Protein AF-0000000072275022 (afdb_homodimer)

Foldseek 3Di:
DAQEEEEEAEQCDPVNPPSCQDQVNVLVVVVCQVRQHEYEHAPPAEDQAKDQEFDWDDDHSYIYTHIHHYPLLCCLQPVNCPVQACQCLLLVNRVRHDDDPSSVVSLLVVLLSSLVRCLVVDDLRHEYEYEALSNLQNLVNNVVVPHQHAYEYEHQWAADALVSLVVHPCSVSSLVSNLSHQEYEFLDPVRLVSNVCCQVPVQVWDADPQQWIDGPRGIHGYDYQNAFGAALPLQVLQVVLCPPPLLVVVVVLLVQAAEEEEEDAQDQQQLLLLLLLLLLVLCVVPVVNQSRYAYEYEYAYDSCVHVVSVVSVVSNVVSLVVSQVVRNDPSDGRYHYHHDDDRSSSVLNVLQRHQEYEGAGQATTHDHPQLSSLSSYDLQAGHAYEYECRYSCCVLLVLGNYANSVDSPRSSVSVVCRVPPDRVSRNVSSVSSNVSSNVSYSVVSVVVRVVCSVVGDRPD/DAQEEEEEAEQCDPVNPPSCQDQVNVLVVVVCQVRQHEYEHAPPAEDQAKDQEFDWDDDHSYIYTHIHHYPLLCCLQPVNCPVQACVCLLLVNRVRHDDDPSSVVSLLVVLLSSLVRCLVVDDLRHEYEYEALSNLQNLVNNVVVPHQHAYEYEHQWAADALVSLVVHPCSVSSLVSNLSHQEYEFLAPVRLVSNVCCQVPVQVWDADPQQWIDGPRGIHGYDYQNAFGAALPLQVLQVVLCPPPLLVVVVVLLVQAAEEEEEEAQDQQQLLLLLLLLLLVLCVVPVVNQSRYAYEYEYAYDSCVHVVSVVSVVSNVVSLVVSQVVRNDPSDGRYHYHHDDDRSSSVLNVLQRHQEYEGAGQATTHDHPQLSSLSSYDLQAGHAYEYECRYSCCVLLVLGNYANSVDSPRSSVSVVCRVPPDRVSRNVSSVSSNVSSNVSYSVVSVVVRVVCSVVGDRPD

Structure (mmCIF, N/CA/C/O backbone):
data_AF-0000000072275022-model_v1
#
loop_
_entity.id
_entity.type
_entity.pdbx_description
1 polymer 'Trehalose-6-phosphate synthase'
#
loop_
_atom_site.group_PDB
_atom_site.id
_atom_site.type_symbol
_atom_site.label_atom_id
_atom_site.label_alt_id
_atom_site.label_comp_id
_atom_site.label_asym_id
_atom_site.label_entity_id
_atom_site.label_seq_id
_atom_site.pdbx_PDB_ins_code
_atom_site.Cartn_x
_atom_site.Cartn_y
_atom_site.Cartn_z
_atom_site.occupancy
_atom_site.B_iso_or_equiv
_atom_site.auth_seq_id
_atom_site.auth_comp_id
_atom_site.auth_asym_id
_atom_site.auth_atom_id
_atom_site.pdbx_PDB_model_num
ATOM 1 N N . MET A 1 1 ? -23.453 38.344 -1.989 1 62.69 1 MET A N 1
ATOM 2 C CA . MET A 1 1 ? -22.406 37.344 -2.137 1 62.69 1 MET A CA 1
ATOM 3 C C . MET A 1 1 ? -22.875 35.969 -1.64 1 62.69 1 MET A C 1
ATOM 5 O O . MET A 1 1 ? -23.688 35.906 -0.71 1 62.69 1 MET A O 1
ATOM 9 N N . ALA A 1 2 ? -22.625 34.969 -2.375 1 84.5 2 ALA A N 1
ATOM 10 C CA . ALA A 1 2 ? -23.062 33.625 -2.006 1 84.5 2 ALA A CA 1
ATOM 11 C C . ALA A 1 2 ? -22.516 33.219 -0.645 1 84.5 2 ALA A C 1
ATOM 13 O O . ALA A 1 2 ? -21.375 33.531 -0.315 1 84.5 2 ALA A O 1
ATOM 14 N N . ARG A 1 3 ? -23.422 32.781 0.246 1 92.38 3 ARG A N 1
ATOM 15 C CA . ARG A 1 3 ? -22.984 32.25 1.534 1 92.38 3 ARG A CA 1
ATOM 16 C C . ARG A 1 3 ? -22.094 31.016 1.352 1 92.38 3 ARG A C 1
ATOM 18 O O . ARG A 1 3 ? -22.25 30.266 0.38 1 92.38 3 ARG A O 1
ATOM 25 N N . LEU A 1 4 ? -21.125 30.922 2.287 1 95.81 4 LEU A N 1
ATOM 26 C CA . LEU A 1 4 ? -20.266 29.734 2.318 1 95.81 4 LEU A CA 1
ATOM 27 C C . LEU A 1 4 ? -20.75 28.75 3.381 1 95.81 4 LEU A C 1
ATOM 29 O O . LEU A 1 4 ? -20.953 29.125 4.535 1 95.81 4 LEU A O 1
ATOM 33 N N . ILE A 1 5 ? -21.031 27.578 2.93 1 97.69 5 ILE A N 1
ATOM 34 C CA . ILE A 1 5 ? -21.375 26.484 3.834 1 97.69 5 ILE A CA 1
ATOM 35 C C . ILE A 1 5 ? -20.172 25.547 3.996 1 97.69 5 ILE A C 1
ATOM 37 O O . ILE A 1 5 ? -19.812 24.828 3.066 1 97.69 5 ILE A O 1
ATOM 41 N N . VAL A 1 6 ? -19.578 25.562 5.168 1 97.31 6 VAL A N 1
ATOM 42 C CA . VAL A 1 6 ? -18.453 24.672 5.469 1 97.31 6 VAL A CA 1
ATOM 43 C C . VAL A 1 6 ? -18.953 23.469 6.246 1 97.31 6 VAL A C 1
ATOM 45 O O . VAL A 1 6 ? -19.703 23.609 7.211 1 97.31 6 VAL A O 1
ATOM 48 N N . VAL A 1 7 ? -18.609 22.281 5.785 1 98.12 7 VAL A N 1
ATOM 49 C CA . VAL A 1 7 ? -18.969 21.062 6.5 1 98.12 7 VAL A CA 1
ATOM 50 C C . VAL A 1 7 ? -17.719 20.297 6.902 1 98.12 7 VAL A C 1
ATOM 52 O O . VAL A 1 7 ? -16.844 20.031 6.07 1 98.12 7 VAL A O 1
ATOM 55 N N . SER A 1 8 ? -17.562 20.016 8.109 1 96.62 8 SER A N 1
ATOM 56 C CA . SER A 1 8 ? -16.469 19.172 8.617 1 96.62 8 SER A CA 1
ATOM 57 C C . SER A 1 8 ? -16.984 18.141 9.609 1 96.62 8 SER A C 1
ATOM 59 O O . SER A 1 8 ? -18.125 18.234 10.078 1 96.62 8 SER A O 1
ATOM 61 N N . ASN A 1 9 ? -16.203 17.094 9.828 1 95.25 9 ASN A N 1
ATOM 62 C CA . ASN A 1 9 ? -16.625 16.094 10.812 1 95.25 9 ASN A CA 1
ATOM 63 C C . ASN A 1 9 ? -16.875 16.734 12.172 1 95.25 9 ASN A C 1
ATOM 65 O O . ASN A 1 9 ? -18 16.703 12.672 1 95.25 9 ASN A O 1
ATOM 69 N N . ARG A 1 10 ? -15.875 17.328 12.695 1 92.62 10 ARG A N 1
ATOM 70 C CA . ARG A 1 10 ? -16.016 18.047 13.953 1 92.62 10 ARG A CA 1
ATOM 71 C C . ARG A 1 10 ? -15.938 19.562 13.734 1 92.62 10 ARG A C 1
ATOM 73 O O . ARG A 1 10 ? -15.062 20.031 13.008 1 92.62 10 ARG A O 1
ATOM 80 N N . VAL A 1 11 ? -16.875 20.234 14.328 1 93.44 11 VAL A N 1
ATOM 81 C CA . VAL A 1 11 ? -16.906 21.688 14.219 1 93.44 11 VAL A CA 1
ATOM 82 C C . VAL A 1 11 ? -16.172 22.312 15.398 1 93.44 11 VAL A C 1
ATOM 84 O O . VAL A 1 11 ? -16.344 21.891 16.547 1 93.44 11 VAL A O 1
ATOM 87 N N . ALA A 1 12 ? -15.234 23.203 15.094 1 89.56 12 ALA A N 1
ATOM 88 C CA . ALA A 1 12 ? -14.57 23.969 16.156 1 89.56 12 ALA A CA 1
ATOM 89 C C . ALA A 1 12 ? -15.492 25.047 16.703 1 89.56 12 ALA A C 1
ATOM 91 O O . ALA A 1 12 ? -15.477 26.188 16.234 1 89.56 12 ALA A O 1
ATOM 92 N N . LEU A 1 13 ? -16.188 24.766 17.75 1 90.25 13 LEU A N 1
ATOM 93 C CA . LEU A 1 13 ? -17.172 25.672 18.328 1 90.25 13 LEU A CA 1
ATOM 94 C C . LEU A 1 13 ? -16.484 26.812 19.047 1 90.25 13 LEU A C 1
ATOM 96 O O . LEU A 1 13 ? -15.344 26.688 19.5 1 90.25 13 LEU A O 1
ATOM 100 N N . PRO A 1 14 ? -17.172 27.891 19.172 1 85 14 PRO A N 1
ATOM 101 C CA . PRO A 1 14 ? -16.578 29.062 19.828 1 85 14 PRO A CA 1
ATOM 102 C C . PRO A 1 14 ? -16.172 28.781 21.266 1 85 14 PRO A C 1
ATOM 104 O O . PRO A 1 14 ? -15.203 29.359 21.766 1 85 14 PRO A O 1
ATOM 107 N N . GLU A 1 15 ? -16.875 27.906 21.875 1 80.94 15 GLU A N 1
ATOM 108 C CA . GLU A 1 15 ? -16.609 27.609 23.281 1 80.94 15 GLU A CA 1
ATOM 109 C C . GLU A 1 15 ? -15.422 26.656 23.438 1 80.94 15 GLU A C 1
ATOM 111 O O . GLU A 1 15 ? -14.883 26.5 24.531 1 80.94 15 GLU A O 1
ATOM 116 N N . ASP A 1 16 ? -15.117 26.078 22.328 1 77.44 16 ASP A N 1
ATOM 117 C CA . ASP A 1 16 ? -14.031 25.109 22.344 1 77.44 16 ASP A CA 1
ATOM 118 C C . ASP A 1 16 ? -12.695 25.781 22.016 1 77.44 16 ASP A C 1
ATOM 120 O O . ASP A 1 16 ? -12.258 25.781 20.859 1 77.44 16 ASP A O 1
ATOM 124 N N . GLN A 1 17 ? -11.945 26.172 23 1 65.12 17 GLN A N 1
ATOM 125 C CA . GLN A 1 17 ? -10.688 26.875 22.781 1 65.12 17 GLN A CA 1
ATOM 126 C C . GLN A 1 17 ? -9.656 25.984 22.125 1 65.12 17 GLN A C 1
ATOM 128 O O . GLN A 1 17 ? -8.891 26.422 21.266 1 65.12 17 GLN A O 1
ATOM 133 N N . ALA A 1 18 ? -9.633 24.828 22.562 1 63 18 ALA A N 1
ATOM 134 C CA . ALA A 1 18 ? -8.641 23.891 22.062 1 63 18 ALA A CA 1
ATOM 135 C C . ALA A 1 18 ? -8.898 23.562 20.594 1 63 18 ALA A C 1
ATOM 137 O O . ALA A 1 18 ? -7.957 23.5 19.781 1 63 18 ALA A O 1
ATOM 138 N N . GLY A 1 19 ? -10.07 23.453 20.25 1 61.28 19 GLY A N 1
ATOM 139 C CA . GLY A 1 19 ? -10.492 23.094 18.906 1 61.28 19 GLY A CA 1
ATOM 140 C C . GLY A 1 19 ? -10.312 24.219 17.906 1 61.28 19 GLY A C 1
ATOM 141 O O . GLY A 1 19 ? -10.086 23.969 16.719 1 61.28 19 GLY A O 1
ATOM 142 N N . ARG A 1 20 ? -10.281 25.359 18.344 1 61.03 20 ARG A N 1
ATOM 143 C CA . ARG A 1 20 ? -10.195 26.547 17.484 1 61.03 20 ARG A CA 1
ATOM 144 C C . ARG A 1 20 ? -8.75 26.859 17.141 1 61.03 20 ARG A C 1
ATOM 146 O O . ARG A 1 20 ? -8.484 27.641 16.219 1 61.03 20 ARG A O 1
ATOM 153 N N . ALA A 1 21 ? -7.961 26.141 17.734 1 57.25 21 ALA A N 1
ATOM 154 C CA . ALA A 1 21 ? -6.551 26.5 17.594 1 57.25 21 ALA A CA 1
ATOM 155 C C . ALA A 1 21 ? -5.914 25.75 16.422 1 57.25 21 ALA A C 1
ATOM 157 O O . ALA A 1 21 ? -4.844 26.125 15.945 1 57.25 21 ALA A O 1
ATOM 158 N N . GLY A 1 22 ? -6.582 24.734 15.906 1 66.56 22 GLY A N 1
ATOM 159 C CA . GLY A 1 22 ? -6 24 14.789 1 66.56 22 GLY A CA 1
ATOM 160 C C . GLY A 1 22 ? -5.973 24.797 13.5 1 66.56 22 GLY A C 1
ATOM 161 O O . GLY A 1 22 ? -6.883 25.578 13.234 1 66.56 22 GLY A O 1
ATOM 162 N N . GLY A 1 23 ? -4.863 24.656 12.805 1 64.5 23 GLY A N 1
ATOM 163 C CA . GLY A 1 23 ? -4.652 25.406 11.586 1 64.5 23 GLY A CA 1
ATOM 164 C C . GLY A 1 23 ? -5.832 25.359 10.633 1 64.5 23 GLY A C 1
ATOM 165 O O . GLY A 1 23 ? -6.238 26.375 10.078 1 64.5 23 GLY A O 1
ATOM 166 N N . LEU A 1 24 ? -6.473 24.203 10.547 1 73.12 24 LEU A N 1
ATOM 167 C CA . LEU A 1 24 ? -7.605 24.078 9.633 1 73.12 24 LEU A CA 1
ATOM 168 C C . LEU A 1 24 ? -8.812 24.844 10.156 1 73.12 24 LEU A C 1
ATOM 170 O O . LEU A 1 24 ? -9.5 25.516 9.383 1 73.12 24 LEU A O 1
ATOM 174 N N . ALA A 1 25 ? -9.008 24.703 11.414 1 78.5 25 ALA A N 1
ATOM 175 C CA . ALA A 1 25 ? -10.141 25.406 12.016 1 78.5 25 ALA A CA 1
ATOM 176 C C . ALA A 1 25 ? -10.016 26.922 11.82 1 78.5 25 ALA A C 1
ATOM 178 O O . ALA A 1 25 ? -10.992 27.594 11.516 1 78.5 25 ALA A O 1
ATOM 179 N N . VAL A 1 26 ? -8.82 27.391 11.93 1 71.94 26 VAL A N 1
ATOM 180 C CA . VAL A 1 26 ? -8.562 28.812 11.758 1 71.94 26 VAL A CA 1
ATOM 181 C C . VAL A 1 26 ? -8.852 29.203 10.305 1 71.94 26 VAL A C 1
ATOM 183 O O . VAL A 1 26 ? -9.523 30.219 10.055 1 71.94 26 VAL A O 1
ATOM 186 N N . ALA A 1 27 ? -8.383 28.391 9.461 1 74.56 27 ALA A N 1
ATOM 187 C CA . ALA A 1 27 ? -8.555 28.656 8.039 1 74.56 27 ALA A CA 1
ATOM 188 C C . ALA A 1 27 ? -10.031 28.688 7.656 1 74.56 27 ALA A C 1
ATOM 190 O O . ALA A 1 27 ? -10.484 29.578 6.926 1 74.56 27 ALA A O 1
ATOM 191 N N . LEU A 1 28 ? -10.727 27.797 8.117 1 84.56 28 LEU A N 1
ATOM 192 C CA . LEU A 1 28 ? -12.133 27.656 7.762 1 84.56 28 LEU A CA 1
ATOM 193 C C . LEU A 1 28 ? -12.969 28.766 8.414 1 84.56 28 LEU A C 1
ATOM 195 O O . LEU A 1 28 ? -13.875 29.312 7.785 1 84.56 28 LEU A O 1
ATOM 199 N N . ARG A 1 29 ? -12.578 29.125 9.594 1 83.38 29 ARG A N 1
ATOM 200 C CA . ARG A 1 29 ? -13.289 30.203 10.281 1 83.38 29 ARG A CA 1
ATOM 201 C C . ARG A 1 29 ? -13.086 31.531 9.562 1 83.38 29 ARG A C 1
ATOM 203 O O . ARG A 1 29 ? -14.039 32.312 9.398 1 83.38 29 ARG A O 1
ATOM 210 N N . GLU A 1 30 ? -11.938 31.734 9.164 1 79.75 30 GLU A N 1
ATOM 211 C CA . GLU A 1 30 ? -11.648 32.969 8.453 1 79.75 30 GLU A CA 1
ATOM 212 C C . GLU A 1 30 ? -12.438 33.062 7.152 1 79.75 30 GLU A C 1
ATOM 214 O O . GLU A 1 30 ? -12.914 34.156 6.781 1 79.75 30 GLU A O 1
ATOM 219 N N . ALA A 1 31 ? -12.469 32 6.504 1 83.25 31 ALA A N 1
ATOM 220 C CA . ALA A 1 31 ? -13.258 31.984 5.277 1 83.25 31 ALA A CA 1
ATOM 221 C C . ALA A 1 31 ? -14.727 32.25 5.559 1 83.25 31 ALA A C 1
ATOM 223 O O . ALA A 1 31 ? -15.359 33.031 4.848 1 83.25 31 ALA A O 1
ATOM 224 N N . LEU A 1 32 ? -15.195 31.703 6.586 1 87.25 32 LEU A N 1
ATOM 225 C CA . LEU A 1 32 ? -16.594 31.859 6.945 1 87.25 32 LEU A CA 1
ATOM 226 C C . LEU A 1 32 ? -16.891 33.281 7.379 1 87.25 32 LEU A C 1
ATOM 228 O O . LEU A 1 32 ? -17.969 33.844 7.074 1 87.25 32 LEU A O 1
ATOM 232 N N . VAL A 1 33 ? -15.992 33.875 8.023 1 84.88 33 VAL A N 1
ATOM 233 C CA . VAL A 1 33 ? -16.172 35.25 8.469 1 84.88 33 VAL A CA 1
ATOM 234 C C . VAL A 1 33 ? -16.219 36.188 7.254 1 84.88 33 VAL A C 1
ATOM 236 O O . VAL A 1 33 ? -17 37.125 7.223 1 84.88 33 VAL A O 1
ATOM 239 N N . SER A 1 34 ? -15.438 35.906 6.293 1 83 34 SER A N 1
ATOM 240 C CA . SER A 1 34 ? -15.359 36.719 5.094 1 83 34 SER A CA 1
ATOM 241 C C . SER A 1 34 ? -16.609 36.594 4.238 1 83 34 SER A C 1
ATOM 243 O O . SER A 1 34 ? -17.094 37.562 3.668 1 83 34 SER A O 1
ATOM 245 N N . PHE A 1 35 ? -17.172 35.438 4.141 1 85.69 35 PHE A N 1
ATOM 246 C CA . PHE A 1 35 ? -18.266 35.125 3.232 1 85.69 35 PHE A CA 1
ATOM 247 C C . PHE A 1 35 ? -19.594 35.125 3.977 1 85.69 35 PHE A C 1
ATOM 249 O O . PHE A 1 35 ? -20.656 35.281 3.363 1 85.69 35 PHE A O 1
ATOM 256 N N . GLY A 1 36 ? -19.453 35.062 5.266 1 88.44 36 GLY A N 1
ATOM 257 C CA . GLY A 1 36 ? -20.656 34.719 5.992 1 88.44 36 GLY A CA 1
ATOM 258 C C . GLY A 1 36 ? -21.141 33.312 5.676 1 88.44 36 GLY A C 1
ATOM 259 O O . GLY A 1 36 ? -20.891 32.781 4.586 1 88.44 36 GLY A O 1
ATOM 260 N N . GLY A 1 37 ? -21.703 32.719 6.637 1 94 37 GLY A N 1
ATOM 261 C CA . GLY A 1 37 ? -22.219 31.406 6.289 1 94 37 GLY A CA 1
ATOM 262 C C . GLY A 1 37 ? -22.359 30.484 7.484 1 94 37 GLY A C 1
ATOM 263 O O . GLY A 1 37 ? -22.688 30.922 8.586 1 94 37 GLY A O 1
ATOM 264 N N . ILE A 1 38 ? -22.375 29.172 7.164 1 96.75 38 ILE A N 1
ATOM 265 C CA . ILE A 1 38 ? -22.672 28.141 8.164 1 96.75 38 ILE A CA 1
ATOM 266 C C . ILE A 1 38 ? -21.5 27.188 8.266 1 96.75 38 ILE A C 1
ATOM 268 O O . ILE A 1 38 ? -20.922 26.781 7.254 1 96.75 38 ILE A O 1
ATOM 272 N N . TRP A 1 39 ? -21.109 26.922 9.469 1 97 39 TRP A N 1
ATOM 273 C CA . TRP A 1 39 ? -20.234 25.781 9.758 1 97 39 TRP A CA 1
ATOM 274 C C . TRP A 1 39 ? -21.031 24.625 10.344 1 97 39 TRP A C 1
ATOM 276 O O . TRP A 1 39 ? -21.516 24.703 11.469 1 97 39 TRP A O 1
ATOM 286 N N . PHE A 1 40 ? -21.156 23.562 9.555 1 97.88 40 PHE A N 1
ATOM 287 C CA . PHE A 1 40 ? -22.016 22.438 9.875 1 97.88 40 PHE A CA 1
ATOM 288 C C . PHE A 1 40 ? -21.203 21.203 10.188 1 97.88 40 PHE A C 1
ATOM 290 O O . PHE A 1 40 ? -20.203 20.922 9.516 1 97.88 40 PHE A O 1
ATOM 297 N N . GLY A 1 41 ? -21.609 20.438 11.203 1 97.56 41 GLY A N 1
ATOM 298 C CA . GLY A 1 41 ? -20.953 19.156 11.469 1 97.56 41 GLY A CA 1
ATOM 299 C C . GLY A 1 41 ? -21.234 18.625 12.859 1 97.56 41 GLY A C 1
ATOM 300 O O . GLY A 1 41 ? -22.266 18.938 13.453 1 97.56 41 GLY A O 1
ATOM 301 N N . TRP A 1 42 ? -20.422 17.719 13.312 1 97.5 42 TRP A N 1
ATOM 302 C CA . TRP A 1 42 ? -20.5 17.078 14.617 1 97.5 42 TRP A CA 1
ATOM 303 C C . TRP A 1 42 ? -20.047 18.031 15.719 1 97.5 42 TRP A C 1
ATOM 305 O O . TRP A 1 42 ? -19.016 18.688 15.586 1 97.5 42 TRP A O 1
ATOM 315 N N . SER A 1 43 ? -20.688 18.094 16.781 1 95.75 43 SER A N 1
ATOM 316 C CA . SER A 1 43 ? -20.406 19.016 17.891 1 95.75 43 SER A CA 1
ATOM 317 C C . SER A 1 43 ? -19.188 18.547 18.688 1 95.75 43 SER A C 1
ATOM 319 O O . SER A 1 43 ? -18.625 19.328 19.453 1 95.75 43 SER A O 1
ATOM 321 N N . GLY A 1 44 ? -18.828 17.266 18.5 1 93.19 44 GLY A N 1
ATOM 322 C CA . GLY A 1 44 ? -17.828 16.656 19.359 1 93.19 44 GLY A CA 1
ATOM 323 C C . GLY A 1 44 ? -18.406 15.883 20.516 1 93.19 44 GLY A C 1
ATOM 324 O O . GLY A 1 44 ? -17.703 15.109 21.172 1 93.19 44 GLY A O 1
ATOM 325 N N . LYS A 1 45 ? -19.719 16.016 20.719 1 95.5 45 LYS A N 1
ATOM 326 C CA . LYS A 1 45 ? -20.391 15.344 21.828 1 95.5 45 LYS A CA 1
ATOM 327 C C . LYS A 1 45 ? -21.047 14.055 21.375 1 95.5 45 LYS A C 1
ATOM 329 O O . LYS A 1 45 ? -21.641 14 20.281 1 95.5 45 LYS A O 1
ATOM 334 N N . VAL A 1 46 ? -20.891 13.062 22.172 1 96.75 46 VAL A N 1
ATOM 335 C CA . VAL A 1 46 ? -21.531 11.781 21.922 1 96.75 46 VAL A CA 1
ATOM 336 C C . VAL A 1 46 ? -22.719 11.609 22.859 1 96.75 46 VAL A C 1
ATOM 338 O O . VAL A 1 46 ? -22.578 11.688 24.078 1 96.75 46 VAL A O 1
ATOM 341 N N . ALA A 1 47 ? -23.844 11.453 22.328 1 97.5 47 ALA A N 1
ATOM 342 C CA . ALA A 1 47 ? -25.094 11.273 23.078 1 97.5 47 ALA A CA 1
ATOM 343 C C . ALA A 1 47 ? -25.641 9.859 22.906 1 97.5 47 ALA A C 1
ATOM 345 O O . ALA A 1 47 ? -24.984 9 22.312 1 97.5 47 ALA A O 1
ATOM 346 N N . ALA A 1 48 ? -26.766 9.57 23.547 1 96.62 48 ALA A N 1
ATOM 347 C CA . ALA A 1 48 ? -27.406 8.258 23.422 1 96.62 48 ALA A CA 1
ATOM 348 C C . ALA A 1 48 ? -27.891 8.031 21.984 1 96.62 48 ALA A C 1
ATOM 350 O O . ALA A 1 48 ? -27.766 6.926 21.453 1 96.62 48 ALA A O 1
ATOM 351 N N . GLN A 1 49 ? -28.406 9.086 21.438 1 96.75 49 GLN A N 1
ATOM 352 C CA . GLN A 1 49 ? -28.875 9.047 20.062 1 96.75 49 GLN A CA 1
ATOM 353 C C . GLN A 1 49 ? -28.391 10.258 19.266 1 96.75 49 GLN A C 1
ATOM 355 O O . GLN A 1 49 ? -28.172 11.328 19.844 1 96.75 49 GLN A O 1
ATOM 360 N N . THR A 1 50 ? -28.234 10.016 18 1 97.38 50 THR A N 1
ATOM 361 C CA . THR A 1 50 ? -27.875 11.117 17.125 1 97.38 50 THR A CA 1
ATOM 362 C C . THR A 1 50 ? -28.984 12.164 17.094 1 97.38 50 THR A C 1
ATOM 364 O O . THR A 1 50 ? -30.172 11.812 17.031 1 97.38 50 THR A O 1
ATOM 367 N N . SER A 1 51 ? -28.562 13.398 17.094 1 96 51 SER A N 1
ATOM 368 C CA . SER A 1 51 ? -29.516 14.5 17.094 1 96 51 SER A CA 1
ATOM 369 C C . SER A 1 51 ? -30.438 14.438 15.875 1 96 51 SER A C 1
ATOM 371 O O . SER A 1 51 ? -29.984 14.094 14.781 1 96 51 SER A O 1
ATOM 373 N N . ASP A 1 52 ? -31.688 14.781 16.062 1 92.88 52 ASP A N 1
ATOM 374 C CA . ASP A 1 52 ? -32.625 14.828 14.945 1 92.88 52 ASP A CA 1
ATOM 375 C C . ASP A 1 52 ? -32.688 16.219 14.32 1 92.88 52 ASP A C 1
ATOM 377 O O . ASP A 1 52 ? -33.219 16.406 13.234 1 92.88 52 ASP A O 1
ATOM 381 N N . ARG A 1 53 ? -32.125 17.188 15.039 1 96 53 ARG A N 1
ATOM 382 C CA . ARG A 1 53 ? -32 18.547 14.516 1 96 53 ARG A CA 1
ATOM 383 C C . ARG A 1 53 ? -30.703 19.188 14.984 1 96 53 ARG A C 1
ATOM 385 O O . ARG A 1 53 ? -30.203 18.875 16.062 1 96 53 ARG A O 1
ATOM 392 N N . PRO A 1 54 ? -30.203 20.125 14.242 1 98 54 PRO A N 1
ATOM 393 C CA . PRO A 1 54 ? -28.969 20.781 14.656 1 98 54 PRO A CA 1
ATOM 394 C C . PRO A 1 54 ? -29.188 21.828 15.758 1 98 54 PRO A C 1
ATOM 396 O O . PRO A 1 54 ? -30.266 22.438 15.828 1 98 54 PRO A O 1
ATOM 399 N N . ARG A 1 55 ? -28.25 21.953 16.609 1 97.38 55 ARG A N 1
ATOM 400 C CA . ARG A 1 55 ? -28.141 23.094 17.5 1 97.38 55 ARG A CA 1
ATOM 401 C C . ARG A 1 55 ? -27.438 24.266 16.812 1 97.38 55 ARG A C 1
ATOM 403 O O . ARG A 1 55 ? -26.438 24.062 16.109 1 97.38 55 ARG A O 1
ATOM 410 N N . PHE A 1 56 ? -28 25.438 17.031 1 97.31 56 PHE A N 1
ATOM 411 C CA . PHE A 1 56 ? -27.453 26.594 16.359 1 97.31 56 PHE A CA 1
ATOM 412 C C . PHE A 1 56 ? -26.75 27.516 17.344 1 97.31 56 PHE A C 1
ATOM 414 O O . PHE A 1 56 ? -27.25 27.766 18.438 1 97.31 56 PHE A O 1
ATOM 421 N N . ILE A 1 57 ? -25.562 27.938 17 1 95.75 57 ILE A N 1
ATOM 422 C CA . ILE A 1 57 ? -24.812 28.969 17.719 1 95.75 57 ILE A CA 1
ATOM 423 C C . ILE A 1 57 ? -24.391 30.078 16.75 1 95.75 57 ILE A C 1
ATOM 425 O O . ILE A 1 57 ? -23.797 29.797 15.711 1 95.75 57 ILE A O 1
ATOM 429 N N . GLU A 1 58 ? -24.734 31.25 17.094 1 94.69 58 GLU A N 1
ATOM 430 C CA . GLU A 1 58 ? -24.391 32.375 16.234 1 94.69 58 GLU A CA 1
ATOM 431 C C . GLU A 1 58 ? -23.234 33.188 16.797 1 94.69 58 GLU A C 1
ATOM 433 O O . GLU A 1 58 ? -23.203 33.469 18 1 94.69 58 GLU A O 1
ATOM 438 N N . GLU A 1 59 ? -22.312 33.406 16.031 1 92.38 59 GLU A N 1
ATOM 439 C CA . GLU A 1 59 ? -21.188 34.25 16.344 1 92.38 59 GLU A CA 1
ATOM 440 C C . GLU A 1 59 ? -20.828 35.156 15.156 1 92.38 59 GLU A C 1
ATOM 442 O O . GLU A 1 59 ? -20.094 34.75 14.258 1 92.38 59 GLU A O 1
ATOM 447 N N . GLY A 1 60 ? -21.281 36.406 15.203 1 91.12 60 GLY A N 1
ATOM 448 C CA . GLY A 1 60 ? -21.078 37.281 14.07 1 91.12 60 GLY A CA 1
ATOM 449 C C . GLY A 1 60 ? -21.766 36.812 12.805 1 91.12 60 GLY A C 1
ATOM 450 O O . GLY A 1 60 ? -22.953 36.469 12.82 1 91.12 60 GLY A O 1
ATOM 451 N N . PRO A 1 61 ? -21 36.812 11.719 1 92.12 61 PRO A N 1
ATOM 452 C CA . PRO A 1 61 ? -21.578 36.375 10.445 1 92.12 61 PRO A CA 1
ATOM 453 C C . PRO A 1 61 ? -21.609 34.875 10.281 1 92.12 61 PRO A C 1
ATOM 455 O O . PRO A 1 61 ? -22.047 34.375 9.242 1 92.12 61 PRO A O 1
ATOM 458 N N . VAL A 1 62 ? -21.156 34.156 11.312 1 94.06 62 VAL A N 1
ATOM 459 C CA . VAL A 1 62 ? -21.031 32.719 11.195 1 94.06 62 VAL A CA 1
ATOM 460 C C . VAL A 1 62 ? -22.078 32.031 12.07 1 94.06 62 VAL A C 1
ATOM 462 O O . VAL A 1 62 ? -22.203 32.344 13.25 1 94.06 62 VAL A O 1
ATOM 465 N N . THR A 1 63 ? -22.828 31.203 11.508 1 96.19 63 THR A N 1
ATOM 466 C CA . THR A 1 63 ? -23.734 30.328 12.234 1 96.19 63 THR A CA 1
ATOM 467 C C . THR A 1 63 ? -23.156 28.922 12.336 1 96.19 63 THR A C 1
ATOM 469 O O . THR A 1 63 ? -22.828 28.297 11.32 1 96.19 63 THR A O 1
ATOM 472 N N . TYR A 1 64 ? -23 28.469 13.531 1 96.5 64 TYR A N 1
ATOM 473 C CA . TYR A 1 64 ? -22.609 27.078 13.758 1 96.5 64 TYR A CA 1
ATOM 474 C C . TYR A 1 64 ? -23.844 26.188 13.891 1 96.5 64 TYR A C 1
ATOM 476 O O . TYR A 1 64 ? -24.719 26.453 14.703 1 96.5 64 TYR A O 1
ATOM 484 N N . ALA A 1 65 ? -23.969 25.234 13.07 1 98.12 65 ALA A N 1
ATOM 485 C CA . ALA A 1 65 ? -25.031 24.234 13.117 1 98.12 65 ALA A CA 1
ATOM 486 C C . ALA A 1 65 ? -24.469 22.859 13.414 1 98.12 65 ALA A C 1
ATOM 488 O O . ALA A 1 65 ? -23.875 22.219 12.531 1 98.12 65 ALA A O 1
ATOM 489 N N . VAL A 1 66 ? -24.703 22.344 14.641 1 97.94 66 VAL A N 1
ATOM 490 C CA . VAL A 1 66 ? -23.984 21.141 15.047 1 97.94 66 VAL A CA 1
ATOM 491 C C . VAL A 1 66 ? -24.953 20.078 15.516 1 97.94 66 VAL A C 1
ATOM 493 O O . VAL A 1 66 ? -26.047 20.391 16 1 97.94 66 VAL A O 1
ATOM 496 N N . LEU A 1 67 ? -24.578 18.875 15.25 1 98.25 67 LEU A N 1
ATOM 497 C CA . LEU A 1 67 ? -25.312 17.703 15.711 1 98.25 67 LEU A CA 1
ATOM 498 C C . LEU A 1 67 ? -24.484 16.891 16.703 1 98.25 67 LEU A C 1
ATOM 500 O O . LEU A 1 67 ? -23.266 16.766 16.531 1 98.25 67 LEU A O 1
ATOM 504 N N . ASP A 1 68 ? -25.141 16.359 17.688 1 98.12 68 ASP A N 1
ATOM 505 C CA . ASP A 1 68 ? -24.516 15.312 18.484 1 98.12 68 ASP A CA 1
ATOM 506 C C . ASP A 1 68 ? -24.625 13.953 17.797 1 98.12 68 ASP A C 1
ATOM 508 O O . ASP A 1 68 ? -25.625 13.672 17.125 1 98.12 68 ASP A O 1
ATOM 512 N N . LEU A 1 69 ? -23.641 13.148 17.906 1 98.19 69 LEU A N 1
ATOM 513 C CA . LEU A 1 69 ? -23.703 11.789 17.375 1 98.19 69 LEU A CA 1
ATOM 514 C C . LEU A 1 69 ? -24.078 10.797 18.484 1 98.19 69 LEU A C 1
ATOM 516 O O . LEU A 1 69 ? -23.609 10.906 19.609 1 98.19 69 LEU A O 1
ATOM 520 N N . GLY A 1 70 ? -24.969 9.922 18.141 1 98.25 70 GLY A N 1
ATOM 521 C CA . GLY A 1 70 ? -25.234 8.82 19.047 1 98.25 70 GLY A CA 1
ATOM 522 C C . GLY A 1 70 ? -24.062 7.883 19.203 1 98.25 70 GLY A C 1
ATOM 523 O O . GLY A 1 70 ? -23.172 7.824 18.344 1 98.25 70 GLY A O 1
ATOM 524 N N . ARG A 1 71 ? -24.078 7.125 20.297 1 97.44 71 ARG A N 1
ATOM 525 C CA . ARG A 1 71 ? -22.984 6.207 20.609 1 97.44 71 ARG A CA 1
ATOM 526 C C . ARG A 1 71 ? -22.75 5.227 19.469 1 97.44 71 ARG A C 1
ATOM 528 O O . ARG A 1 71 ? -21.594 4.992 19.062 1 97.44 71 ARG A O 1
ATOM 535 N N . LYS A 1 72 ? -23.75 4.691 18.969 1 97.81 72 LYS A N 1
ATOM 536 C CA . LYS A 1 72 ? -23.641 3.727 17.875 1 97.81 72 LYS A CA 1
ATOM 537 C C . LYS A 1 72 ? -23.062 4.375 16.625 1 97.81 72 LYS A C 1
ATOM 539 O O . LYS A 1 72 ? -22.172 3.809 15.977 1 97.81 72 LYS A O 1
ATOM 544 N N . ASP A 1 73 ? -23.531 5.52 16.297 1 98.12 73 ASP A N 1
ATOM 545 C CA . ASP A 1 73 ? -23.078 6.23 15.102 1 98.12 73 ASP A CA 1
ATOM 546 C C . ASP A 1 73 ? -21.625 6.672 15.25 1 98.12 73 ASP A C 1
ATOM 548 O O . ASP A 1 73 ? -20.844 6.57 14.312 1 98.12 73 ASP A O 1
ATOM 552 N N . HIS A 1 74 ? -21.359 7.164 16.438 1 97.81 74 HIS A N 1
ATOM 553 C CA . HIS A 1 74 ? -19.969 7.539 16.703 1 97.81 74 HIS A CA 1
ATOM 554 C C . HIS A 1 74 ? -19.031 6.34 16.562 1 97.81 74 HIS A C 1
ATOM 556 O O . HIS A 1 74 ? -17.969 6.449 15.961 1 97.81 74 HIS A O 1
ATOM 562 N N . ALA A 1 75 ? -19.422 5.246 17.062 1 96.94 75 ALA A N 1
ATOM 563 C CA . ALA A 1 75 ? -18.609 4.031 17.031 1 96.94 75 ALA A CA 1
ATOM 564 C C . ALA A 1 75 ? -18.438 3.512 15.617 1 96.94 75 ALA A C 1
ATOM 566 O O . ALA A 1 75 ? -17.328 3.197 15.195 1 96.94 75 ALA A O 1
ATOM 567 N N . GLN A 1 76 ? -19.469 3.438 14.859 1 97.88 76 GLN A N 1
ATOM 568 C CA . GLN A 1 76 ? -19.438 2.836 13.523 1 97.88 76 GLN A CA 1
ATOM 569 C C . GLN A 1 76 ? -18.891 3.812 12.492 1 97.88 76 GLN A C 1
ATOM 571 O O . GLN A 1 76 ? -18.047 3.443 11.672 1 97.88 76 GLN A O 1
ATOM 576 N N . TYR A 1 77 ? -19.344 5.027 12.578 1 97.81 77 TYR A N 1
ATOM 577 C CA . TYR A 1 77 ? -18.953 6.066 11.633 1 97.81 77 TYR A CA 1
ATOM 578 C C . TYR A 1 77 ? -17.531 6.539 11.891 1 97.81 77 TYR A C 1
ATOM 580 O O . TYR A 1 77 ? -16.656 6.414 11.023 1 97.81 77 TYR A O 1
ATOM 588 N N . TYR A 1 78 ? -17.266 7.004 13.008 1 97 78 TYR A N 1
ATOM 589 C CA . TYR A 1 78 ? -16.016 7.707 13.297 1 97 78 TYR A CA 1
ATOM 590 C C . TYR A 1 78 ? -14.93 6.727 13.719 1 97 78 TYR A C 1
ATOM 592 O O . TYR A 1 78 ? -13.875 6.645 13.078 1 97 78 TYR A O 1
ATOM 600 N N . ASN A 1 79 ? -15.148 5.977 14.836 1 95.69 79 ASN A N 1
ATOM 601 C CA . ASN A 1 79 ? -14.133 5.039 15.312 1 95.69 79 ASN A CA 1
ATOM 602 C C . ASN A 1 79 ? -13.945 3.879 14.336 1 95.69 79 ASN A C 1
ATOM 604 O O . ASN A 1 79 ? -12.836 3.367 14.18 1 95.69 79 ASN A O 1
ATOM 608 N N . GLY A 1 80 ? -15.039 3.479 13.727 1 96.12 80 GLY A N 1
ATOM 609 C CA . GLY A 1 80 ? -15.039 2.332 12.828 1 96.12 80 GLY A CA 1
ATOM 610 C C . GLY A 1 80 ? -14.562 2.666 11.43 1 96.12 80 GLY A C 1
ATOM 611 O O . GLY A 1 80 ? -13.352 2.715 11.18 1 96.12 80 GLY A O 1
ATOM 612 N N . PHE A 1 81 ? -15.492 3 10.547 1 97.31 81 PHE A N 1
ATOM 613 C CA . PHE A 1 81 ? -15.172 3.064 9.125 1 97.31 81 PHE A CA 1
ATOM 614 C C . PHE A 1 81 ? -14.18 4.188 8.844 1 97.31 81 PHE A C 1
ATOM 616 O O . PHE A 1 81 ? -13.25 4.02 8.047 1 97.31 81 PHE A O 1
ATOM 623 N N . ALA A 1 82 ? -14.336 5.309 9.422 1 97.31 82 ALA A N 1
ATOM 624 C CA . ALA A 1 82 ? -13.445 6.434 9.156 1 97.31 82 ALA A CA 1
ATOM 625 C C . ALA A 1 82 ? -12.031 6.141 9.648 1 97.31 82 ALA A C 1
ATOM 627 O O . ALA A 1 82 ? -11.07 6.227 8.875 1 97.31 82 ALA A O 1
ATOM 628 N N . ASN A 1 83 ? -11.922 5.684 10.914 1 95.56 83 ASN A N 1
ATOM 629 C CA . ASN A 1 83 ? -10.594 5.656 11.516 1 95.56 83 ASN A CA 1
ATOM 630 C C . ASN A 1 83 ? -9.992 4.254 11.477 1 95.56 83 ASN A C 1
ATOM 632 O O . ASN A 1 83 ? -8.773 4.094 11.562 1 95.56 83 ASN A O 1
ATOM 636 N N . ARG A 1 84 ? -10.805 3.211 11.273 1 95.38 84 ARG A N 1
ATOM 637 C CA . ARG A 1 84 ? -10.258 1.858 11.258 1 95.38 84 ARG A CA 1
ATOM 638 C C . ARG A 1 84 ? -10.25 1.281 9.852 1 95.38 84 ARG A C 1
ATOM 640 O O . ARG A 1 84 ? -9.648 0.236 9.602 1 95.38 84 ARG A O 1
ATOM 647 N N . THR A 1 85 ? -10.875 1.955 8.914 1 96.44 85 THR A N 1
ATOM 648 C CA . THR A 1 85 ? -10.898 1.463 7.543 1 96.44 85 THR A CA 1
ATOM 649 C C . THR A 1 85 ? -10.227 2.461 6.602 1 96.44 85 THR A C 1
ATOM 651 O O . THR A 1 85 ? -9.148 2.195 6.066 1 96.44 85 THR A O 1
ATOM 654 N N . LEU A 1 86 ? -10.773 3.666 6.547 1 97.56 86 LEU A N 1
ATOM 655 C CA . LEU A 1 86 ? -10.32 4.617 5.539 1 97.56 86 LEU A CA 1
ATOM 656 C C . LEU A 1 86 ? -8.961 5.199 5.922 1 97.56 86 LEU A C 1
ATOM 658 O O . LEU A 1 86 ? -8.078 5.34 5.07 1 97.56 86 LEU A O 1
ATOM 662 N N . TRP A 1 87 ? -8.797 5.543 7.227 1 96.31 87 TRP A N 1
ATOM 663 C CA . TRP A 1 87 ? -7.551 6.176 7.648 1 96.31 87 TRP A CA 1
ATOM 664 C C . TRP A 1 87 ? -6.355 5.273 7.355 1 96.31 87 TRP A C 1
ATOM 666 O O . TRP A 1 87 ? -5.418 5.68 6.664 1 96.31 87 TRP A O 1
ATOM 676 N N . PRO A 1 88 ? -6.375 4.012 7.844 1 95.56 88 PRO A N 1
ATOM 677 C CA . PRO A 1 88 ? -5.227 3.16 7.527 1 95.56 88 PRO A CA 1
ATOM 678 C C . PRO A 1 88 ? -5.074 2.91 6.027 1 95.56 88 PRO A C 1
ATOM 680 O O . PRO A 1 88 ? -3.951 2.879 5.516 1 95.56 88 PRO A O 1
ATOM 683 N N . LEU A 1 89 ? -6.148 2.77 5.297 1 96 89 LEU A N 1
ATOM 684 C CA . LEU A 1 89 ? -6.078 2.531 3.861 1 96 89 LEU A CA 1
ATOM 685 C C . LEU A 1 89 ? -5.461 3.727 3.141 1 96 89 LEU A C 1
ATOM 687 O O . LEU A 1 89 ? -4.57 3.559 2.307 1 96 89 LEU A O 1
ATOM 691 N N . PHE A 1 90 ? -5.926 4.934 3.492 1 97.12 90 PHE A N 1
ATOM 692 C CA . PHE A 1 90 ? -5.457 6.152 2.84 1 97.12 90 PHE A CA 1
ATOM 693 C C . PHE A 1 90 ? -3.998 6.422 3.178 1 97.12 90 PHE A C 1
ATOM 695 O O . PHE A 1 90 ? -3.293 7.094 2.422 1 97.12 90 PHE A O 1
ATOM 702 N N . HIS A 1 91 ? -3.535 5.875 4.27 1 96 91 HIS A N 1
ATOM 703 C CA . HIS A 1 91 ? -2.156 6.105 4.688 1 96 91 HIS A CA 1
ATOM 704 C C . HIS A 1 91 ? -1.289 4.875 4.438 1 96 91 HIS A C 1
ATOM 706 O O . HIS A 1 91 ? -0.241 4.711 5.062 1 96 91 HIS A O 1
ATOM 712 N N . TYR A 1 92 ? -1.781 3.955 3.611 1 93.81 92 TYR A N 1
ATOM 713 C CA . TYR A 1 92 ? -1.031 2.816 3.094 1 93.81 92 TYR A CA 1
ATOM 714 C C . TYR A 1 92 ? -0.654 1.856 4.215 1 93.81 92 TYR A C 1
ATOM 716 O O . TYR A 1 92 ? 0.451 1.31 4.227 1 93.81 92 TYR A O 1
ATOM 724 N N . ARG A 1 93 ? -1.54 1.809 5.211 1 92.19 93 ARG A N 1
ATOM 725 C CA . ARG A 1 93 ? -1.396 0.841 6.293 1 92.19 93 ARG A CA 1
ATOM 726 C C . ARG A 1 93 ? -2.475 -0.234 6.215 1 92.19 93 ARG A C 1
ATOM 728 O O . ARG A 1 93 ? -3.25 -0.414 7.156 1 92.19 93 ARG A O 1
ATOM 735 N N . MET A 1 94 ? -2.434 -0.967 5.145 1 89.31 94 MET A N 1
ATOM 736 C CA . MET A 1 94 ? -3.482 -1.935 4.832 1 89.31 94 MET A CA 1
ATOM 737 C C . MET A 1 94 ? -3.566 -3.012 5.91 1 89.31 94 MET A C 1
ATOM 739 O O . MET A 1 94 ? -4.652 -3.516 6.203 1 89.31 94 MET A O 1
ATOM 743 N N . GLY A 1 95 ? -2.441 -3.334 6.48 1 85.69 95 GLY A N 1
ATOM 744 C CA . GLY A 1 95 ? -2.426 -4.359 7.512 1 85.69 95 GLY A CA 1
ATOM 745 C C . GLY A 1 95 ? -3.219 -3.977 8.75 1 85.69 95 GLY A C 1
ATOM 746 O O . GLY A 1 95 ? -3.588 -4.84 9.547 1 85.69 95 GLY A O 1
ATOM 747 N N . LEU A 1 96 ? -3.594 -2.697 8.867 1 89.38 96 LEU A N 1
ATOM 748 C CA . LEU A 1 96 ? -4.32 -2.203 10.031 1 89.38 96 LEU A CA 1
ATOM 749 C C . LEU A 1 96 ? -5.789 -1.975 9.703 1 89.38 96 LEU A C 1
ATOM 751 O O . LEU A 1 96 ? -6.598 -1.717 10.602 1 89.38 96 LEU A O 1
ATOM 755 N N . ALA A 1 97 ? -6.125 -2.086 8.414 1 90.62 97 ALA A N 1
ATOM 756 C CA . ALA A 1 97 ? -7.484 -1.762 7.992 1 90.62 97 ALA A CA 1
ATOM 757 C C . ALA A 1 97 ? -8.453 -2.898 8.32 1 90.62 97 ALA A C 1
ATOM 759 O O . ALA A 1 97 ? -8.125 -4.07 8.133 1 90.62 97 ALA A O 1
ATOM 760 N N . GLU A 1 98 ? -9.523 -2.545 8.859 1 87.88 98 GLU A N 1
ATOM 761 C CA . GLU A 1 98 ? -10.617 -3.475 9.125 1 87.88 98 GLU A CA 1
ATOM 762 C C . GLU A 1 98 ? -11.852 -3.123 8.297 1 87.88 98 GLU A C 1
ATOM 764 O O . GLU A 1 98 ? -12.25 -1.958 8.227 1 87.88 98 GLU A O 1
ATOM 769 N N . PHE A 1 99 ? -12.352 -4.145 7.719 1 86.31 99 PHE A N 1
ATOM 770 C CA . PHE A 1 99 ? -13.508 -3.932 6.859 1 86.31 99 PHE A CA 1
ATOM 771 C C . PHE A 1 99 ? -14.727 -4.664 7.406 1 86.31 99 PHE A C 1
ATOM 773 O O . PHE A 1 99 ? -14.805 -5.891 7.344 1 86.31 99 PHE A O 1
ATOM 780 N N . THR A 1 100 ? -15.656 -3.918 7.965 1 89.38 100 THR A N 1
ATOM 781 C CA . THR A 1 100 ? -16.891 -4.543 8.422 1 89.38 100 THR A CA 1
ATOM 782 C C . THR A 1 100 ? -18.109 -3.873 7.785 1 89.38 100 THR A C 1
ATOM 784 O O . THR A 1 100 ? -18.109 -2.658 7.57 1 89.38 100 THR A O 1
ATOM 787 N N . ARG A 1 101 ? -19.047 -4.641 7.527 1 90.69 101 ARG A N 1
ATOM 788 C CA . ARG A 1 101 ? -20.281 -4.141 6.934 1 90.69 101 ARG A CA 1
ATOM 789 C C . ARG A 1 101 ? -20.984 -3.172 7.879 1 90.69 101 ARG A C 1
ATOM 791 O O . ARG A 1 101 ? -21.562 -2.18 7.434 1 90.69 101 ARG A O 1
ATOM 798 N N . GLN A 1 102 ? -20.922 -3.455 9.125 1 93.69 102 GLN A N 1
ATOM 799 C CA . GLN A 1 102 ? -21.578 -2.623 10.125 1 93.69 102 GLN A CA 1
ATOM 800 C C . GLN A 1 102 ? -20.984 -1.218 10.156 1 93.69 102 GLN A C 1
ATOM 802 O O . GLN A 1 102 ? -21.719 -0.228 10.203 1 93.69 102 GLN A O 1
ATOM 807 N N . ASP A 1 103 ? -19.688 -1.146 10.141 1 95.69 103 ASP A N 1
ATOM 808 C CA . ASP A 1 103 ? -19.031 0.157 10.156 1 95.69 103 ASP A CA 1
AT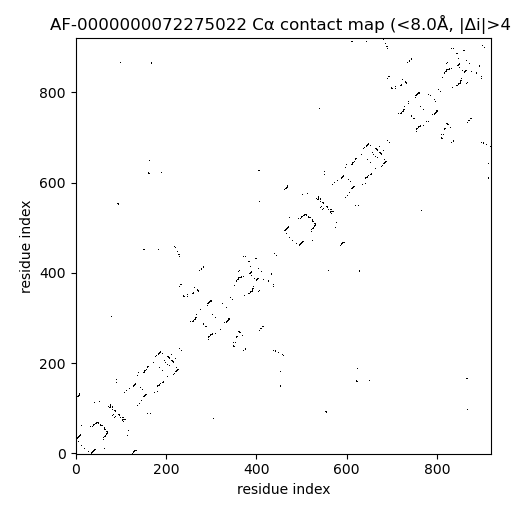OM 809 C C . ASP A 1 103 ? -19.328 0.934 8.875 1 95.69 103 ASP A C 1
ATOM 811 O O . ASP A 1 103 ? -19.516 2.15 8.914 1 95.69 103 ASP A O 1
ATOM 815 N N . TYR A 1 104 ? -19.422 0.223 7.789 1 96.81 104 TYR A N 1
ATOM 816 C CA . TYR A 1 104 ? -19.75 0.878 6.531 1 96.81 104 TYR A CA 1
ATOM 817 C C . TYR A 1 104 ? -21.156 1.448 6.57 1 96.81 104 TYR A C 1
ATOM 819 O O . TYR A 1 104 ? -21.391 2.584 6.145 1 96.81 104 TYR A O 1
ATOM 827 N N . GLU A 1 105 ? -22.047 0.681 7.07 1 97.12 105 GLU A N 1
ATOM 828 C CA . GLU A 1 105 ? -23.422 1.135 7.188 1 97.12 105 GLU A CA 1
ATOM 829 C C . GLU A 1 105 ? -23.531 2.361 8.086 1 97.12 105 GLU A C 1
ATOM 831 O O . GLU A 1 105 ? -24.297 3.281 7.805 1 97.12 105 GLU A O 1
ATOM 836 N N . GLY A 1 106 ? -22.797 2.344 9.203 1 98.19 106 GLY A N 1
ATOM 837 C CA . GLY A 1 106 ? -22.766 3.512 10.062 1 98.19 106 GLY A CA 1
ATOM 838 C C . GLY A 1 106 ? -22.203 4.746 9.375 1 98.19 106 GLY A C 1
ATOM 839 O O . GLY A 1 106 ? -22.719 5.848 9.555 1 98.19 106 GLY A O 1
ATOM 840 N N . TYR A 1 107 ? -21.188 4.562 8.586 1 98.5 107 TYR A N 1
ATOM 841 C CA . TYR A 1 107 ? -20.562 5.633 7.816 1 98.5 107 TYR A CA 1
ATOM 842 C C . TYR A 1 107 ? -21.562 6.273 6.867 1 98.5 107 TYR A C 1
ATOM 844 O O . TYR A 1 107 ? -21.688 7.5 6.816 1 98.5 107 TYR A O 1
ATOM 852 N N . MET A 1 108 ? -22.312 5.449 6.207 1 98.38 108 MET A N 1
ATOM 853 C CA . MET A 1 108 ? -23.312 5.93 5.262 1 98.38 108 MET A CA 1
ATOM 854 C C . MET A 1 108 ? -24.484 6.59 5.996 1 98.38 108 MET A C 1
ATOM 856 O O . MET A 1 108 ? -24.984 7.625 5.562 1 98.38 108 MET A O 1
ATOM 860 N N . ARG A 1 109 ? -24.859 5.996 7.07 1 98.31 109 ARG A N 1
ATOM 861 C CA . ARG A 1 109 ? -26 6.504 7.828 1 98.31 109 ARG A CA 1
ATOM 862 C C . ARG A 1 109 ? -25.734 7.918 8.336 1 98.31 109 ARG A C 1
ATOM 864 O O . ARG A 1 109 ? -26.578 8.805 8.195 1 98.31 109 ARG A O 1
ATOM 871 N N . VAL A 1 110 ? -24.594 8.148 8.906 1 98.62 110 VAL A N 1
ATOM 872 C CA . VAL A 1 110 ? -24.266 9.469 9.445 1 98.62 110 VAL A CA 1
ATOM 873 C C . VAL A 1 110 ? -24.203 10.492 8.312 1 98.62 110 VAL A C 1
ATOM 875 O O . VAL A 1 110 ? -24.688 11.617 8.461 1 98.62 110 VAL A O 1
ATOM 878 N N . ASN A 1 111 ? -23.625 10.156 7.16 1 98.75 111 ASN A N 1
ATOM 879 C CA . ASN A 1 111 ? -23.594 11.07 6.02 1 98.75 111 ASN A CA 1
ATOM 880 C C . ASN A 1 111 ? -25 11.383 5.516 1 98.75 111 ASN A C 1
ATOM 882 O O . ASN A 1 111 ? -25.281 12.516 5.105 1 98.75 111 ASN A O 1
ATOM 886 N N . THR A 1 112 ? -25.891 10.383 5.555 1 98.44 112 THR A N 1
ATOM 887 C CA . THR A 1 112 ? -27.281 10.609 5.191 1 98.44 112 THR A CA 1
ATOM 888 C C . THR A 1 112 ? -27.938 11.586 6.16 1 98.44 112 THR A C 1
ATOM 890 O O . THR A 1 112 ? -28.625 12.523 5.738 1 98.44 112 THR A O 1
ATOM 893 N N . VAL A 1 113 ? -27.703 11.352 7.438 1 98.38 113 VAL A N 1
ATOM 894 C CA . VAL A 1 113 ? -28.281 12.227 8.461 1 98.38 113 VAL A CA 1
ATOM 895 C C . VAL A 1 113 ? -27.75 13.648 8.281 1 98.38 113 VAL A C 1
ATOM 897 O O . VAL A 1 113 ? -28.5 14.617 8.359 1 98.38 113 VAL A O 1
ATOM 900 N N . PHE A 1 114 ? -26.438 13.781 8.102 1 98.69 114 PHE A N 1
ATOM 901 C CA . PHE A 1 114 ? -25.844 15.094 7.875 1 98.69 114 PHE A CA 1
ATOM 902 C C . PHE A 1 114 ? -26.5 15.789 6.688 1 98.69 114 PHE A C 1
ATOM 904 O O . PHE A 1 114 ? -26.844 16.969 6.762 1 98.69 114 PHE A O 1
ATOM 911 N N . ALA A 1 115 ? -26.672 15.055 5.613 1 98.62 115 ALA A N 1
ATOM 912 C CA . ALA A 1 115 ? -27.297 15.625 4.418 1 98.62 115 ALA A CA 1
ATOM 913 C C . ALA A 1 115 ? -28.719 16.078 4.707 1 98.62 115 ALA A C 1
ATOM 915 O O . ALA A 1 115 ? -29.125 17.172 4.316 1 98.62 115 ALA A O 1
ATOM 916 N N . GLU A 1 116 ? -29.469 15.227 5.367 1 98.44 116 GLU A N 1
ATOM 917 C CA . GLU A 1 116 ? -30.875 15.5 5.672 1 98.44 116 GLU A CA 1
ATOM 918 C C . GLU A 1 116 ? -31.016 16.734 6.555 1 98.44 116 GLU A C 1
ATOM 920 O O . GLU A 1 116 ? -31.984 17.5 6.43 1 98.44 116 GLU A O 1
ATOM 925 N N . GLN A 1 117 ? -30.062 16.891 7.434 1 98.25 117 GLN A N 1
ATOM 926 C CA . GLN A 1 117 ? -30.141 18.016 8.367 1 98.25 117 GLN A CA 1
ATOM 927 C C . GLN A 1 117 ? -29.547 19.281 7.758 1 98.25 117 GLN A C 1
ATOM 929 O O . GLN A 1 117 ? -29.922 20.391 8.148 1 98.25 117 GLN A O 1
ATOM 934 N N . LEU A 1 118 ? -28.672 19.172 6.832 1 98.31 118 LEU A N 1
ATOM 935 C CA . LEU A 1 118 ? -28.047 20.328 6.191 1 98.31 118 LEU A CA 1
ATOM 936 C C . LEU A 1 118 ? -28.953 20.875 5.09 1 98.31 118 LEU A C 1
ATOM 938 O O . LEU A 1 118 ? -29.031 22.094 4.906 1 98.31 118 LEU A O 1
ATOM 942 N N . GLN A 1 119 ? -29.641 20.031 4.359 1 97.69 119 GLN A N 1
ATOM 943 C CA . GLN A 1 119 ? -30.391 20.375 3.152 1 97.69 119 GLN A CA 1
ATOM 944 C C . GLN A 1 119 ? -31.375 21.516 3.424 1 97.69 119 GLN A C 1
ATOM 946 O O . GLN A 1 119 ? -31.453 22.469 2.658 1 97.69 119 GLN A O 1
ATOM 951 N N . PRO A 1 120 ? -32.125 21.453 4.543 1 97 120 PRO A N 1
ATOM 952 C CA . PRO A 1 120 ? -33.094 22.5 4.785 1 97 120 PRO A CA 1
ATOM 953 C C . PRO A 1 120 ? -32.469 23.859 5.074 1 97 120 PRO A C 1
ATOM 955 O O . PRO A 1 120 ? -33.125 24.891 5.047 1 97 120 PRO A O 1
ATOM 958 N N . LEU A 1 121 ? -31.172 23.875 5.375 1 97.19 121 LEU A N 1
ATOM 959 C CA . LEU A 1 121 ? -30.484 25.109 5.738 1 97.19 121 LEU A CA 1
ATOM 960 C C . LEU A 1 121 ? -29.922 25.797 4.504 1 97.19 121 LEU A C 1
ATOM 962 O O . LEU A 1 121 ? -29.5 26.953 4.57 1 97.19 121 LEU A O 1
ATOM 966 N N . LEU A 1 122 ? -29.938 25.109 3.365 1 96.81 122 LEU A N 1
ATOM 967 C CA . LEU A 1 122 ? -29.266 25.609 2.162 1 96.81 122 LEU A CA 1
ATOM 968 C C . LEU A 1 122 ? -30.172 26.562 1.394 1 96.81 122 LEU A C 1
ATOM 970 O O . LEU A 1 122 ? -31.406 26.406 1.398 1 96.81 122 LEU A O 1
ATOM 974 N N . THR A 1 123 ? -29.578 27.484 0.791 1 94.75 123 THR A N 1
ATOM 975 C CA . THR A 1 123 ? -30.203 28.375 -0.189 1 94.75 123 THR A CA 1
ATOM 976 C C . THR A 1 123 ? -29.562 28.188 -1.563 1 94.75 123 THR A C 1
ATOM 978 O O . THR A 1 123 ? -28.469 27.656 -1.678 1 94.75 123 THR A O 1
ATOM 981 N N . ASP A 1 124 ? -30.203 28.641 -2.631 1 90.69 124 ASP A N 1
ATOM 982 C CA . ASP A 1 124 ? -29.828 28.328 -4.012 1 90.69 124 ASP A CA 1
ATOM 983 C C . ASP A 1 124 ? -28.453 28.875 -4.348 1 90.69 124 ASP A C 1
ATOM 985 O O . ASP A 1 124 ? -27.719 28.266 -5.137 1 90.69 124 ASP A O 1
ATOM 989 N N . ASP A 1 125 ? -28.047 29.875 -3.711 1 90.44 125 ASP A N 1
ATOM 990 C CA . ASP A 1 125 ? -26.812 30.531 -4.117 1 90.44 125 ASP A CA 1
ATOM 991 C C . ASP A 1 125 ? -25.641 30.109 -3.219 1 90.44 125 ASP A C 1
ATOM 993 O O . ASP A 1 125 ? -24.516 30.594 -3.379 1 90.44 125 ASP A O 1
ATOM 997 N N . ASP A 1 126 ? -25.844 29.188 -2.301 1 95.19 126 ASP A N 1
ATOM 998 C CA . ASP A 1 126 ? -24.812 28.766 -1.357 1 95.19 126 ASP A CA 1
ATOM 999 C C . ASP A 1 126 ? -23.672 28.031 -2.076 1 95.19 126 ASP A C 1
ATOM 1001 O O . ASP A 1 126 ? -23.906 27.344 -3.068 1 95.19 126 ASP A O 1
ATOM 1005 N N . LEU A 1 127 ? -22.453 28.234 -1.611 1 95.38 127 LEU A N 1
ATOM 1006 C CA . LEU A 1 127 ? -21.312 27.375 -1.949 1 95.38 127 LEU A CA 1
ATOM 1007 C C . LEU A 1 127 ? -21 26.406 -0.816 1 95.38 127 LEU A C 1
ATOM 1009 O O . LEU A 1 127 ? -20.828 26.828 0.333 1 95.38 127 LEU A O 1
ATOM 1013 N N . ILE A 1 128 ? -20.969 25.188 -1.133 1 97.44 128 ILE A N 1
ATOM 1014 C CA . ILE A 1 128 ? -20.734 24.172 -0.097 1 97.44 128 ILE A CA 1
ATOM 1015 C C . ILE A 1 128 ? -19.297 23.656 -0.187 1 97.44 128 ILE A C 1
ATOM 1017 O O . ILE A 1 128 ? -18.875 23.172 -1.236 1 97.44 128 ILE A O 1
ATOM 1021 N N . TRP A 1 129 ? -18.547 23.797 0.837 1 97.81 129 TRP A N 1
ATOM 1022 C CA . TRP A 1 129 ? -17.156 23.344 0.926 1 97.81 129 TRP A CA 1
ATOM 1023 C C . TRP A 1 129 ? -17 22.297 2.018 1 97.81 129 TRP A C 1
ATOM 1025 O O . TRP A 1 129 ? -16.906 22.641 3.201 1 97.81 129 TRP A O 1
ATOM 1035 N N . VAL A 1 130 ? -16.906 21.016 1.58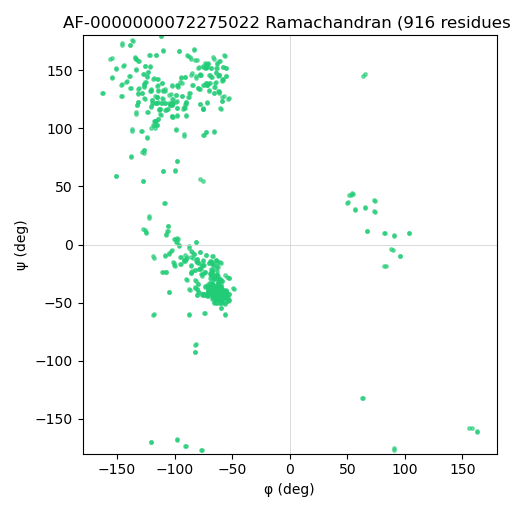6 1 98.38 130 VAL A N 1
ATOM 1036 C CA . VAL A 1 130 ? -16.859 19.859 2.492 1 98.38 130 VAL A CA 1
ATOM 1037 C C . VAL A 1 130 ? -15.398 19.484 2.762 1 98.38 130 VAL A C 1
ATOM 1039 O O . VAL A 1 130 ? -14.562 19.516 1.855 1 98.38 130 VAL A O 1
ATOM 1042 N N . HIS A 1 131 ? -15.164 19.078 4.004 1 96.81 131 HIS A N 1
ATOM 1043 C CA . HIS A 1 131 ? -13.773 18.828 4.371 1 96.81 131 HIS A CA 1
ATOM 1044 C C . HIS A 1 131 ? -13.57 17.406 4.879 1 96.81 131 HIS A C 1
ATOM 1046 O O . HIS A 1 131 ? -14.109 17.047 5.93 1 96.81 131 HIS A O 1
ATOM 1052 N N . ASP A 1 132 ? -12.789 16.672 4.07 1 96.12 132 ASP A N 1
ATOM 1053 C CA . ASP A 1 132 ? -11.992 15.492 4.406 1 96.12 132 ASP A CA 1
ATOM 1054 C C . ASP A 1 132 ? -12.781 14.211 4.207 1 96.12 132 ASP A C 1
ATOM 1056 O O . ASP A 1 132 ? -13.914 14.242 3.723 1 96.12 132 ASP A O 1
ATOM 1060 N N . TYR A 1 133 ? -12.242 13.086 4.551 1 97.81 133 TYR A N 1
ATOM 1061 C CA . TYR A 1 133 ? -12.641 11.758 4.102 1 97.81 133 TYR A CA 1
ATOM 1062 C C . TYR A 1 133 ? -13.836 11.25 4.902 1 97.81 133 TYR A C 1
ATOM 1064 O O . TYR A 1 133 ? -14.508 10.297 4.496 1 97.81 133 TYR A O 1
ATOM 1072 N N . HIS A 1 134 ? -14.141 11.906 6.031 1 98.25 134 HIS A N 1
ATOM 1073 C CA . HIS A 1 134 ? -15.305 11.531 6.828 1 98.25 134 HIS A CA 1
ATOM 1074 C C . HIS A 1 134 ? -16.594 11.734 6.043 1 98.25 134 HIS A C 1
ATOM 1076 O O . HIS A 1 134 ? -17.594 11.055 6.293 1 98.25 134 HIS A O 1
ATOM 1082 N N . LEU A 1 135 ? -16.547 12.648 5.102 1 98.69 135 LEU A N 1
ATOM 1083 C CA . LEU A 1 135 ? -17.797 13.156 4.535 1 98.69 135 LEU A CA 1
ATOM 1084 C C . LEU A 1 135 ? -17.828 12.938 3.025 1 98.69 135 LEU A C 1
ATOM 1086 O O . LEU A 1 135 ? -18.547 13.648 2.309 1 98.69 135 LEU A O 1
ATOM 1090 N N . ILE A 1 136 ? -17.109 12 2.543 1 98.69 136 ILE A N 1
ATOM 1091 C CA . ILE A 1 136 ? -17.047 11.727 1.111 1 98.69 136 ILE A CA 1
ATOM 1092 C C . ILE A 1 136 ? -18.453 11.406 0.59 1 98.69 136 ILE A C 1
ATOM 1094 O O . ILE A 1 136 ? -18.875 11.961 -0.428 1 98.69 136 ILE A O 1
ATOM 1098 N N . PRO A 1 137 ? -19.281 10.672 1.287 1 98.69 137 PRO A N 1
ATOM 1099 C CA . PRO A 1 137 ? -20.594 10.336 0.739 1 98.69 137 PRO A CA 1
ATOM 1100 C C . PRO A 1 137 ? -21.578 11.516 0.782 1 98.69 137 PRO A C 1
ATOM 1102 O O . PRO A 1 137 ? -22.641 11.469 0.157 1 98.69 137 PRO A O 1
ATOM 1105 N N . LEU A 1 138 ? -21.266 12.555 1.515 1 98.75 138 LEU A N 1
ATOM 1106 C CA . LEU A 1 138 ? -22.203 13.648 1.773 1 98.75 138 LEU A CA 1
ATOM 1107 C C . LEU A 1 138 ? -22.656 14.289 0.469 1 98.75 138 LEU A C 1
ATOM 1109 O O . LEU A 1 138 ? -23.844 14.609 0.315 1 98.75 138 LEU A O 1
ATOM 1113 N N . GLY A 1 139 ? -21.719 14.547 -0.439 1 97.44 139 GLY A N 1
ATOM 1114 C CA . GLY A 1 139 ? -22.078 15.148 -1.713 1 97.44 139 GLY A CA 1
ATOM 1115 C C . GLY A 1 139 ? -23.156 14.375 -2.451 1 97.44 139 GLY A C 1
ATOM 1116 O O . GLY A 1 139 ? -24.141 14.961 -2.926 1 97.44 139 GLY A O 1
ATOM 1117 N N . GLY A 1 140 ? -22.953 13.047 -2.547 1 97.25 140 GLY A N 1
ATOM 1118 C CA . GLY A 1 140 ? -23.953 12.203 -3.176 1 97.25 140 GLY A CA 1
ATOM 1119 C C . GLY A 1 140 ? -25.297 12.25 -2.467 1 97.25 140 GLY A C 1
ATOM 1120 O O . GLY A 1 140 ? -26.344 12.281 -3.115 1 97.25 140 GLY A O 1
ATOM 1121 N N . GLU A 1 141 ? -25.266 12.234 -1.171 1 98.31 141 GLU A N 1
ATOM 1122 C CA . GLU A 1 141 ? -26.5 12.273 -0.382 1 98.31 141 GLU A CA 1
ATOM 1123 C C . GLU A 1 141 ? -27.234 13.594 -0.577 1 98.31 141 GLU A C 1
ATOM 1125 O O . GLU A 1 141 ? -28.469 13.617 -0.666 1 98.31 141 GLU A O 1
ATOM 1130 N N . LEU A 1 142 ? -26.5 14.688 -0.623 1 98 142 LEU A N 1
ATOM 1131 C CA . LEU A 1 142 ? -27.109 15.992 -0.841 1 98 142 LEU A CA 1
ATOM 1132 C C . LEU A 1 142 ? -27.75 16.062 -2.227 1 98 142 LEU A C 1
ATOM 1134 O O . LEU A 1 142 ? -28.844 16.609 -2.381 1 98 142 LEU A O 1
ATOM 1138 N N . ARG A 1 143 ? -27.062 15.539 -3.25 1 96.31 143 ARG A N 1
ATOM 1139 C CA . ARG A 1 143 ? -27.625 15.5 -4.598 1 96.31 143 ARG A CA 1
ATOM 1140 C C . ARG A 1 143 ? -28.906 14.68 -4.633 1 96.31 143 ARG A C 1
ATOM 1142 O O . ARG A 1 143 ? -29.875 15.062 -5.297 1 96.31 143 ARG A O 1
ATOM 1149 N N . ARG A 1 144 ? -28.875 13.586 -3.967 1 96.44 144 ARG A N 1
ATOM 1150 C CA . ARG A 1 144 ? -30.062 12.719 -3.891 1 96.44 144 ARG A CA 1
ATOM 1151 C C . ARG A 1 144 ? -31.25 13.469 -3.299 1 96.44 144 ARG A C 1
ATOM 1153 O O . ARG A 1 144 ? -32.375 13.242 -3.697 1 96.44 144 ARG A O 1
ATOM 1160 N N . LEU A 1 145 ? -30.969 14.391 -2.422 1 97.25 145 LEU A N 1
ATOM 1161 C CA . LEU A 1 145 ? -32.031 15.156 -1.755 1 97.25 145 LEU A CA 1
ATOM 1162 C C . LEU A 1 145 ? -32.406 16.375 -2.586 1 97.25 145 LEU A C 1
ATOM 1164 O O . LEU A 1 145 ? -33.25 17.172 -2.164 1 97.25 145 LEU A O 1
ATOM 1168 N N . GLY A 1 146 ? -31.734 16.578 -3.709 1 94.38 146 GLY A N 1
ATOM 1169 C CA . GLY A 1 146 ? -32.156 17.625 -4.637 1 94.38 146 GLY A CA 1
ATOM 1170 C C . GLY A 1 146 ? -31.281 18.859 -4.566 1 94.38 146 GLY A C 1
ATOM 1171 O O . GLY A 1 146 ? -31.594 19.891 -5.176 1 94.38 146 GLY A O 1
ATOM 1172 N N . ALA A 1 147 ? -30.141 18.797 -3.852 1 95.12 147 ALA A N 1
ATOM 1173 C CA . ALA A 1 147 ? -29.25 19.953 -3.771 1 95.12 147 ALA A CA 1
ATOM 1174 C C . ALA A 1 147 ? -28.656 20.281 -5.137 1 95.12 147 ALA A C 1
ATOM 1176 O O . ALA A 1 147 ? -28.219 19.391 -5.863 1 95.12 147 ALA A O 1
ATOM 1177 N N . ARG A 1 148 ? -28.656 21.562 -5.449 1 93.12 148 ARG A N 1
ATOM 1178 C CA . ARG A 1 148 ? -28.156 21.984 -6.75 1 93.12 148 ARG A CA 1
ATOM 1179 C C . ARG A 1 148 ? -27.062 23.031 -6.598 1 93.12 148 ARG A C 1
ATOM 1181 O O . ARG A 1 148 ? -26.688 23.688 -7.566 1 93.12 148 ARG A O 1
ATOM 1188 N N . GLN A 1 149 ? -26.641 23.172 -5.387 1 94.5 149 GLN A N 1
ATOM 1189 C CA . GLN A 1 149 ? -25.562 24.125 -5.113 1 94.5 149 GLN A CA 1
ATOM 1190 C C . GLN A 1 149 ? -24.219 23.594 -5.629 1 94.5 149 GLN A C 1
ATOM 1192 O O . GLN A 1 149 ? -24.031 22.391 -5.762 1 94.5 149 GLN A O 1
ATOM 1197 N N . ARG A 1 150 ? -23.312 24.5 -5.953 1 95.5 150 ARG A N 1
ATOM 1198 C CA . ARG A 1 150 ? -21.938 24.078 -6.199 1 95.5 150 ARG A CA 1
ATOM 1199 C C . ARG A 1 150 ? -21.297 23.547 -4.922 1 95.5 150 ARG A C 1
ATOM 1201 O O . ARG A 1 150 ? -21.375 24.188 -3.869 1 95.5 150 ARG A O 1
ATOM 1208 N N . MET A 1 151 ? -20.719 22.406 -5.027 1 96.81 151 MET A N 1
ATOM 1209 C CA . MET A 1 151 ? -20.109 21.734 -3.877 1 96.81 151 MET A CA 1
ATOM 1210 C C . MET A 1 151 ? -18.703 21.266 -4.191 1 96.81 151 MET A C 1
ATOM 1212 O O . MET A 1 151 ? -18.438 20.75 -5.277 1 96.81 151 MET A O 1
ATOM 1216 N N . GLY A 1 152 ? -17.828 21.531 -3.275 1 97.88 152 GLY A N 1
ATOM 1217 C CA . GLY A 1 152 ? -16.469 21.016 -3.354 1 97.88 152 GLY A CA 1
ATOM 1218 C C . GLY A 1 152 ? -16.047 20.25 -2.111 1 97.88 152 GLY A C 1
ATOM 1219 O O . GLY A 1 152 ? -16.594 20.469 -1.028 1 97.88 152 GLY A O 1
ATOM 1220 N N . ILE A 1 153 ? -15.148 19.359 -2.271 1 98.5 153 ILE A N 1
ATOM 1221 C CA . ILE A 1 153 ? -14.555 18.656 -1.141 1 98.5 153 ILE A CA 1
ATOM 1222 C C . ILE A 1 153 ? -13.039 18.797 -1.184 1 98.5 153 ILE A C 1
ATOM 1224 O O . ILE A 1 153 ? -12.438 18.781 -2.26 1 98.5 153 ILE A O 1
ATOM 1228 N N . PHE A 1 154 ? -12.461 18.984 -0.089 1 97.56 154 PHE A N 1
ATOM 1229 C CA . PHE A 1 154 ? -11.008 19.016 0.055 1 97.56 154 PHE A CA 1
ATOM 1230 C C . PHE A 1 154 ? -10.531 17.906 0.997 1 97.56 154 PHE A C 1
ATOM 1232 O O . PHE A 1 154 ? -10.977 17.828 2.145 1 97.56 154 PHE A O 1
ATOM 1239 N N . LEU A 1 155 ? -9.664 17.031 0.505 1 97.44 155 LEU A N 1
ATOM 1240 C CA . LEU A 1 155 ? -9.117 15.945 1.318 1 97.44 155 LEU A CA 1
ATOM 1241 C C . LEU A 1 155 ? -7.836 16.391 2.02 1 97.44 155 LEU A C 1
ATOM 1243 O O . LEU A 1 155 ? -6.875 16.797 1.363 1 97.44 155 LEU A O 1
ATOM 1247 N N . HIS A 1 156 ? -7.879 16.281 3.344 1 94.38 156 HIS A N 1
ATOM 1248 C CA . HIS A 1 156 ? -6.699 16.609 4.141 1 94.38 156 HIS A CA 1
ATOM 1249 C C . HIS A 1 156 ? -5.723 15.438 4.18 1 94.38 156 HIS A C 1
ATOM 1251 O O . HIS A 1 156 ? -4.539 15.625 4.477 1 94.38 156 HIS A O 1
ATOM 1257 N N . THR A 1 157 ? -6.199 14.258 3.936 1 95.62 157 THR A N 1
ATOM 1258 C CA . THR A 1 157 ? -5.438 13.008 3.947 1 95.62 157 THR A CA 1
ATOM 1259 C C . THR A 1 157 ? -4.836 12.727 2.572 1 95.62 157 THR A C 1
ATOM 1261 O O . THR A 1 157 ? -5.23 13.344 1.58 1 95.62 157 THR A O 1
ATOM 1264 N N . PRO A 1 158 ? -3.854 11.852 2.562 1 96.44 158 PRO A N 1
ATOM 1265 C CA . PRO A 1 158 ? -3.512 11.305 1.249 1 96.44 158 PRO A CA 1
ATOM 1266 C C . PRO A 1 158 ? -4.676 10.555 0.601 1 96.44 158 PRO A C 1
ATOM 1268 O O . PRO A 1 158 ? -5.664 10.242 1.271 1 96.44 158 PRO A O 1
ATOM 1271 N N . PHE A 1 159 ? -4.621 10.445 -0.646 1 97.69 159 PHE A N 1
ATOM 1272 C CA . PHE A 1 159 ? -5.5 9.555 -1.393 1 97.69 159 PHE A CA 1
ATOM 1273 C C . PHE A 1 159 ? -4.715 8.391 -1.984 1 97.69 159 PHE A C 1
ATOM 1275 O O . PHE A 1 159 ? -3.746 8.602 -2.721 1 97.69 159 PHE A O 1
ATOM 1282 N N . PRO A 1 160 ? -5.059 7.219 -1.654 1 96.44 160 PRO A N 1
ATOM 1283 C CA . PRO A 1 160 ? -4.207 6.066 -1.961 1 96.44 160 PRO A CA 1
ATOM 1284 C C . PRO A 1 160 ? -4.176 5.734 -3.451 1 96.44 160 PRO A C 1
ATOM 1286 O O . PRO A 1 160 ? -5.117 6.059 -4.18 1 96.44 160 PRO A O 1
ATOM 1289 N N . ALA A 1 161 ? -3.113 5.094 -3.863 1 96.62 161 ALA A N 1
ATOM 1290 C CA . ALA A 1 161 ? -3.037 4.543 -5.215 1 96.62 161 ALA A CA 1
ATOM 1291 C C . ALA A 1 161 ? -4.215 3.615 -5.496 1 96.62 161 ALA A C 1
ATOM 1293 O O . ALA A 1 161 ? -4.754 2.99 -4.578 1 96.62 161 ALA A O 1
ATOM 1294 N N . MET A 1 162 ? -4.547 3.561 -6.754 1 96.06 162 MET A N 1
ATOM 1295 C CA . MET A 1 162 ? -5.707 2.783 -7.184 1 96.06 162 MET A CA 1
ATOM 1296 C C . MET A 1 162 ? -5.625 1.353 -6.664 1 96.06 162 MET A C 1
ATOM 1298 O O . MET A 1 162 ? -6.598 0.83 -6.117 1 96.06 162 MET A O 1
ATOM 1302 N N . GLU A 1 163 ? -4.395 0.726 -6.734 1 93.88 163 GLU A N 1
ATOM 1303 C CA . GLU A 1 163 ? -4.215 -0.671 -6.352 1 93.88 163 GLU A CA 1
ATOM 1304 C C . GLU A 1 163 ? -4.465 -0.868 -4.859 1 93.88 163 GLU A C 1
ATOM 1306 O O . GLU A 1 163 ? -4.914 -1.934 -4.434 1 93.88 163 GLU A O 1
ATOM 1311 N N . VAL A 1 164 ? -4.215 0.145 -4.086 1 95.5 164 VAL A N 1
ATOM 1312 C CA . VAL A 1 164 ? -4.465 0.108 -2.648 1 95.5 164 VAL A CA 1
ATOM 1313 C C . VAL A 1 164 ? -5.953 0.327 -2.377 1 95.5 164 VAL A C 1
ATOM 1315 O O . VAL A 1 164 ? -6.559 -0.396 -1.582 1 95.5 164 VAL A O 1
ATOM 1318 N N . LEU A 1 165 ? -6.547 1.254 -3.111 1 96.88 165 LEU A N 1
ATOM 1319 C CA . LEU A 1 165 ? -7.945 1.62 -2.91 1 96.88 165 LEU A CA 1
ATOM 1320 C C . LEU A 1 165 ? -8.867 0.457 -3.258 1 96.88 165 LEU A C 1
ATOM 1322 O O . LEU A 1 165 ? -9.914 0.284 -2.637 1 96.88 165 LEU A O 1
ATOM 1326 N N . LEU A 1 166 ? -8.453 -0.356 -4.156 1 95.06 166 LEU A N 1
ATOM 1327 C CA . LEU A 1 166 ? -9.281 -1.451 -4.637 1 95.06 166 LEU A CA 1
ATOM 1328 C C . LEU A 1 166 ? -9.477 -2.506 -3.555 1 95.06 166 LEU A C 1
ATOM 1330 O O . LEU A 1 166 ? -10.352 -3.369 -3.672 1 95.06 166 LEU A O 1
ATOM 1334 N N . ALA A 1 167 ? -8.695 -2.463 -2.523 1 93.62 167 ALA A N 1
ATOM 1335 C CA . ALA A 1 167 ? -8.891 -3.365 -1.391 1 93.62 167 ALA A CA 1
ATOM 1336 C C . ALA A 1 167 ? -10.188 -3.051 -0.656 1 93.62 167 ALA A C 1
ATOM 1338 O O . ALA A 1 167 ? -10.719 -3.893 0.072 1 93.62 167 ALA A O 1
ATOM 1339 N N . LEU A 1 168 ? -10.617 -1.812 -0.806 1 94.88 168 LEU A N 1
ATOM 1340 C CA . LEU A 1 168 ? -11.867 -1.396 -0.178 1 94.88 168 LEU A CA 1
ATOM 1341 C C . LEU A 1 168 ? -13.062 -2.021 -0.886 1 94.88 168 LEU A C 1
ATOM 1343 O O . LEU A 1 168 ? -13.242 -1.842 -2.094 1 94.88 168 LEU A O 1
ATOM 1347 N N . THR A 1 169 ? -13.922 -2.777 -0.205 1 90.06 169 THR A N 1
ATOM 1348 C CA . THR A 1 169 ? -15.086 -3.459 -0.77 1 90.06 169 THR A CA 1
ATOM 1349 C C . THR A 1 169 ? -16 -2.469 -1.486 1 90.06 169 THR A C 1
ATOM 1351 O O . THR A 1 169 ? -16.469 -2.736 -2.596 1 90.06 169 THR A O 1
ATOM 1354 N N . HIS A 1 170 ? -16.219 -1.295 -0.982 1 93.25 170 HIS A N 1
ATOM 1355 C CA . HIS A 1 170 ? -17.156 -0.32 -1.528 1 93.25 170 HIS A CA 1
ATOM 1356 C C . HIS A 1 170 ? -16.422 0.845 -2.182 1 93.25 170 HIS A C 1
ATOM 1358 O O . HIS A 1 170 ? -16.875 1.987 -2.125 1 93.25 170 HIS A O 1
ATOM 1364 N N . HIS A 1 171 ? -15.273 0.515 -2.814 1 95.94 171 HIS A N 1
ATOM 1365 C CA . HIS A 1 171 ? -14.469 1.571 -3.424 1 95.94 171 HIS A CA 1
ATOM 1366 C C . HIS A 1 171 ? -15.25 2.285 -4.523 1 95.94 171 HIS A C 1
ATOM 1368 O O . HIS A 1 171 ? -15.117 3.498 -4.699 1 95.94 171 HIS A O 1
ATOM 1374 N N . ARG A 1 172 ? -16.109 1.594 -5.301 1 96.19 172 ARG A N 1
ATOM 1375 C CA . ARG A 1 172 ? -16.859 2.205 -6.391 1 96.19 172 ARG A CA 1
ATOM 1376 C C . ARG A 1 172 ? -17.844 3.24 -5.863 1 96.19 172 ARG A C 1
ATOM 1378 O O . ARG A 1 172 ? -17.953 4.344 -6.406 1 96.19 172 ARG A O 1
ATOM 1385 N N . ARG A 1 173 ? -18.547 2.811 -4.836 1 95.94 173 ARG A N 1
ATOM 1386 C CA . ARG A 1 173 ? -19.5 3.74 -4.238 1 95.94 173 ARG A CA 1
ATOM 1387 C C . ARG A 1 173 ? -18.781 4.941 -3.629 1 95.94 173 ARG A C 1
ATOM 1389 O O . ARG A 1 173 ? -19.25 6.074 -3.729 1 95.94 173 ARG A O 1
ATOM 1396 N N . LEU A 1 174 ? -17.703 4.691 -2.975 1 97.19 174 LEU A N 1
ATOM 1397 C CA . LEU A 1 174 ? -16.938 5.77 -2.357 1 97.19 174 LEU A CA 1
ATOM 1398 C C . LEU A 1 174 ? -16.453 6.766 -3.408 1 97.19 174 LEU A C 1
ATOM 1400 O O . LEU A 1 174 ? -16.672 7.973 -3.271 1 97.19 174 LEU A O 1
ATOM 1404 N N . VAL A 1 175 ? -15.82 6.273 -4.496 1 97.88 175 VAL A N 1
ATOM 1405 C CA . VAL A 1 175 ? -15.297 7.152 -5.535 1 97.88 175 VAL A CA 1
ATOM 1406 C C . VAL A 1 175 ? -16.453 7.809 -6.289 1 97.88 175 VAL A C 1
ATOM 1408 O O . VAL A 1 175 ? -16.359 8.977 -6.68 1 97.88 175 VAL A O 1
ATOM 1411 N N . GLY A 1 176 ? -17.484 7.027 -6.484 1 97.12 176 GLY A N 1
ATOM 1412 C CA . GLY A 1 176 ? -18.672 7.621 -7.062 1 97.12 176 GLY A CA 1
ATOM 1413 C C . GLY A 1 176 ? -19.188 8.82 -6.285 1 97.12 176 GLY A C 1
ATOM 1414 O O . GLY A 1 176 ? -19.609 9.812 -6.875 1 97.12 176 GLY A O 1
ATOM 1415 N N . SER A 1 177 ? -19.141 8.711 -4.969 1 96.81 177 SER A N 1
ATOM 1416 C CA . SER A 1 177 ? -19.547 9.812 -4.109 1 96.81 177 SER A CA 1
ATOM 1417 C C . SER A 1 177 ? -18.609 11.008 -4.262 1 96.81 177 SER A C 1
ATOM 1419 O O . SER A 1 177 ? -19.062 12.156 -4.203 1 96.81 177 SER A O 1
ATOM 1421 N N . LEU A 1 178 ? -17.344 10.758 -4.422 1 97.38 178 LEU A N 1
ATOM 1422 C CA . LEU A 1 178 ? -16.422 11.844 -4.695 1 97.38 178 LEU A CA 1
ATOM 1423 C C . LEU A 1 178 ? -16.797 12.578 -5.973 1 97.38 178 LEU A C 1
ATOM 1425 O O . LEU A 1 178 ? -16.672 13.805 -6.051 1 97.38 178 LEU A O 1
ATOM 1429 N N . CYS A 1 179 ? -17.297 11.828 -6.926 1 96.44 179 CYS A N 1
ATOM 1430 C CA . CYS A 1 179 ? -17.609 12.391 -8.234 1 96.44 179 CYS A CA 1
ATOM 1431 C C . CYS A 1 179 ? -18.922 13.172 -8.188 1 96.44 179 CYS A C 1
ATOM 1433 O O . CYS A 1 179 ? -19.281 13.828 -9.164 1 96.44 179 CYS A O 1
ATOM 1435 N N . ALA A 1 180 ? -19.609 13.102 -7.043 1 95.88 180 ALA A N 1
ATOM 1436 C CA . ALA A 1 180 ? -20.812 13.898 -6.875 1 95.88 180 ALA A CA 1
ATOM 1437 C C . ALA A 1 180 ? -20.469 15.359 -6.598 1 95.88 180 ALA A C 1
ATOM 1439 O O . ALA A 1 180 ? -21.328 16.234 -6.711 1 95.88 180 ALA A O 1
ATOM 1440 N N . TYR A 1 181 ? -19.25 15.609 -6.191 1 97.44 181 TYR A N 1
ATOM 1441 C CA . TYR A 1 181 ? -18.781 16.969 -5.977 1 97.44 181 TYR A CA 1
ATOM 1442 C C . TYR A 1 181 ? -18.375 17.625 -7.293 1 97.44 181 TYR A C 1
ATOM 1444 O O . TYR A 1 181 ? -18.109 16.938 -8.281 1 97.44 181 TYR A O 1
ATOM 1452 N N . ASP A 1 182 ? -18.359 18.953 -7.301 1 97.19 182 ASP A N 1
ATOM 1453 C CA . ASP A 1 182 ? -17.984 19.703 -8.492 1 97.19 182 ASP A CA 1
ATOM 1454 C C . ASP A 1 182 ? -16.469 19.969 -8.516 1 97.19 182 ASP A C 1
ATOM 1456 O O . ASP A 1 182 ? -15.891 20.156 -9.578 1 97.19 182 ASP A O 1
ATOM 1460 N N . VAL A 1 183 ? -15.898 20.078 -7.355 1 98.06 183 VAL A N 1
ATOM 1461 C CA . VAL A 1 183 ? -14.461 20.234 -7.211 1 98.06 183 VAL A CA 1
ATOM 1462 C C . VAL A 1 183 ? -13.938 19.25 -6.16 1 98.06 183 VAL A C 1
ATOM 1464 O O . VAL A 1 183 ? -14.445 19.203 -5.039 1 98.06 183 VAL A O 1
ATOM 1467 N N . VAL A 1 184 ? -13.008 18.422 -6.551 1 98.5 184 VAL A N 1
ATOM 1468 C CA . VAL A 1 184 ? -12.297 17.562 -5.617 1 98.5 184 VAL A CA 1
ATOM 1469 C C . VAL A 1 184 ? -10.867 18.062 -5.445 1 98.5 184 VAL A C 1
ATOM 1471 O O . VAL A 1 184 ? -10.094 18.109 -6.406 1 98.5 184 VAL A O 1
ATOM 1474 N N . GLY A 1 185 ? -10.562 18.484 -4.266 1 98.19 185 GLY A N 1
ATOM 1475 C CA . GLY A 1 185 ? -9.242 19.031 -3.977 1 98.19 185 GLY A CA 1
ATOM 1476 C C . GLY A 1 185 ? -8.344 18.047 -3.244 1 98.19 185 GLY A C 1
ATOM 1477 O O . GLY A 1 185 ? -8.781 17.375 -2.312 1 98.19 185 GLY A O 1
ATOM 1478 N N . PHE A 1 186 ? -7.109 18 -3.666 1 97.69 186 PHE A N 1
ATOM 1479 C CA . PHE A 1 186 ? -6.086 17.141 -3.068 1 97.69 186 PHE A CA 1
ATOM 1480 C C . PHE A 1 186 ? -4.906 17.984 -2.582 1 97.69 186 PHE A C 1
ATOM 1482 O O . PHE A 1 186 ? -4.734 19.125 -3.002 1 97.69 186 PHE A O 1
ATOM 1489 N N . GLN A 1 187 ? -4.082 17.359 -1.718 1 95.25 187 GLN A N 1
ATOM 1490 C CA . GLN A 1 187 ? -2.902 18.031 -1.192 1 95.25 187 GLN A CA 1
ATOM 1491 C C . GLN A 1 187 ? -1.748 17.984 -2.188 1 95.25 187 GLN A C 1
ATOM 1493 O O . GLN A 1 187 ? -0.974 18.938 -2.303 1 95.25 187 GLN A O 1
ATOM 1498 N N . THR A 1 188 ? -1.622 16.859 -2.869 1 95.44 188 THR A N 1
ATOM 1499 C CA . THR A 1 188 ? -0.428 16.656 -3.686 1 95.44 188 THR A CA 1
ATOM 1500 C C . THR A 1 188 ? -0.798 16.141 -5.074 1 95.44 188 THR A C 1
ATOM 1502 O O . THR A 1 188 ? -1.888 15.602 -5.27 1 95.44 188 THR A O 1
ATOM 1505 N N . GLU A 1 189 ? 0.134 16.328 -5.98 1 95.06 189 GLU A N 1
ATOM 1506 C CA . GLU A 1 189 ? -0.026 15.812 -7.332 1 95.06 189 GLU A CA 1
ATOM 1507 C C . GLU A 1 189 ? -0.159 14.289 -7.324 1 95.06 189 GLU A C 1
ATOM 1509 O O . GLU A 1 189 ? -0.915 13.727 -8.117 1 95.06 189 GLU A O 1
ATOM 1514 N N . ASN A 1 190 ? 0.55 13.641 -6.453 1 93.69 190 ASN A N 1
ATOM 1515 C CA . ASN A 1 190 ? 0.457 12.188 -6.332 1 93.69 190 ASN A CA 1
ATOM 1516 C C . ASN A 1 190 ? -0.958 11.75 -5.977 1 93.69 190 ASN A C 1
ATOM 1518 O O . ASN A 1 190 ? -1.457 10.758 -6.508 1 93.69 190 ASN A O 1
ATOM 1522 N N . ASP A 1 191 ? -1.582 12.453 -5.078 1 96.62 191 ASP A N 1
ATOM 1523 C CA . ASP A 1 191 ? -2.947 12.133 -4.672 1 96.62 191 ASP A CA 1
ATOM 1524 C C . ASP A 1 191 ? -3.92 12.297 -5.836 1 96.62 191 ASP A C 1
ATOM 1526 O O . ASP A 1 191 ? -4.773 11.438 -6.07 1 96.62 191 ASP A O 1
ATOM 1530 N N . ARG A 1 192 ? -3.77 13.406 -6.52 1 97.31 192 ARG A N 1
ATOM 1531 C CA . ARG A 1 192 ? -4.629 13.656 -7.672 1 97.31 192 ARG A CA 1
ATOM 1532 C C . ARG A 1 192 ? -4.441 12.586 -8.742 1 97.31 192 ARG A C 1
ATOM 1534 O O . ARG A 1 192 ? -5.414 12.109 -9.32 1 97.31 192 ARG A O 1
ATOM 1541 N N . ARG A 1 193 ? -3.191 12.211 -9 1 96.06 193 ARG A N 1
ATOM 1542 C CA . ARG A 1 193 ? -2.889 11.195 -10 1 96.06 193 ARG A CA 1
ATOM 1543 C C . ARG A 1 193 ? -3.518 9.859 -9.625 1 96.06 193 ARG A C 1
ATOM 1545 O O . ARG A 1 193 ? -3.99 9.125 -10.492 1 96.06 193 ARG A O 1
ATOM 1552 N N . SER A 1 194 ? -3.432 9.531 -8.367 1 97.12 194 SER A N 1
ATOM 1553 C CA . SER A 1 194 ? -4.07 8.305 -7.902 1 97.12 194 SER A CA 1
ATOM 1554 C C . SER A 1 194 ? -5.562 8.297 -8.227 1 97.12 194 SER A C 1
ATOM 1556 O O . SER A 1 194 ? -6.105 7.281 -8.656 1 97.12 194 SER A O 1
ATOM 1558 N N . PHE A 1 195 ? -6.219 9.438 -7.992 1 98.38 195 PHE A N 1
ATOM 1559 C CA . PHE A 1 195 ? -7.629 9.57 -8.328 1 98.38 195 PHE A CA 1
ATOM 1560 C C . PHE A 1 195 ? -7.852 9.414 -9.828 1 98.38 195 PHE A C 1
ATOM 1562 O O . PHE A 1 195 ? -8.766 8.711 -10.25 1 98.38 195 PHE A O 1
ATOM 1569 N N . PHE A 1 196 ? -7.012 10.07 -10.648 1 98.06 196 PHE A N 1
ATOM 1570 C CA . PHE A 1 196 ? -7.109 9.969 -12.094 1 98.06 196 PHE A CA 1
ATOM 1571 C C . PHE A 1 196 ? -6.957 8.523 -12.555 1 98.06 196 PHE A C 1
ATOM 1573 O O . PHE A 1 196 ? -7.691 8.062 -13.43 1 98.06 196 PHE A O 1
ATOM 1580 N N . ASP A 1 197 ? -6.031 7.805 -11.977 1 96.81 197 ASP A N 1
ATOM 1581 C CA . ASP A 1 197 ? -5.816 6.41 -12.336 1 96.81 197 ASP A CA 1
ATOM 1582 C C . ASP A 1 197 ? -7.078 5.582 -12.109 1 96.81 197 ASP A C 1
ATOM 1584 O O . ASP A 1 197 ? -7.43 4.738 -12.938 1 96.81 197 ASP A O 1
ATOM 1588 N N . TYR A 1 198 ? -7.695 5.785 -10.969 1 97.81 198 TYR A N 1
ATOM 1589 C CA . TYR A 1 198 ? -8.945 5.078 -10.703 1 97.81 198 TYR A CA 1
ATOM 1590 C C . TYR A 1 198 ? -9.992 5.41 -11.758 1 97.81 198 TYR A C 1
ATOM 1592 O O . TYR A 1 198 ? -10.664 4.516 -12.281 1 97.81 198 TYR A O 1
ATOM 1600 N N . VAL A 1 199 ? -10.164 6.719 -12.062 1 98.06 199 VAL A N 1
ATOM 1601 C CA . VAL A 1 199 ? -11.156 7.188 -13.023 1 98.06 199 VAL A CA 1
ATOM 1602 C C . VAL A 1 199 ? -10.898 6.559 -14.383 1 98.06 199 VAL A C 1
ATOM 1604 O O . VAL A 1 199 ? -11.82 6.055 -15.031 1 98.06 199 VAL A O 1
ATOM 1607 N N . LEU A 1 200 ? -9.648 6.531 -14.766 1 96.94 200 LEU A N 1
ATOM 1608 C CA . LEU A 1 200 ? -9.273 6.07 -16.094 1 96.94 200 LEU A CA 1
ATOM 1609 C C . LEU A 1 200 ? -9.375 4.551 -16.203 1 96.94 200 LEU A C 1
ATOM 1611 O O . LEU A 1 200 ? -9.945 4.027 -17.156 1 96.94 200 LEU A O 1
ATOM 1615 N N . HIS A 1 201 ? -8.914 3.854 -15.211 1 95 201 HIS A N 1
ATOM 1616 C CA . HIS A 1 201 ? -8.633 2.436 -15.406 1 95 201 HIS A CA 1
ATOM 1617 C C . HIS A 1 201 ? -9.664 1.566 -14.695 1 95 201 HIS A C 1
ATOM 1619 O O . HIS A 1 201 ? -9.797 0.379 -15 1 95 201 HIS A O 1
ATOM 1625 N N . GLU A 1 202 ? -10.312 2.066 -13.695 1 94.94 202 GLU A N 1
ATOM 1626 C CA . GLU A 1 202 ? -11.312 1.29 -12.977 1 94.94 202 GLU A CA 1
ATOM 1627 C C . GLU A 1 202 ? -12.727 1.746 -13.336 1 94.94 202 GLU A C 1
ATOM 1629 O O . GLU A 1 202 ? -13.609 0.92 -13.57 1 94.94 202 GLU A O 1
ATOM 1634 N N . ALA A 1 203 ? -12.891 3.098 -13.453 1 96.62 203 ALA A N 1
ATOM 1635 C CA . ALA A 1 203 ? -14.234 3.639 -13.641 1 96.62 203 ALA A CA 1
ATOM 1636 C C . ALA A 1 203 ? -14.539 3.848 -15.117 1 96.62 203 ALA A C 1
ATOM 1638 O O . ALA A 1 203 ? -15.703 4.035 -15.5 1 96.62 203 ALA A O 1
ATOM 1639 N N . GLY A 1 204 ? -13.531 3.871 -15.992 1 96.19 204 GLY A N 1
ATOM 1640 C CA . GLY A 1 204 ? -13.727 4.055 -17.422 1 96.19 204 GLY A CA 1
ATOM 1641 C C . GLY A 1 204 ? -14.078 5.48 -17.797 1 96.19 204 GLY A C 1
ATOM 1642 O O . GLY A 1 204 ? -14.859 5.707 -18.719 1 96.19 204 GLY A O 1
ATOM 1643 N N . GLY A 1 205 ? -13.578 6.41 -16.938 1 97.56 205 GLY A N 1
ATOM 1644 C CA . GLY A 1 205 ? -13.836 7.816 -17.219 1 97.56 205 GLY A CA 1
ATOM 1645 C C . GLY A 1 205 ? -12.773 8.461 -18.078 1 97.56 205 GLY A C 1
ATOM 1646 O O . GLY A 1 205 ? -11.945 7.77 -18.672 1 97.56 205 GLY A O 1
ATOM 1647 N N . TRP A 1 206 ? -12.93 9.734 -18.203 1 97.31 206 TRP A N 1
ATOM 1648 C CA . TRP A 1 206 ? -12.031 10.516 -19.031 1 97.31 206 TRP A CA 1
ATOM 1649 C C . TRP A 1 206 ? -11.445 11.688 -18.25 1 97.31 206 TRP A C 1
ATOM 1651 O O . TRP A 1 206 ? -12.148 12.352 -17.484 1 97.31 206 TRP A O 1
ATOM 1661 N N . ILE A 1 207 ? -10.164 11.883 -18.484 1 97.69 207 ILE A N 1
ATOM 1662 C CA . ILE A 1 207 ? -9.484 13.023 -17.875 1 97.69 207 ILE A CA 1
ATOM 1663 C C . ILE A 1 207 ? -9.172 14.062 -18.953 1 97.69 207 ILE A C 1
ATOM 1665 O O . ILE A 1 207 ? -8.484 13.773 -19.922 1 97.69 207 ILE A O 1
ATOM 1669 N N . GLY A 1 208 ? -9.648 15.227 -18.781 1 95.81 208 GLY A N 1
ATOM 1670 C CA . GLY A 1 208 ? -9.375 16.344 -19.688 1 95.81 208 GLY A CA 1
ATOM 1671 C C . GLY A 1 208 ? -8.266 17.25 -19.188 1 95.81 208 GLY A C 1
ATOM 1672 O O . GLY A 1 208 ? -7.504 16.875 -18.281 1 95.81 208 GLY A O 1
ATOM 1673 N N . GLU A 1 209 ? -8.156 18.359 -19.812 1 93.81 209 GLU A N 1
ATOM 1674 C CA . GLU A 1 209 ? -7.137 19.344 -19.438 1 93.81 209 GLU A CA 1
ATOM 1675 C C . GLU A 1 209 ? -7.477 20.016 -18.109 1 93.81 209 GLU A C 1
ATOM 1677 O O . GLU A 1 209 ? -8.648 20.078 -17.719 1 93.81 209 GLU A O 1
ATOM 1682 N N . ASN A 1 210 ? -6.5 20.438 -17.469 1 92.38 210 ASN A N 1
ATOM 1683 C CA . ASN A 1 210 ? -6.594 21.281 -16.281 1 92.38 210 ASN A CA 1
ATOM 1684 C C . ASN A 1 210 ? -7.434 20.625 -15.195 1 92.38 210 ASN A C 1
ATOM 1686 O O . ASN A 1 210 ? -8.227 21.281 -14.523 1 92.38 210 ASN A O 1
ATOM 1690 N N . GLY A 1 211 ? -7.426 19.297 -15.148 1 95.94 211 GLY A N 1
ATOM 1691 C CA . GLY A 1 211 ? -8.031 18.578 -14.039 1 95.94 211 GLY A CA 1
ATOM 1692 C C . GLY A 1 211 ? -9.492 18.234 -14.281 1 95.94 211 GLY A C 1
ATOM 1693 O O . GLY A 1 211 ? -10.18 17.766 -13.375 1 95.94 211 GLY A O 1
ATOM 1694 N N . HIS A 1 212 ? -10.008 18.469 -15.492 1 96.62 212 HIS A N 1
ATOM 1695 C CA . HIS A 1 212 ? -11.383 18.109 -15.812 1 96.62 212 HIS A CA 1
ATOM 1696 C C . HIS A 1 212 ? -11.555 16.594 -15.891 1 96.62 212 HIS A C 1
ATOM 1698 O O . HIS A 1 212 ? -10.695 15.898 -16.422 1 96.62 212 HIS A O 1
ATOM 1704 N N . VAL A 1 213 ? -12.555 16.109 -15.258 1 97.12 213 VAL A N 1
ATOM 1705 C CA . VAL A 1 213 ? -12.844 14.688 -15.195 1 97.12 213 VAL A CA 1
ATOM 1706 C C . VAL A 1 213 ? -14.297 14.438 -15.609 1 97.12 213 VAL A C 1
ATOM 1708 O O . VAL A 1 213 ? -15.203 15.164 -15.203 1 97.12 213 VAL A O 1
ATOM 1711 N N . THR A 1 214 ? -14.531 13.531 -16.484 1 96.56 214 THR A N 1
ATOM 1712 C CA . THR A 1 214 ? -15.875 13.055 -16.812 1 96.56 214 THR A CA 1
ATOM 1713 C C . THR A 1 214 ? -16 11.555 -16.547 1 96.56 214 THR A C 1
ATOM 1715 O O . THR A 1 214 ? -15.219 10.758 -17.078 1 96.56 214 THR A O 1
ATOM 1718 N N . VAL A 1 215 ? -16.859 11.25 -15.695 1 96.12 215 VAL A N 1
ATOM 1719 C CA . VAL A 1 215 ? -17.047 9.852 -15.344 1 96.12 215 VAL A CA 1
ATOM 1720 C C . VAL A 1 215 ? -18.469 9.633 -14.836 1 96.12 215 VAL A C 1
ATOM 1722 O O . VAL A 1 215 ? -19.047 10.516 -14.195 1 96.12 215 VAL A O 1
ATOM 1725 N N . TRP A 1 216 ? -19.062 8.453 -15.172 1 93.94 216 TRP A N 1
ATOM 1726 C CA . TRP A 1 216 ? -20.391 8.047 -14.75 1 93.94 216 TRP A CA 1
ATOM 1727 C C . TRP A 1 216 ? -21.406 9.148 -15.039 1 93.94 216 TRP A C 1
ATOM 1729 O O . TRP A 1 216 ? -22.25 9.453 -14.195 1 93.94 216 TRP A O 1
ATOM 1739 N N . GLY A 1 217 ? -21.266 9.852 -16.109 1 90.56 217 GLY A N 1
ATOM 1740 C CA . GLY A 1 217 ? -22.219 10.844 -16.578 1 90.56 217 GLY A CA 1
ATOM 1741 C C . GLY A 1 217 ? -22.078 12.188 -15.891 1 90.56 217 GLY A C 1
ATOM 1742 O O . GLY A 1 217 ? -22.922 13.062 -16.047 1 90.56 217 GLY A O 1
ATOM 1743 N N . ARG A 1 218 ? -21.047 12.406 -15.117 1 92.44 218 ARG A N 1
ATOM 1744 C CA . ARG A 1 218 ? -20.828 13.664 -14.414 1 92.44 218 ARG A CA 1
ATOM 1745 C C . ARG A 1 218 ? -19.484 14.281 -14.812 1 92.44 218 ARG A C 1
ATOM 1747 O O . ARG A 1 218 ? -18.578 13.57 -15.227 1 92.44 218 ARG A O 1
ATOM 1754 N N . SER A 1 219 ? -19.469 15.555 -14.688 1 94.75 219 SER A N 1
ATOM 1755 C CA . SER A 1 219 ? -18.234 16.297 -14.922 1 94.75 219 SER A CA 1
ATOM 1756 C C . SER A 1 219 ? -17.812 17.078 -13.68 1 94.75 219 SER A C 1
ATOM 1758 O O . SER A 1 219 ? -18.656 17.688 -13 1 94.75 219 SER A O 1
ATOM 1760 N N . LEU A 1 220 ? -16.594 16.984 -13.344 1 96.69 220 LEU A N 1
ATOM 1761 C CA . LEU A 1 220 ? -16.031 17.688 -12.195 1 96.69 220 LEU A CA 1
ATOM 1762 C C . LEU A 1 220 ? -14.586 18.109 -12.469 1 96.69 220 LEU A C 1
ATOM 1764 O O . LEU A 1 220 ? -14.031 17.797 -13.523 1 96.69 220 LEU A O 1
ATOM 1768 N N . VAL A 1 221 ? -14.031 18.922 -11.539 1 97.5 221 VAL A N 1
ATOM 1769 C CA . VAL A 1 221 ? -12.625 19.281 -11.602 1 97.5 221 VAL A CA 1
ATOM 1770 C C . VAL A 1 221 ? -11.891 18.719 -10.383 1 97.5 221 VAL A C 1
ATOM 1772 O O . VAL A 1 221 ? -12.383 18.812 -9.258 1 97.5 221 VAL A O 1
ATOM 1775 N N . ALA A 1 222 ? -10.805 17.984 -10.602 1 98.12 222 ALA A N 1
ATOM 1776 C CA . ALA A 1 222 ? -9.914 17.5 -9.555 1 98.12 222 ALA A CA 1
ATOM 1777 C C . ALA A 1 222 ? -8.547 18.156 -9.633 1 98.12 222 ALA A C 1
ATOM 1779 O O . ALA A 1 222 ? -7.84 18.031 -10.633 1 98.12 222 ALA A O 1
ATOM 1780 N N . ARG A 1 223 ? -8.18 18.906 -8.609 1 98.12 223 ARG A N 1
ATOM 1781 C CA . ARG A 1 223 ? -6.941 19.688 -8.672 1 98.12 223 ARG A CA 1
ATOM 1782 C C . ARG A 1 223 ? -6.191 19.609 -7.344 1 98.12 223 ARG A C 1
ATOM 1784 O O . ARG A 1 223 ? -6.656 18.984 -6.395 1 98.12 223 ARG A O 1
ATOM 1791 N N . VAL A 1 224 ? -4.984 20.141 -7.359 1 97 224 VAL A N 1
ATOM 1792 C CA . VAL A 1 224 ? -4.078 20.125 -6.215 1 97 224 VAL A CA 1
ATOM 1793 C C . VAL A 1 224 ? -4.07 21.5 -5.543 1 97 224 VAL A C 1
ATOM 1795 O O . VAL A 1 224 ? -3.834 22.516 -6.199 1 97 224 VAL A O 1
ATOM 1798 N N . TYR A 1 225 ? -4.43 21.5 -4.258 1 95.88 225 TYR A N 1
ATOM 1799 C CA . TYR A 1 225 ? -4.426 22.719 -3.447 1 95.88 225 TYR A CA 1
ATOM 1800 C C . TYR A 1 225 ? -3.611 22.516 -2.172 1 95.88 225 TYR A C 1
ATOM 1802 O O . TYR A 1 225 ? -4.172 22.25 -1.107 1 95.88 225 TYR A O 1
ATOM 1810 N N . PRO A 1 226 ? -2.281 22.625 -2.25 1 93.25 226 PRO A N 1
ATOM 1811 C CA . PRO A 1 226 ? -1.537 22.516 -0.995 1 93.25 226 PRO A CA 1
ATOM 1812 C C . PRO A 1 226 ? -1.948 23.562 0.037 1 93.25 226 PRO A C 1
ATOM 1814 O O . PRO A 1 226 ? -1.897 24.766 -0.243 1 93.25 226 PRO A O 1
ATOM 1817 N N . ILE A 1 227 ? -2.338 23.078 1.166 1 91.44 227 ILE A N 1
ATOM 1818 C CA . ILE A 1 227 ? -2.783 24 2.201 1 91.44 227 ILE A CA 1
ATOM 1819 C C . ILE A 1 227 ? -1.571 24.656 2.873 1 91.44 227 ILE A C 1
ATOM 1821 O O . ILE A 1 227 ? -0.504 24.031 2.961 1 91.44 227 ILE A O 1
ATOM 1825 N N . GLY A 1 228 ? -1.727 25.922 3.279 1 91.44 228 GLY A N 1
ATOM 1826 C CA . GLY A 1 228 ? -0.661 26.656 3.949 1 91.44 228 GLY A CA 1
ATOM 1827 C C . GLY A 1 228 ? -1.045 27.141 5.336 1 91.44 228 GLY A C 1
ATOM 1828 O O . GLY A 1 228 ? -1.977 26.609 5.945 1 91.44 228 GLY A O 1
ATOM 1829 N N . ILE A 1 229 ? -0.206 27.969 5.898 1 91.06 229 ILE A N 1
ATOM 1830 C CA . ILE A 1 229 ? -0.472 28.625 7.176 1 91.06 229 ILE A CA 1
ATOM 1831 C C . ILE A 1 229 ? -0.708 30.125 6.953 1 91.06 229 ILE A C 1
ATOM 1833 O O . ILE A 1 229 ? -0.492 30.625 5.855 1 91.06 229 ILE A O 1
ATOM 1837 N N . GLU A 1 230 ? -1.219 30.75 8.039 1 88.25 230 GLU A N 1
ATOM 1838 C CA . GLU A 1 230 ? -1.479 32.188 7.945 1 88.25 230 GLU A CA 1
ATOM 1839 C C . GLU A 1 230 ? -0.191 32.969 7.691 1 88.25 230 GLU A C 1
ATOM 1841 O O . GLU A 1 230 ? 0.806 32.781 8.391 1 88.25 230 GLU A O 1
ATOM 1846 N N . LYS A 1 231 ? -0.311 33.812 6.742 1 87.94 231 LYS A N 1
ATOM 1847 C CA . LYS A 1 231 ? 0.861 34.594 6.371 1 87.94 231 LYS A CA 1
ATOM 1848 C C . LYS A 1 231 ? 1.345 35.438 7.535 1 87.94 231 LYS A C 1
ATOM 1850 O O . LYS A 1 231 ? 0.595 36.281 8.055 1 87.94 231 LYS A O 1
ATOM 1855 N N . GLY A 1 232 ? 2.484 35.188 7.953 1 90.62 232 GLY A N 1
ATOM 1856 C CA . GLY A 1 232 ? 3.182 36.031 8.906 1 90.62 232 GLY A CA 1
ATOM 1857 C C . GLY A 1 232 ? 2.77 35.781 10.344 1 90.62 232 GLY A C 1
ATOM 1858 O O . GLY A 1 232 ? 3.506 36.125 11.273 1 90.62 232 GLY A O 1
ATOM 1859 N N . ALA A 1 233 ? 1.675 35.188 10.562 1 87.69 233 ALA A N 1
ATOM 1860 C CA . ALA A 1 233 ? 1.117 35.062 11.906 1 87.69 233 ALA A CA 1
ATOM 1861 C C . ALA A 1 233 ? 2.01 34.188 12.789 1 87.69 233 ALA A C 1
ATOM 1863 O O . ALA A 1 233 ? 2.252 34.5 13.953 1 87.69 233 ALA A O 1
ATOM 1864 N N . PHE A 1 234 ? 2.467 33.156 12.219 1 90.25 234 PHE A N 1
ATOM 1865 C CA . PHE A 1 234 ? 3.26 32.25 13.023 1 90.25 234 PHE A CA 1
ATOM 1866 C C . PHE A 1 234 ? 4.637 32.812 13.32 1 90.25 234 PHE A C 1
ATOM 1868 O O . PHE A 1 234 ? 5.184 32.594 14.406 1 90.25 234 PHE A O 1
ATOM 1875 N N . ALA A 1 235 ? 5.191 33.5 12.391 1 94.44 235 ALA A N 1
ATOM 1876 C CA . ALA A 1 235 ? 6.461 34.188 12.602 1 94.44 235 ALA A CA 1
ATOM 1877 C C . ALA A 1 235 ? 6.348 35.219 13.727 1 94.44 235 ALA A C 1
ATOM 1879 O O . ALA A 1 235 ? 7.23 35.312 14.578 1 94.44 235 ALA A O 1
ATOM 1880 N N . GLU A 1 236 ? 5.277 35.906 13.688 1 95.75 236 GLU A N 1
ATOM 1881 C CA . GLU A 1 236 ? 5.039 36.906 14.719 1 95.75 236 GLU A CA 1
ATOM 1882 C C . GLU A 1 236 ? 4.844 36.25 16.094 1 95.75 236 GLU A C 1
ATOM 1884 O O . GLU A 1 236 ? 5.367 36.75 17.094 1 95.75 236 GLU A O 1
ATOM 1889 N N . ALA A 1 237 ? 4.102 35.219 16.047 1 94.62 237 ALA A N 1
ATOM 1890 C CA . ALA A 1 237 ? 3.879 34.469 17.297 1 94.62 237 ALA A CA 1
ATOM 1891 C C . ALA A 1 237 ? 5.195 33.969 17.875 1 94.62 237 ALA A C 1
ATOM 1893 O O . ALA A 1 237 ? 5.391 34 19.094 1 94.62 237 ALA A O 1
ATOM 1894 N N . ALA A 1 238 ? 6.062 33.531 17.047 1 96.69 238 ALA A N 1
ATOM 1895 C CA . ALA A 1 238 ? 7.355 33 17.484 1 96.69 238 ALA A CA 1
ATOM 1896 C C . ALA A 1 238 ? 8.219 34.125 18.078 1 96.69 238 ALA A C 1
ATOM 1898 O O . ALA A 1 238 ? 8.914 33.906 19.078 1 96.69 238 ALA A O 1
ATOM 1899 N N . GLN A 1 239 ? 8.18 35.25 17.453 1 96.31 239 GLN A N 1
ATOM 1900 C CA . GLN A 1 239 ? 8.93 36.406 17.984 1 96.31 239 GLN A CA 1
ATOM 1901 C C . GLN A 1 239 ? 8.406 36.812 19.359 1 96.31 239 GLN A C 1
ATOM 1903 O O . GLN A 1 239 ? 9.195 37.062 20.266 1 96.31 239 GLN A O 1
ATOM 1908 N N . ARG A 1 240 ? 7.133 36.812 19.5 1 96.31 240 ARG A N 1
ATOM 1909 C CA . ARG A 1 240 ? 6.508 37.219 20.766 1 96.31 240 ARG A CA 1
ATOM 1910 C C . ARG A 1 240 ? 6.777 36.156 21.844 1 96.31 240 ARG A C 1
ATOM 1912 O O . ARG A 1 240 ? 6.918 36.5 23.016 1 96.31 240 ARG A O 1
ATOM 1919 N N . ALA A 1 241 ? 6.844 34.969 21.422 1 96.19 241 ALA A N 1
ATOM 1920 C CA . ALA A 1 241 ? 7.008 33.844 22.344 1 96.19 241 ALA A CA 1
ATOM 1921 C C . ALA A 1 241 ? 8.336 33.938 23.094 1 96.19 241 ALA A C 1
ATOM 1923 O O . ALA A 1 241 ? 8.477 33.406 24.203 1 96.19 241 ALA A O 1
ATOM 1924 N N . GLN A 1 242 ? 9.273 34.625 22.562 1 94.88 242 GLN A N 1
ATOM 1925 C CA . GLN A 1 242 ? 10.602 34.719 23.156 1 94.88 242 GLN A CA 1
ATOM 1926 C C . GLN A 1 242 ? 10.547 35.469 24.5 1 94.88 242 GLN A C 1
ATOM 1928 O O . GLN A 1 242 ? 11.469 35.375 25.297 1 94.88 242 GLN A O 1
ATOM 1933 N N . ARG A 1 243 ? 9.477 36.156 24.672 1 94.94 243 ARG A N 1
ATOM 1934 C CA . ARG A 1 243 ? 9.344 36.969 25.891 1 94.94 243 ARG A CA 1
ATOM 1935 C C . ARG A 1 243 ? 8.555 36.219 26.953 1 94.94 243 ARG A C 1
ATOM 1937 O O . ARG A 1 243 ? 8.383 36.719 28.062 1 94.94 243 ARG A O 1
ATOM 1944 N N . THR A 1 244 ? 8.148 35.062 26.594 1 95 244 THR A N 1
ATOM 1945 C CA . THR A 1 244 ? 7.293 34.312 27.5 1 95 244 THR A CA 1
ATOM 1946 C C . THR A 1 244 ? 8.125 33.5 28.5 1 95 244 THR A C 1
ATOM 1948 O O . THR A 1 244 ? 9.297 33.219 28.234 1 95 244 THR A O 1
ATOM 1951 N N . VAL A 1 245 ? 7.508 33.094 29.578 1 95.81 245 VAL A N 1
ATOM 1952 C CA . VAL A 1 245 ? 8.141 32.281 30.625 1 95.81 245 VAL A CA 1
ATOM 1953 C C . VAL A 1 245 ? 8.438 30.891 30.062 1 95.81 245 VAL A C 1
ATOM 1955 O O . VAL A 1 245 ? 9.492 30.312 30.359 1 95.81 245 VAL A O 1
ATOM 1958 N N . ALA A 1 246 ? 7.52 30.391 29.281 1 95.06 246 ALA A N 1
ATOM 1959 C CA . ALA A 1 246 ? 7.684 29.062 28.719 1 95.06 246 ALA A CA 1
ATOM 1960 C C . ALA A 1 246 ? 8.938 28.984 27.844 1 95.06 246 ALA A C 1
ATOM 1962 O O . ALA A 1 246 ? 9.688 28 27.922 1 95.06 246 ALA A O 1
ATOM 1963 N N . TYR A 1 247 ? 9.148 29.922 27.062 1 96.06 247 TYR A N 1
ATOM 1964 C CA . TYR A 1 247 ? 10.32 29.984 26.203 1 96.06 247 TYR A CA 1
ATOM 1965 C C . TYR A 1 247 ? 11.602 30.047 27.016 1 96.06 247 TYR A C 1
ATOM 1967 O O . TYR A 1 247 ? 12.555 29.312 26.734 1 96.06 247 TYR A O 1
ATOM 1975 N N . ARG A 1 248 ? 11.641 30.875 27.984 1 96.12 248 ARG A N 1
ATOM 1976 C CA . ARG A 1 248 ? 12.82 31.062 28.828 1 96.12 248 ARG A CA 1
ATOM 1977 C C . ARG A 1 248 ? 13.141 29.781 29.609 1 96.12 248 ARG A C 1
ATOM 1979 O O . ARG A 1 248 ? 14.312 29.422 29.75 1 96.12 248 ARG A O 1
ATOM 1986 N N . ARG A 1 249 ? 12.109 29.203 30.062 1 96.81 249 ARG A N 1
ATOM 1987 C CA . ARG A 1 249 ? 12.305 27.984 30.828 1 96.81 249 ARG A CA 1
ATOM 1988 C C . ARG A 1 249 ? 12.875 26.859 29.953 1 96.81 249 ARG A C 1
ATOM 1990 O O . ARG A 1 249 ? 13.75 26.109 30.391 1 96.81 249 ARG A O 1
ATOM 1997 N N . LEU A 1 250 ? 12.328 26.75 28.781 1 96.81 250 LEU A N 1
ATOM 1998 C CA . LEU A 1 250 ? 12.867 25.75 27.875 1 96.81 250 LEU A CA 1
ATOM 1999 C C . LEU A 1 250 ? 14.328 26.031 27.562 1 96.81 250 LEU A C 1
ATOM 2001 O O . LEU A 1 250 ? 15.172 25.125 27.609 1 96.81 250 LEU A O 1
ATOM 2005 N N . ARG A 1 251 ? 14.656 27.234 27.25 1 96.5 251 ARG A N 1
ATOM 2006 C CA . ARG A 1 251 ? 16.031 27.609 26.922 1 96.5 251 ARG A CA 1
ATOM 2007 C C . ARG A 1 251 ? 16.969 27.297 28.062 1 96.5 251 ARG A C 1
ATOM 2009 O O . ARG A 1 251 ? 18.047 26.734 27.859 1 96.5 251 ARG A O 1
ATOM 2016 N N . ALA A 1 252 ? 16.531 27.656 29.234 1 96.75 252 ALA A N 1
ATOM 2017 C CA . ALA A 1 252 ? 17.359 27.391 30.422 1 96.75 252 ALA A CA 1
ATOM 2018 C C . ALA A 1 252 ? 17.578 25.906 30.641 1 96.75 252 ALA A C 1
ATOM 2020 O O . ALA A 1 252 ? 18.656 25.469 31 1 96.75 252 ALA A O 1
ATOM 2021 N N . SER A 1 253 ? 16.516 25.188 30.391 1 96.19 253 SER A N 1
ATOM 2022 C CA . SER A 1 253 ? 16.578 23.75 30.641 1 96.19 253 SER A CA 1
ATOM 2023 C C . SER A 1 253 ? 17.516 23.062 29.672 1 96.19 253 SER A C 1
ATOM 2025 O O . SER A 1 253 ? 18.031 21.969 29.953 1 96.19 253 SER A O 1
ATOM 2027 N N . LEU A 1 254 ? 17.766 23.625 28.531 1 96.38 254 LEU A N 1
ATOM 2028 C CA . LEU A 1 254 ? 18.641 23.031 27.516 1 96.38 254 LEU A CA 1
ATOM 2029 C C . LEU A 1 254 ? 20.094 23.188 27.906 1 96.38 254 LEU A C 1
ATOM 2031 O O . LEU A 1 254 ? 20.953 22.453 27.438 1 96.38 254 LEU A O 1
ATOM 2035 N N . ASN A 1 255 ? 20.391 24.219 28.719 1 95.75 255 ASN A N 1
ATOM 2036 C CA . ASN A 1 255 ? 21.734 24.438 29.219 1 95.75 255 ASN A CA 1
ATOM 2037 C C . ASN A 1 255 ? 22.766 24.484 28.094 1 95.75 255 ASN A C 1
ATOM 2039 O O . ASN A 1 255 ? 23.766 23.766 28.125 1 95.75 255 ASN A O 1
ATOM 2043 N N . GLY A 1 256 ? 22.422 25.172 27.016 1 95.56 256 GLY A N 1
ATOM 2044 C CA . GLY A 1 256 ? 23.344 25.391 25.906 1 95.56 256 GLY A CA 1
ATOM 2045 C C . GLY A 1 256 ? 23.312 24.281 24.875 1 95.56 256 GLY A C 1
ATOM 2046 O O . GLY A 1 256 ? 23.953 24.375 23.828 1 95.56 256 GLY A O 1
ATOM 2047 N N . ARG A 1 257 ? 22.547 23.25 25.125 1 97.44 257 ARG A N 1
ATOM 2048 C CA . ARG A 1 257 ? 22.438 22.141 24.188 1 97.44 257 ARG A CA 1
ATOM 2049 C C . ARG A 1 257 ? 21.484 22.469 23.047 1 97.44 257 ARG A C 1
ATOM 2051 O O . ARG A 1 257 ? 20.562 23.266 23.219 1 97.44 257 ARG A O 1
ATOM 2058 N N . LYS A 1 258 ? 21.719 21.859 21.922 1 98.31 258 LYS A N 1
ATOM 2059 C CA . LYS A 1 258 ? 20.797 22.016 20.797 1 98.31 258 LYS A CA 1
ATOM 2060 C C . LYS A 1 258 ? 19.5 21.25 21.031 1 98.31 258 LYS A C 1
ATOM 2062 O O . LYS A 1 258 ? 19.5 20.219 21.703 1 98.31 258 LYS A O 1
ATOM 2067 N N . LEU A 1 259 ? 18.484 21.766 20.422 1 98.69 259 LEU A N 1
ATOM 2068 C CA . LEU A 1 259 ? 17.172 21.125 20.531 1 98.69 259 LEU A CA 1
ATOM 2069 C C . LEU A 1 259 ? 16.703 20.609 19.172 1 98.69 259 LEU A C 1
ATOM 2071 O O . LEU A 1 259 ? 16.703 21.359 18.188 1 98.69 259 LEU A O 1
ATOM 2075 N N . MET A 1 260 ? 16.453 19.344 19.109 1 98.81 260 MET A N 1
ATOM 2076 C CA . MET A 1 260 ? 15.617 18.781 18.047 1 98.81 260 MET A CA 1
ATOM 2077 C C . MET A 1 260 ? 14.164 18.672 18.484 1 98.81 260 MET A C 1
ATOM 2079 O O . MET A 1 260 ? 13.883 18.297 19.625 1 98.81 260 MET A O 1
ATOM 2083 N N . ILE A 1 261 ? 13.242 19 17.578 1 98.75 261 ILE A N 1
ATOM 2084 C CA . ILE A 1 261 ? 11.859 19.062 18.031 1 98.75 261 ILE A CA 1
ATOM 2085 C C . ILE A 1 261 ? 10.938 18.438 17 1 98.75 261 ILE A C 1
ATOM 2087 O O . ILE A 1 261 ? 11.133 18.625 15.797 1 98.75 261 ILE A O 1
ATOM 2091 N N . GLY A 1 262 ? 10.047 17.641 17.375 1 98.06 262 GLY A N 1
ATOM 2092 C CA . GLY A 1 262 ? 8.914 17.109 16.625 1 98.06 262 GLY A CA 1
ATOM 2093 C C . GLY A 1 262 ? 7.582 17.328 17.328 1 98.06 262 GLY A C 1
ATOM 2094 O O . GLY A 1 262 ? 7.484 17.203 18.547 1 98.06 262 GLY A O 1
ATOM 2095 N N . VAL A 1 263 ? 6.578 17.75 16.578 1 96.5 263 VAL A N 1
ATOM 2096 C CA . VAL A 1 263 ? 5.242 17.969 17.125 1 96.5 263 VAL A CA 1
ATOM 2097 C C . VAL A 1 263 ? 4.203 17.328 16.203 1 96.5 263 VAL A C 1
ATOM 2099 O O . VAL A 1 263 ? 4.031 17.75 15.062 1 96.5 263 VAL A O 1
ATOM 2102 N N . GLU A 1 264 ? 3.564 16.344 16.688 1 93.31 264 GLU A N 1
ATOM 2103 C CA . GLU A 1 264 ? 2.467 15.695 15.961 1 93.31 264 GLU A CA 1
ATOM 2104 C C . GLU A 1 264 ? 1.519 14.984 16.922 1 93.31 264 GLU A C 1
ATOM 2106 O O . GLU A 1 264 ? 1.903 14.641 18.047 1 93.31 264 GLU A O 1
ATOM 2111 N N . ARG A 1 265 ? 0.294 14.719 16.469 1 91.38 265 ARG A N 1
ATOM 2112 C CA . ARG A 1 265 ? -0.598 13.859 17.234 1 91.38 265 ARG A CA 1
ATOM 2113 C C . ARG A 1 265 ? -0.046 12.438 17.328 1 91.38 265 ARG A C 1
ATOM 2115 O O . ARG A 1 265 ? 0.698 12 16.438 1 91.38 265 ARG A O 1
ATOM 2122 N N . LEU A 1 266 ? -0.382 11.852 18.453 1 94.62 266 LEU A N 1
ATOM 2123 C CA . LEU A 1 266 ? -0.025 10.438 18.562 1 94.62 266 LEU A CA 1
ATOM 2124 C C . LEU A 1 266 ? -0.8 9.594 17.562 1 94.62 266 LEU A C 1
ATOM 2126 O O . LEU A 1 266 ? -1.944 9.211 17.812 1 94.62 266 LEU A O 1
ATOM 2130 N N . ASP A 1 267 ? -0.166 9.328 16.469 1 94.75 267 ASP A N 1
ATOM 2131 C CA . ASP A 1 267 ? -0.744 8.609 15.328 1 94.75 267 ASP A CA 1
ATOM 2132 C C . ASP A 1 267 ? 0.306 7.75 14.625 1 94.75 267 ASP A C 1
ATOM 2134 O O . ASP A 1 267 ? 1.449 8.18 14.453 1 94.75 267 ASP A O 1
ATOM 2138 N N . TYR A 1 268 ? -0.096 6.547 14.266 1 93.69 268 TYR A N 1
ATOM 2139 C CA . TYR A 1 268 ? 0.866 5.609 13.703 1 93.69 268 TYR A CA 1
ATOM 2140 C C . TYR A 1 268 ? 1.337 6.074 12.328 1 93.69 268 TYR A C 1
ATOM 2142 O O . TYR A 1 268 ? 2.375 5.629 11.836 1 93.69 268 TYR A O 1
ATOM 2150 N N . SER A 1 269 ? 0.588 6.918 11.664 1 94.75 269 SER A N 1
ATOM 2151 C CA . SER A 1 269 ? 0.992 7.426 10.359 1 94.75 269 SER A CA 1
ATOM 2152 C C . SER A 1 269 ? 2.131 8.43 10.484 1 94.75 269 SER A C 1
ATOM 2154 O O . SER A 1 269 ? 2.771 8.773 9.484 1 94.75 269 SER A O 1
ATOM 2156 N N . LYS A 1 270 ? 2.48 8.852 11.641 1 96.56 270 LYS A N 1
ATOM 2157 C CA . LYS A 1 270 ? 3.414 9.961 11.82 1 96.56 270 LYS A CA 1
ATOM 2158 C C . LYS A 1 270 ? 4.84 9.461 12.008 1 96.56 270 LYS A C 1
ATOM 2160 O O . LYS A 1 270 ? 5.789 10.25 12.016 1 96.56 270 LYS A O 1
ATOM 2165 N N . GLY A 1 271 ? 5.082 8.18 12.203 1 95.88 271 GLY A N 1
ATOM 2166 C CA . GLY A 1 271 ? 6.41 7.582 12.203 1 95.88 271 GLY A CA 1
ATOM 2167 C C . GLY A 1 271 ? 7.215 7.914 13.438 1 95.88 271 GLY A C 1
ATOM 2168 O O . GLY A 1 271 ? 8.422 8.141 13.359 1 95.88 271 GLY A O 1
ATOM 2169 N N . LEU A 1 272 ? 6.523 7.957 14.609 1 97.62 272 LEU A N 1
ATOM 2170 C CA . LEU A 1 272 ? 7.191 8.367 15.836 1 97.62 272 LEU A CA 1
ATOM 2171 C C . LEU A 1 272 ? 8.18 7.305 16.312 1 97.62 272 LEU A C 1
ATOM 2173 O O . LEU A 1 272 ? 9.297 7.625 16.719 1 97.62 272 LEU A O 1
ATOM 2177 N N . PRO A 1 273 ? 7.809 5.957 16.297 1 97.06 273 PRO A N 1
ATOM 2178 C CA . PRO A 1 273 ? 8.812 4.957 16.672 1 97.06 273 PRO A CA 1
ATOM 2179 C C . PRO A 1 273 ? 10.062 5.016 15.797 1 97.06 273 PRO A C 1
ATOM 2181 O O . PRO A 1 273 ? 11.18 4.953 16.312 1 97.06 273 PRO A O 1
ATOM 2184 N N . GLU A 1 274 ? 9.828 5.176 14.531 1 96.12 274 GLU A N 1
ATOM 2185 C CA . GLU A 1 274 ? 10.945 5.262 13.594 1 96.12 274 GLU A CA 1
ATOM 2186 C C . GLU A 1 274 ? 11.828 6.465 13.898 1 96.12 274 GLU A C 1
ATOM 2188 O O . GLU A 1 274 ? 13.055 6.379 13.812 1 96.12 274 GLU A O 1
ATOM 2193 N N . ARG A 1 275 ? 11.219 7.523 14.281 1 97.5 275 ARG A N 1
ATOM 2194 C CA . ARG A 1 275 ? 11.938 8.75 14.617 1 97.5 275 ARG A CA 1
ATOM 2195 C C . ARG A 1 275 ? 12.805 8.555 15.852 1 97.5 275 ARG A C 1
ATOM 2197 O O . ARG A 1 275 ? 13.961 8.984 15.875 1 97.5 275 ARG A O 1
ATOM 2204 N N . PHE A 1 276 ? 12.234 7.934 16.891 1 98.38 276 PHE A N 1
ATOM 2205 C CA . PHE A 1 276 ? 12.984 7.652 18.109 1 98.38 276 PHE A CA 1
ATOM 2206 C C . PHE A 1 276 ? 14.172 6.742 17.812 1 98.38 276 PHE A C 1
ATOM 2208 O O . PHE A 1 276 ? 15.273 6.988 18.297 1 98.38 276 PHE A O 1
ATOM 2215 N N . GLU A 1 277 ? 13.93 5.773 17 1 97.5 277 GLU A N 1
ATOM 2216 C CA . GLU A 1 277 ? 14.992 4.84 16.641 1 97.5 277 GLU A CA 1
ATOM 2217 C C . GLU A 1 277 ? 16.094 5.535 15.852 1 97.5 277 GLU A C 1
ATOM 2219 O O . GLU A 1 277 ? 17.281 5.23 16.016 1 97.5 277 GLU A O 1
ATOM 2224 N N . ALA A 1 278 ? 15.688 6.371 14.977 1 97.81 278 ALA A N 1
ATOM 2225 C CA . ALA A 1 278 ? 16.656 7.125 14.195 1 97.81 278 ALA A CA 1
ATOM 2226 C C . ALA A 1 278 ? 17.531 7.996 15.094 1 97.81 278 ALA A C 1
ATOM 2228 O O . ALA A 1 278 ? 18.734 8.109 14.875 1 97.81 278 ALA A O 1
ATOM 2229 N N . PHE A 1 279 ? 16.938 8.648 16.094 1 98.69 279 PHE A N 1
ATOM 2230 C CA . PHE A 1 279 ? 17.703 9.461 17.031 1 98.69 279 PHE A CA 1
ATOM 2231 C C . PHE A 1 279 ? 18.672 8.602 17.828 1 98.69 279 PHE A C 1
ATOM 2233 O O . PHE A 1 279 ? 19.828 8.992 18.047 1 98.69 279 PHE A O 1
ATOM 2240 N N . SER A 1 280 ? 18.141 7.449 18.25 1 98.56 280 SER A N 1
ATOM 2241 C CA . SER A 1 280 ? 19.031 6.492 18.922 1 98.56 280 SER A CA 1
ATOM 2242 C C . SER A 1 280 ? 20.219 6.141 18.047 1 98.56 280 SER A C 1
ATOM 2244 O O . SER A 1 280 ? 21.359 6.117 18.516 1 98.56 280 SER A O 1
ATOM 2246 N N . ARG A 1 281 ? 19.938 5.91 16.812 1 97.5 281 ARG A N 1
ATOM 2247 C CA . ARG A 1 281 ? 21 5.566 15.852 1 97.5 281 ARG A CA 1
ATOM 2248 C C . ARG A 1 281 ? 21.984 6.715 15.688 1 97.5 281 ARG A C 1
ATOM 2250 O O . ARG A 1 281 ? 23.188 6.492 15.547 1 97.5 281 ARG A O 1
ATOM 2257 N N . LEU A 1 282 ? 21.484 7.891 15.617 1 98.56 282 LEU A N 1
ATOM 2258 C CA . LEU A 1 282 ? 22.344 9.062 15.57 1 98.56 282 LEU A CA 1
ATOM 2259 C C . LEU A 1 282 ? 23.344 9.055 16.719 1 98.56 282 LEU A C 1
ATOM 2261 O O . LEU A 1 282 ? 24.547 9.258 16.516 1 98.56 282 LEU A O 1
ATOM 2265 N N . LEU A 1 283 ? 22.844 8.789 17.953 1 98.44 283 LEU A N 1
ATOM 2266 C CA . LEU A 1 283 ? 23.688 8.844 19.156 1 98.44 283 LEU A CA 1
ATOM 2267 C C . LEU A 1 283 ? 24.703 7.707 19.156 1 98.44 283 LEU A C 1
ATOM 2269 O O . LEU A 1 283 ? 25.797 7.848 19.703 1 98.44 283 LEU A O 1
ATOM 2273 N N . GLU A 1 284 ? 24.328 6.629 18.531 1 98 284 GLU A N 1
ATOM 2274 C CA . GLU A 1 284 ? 25.25 5.496 18.406 1 98 284 GLU A CA 1
ATOM 2275 C C . GLU A 1 284 ? 26.375 5.797 17.422 1 98 284 GLU A C 1
ATOM 2277 O O . GLU A 1 284 ? 27.547 5.543 17.703 1 98 284 GLU A O 1
ATOM 2282 N N . LYS A 1 285 ? 26.047 6.352 16.344 1 96.88 285 LYS A N 1
ATOM 2283 C CA . LYS A 1 285 ? 26.969 6.551 15.242 1 96.88 285 LYS A CA 1
ATOM 2284 C C . LYS A 1 285 ? 27.844 7.789 15.461 1 96.88 285 LYS A C 1
ATOM 2286 O O . LYS A 1 285 ? 28.984 7.852 15 1 96.88 285 LYS A O 1
ATOM 2291 N N . HIS A 1 286 ? 27.25 8.711 16.125 1 97.88 286 HIS A N 1
ATOM 2292 C CA . HIS A 1 286 ? 27.906 9.992 16.328 1 97.88 286 HIS A CA 1
ATOM 2293 C C . HIS A 1 286 ? 27.953 10.383 17.797 1 97.88 286 HIS A C 1
ATOM 2295 O O . HIS A 1 286 ? 27.281 11.336 18.203 1 97.88 286 HIS A O 1
ATOM 2301 N N . PRO A 1 287 ? 28.859 9.82 18.5 1 97.5 287 PRO A N 1
ATOM 2302 C CA . PRO A 1 287 ? 28.922 10.07 19.953 1 97.5 287 PRO A CA 1
ATOM 2303 C C . PRO A 1 287 ? 29.219 11.539 20.281 1 97.5 287 PRO A C 1
ATOM 2305 O O . PRO A 1 287 ? 28.969 11.977 21.406 1 97.5 287 PRO A O 1
ATOM 2308 N N . GLU A 1 288 ? 29.641 12.273 19.328 1 97.5 288 GLU A N 1
ATOM 2309 C CA . GLU A 1 288 ? 29.938 13.68 19.547 1 97.5 288 GLU A CA 1
ATOM 2310 C C . GLU A 1 288 ? 28.672 14.477 19.844 1 97.5 288 GLU A C 1
ATOM 2312 O O . GLU A 1 288 ? 28.734 15.586 20.359 1 97.5 288 GLU A O 1
ATOM 2317 N N . HIS A 1 289 ? 27.516 13.922 19.547 1 97.88 289 HIS A N 1
ATOM 2318 C CA . HIS A 1 289 ? 26.25 14.617 19.781 1 97.88 289 HIS A CA 1
ATOM 2319 C C . HIS A 1 289 ? 25.719 14.305 21.172 1 97.88 289 HIS A C 1
ATOM 2321 O O . HIS A 1 289 ? 24.797 14.984 21.656 1 97.88 289 HIS A O 1
ATOM 2327 N N . ARG A 1 290 ? 26.281 13.312 21.828 1 97.62 290 ARG A N 1
ATOM 2328 C CA . ARG A 1 290 ? 25.812 12.961 23.156 1 97.62 290 ARG A CA 1
ATOM 2329 C C . ARG A 1 290 ? 26 14.117 24.125 1 97.62 290 ARG A C 1
ATOM 2331 O O . ARG A 1 290 ? 27.031 14.797 24.109 1 97.62 290 ARG A O 1
ATOM 2338 N N . ALA A 1 291 ? 24.969 14.383 24.828 1 97.06 291 ALA A N 1
ATOM 2339 C CA . ALA A 1 291 ? 24.922 15.445 25.844 1 97.06 291 ALA A CA 1
ATOM 2340 C C . ALA A 1 291 ? 25.031 16.812 25.188 1 97.06 291 ALA A C 1
ATOM 2342 O O . ALA A 1 291 ? 25.266 17.812 25.875 1 97.06 291 ALA A O 1
ATOM 2343 N N . LYS A 1 292 ? 24.906 16.844 23.906 1 97.94 292 LYS A N 1
ATOM 2344 C CA . LYS A 1 292 ? 24.984 18.125 23.203 1 97.94 292 LYS A CA 1
ATOM 2345 C C . LYS A 1 292 ? 23.672 18.438 22.484 1 97.94 292 LYS A C 1
ATOM 2347 O O . LYS A 1 292 ? 23.453 19.562 22.031 1 97.94 292 LYS A O 1
ATOM 2352 N N . VAL A 1 293 ? 22.844 17.438 22.422 1 98.31 293 VAL A N 1
ATOM 2353 C CA . VAL A 1 293 ? 21.547 17.641 21.781 1 98.31 293 VAL A CA 1
ATOM 2354 C C . VAL A 1 293 ? 20.453 16.891 22.547 1 98.31 293 VAL A C 1
ATOM 2356 O O . VAL A 1 293 ? 20.703 15.797 23.062 1 98.31 293 VAL A O 1
ATOM 2359 N N . SER A 1 294 ? 19.328 17.438 22.688 1 98.12 294 SER A N 1
ATOM 2360 C CA . SER A 1 294 ? 18.125 16.797 23.203 1 98.12 294 SER A CA 1
ATOM 2361 C C . SER A 1 294 ? 17 16.781 22.172 1 98.12 294 SER A C 1
ATOM 2363 O O . SER A 1 294 ? 16.859 17.734 21.406 1 98.12 294 SER A O 1
ATOM 2365 N N . PHE A 1 295 ? 16.25 15.719 22.141 1 98.75 295 PHE A N 1
ATOM 2366 C CA . PHE A 1 295 ? 15.102 15.609 21.25 1 98.75 295 PHE A CA 1
ATOM 2367 C C . PHE A 1 295 ? 13.797 15.75 22.031 1 98.75 295 PHE A C 1
ATOM 2369 O O . PHE A 1 295 ? 13.508 14.938 22.922 1 98.75 295 PHE A O 1
ATOM 2376 N N . MET A 1 296 ? 13.086 16.75 21.719 1 98.56 296 MET A N 1
ATOM 2377 C CA . MET A 1 296 ? 11.766 16.938 22.328 1 98.56 296 MET A CA 1
ATOM 2378 C C . MET A 1 296 ? 10.664 16.516 21.359 1 98.56 296 MET A C 1
ATOM 2380 O O . MET A 1 296 ? 10.555 17.078 20.266 1 98.56 296 MET A O 1
ATOM 2384 N N . GLN A 1 297 ? 9.883 15.555 21.75 1 98.56 297 GLN A N 1
ATOM 2385 C CA . GLN A 1 297 ? 8.727 15.109 20.984 1 98.56 297 GLN A CA 1
ATOM 2386 C C . GLN A 1 297 ? 7.426 15.453 21.703 1 98.56 297 GLN A C 1
ATOM 2388 O O . GLN A 1 297 ? 7.148 14.914 22.781 1 98.56 297 GLN A O 1
ATOM 2393 N N . VAL A 1 298 ? 6.691 16.375 21.125 1 97.44 298 VAL A N 1
ATOM 2394 C CA . VAL A 1 298 ? 5.34 16.656 21.594 1 97.44 298 VAL A CA 1
ATOM 2395 C C . VAL A 1 298 ? 4.336 15.805 20.812 1 97.44 298 VAL A C 1
ATOM 2397 O O . VAL A 1 298 ? 4.207 15.93 19.594 1 97.44 298 VAL A O 1
ATOM 2400 N N . ALA A 1 299 ? 3.615 14.922 21.469 1 96 299 ALA A N 1
ATOM 2401 C CA . ALA A 1 299 ? 2.686 13.992 20.828 1 96 299 ALA A CA 1
ATOM 2402 C C . ALA A 1 299 ? 1.391 13.875 21.625 1 96 299 ALA A C 1
ATOM 2404 O O . ALA A 1 299 ? 1.146 12.859 22.266 1 96 299 ALA A O 1
ATOM 2405 N N . PRO A 1 300 ? 0.573 14.898 21.516 1 93.06 300 PRO A N 1
ATOM 2406 C CA . PRO A 1 300 ? -0.699 14.789 22.234 1 93.06 300 PRO A CA 1
ATOM 2407 C C . PRO A 1 300 ? -1.481 13.531 21.859 1 93.06 300 PRO A C 1
ATOM 2409 O O . PRO A 1 300 ? -1.49 13.125 20.703 1 93.06 300 PRO A O 1
ATOM 2412 N N . ILE A 1 301 ? -2.168 12.992 22.844 1 89.19 301 ILE A N 1
ATOM 2413 C CA . ILE A 1 301 ? -2.912 11.75 22.672 1 89.19 301 ILE A CA 1
ATOM 2414 C C . ILE A 1 301 ? -4.148 12.008 21.812 1 89.19 301 ILE A C 1
ATOM 2416 O O . ILE A 1 301 ? -4.824 13.023 21.969 1 89.19 301 ILE A O 1
ATOM 2420 N N . SER A 1 302 ? -4.441 11.141 20.906 1 82.25 302 SER A N 1
ATOM 2421 C CA . SER A 1 302 ? -5.598 11.211 20.016 1 82.25 302 SER A CA 1
ATOM 2422 C C . SER A 1 302 ? -6.238 9.836 19.828 1 82.25 302 SER A C 1
ATOM 2424 O O . SER A 1 302 ? -5.562 8.812 19.938 1 82.25 302 SER A O 1
ATOM 2426 N N . ARG A 1 303 ? -7.539 9.688 19.688 1 85.44 303 ARG A N 1
ATOM 2427 C CA . ARG A 1 303 ? -8.289 8.492 19.328 1 85.44 303 ARG A CA 1
ATOM 2428 C C . ARG A 1 303 ? -7.953 7.328 20.25 1 85.44 303 ARG A C 1
ATOM 2430 O O . ARG A 1 303 ? -7.688 6.215 19.797 1 85.44 303 ARG A O 1
ATOM 2437 N N . SER A 1 304 ? -7.891 7.578 21.453 1 82.38 304 SER A N 1
ATOM 2438 C CA . SER A 1 304 ? -7.434 6.625 22.453 1 82.38 304 SER A CA 1
ATOM 2439 C C . SER A 1 304 ? -8.312 5.379 22.469 1 82.38 304 SER A C 1
ATOM 2441 O O . SER A 1 304 ? -7.906 4.336 22.984 1 82.38 304 SER A O 1
ATOM 2443 N N . GLU A 1 305 ? -9.422 5.465 21.875 1 82.12 305 GLU A N 1
ATOM 2444 C CA . GLU A 1 305 ? -10.344 4.332 21.875 1 82.12 305 GLU A CA 1
ATOM 2445 C C . GLU A 1 305 ? -9.938 3.289 20.828 1 82.12 305 GLU A C 1
ATOM 2447 O O . GLU A 1 305 ? -10.391 2.143 20.891 1 82.12 305 GLU A O 1
ATOM 2452 N N . VAL A 1 306 ? -9.156 3.627 19.969 1 85.19 306 VAL A N 1
ATOM 2453 C CA . VAL A 1 306 ? -8.711 2.729 18.906 1 85.19 306 VAL A CA 1
ATOM 2454 C C . VAL A 1 306 ? -7.5 1.926 19.375 1 85.19 306 VAL A C 1
ATOM 2456 O O . VAL A 1 306 ? -6.492 2.5 19.797 1 85.19 306 VAL A O 1
ATOM 2459 N N . PRO A 1 307 ? -7.473 0.664 19.312 1 86.94 307 PRO A N 1
ATOM 2460 C CA . PRO A 1 307 ? -6.434 -0.201 19.891 1 86.94 307 PRO A CA 1
ATOM 2461 C C . PRO A 1 307 ? -5.047 0.102 19.328 1 86.94 307 PRO A C 1
ATOM 2463 O O . PRO A 1 307 ? -4.059 0.068 20.062 1 86.94 307 PRO A O 1
ATOM 2466 N N . GLU A 1 308 ? -4.949 0.389 18.094 1 88.5 308 GLU A N 1
ATOM 2467 C CA . GLU A 1 308 ? -3.666 0.655 17.453 1 88.5 308 GLU A CA 1
ATOM 2468 C C . GLU A 1 308 ? -2.969 1.854 18.078 1 88.5 308 GLU A C 1
ATOM 2470 O O . GLU A 1 308 ? -1.74 1.885 18.188 1 88.5 308 GLU A O 1
ATOM 2475 N N . TYR A 1 309 ? -3.691 2.777 18.578 1 89.94 309 TYR A N 1
ATOM 2476 C CA . TYR A 1 309 ? -3.129 3.986 19.172 1 89.94 309 TYR A CA 1
ATOM 2477 C C . TYR A 1 309 ? -2.641 3.723 20.594 1 89.94 309 TYR A C 1
ATOM 2479 O O . TYR A 1 309 ? -1.628 4.281 21.016 1 89.94 309 TYR A O 1
ATOM 2487 N N . ARG A 1 310 ? -3.324 2.883 21.25 1 90.56 310 ARG A N 1
ATOM 2488 C CA . ARG A 1 310 ? -2.881 2.48 22.578 1 90.56 310 ARG A CA 1
ATOM 2489 C C . ARG A 1 310 ? -1.554 1.73 22.5 1 90.56 310 ARG A C 1
ATOM 2491 O O . ARG A 1 310 ? -0.646 1.993 23.297 1 90.56 310 ARG A O 1
ATOM 2498 N N . ARG A 1 311 ? -1.482 0.845 21.594 1 92.31 311 ARG A N 1
ATOM 2499 C CA . ARG A 1 311 ? -0.248 0.09 21.406 1 92.31 311 ARG A CA 1
ATOM 2500 C C . ARG A 1 311 ? 0.908 1.014 21.031 1 92.31 311 ARG A C 1
ATOM 2502 O O . ARG A 1 311 ? 2.035 0.82 21.5 1 92.31 311 ARG A O 1
ATOM 2509 N N . LEU A 1 312 ? 0.593 1.957 20.266 1 94.38 312 LEU A N 1
ATOM 2510 C CA . LEU A 1 312 ? 1.611 2.92 19.859 1 94.38 312 LEU A CA 1
ATOM 2511 C C . LEU A 1 312 ? 2.125 3.707 21.062 1 94.38 312 LEU A C 1
ATOM 2513 O O . LEU A 1 312 ? 3.33 3.938 21.188 1 94.38 312 LEU A O 1
ATOM 2517 N N . A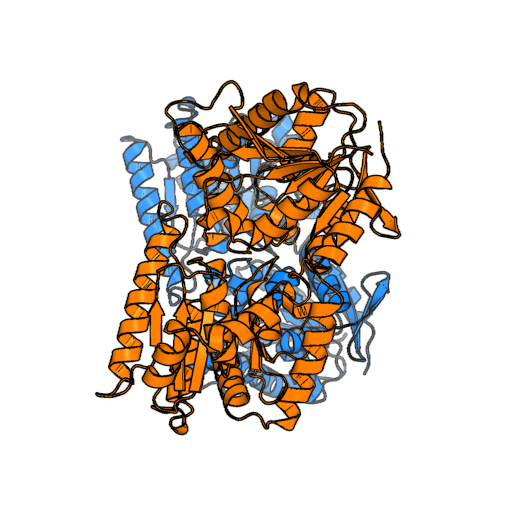RG A 1 313 ? 1.219 4.137 21.875 1 94.81 313 ARG A N 1
ATOM 2518 C CA . ARG A 1 313 ? 1.601 4.879 23.078 1 94.81 313 ARG A CA 1
ATOM 2519 C C . ARG A 1 313 ? 2.553 4.066 23.953 1 94.81 313 ARG A C 1
ATOM 2521 O O . ARG A 1 313 ? 3.592 4.57 24.375 1 94.81 313 ARG A O 1
ATOM 2528 N N . GLU A 1 314 ? 2.223 2.799 24.141 1 95.88 314 GLU A N 1
ATOM 2529 C CA . GLU A 1 314 ? 3.055 1.904 24.938 1 95.88 314 GLU A CA 1
ATOM 2530 C C . GLU A 1 314 ? 4.43 1.713 24.297 1 95.88 314 GLU A C 1
ATOM 2532 O O . GLU A 1 314 ? 5.445 1.72 25 1 95.88 314 GLU A O 1
ATOM 2537 N N . GLU A 1 315 ? 4.391 1.579 23.047 1 96.69 315 GLU A N 1
ATOM 2538 C CA . GLU A 1 315 ? 5.641 1.4 22.312 1 96.69 315 GLU A CA 1
ATOM 2539 C C . GLU A 1 315 ? 6.547 2.619 22.469 1 96.69 315 GLU A C 1
ATOM 2541 O O . GLU A 1 315 ? 7.75 2.479 22.703 1 96.69 315 GLU A O 1
ATOM 2546 N N . LEU A 1 316 ? 6.027 3.77 22.391 1 97.25 316 LEU A N 1
ATOM 2547 C CA . LEU A 1 316 ? 6.809 5 22.453 1 97.25 316 LEU A CA 1
ATOM 2548 C C . LEU A 1 316 ? 7.332 5.238 23.859 1 97.25 316 LEU A C 1
ATOM 2550 O O . LEU A 1 316 ? 8.453 5.711 24.047 1 97.25 316 LEU A O 1
ATOM 2554 N N . GLU A 1 317 ? 6.484 4.926 24.828 1 97 317 GLU A N 1
ATOM 2555 C CA . GLU A 1 317 ? 6.922 5.035 26.203 1 97 317 GLU A CA 1
ATOM 2556 C C . GLU A 1 317 ? 8.094 4.098 26.5 1 97 317 GLU A C 1
ATOM 2558 O O . GLU A 1 317 ? 9.07 4.492 27.125 1 97 317 GLU A O 1
ATOM 2563 N N . SER A 1 318 ? 7.965 2.922 25.984 1 97.88 318 SER A N 1
ATOM 2564 C CA . SER A 1 318 ? 9.031 1.942 26.156 1 97.88 318 SER A CA 1
ATOM 2565 C C . SER A 1 318 ? 10.305 2.385 25.438 1 97.88 318 SER A C 1
ATOM 2567 O O . SER A 1 318 ? 11.398 2.328 26.016 1 97.88 318 SER A O 1
ATOM 2569 N N . LEU A 1 319 ? 10.188 2.842 24.234 1 97.75 319 LEU A N 1
ATOM 2570 C CA . LEU A 1 319 ? 11.328 3.26 23.422 1 97.75 319 LEU A CA 1
ATOM 2571 C C . LEU A 1 319 ? 12.031 4.461 24.047 1 97.75 319 LEU A C 1
ATOM 2573 O O . LEU A 1 319 ? 13.258 4.516 24.094 1 97.75 319 LEU A O 1
ATOM 2577 N N . SER A 1 320 ? 11.234 5.422 24.438 1 98 320 SER A N 1
ATOM 2578 C CA . SER A 1 320 ? 11.797 6.594 25.094 1 98 320 SER A CA 1
ATOM 2579 C C . SER A 1 320 ? 12.57 6.207 26.359 1 98 320 SER A C 1
ATOM 2581 O O . SER A 1 320 ? 13.656 6.73 26.609 1 98 320 SER A O 1
ATOM 2583 N N . GLY A 1 321 ? 11.969 5.34 27.141 1 97.56 321 GLY A N 1
ATOM 2584 C CA . GLY A 1 321 ? 12.633 4.859 28.344 1 97.56 321 GLY A CA 1
ATOM 2585 C C . GLY A 1 321 ? 13.945 4.145 28.047 1 97.56 321 GLY A C 1
ATOM 2586 O O . GLY A 1 321 ? 14.945 4.371 28.734 1 97.56 321 GLY A O 1
ATOM 2587 N N . GLN A 1 322 ? 13.906 3.312 27.094 1 98.06 322 GLN A N 1
ATOM 2588 C CA . GLN A 1 322 ? 15.094 2.547 26.719 1 98.06 322 GLN A CA 1
ATOM 2589 C C . GLN A 1 322 ? 16.219 3.465 26.25 1 98.06 322 GLN A C 1
ATOM 2591 O O . GLN A 1 322 ? 17.359 3.312 26.672 1 98.06 322 GLN A O 1
ATOM 2596 N N . ILE A 1 323 ? 15.898 4.371 25.406 1 98.44 323 ILE A N 1
ATOM 2597 C CA . ILE A 1 323 ? 16.906 5.266 24.844 1 98.44 323 ILE A CA 1
ATOM 2598 C C . ILE A 1 323 ? 17.453 6.176 25.938 1 98.44 323 ILE A C 1
ATOM 2600 O O . ILE A 1 323 ? 18.672 6.383 26.016 1 98.44 323 ILE A O 1
ATOM 2604 N N . ASN A 1 324 ? 16.578 6.727 26.75 1 98.38 324 ASN A N 1
ATOM 2605 C CA . ASN A 1 324 ? 17.016 7.566 27.859 1 98.38 324 ASN A CA 1
ATOM 2606 C C . ASN A 1 324 ? 17.891 6.793 28.844 1 98.38 324 ASN A C 1
ATOM 2608 O O . ASN A 1 324 ? 18.844 7.336 29.391 1 98.38 324 ASN A O 1
ATOM 2612 N N . GLY A 1 325 ? 17.5 5.535 29.078 1 97.56 325 GLY A N 1
ATOM 2613 C CA . GLY A 1 325 ? 18.312 4.695 29.953 1 97.56 325 GLY A CA 1
ATOM 2614 C C . GLY A 1 325 ? 19.672 4.395 29.375 1 97.56 325 GLY A C 1
ATOM 2615 O O . GLY A 1 325 ? 20.672 4.348 30.109 1 97.56 325 GLY A O 1
ATOM 2616 N N . GLN A 1 326 ? 19.734 4.227 28.156 1 98 326 GLN A N 1
ATOM 2617 C CA . GLN A 1 326 ? 20.969 3.818 27.484 1 98 326 GLN A CA 1
ATOM 2618 C C . GLN A 1 326 ? 21.938 4.988 27.359 1 98 326 GLN A C 1
ATOM 2620 O O . GLN A 1 326 ? 23.156 4.82 27.547 1 98 326 GLN A O 1
ATOM 2625 N N . PHE A 1 327 ? 21.422 6.141 27 1 98.25 327 PHE A N 1
ATOM 2626 C CA . PHE A 1 327 ? 22.328 7.211 26.609 1 98.25 327 PHE A CA 1
ATOM 2627 C C . PHE A 1 327 ? 22.328 8.328 27.641 1 98.25 327 PHE A C 1
ATOM 2629 O O . PHE A 1 327 ? 23.25 9.148 27.672 1 98.25 327 PHE A O 1
ATOM 2636 N N . GLY A 1 328 ? 21.25 8.438 28.406 1 97.19 328 GLY A N 1
ATOM 2637 C CA . GLY A 1 328 ? 21.141 9.539 29.359 1 97.19 328 GLY A CA 1
ATOM 2638 C C . GLY A 1 328 ? 22.281 9.609 30.344 1 97.19 328 GLY A C 1
ATOM 2639 O O . GLY A 1 328 ? 23.078 8.664 30.453 1 97.19 328 GLY A O 1
ATOM 2640 N N . ASP A 1 329 ? 22.359 10.766 30.922 1 95.81 329 ASP A N 1
ATOM 2641 C CA . ASP A 1 329 ? 23.297 11.016 32 1 95.81 329 ASP A CA 1
ATOM 2642 C C . ASP A 1 329 ? 22.641 11.789 33.125 1 95.81 329 ASP A C 1
ATOM 2644 O O . ASP A 1 329 ? 21.469 12.172 33.031 1 95.81 329 ASP A O 1
ATOM 2648 N N . TYR A 1 330 ? 23.328 12 34.188 1 94.12 330 TYR A N 1
ATOM 2649 C CA . TYR A 1 330 ? 22.766 12.633 35.375 1 94.12 330 TYR A CA 1
ATOM 2650 C C . TYR A 1 330 ? 22.312 14.055 35.062 1 94.12 330 TYR A C 1
ATOM 2652 O O . TYR A 1 330 ? 21.5 14.617 35.812 1 94.12 330 TYR A O 1
ATOM 2660 N N . ASP A 1 331 ? 22.797 14.648 34 1 94.62 331 ASP A N 1
ATOM 2661 C CA . ASP A 1 331 ? 22.453 16.031 33.688 1 94.62 331 ASP A CA 1
ATOM 2662 C C . ASP A 1 331 ? 21.906 16.156 32.281 1 94.62 331 ASP A C 1
ATOM 2664 O O . ASP A 1 331 ? 21.891 17.25 31.703 1 94.62 331 ASP A O 1
ATOM 2668 N N . TRP A 1 332 ? 21.594 15.016 31.703 1 96.56 332 TRP A N 1
ATOM 2669 C CA . TRP A 1 332 ? 21.141 15.055 30.312 1 96.56 332 TRP A CA 1
ATOM 2670 C C . TRP A 1 332 ? 20.109 13.969 30.031 1 96.56 332 TRP A C 1
ATOM 2672 O O . TRP A 1 332 ? 20.328 12.805 30.375 1 96.56 332 TRP A O 1
ATOM 2682 N N . VAL A 1 333 ? 19.016 14.414 29.484 1 96.69 333 VAL A N 1
ATOM 2683 C CA . VAL A 1 333 ? 17.969 13.5 29.016 1 96.69 333 VAL A CA 1
ATOM 2684 C C . VAL A 1 333 ? 17.875 13.555 27.5 1 96.69 333 VAL A C 1
ATOM 2686 O O . VAL A 1 333 ? 17.453 14.57 26.938 1 96.69 333 VAL A O 1
ATOM 2689 N N . PRO A 1 334 ? 18.141 12.492 26.812 1 98 334 PRO A N 1
ATOM 2690 C CA . PRO A 1 334 ? 18.172 12.484 25.344 1 98 334 PRO A CA 1
ATOM 2691 C C . PRO A 1 334 ? 16.812 12.789 24.719 1 98 334 PRO A C 1
ATOM 2693 O O . PRO A 1 334 ? 16.703 13.664 23.859 1 98 334 PRO A O 1
ATOM 2696 N N . ILE A 1 335 ? 15.789 12.094 25.172 1 98.44 335 ILE A N 1
ATOM 2697 C CA . ILE A 1 335 ? 14.461 12.281 24.594 1 98.44 335 ILE A CA 1
ATOM 2698 C C . ILE A 1 335 ? 13.516 12.828 25.641 1 98.44 335 ILE A C 1
ATOM 2700 O O . ILE A 1 335 ? 13.336 12.227 26.703 1 98.44 335 ILE A O 1
ATOM 2704 N N . ARG A 1 336 ? 12.945 13.969 25.359 1 97.94 336 ARG A N 1
ATOM 2705 C CA . ARG A 1 336 ? 11.836 14.539 26.125 1 97.94 336 ARG A CA 1
ATOM 2706 C C . ARG A 1 336 ? 10.508 14.258 25.438 1 97.94 336 ARG A C 1
ATOM 2708 O O . ARG A 1 336 ? 10.125 14.977 24.516 1 97.94 336 ARG A O 1
ATOM 2715 N N . TYR A 1 337 ? 9.852 13.258 25.922 1 97.56 337 TYR A N 1
ATOM 2716 C CA . TYR A 1 337 ? 8.602 12.805 25.328 1 97.56 337 TYR A CA 1
ATOM 2717 C C . TYR A 1 337 ? 7.398 13.367 26.078 1 97.56 337 TYR A C 1
ATOM 2719 O O . TYR A 1 337 ? 7.16 13.008 27.234 1 97.56 337 TYR A O 1
ATOM 2727 N N . LEU A 1 338 ? 6.637 14.312 25.422 1 96.44 338 LEU A N 1
ATOM 2728 C CA . LEU A 1 338 ? 5.512 15 26.047 1 96.44 338 LEU A CA 1
ATOM 2729 C C . LEU A 1 338 ? 4.199 14.633 25.359 1 96.44 338 LEU A C 1
ATOM 2731 O O . LEU A 1 338 ? 4.059 14.812 24.141 1 96.44 338 LEU A O 1
ATOM 2735 N N . THR A 1 339 ? 3.17 14.172 26.062 1 94.56 339 THR A N 1
ATOM 2736 C CA . THR A 1 339 ? 1.912 13.734 25.469 1 94.56 339 THR A CA 1
ATOM 2737 C C . THR A 1 339 ? 0.81 14.758 25.719 1 94.56 339 THR A C 1
ATOM 2739 O O . THR A 1 339 ? -0.368 14.477 25.484 1 94.56 339 THR A O 1
ATOM 2742 N N . ARG A 1 340 ? 1.173 15.922 26.188 1 91.56 340 ARG A N 1
ATOM 2743 C CA . ARG A 1 340 ? 0.186 16.969 26.453 1 91.56 340 ARG A CA 1
ATOM 2744 C C . ARG A 1 340 ? 0.086 17.938 25.297 1 91.56 340 ARG A C 1
ATOM 2746 O O . ARG A 1 340 ? 0.975 18 24.438 1 91.56 340 ARG A O 1
ATOM 2753 N N . ASN A 1 341 ? -0.932 18.719 25.312 1 89.06 341 ASN A N 1
ATOM 2754 C CA . ASN A 1 341 ? -1.149 19.75 24.312 1 89.06 341 ASN A CA 1
ATOM 2755 C C . ASN A 1 341 ? -0.54 21.078 24.734 1 89.06 341 ASN A C 1
ATOM 2757 O O . ASN A 1 341 ? -0.496 21.391 25.922 1 89.06 341 ASN A O 1
ATOM 2761 N N . PHE A 1 342 ? -0.026 21.812 23.812 1 90.5 342 PHE A N 1
ATOM 2762 C CA . PHE A 1 342 ? 0.477 23.156 24.047 1 90.5 342 PHE A CA 1
ATOM 2763 C C . PHE A 1 342 ? -0.221 24.156 23.141 1 90.5 342 PHE A C 1
ATOM 2765 O O . PHE A 1 342 ? -0.628 23.828 22.031 1 90.5 342 PHE A O 1
ATOM 2772 N N . ALA A 1 343 ? -0.355 25.297 23.625 1 88.56 343 ALA A N 1
ATOM 2773 C CA . ALA A 1 343 ? -0.926 26.375 22.828 1 88.56 343 ALA A CA 1
ATOM 2774 C C . ALA A 1 343 ? -0.031 26.703 21.641 1 88.56 343 ALA A C 1
ATOM 2776 O O . ALA A 1 343 ? 1.191 26.578 21.719 1 88.56 343 ALA A O 1
ATOM 2777 N N . ARG A 1 344 ? -0.688 27.172 20.641 1 88.25 344 ARG A N 1
ATOM 2778 C CA . ARG A 1 344 ? 0.014 27.516 19.406 1 88.25 344 ARG A CA 1
ATOM 2779 C C . ARG A 1 344 ? 1.123 28.531 19.672 1 88.25 344 ARG A C 1
ATOM 2781 O O . ARG A 1 344 ? 2.207 28.438 19.094 1 88.25 344 ARG A O 1
ATOM 2788 N N . SER A 1 345 ? 0.886 29.453 20.516 1 89.94 345 SER A N 1
ATOM 2789 C CA . SER A 1 345 ? 1.86 30.5 20.828 1 89.94 345 SER A CA 1
ATOM 2790 C C . SER A 1 345 ? 3.08 29.922 21.547 1 89.94 345 SER A C 1
ATOM 2792 O O . SER A 1 345 ? 4.203 30.375 21.344 1 89.94 345 SER A O 1
ATOM 2794 N N . VAL A 1 346 ? 2.832 28.938 22.328 1 94.25 346 VAL A N 1
ATOM 2795 C CA . VAL A 1 346 ? 3.92 28.266 23.031 1 94.25 346 VAL A CA 1
ATOM 2796 C C . VAL A 1 346 ? 4.734 27.422 22.047 1 94.25 346 VAL A C 1
ATOM 2798 O O . VAL A 1 346 ? 5.969 27.484 22.062 1 94.25 346 VAL A O 1
ATOM 2801 N N . LEU A 1 347 ? 4.012 26.75 21.188 1 94.88 347 LEU A N 1
ATOM 2802 C CA . LEU A 1 347 ? 4.672 25.906 20.203 1 94.88 347 LEU A CA 1
ATOM 2803 C C . LEU A 1 347 ? 5.527 26.734 19.25 1 94.88 347 LEU A C 1
ATOM 2805 O O . LEU A 1 347 ? 6.602 26.297 18.828 1 94.88 347 LEU A O 1
ATOM 2809 N N . ALA A 1 348 ? 5.062 27.906 18.906 1 95.94 348 ALA A N 1
ATOM 2810 C CA . ALA A 1 348 ? 5.832 28.781 18.031 1 95.94 348 ALA A CA 1
ATOM 2811 C C . ALA A 1 348 ? 7.191 29.109 18.656 1 95.94 348 ALA A C 1
ATOM 2813 O O . ALA A 1 348 ? 8.203 29.156 17.953 1 95.94 348 ALA A O 1
ATOM 2814 N N . GLY A 1 349 ? 7.156 29.344 19.953 1 97.25 349 GLY A N 1
ATOM 2815 C CA . GLY A 1 349 ? 8.406 29.594 20.656 1 97.25 349 GLY A CA 1
ATOM 2816 C C . GLY A 1 349 ? 9.312 28.375 20.703 1 97.25 349 GLY A C 1
ATOM 2817 O O . GLY A 1 349 ? 10.531 28.5 20.547 1 97.25 349 GLY A O 1
ATOM 2818 N N . PHE A 1 350 ? 8.703 27.219 20.922 1 97.62 350 PHE A N 1
ATOM 2819 C CA . PHE A 1 350 ? 9.477 25.984 20.969 1 97.62 350 PHE A CA 1
ATOM 2820 C C . PHE A 1 350 ? 10.141 25.703 19.625 1 97.62 350 PHE A C 1
ATOM 2822 O O . PHE A 1 350 ? 11.312 25.328 19.562 1 97.62 350 PHE A O 1
ATOM 2829 N N . TYR A 1 351 ? 9.406 25.969 18.547 1 98.06 351 TYR A N 1
ATOM 2830 C CA . TYR A 1 351 ? 9.969 25.797 17.203 1 98.06 351 TYR A CA 1
ATOM 2831 C C . TYR A 1 351 ? 11.148 26.734 16.984 1 98.06 351 TYR A C 1
ATOM 2833 O O . TYR A 1 351 ? 12.164 26.344 16.406 1 98.06 351 TYR A O 1
ATOM 2841 N N . ARG A 1 352 ? 11 27.938 17.438 1 97.56 352 ARG A N 1
ATOM 2842 C CA . ARG A 1 352 ? 12.047 28.938 17.266 1 97.56 352 ARG A CA 1
ATOM 2843 C C . ARG A 1 352 ? 13.328 28.531 17.969 1 97.56 352 ARG A C 1
ATOM 2845 O O . ARG A 1 352 ? 14.43 28.812 17.5 1 97.56 352 ARG A O 1
ATOM 2852 N N . GLN A 1 353 ? 13.133 27.844 19.078 1 96.88 353 GLN A N 1
ATOM 2853 C CA . GLN A 1 353 ? 14.266 27.359 19.859 1 96.88 353 GLN A CA 1
ATOM 2854 C C . GLN A 1 353 ? 14.883 26.125 19.219 1 96.88 353 GLN A C 1
ATOM 2856 O O . GLN A 1 353 ? 16.031 25.766 19.5 1 96.88 353 GLN A O 1
ATOM 2861 N N . GLY A 1 354 ? 14.172 25.422 18.391 1 98.19 354 GLY A N 1
ATOM 2862 C CA . GLY A 1 354 ? 14.602 24.156 17.812 1 98.19 354 GLY A CA 1
ATOM 2863 C C . GLY A 1 354 ? 15.641 24.328 16.719 1 98.19 354 GLY A C 1
ATOM 2864 O O . GLY A 1 354 ? 15.344 24.844 15.648 1 98.19 354 GLY A O 1
ATOM 2865 N N . ALA A 1 355 ? 16.797 23.812 16.953 1 98.56 355 ALA A N 1
ATOM 2866 C CA . ALA A 1 355 ? 17.859 23.828 15.945 1 98.56 355 ALA A CA 1
ATOM 2867 C C . ALA A 1 355 ? 17.516 22.938 14.766 1 98.56 355 ALA A C 1
ATOM 2869 O O . ALA A 1 355 ? 17.969 23.172 13.641 1 98.56 355 ALA A O 1
ATOM 2870 N N . VAL A 1 356 ? 16.844 21.891 15.055 1 98.88 356 VAL A N 1
ATOM 2871 C CA . VAL A 1 356 ? 16.406 20.953 14.016 1 98.88 356 VAL A CA 1
ATOM 2872 C C . VAL A 1 356 ? 14.938 20.609 14.211 1 98.88 356 VAL A C 1
ATOM 2874 O O . VAL A 1 356 ? 14.539 20.172 15.297 1 98.88 356 VAL A O 1
ATOM 2877 N N . GLY A 1 357 ? 14.133 20.891 13.234 1 98.81 357 GLY A N 1
ATOM 2878 C CA . GLY A 1 357 ? 12.781 20.359 13.188 1 98.81 357 GLY A CA 1
ATOM 2879 C C . GLY A 1 357 ? 12.695 19 12.523 1 98.81 357 GLY A C 1
ATOM 2880 O O . GLY A 1 357 ? 13.289 18.781 11.461 1 98.81 357 GLY A O 1
ATOM 2881 N N . VAL A 1 358 ? 12.039 18.062 13.18 1 98.81 358 VAL A N 1
ATOM 2882 C CA . VAL A 1 358 ? 11.945 16.703 12.656 1 98.81 358 VAL A CA 1
ATOM 2883 C C . VAL A 1 358 ? 10.492 16.359 12.367 1 98.81 358 VAL A C 1
ATOM 2885 O O . VAL A 1 358 ? 9.711 16.125 13.297 1 98.81 358 VAL A O 1
ATOM 2888 N N . VAL A 1 359 ? 10.102 16.312 11.094 1 98.38 359 VAL A N 1
ATOM 2889 C CA . VAL A 1 359 ? 8.766 15.992 10.625 1 98.38 359 VAL A CA 1
ATOM 2890 C C . VAL A 1 359 ? 8.82 14.82 9.656 1 98.38 359 VAL A C 1
ATOM 2892 O O . VAL A 1 359 ? 8.93 15.008 8.445 1 98.38 359 VAL A O 1
ATOM 2895 N N . THR A 1 360 ? 8.664 13.617 10.203 1 97.88 360 THR A N 1
ATOM 2896 C CA . THR A 1 360 ? 8.969 12.453 9.383 1 97.88 360 THR A CA 1
ATOM 2897 C C . THR A 1 360 ? 7.801 11.477 9.383 1 97.88 360 THR A C 1
ATOM 2899 O O . THR A 1 360 ? 7.984 10.281 9.625 1 97.88 360 THR A O 1
ATOM 2902 N N . PRO A 1 361 ? 6.617 11.953 9.023 1 97.12 361 PRO A N 1
ATOM 2903 C CA . PRO A 1 361 ? 5.516 11 8.883 1 97.12 361 PRO A CA 1
ATOM 2904 C C . PRO A 1 361 ? 5.809 9.906 7.867 1 97.12 361 PRO A C 1
ATOM 2906 O O . PRO A 1 361 ? 6.578 10.117 6.93 1 97.12 361 PRO A O 1
ATOM 2909 N N . MET A 1 362 ? 5.156 8.773 8.109 1 95.31 362 MET A N 1
ATOM 2910 C CA . MET A 1 362 ? 5.262 7.691 7.141 1 95.31 362 MET A CA 1
ATOM 2911 C C . MET A 1 362 ? 4.574 8.062 5.832 1 95.31 362 MET A C 1
ATOM 2913 O O . MET A 1 362 ? 5.023 7.66 4.754 1 95.31 362 MET A O 1
ATOM 2917 N N . ARG A 1 363 ? 3.434 8.672 5.941 1 94 363 ARG A N 1
ATOM 2918 C CA . ARG A 1 363 ? 2.666 9.266 4.852 1 94 363 ARG A CA 1
ATOM 2919 C C . ARG A 1 363 ? 1.63 10.25 5.387 1 94 363 ARG A C 1
ATOM 2921 O O . ARG A 1 363 ? 0.881 9.93 6.312 1 94 363 ARG A O 1
ATOM 2928 N N . ASP A 1 364 ? 1.668 11.352 4.793 1 92.12 364 ASP A N 1
ATOM 2929 C CA . ASP A 1 364 ? 0.653 12.297 5.258 1 92.12 364 ASP A CA 1
ATOM 2930 C C . ASP A 1 364 ? 0.247 13.258 4.145 1 92.12 364 ASP A C 1
ATOM 2932 O O . ASP A 1 364 ? 0.979 13.43 3.166 1 92.12 364 ASP A O 1
ATOM 2936 N N . GLY A 1 365 ? -0.993 13.75 4.168 1 87.5 365 GLY A N 1
ATOM 2937 C CA . GLY A 1 365 ? -1.477 14.773 3.25 1 87.5 365 GLY A CA 1
ATOM 2938 C C . GLY A 1 365 ? -1.083 16.172 3.662 1 87.5 365 GLY A C 1
ATOM 2939 O O . GLY A 1 365 ? 0.022 16.625 3.357 1 87.5 365 GLY A O 1
ATOM 2940 N N . MET A 1 366 ? -1.894 16.703 4.492 1 79.5 366 MET A N 1
ATOM 2941 C CA . MET A 1 366 ? -1.672 18.031 5.059 1 79.5 366 MET A CA 1
ATOM 2942 C C . MET A 1 366 ? -0.635 17.984 6.176 1 79.5 366 MET A C 1
ATOM 2944 O O . MET A 1 366 ? -0.775 17.219 7.125 1 79.5 366 MET A O 1
ATOM 2948 N N . ASN A 1 367 ? 0.443 18.734 5.988 1 86.38 367 ASN A N 1
ATOM 2949 C CA . ASN A 1 367 ? 1.395 18.859 7.086 1 86.38 367 ASN A CA 1
ATOM 2950 C C . ASN A 1 367 ? 1.716 20.328 7.379 1 86.38 367 ASN A C 1
ATOM 2952 O O . ASN A 1 367 ? 2.645 20.891 6.797 1 86.38 367 ASN A O 1
ATOM 2956 N N . LEU A 1 368 ? 1.045 20.844 8.352 1 91.31 368 LEU A N 1
ATOM 2957 C CA . LEU A 1 368 ? 1.209 22.25 8.68 1 91.31 368 LEU A CA 1
ATOM 2958 C C . LEU A 1 368 ? 2.396 22.469 9.617 1 91.31 368 LEU A C 1
ATOM 2960 O O . LEU A 1 368 ? 3.012 23.531 9.617 1 91.31 368 LEU A O 1
ATOM 2964 N N . VAL A 1 369 ? 2.723 21.422 10.305 1 94.25 369 VAL A N 1
ATOM 2965 C CA . VAL A 1 369 ? 3.766 21.516 11.32 1 94.25 369 VAL A CA 1
ATOM 2966 C C . VAL A 1 369 ? 5.098 21.875 10.664 1 94.25 369 VAL A C 1
ATOM 2968 O O . VAL A 1 369 ? 5.852 22.688 11.188 1 94.25 369 VAL A O 1
ATOM 2971 N N . ALA A 1 370 ? 5.387 21.297 9.531 1 97.19 370 ALA A N 1
ATOM 2972 C CA . ALA A 1 370 ? 6.617 21.609 8.812 1 97.19 370 ALA A CA 1
ATOM 2973 C C . ALA A 1 370 ? 6.672 23.078 8.438 1 97.19 370 ALA A C 1
ATOM 2975 O O . ALA A 1 370 ? 7.711 23.734 8.586 1 97.19 370 ALA A O 1
ATOM 2976 N N . LYS A 1 371 ? 5.605 23.578 7.965 1 96.38 371 LYS A N 1
ATOM 2977 C CA . LYS A 1 371 ? 5.527 24.984 7.551 1 96.38 371 LYS A CA 1
ATOM 2978 C C . LYS A 1 371 ? 5.578 25.922 8.758 1 96.38 371 LYS A C 1
ATOM 2980 O O . LYS A 1 371 ? 6.184 26.984 8.695 1 96.38 371 LYS A O 1
ATOM 2985 N N . GLU A 1 372 ? 4.941 25.516 9.867 1 95.5 372 GLU A N 1
ATOM 2986 C CA . GLU A 1 372 ? 4.996 26.281 11.109 1 95.5 372 GLU A CA 1
ATOM 2987 C C . GLU A 1 372 ? 6.422 26.375 11.641 1 95.5 372 GLU A C 1
ATOM 2989 O O . GLU A 1 372 ? 6.855 27.422 12.109 1 95.5 372 GLU A O 1
ATOM 2994 N N . TYR A 1 373 ? 7.16 25.297 11.594 1 97.81 373 TYR A N 1
ATOM 2995 C CA . TYR A 1 373 ? 8.555 25.297 12.023 1 97.81 373 TYR A CA 1
ATOM 2996 C C . TYR A 1 373 ? 9.367 26.312 11.219 1 97.81 373 TYR A C 1
ATOM 2998 O O . TYR A 1 373 ? 10.094 27.125 11.789 1 97.81 373 TYR A O 1
ATOM 3006 N N . VAL A 1 374 ? 9.219 26.203 9.891 1 98.5 374 VAL A N 1
ATOM 3007 C CA . VAL A 1 374 ? 9.969 27.094 9.008 1 98.5 374 VAL A CA 1
ATOM 3008 C C . VAL A 1 374 ? 9.641 28.547 9.328 1 98.5 374 VAL A C 1
ATOM 3010 O O . VAL A 1 374 ? 10.539 29.375 9.484 1 98.5 374 VAL A O 1
ATOM 3013 N N . ALA A 1 375 ? 8.414 28.812 9.508 1 97.5 375 ALA A N 1
ATOM 3014 C CA . ALA A 1 375 ? 7.938 30.172 9.727 1 97.5 375 ALA A CA 1
ATOM 3015 C C . ALA A 1 375 ? 8.414 30.719 11.07 1 97.5 375 ALA A C 1
ATOM 3017 O O . ALA A 1 375 ? 8.562 31.922 11.242 1 97.5 375 ALA A O 1
ATOM 3018 N N . SER A 1 376 ? 8.68 29.844 11.992 1 97.88 376 SER A N 1
ATOM 3019 C CA . SER A 1 376 ? 9 30.234 13.359 1 97.88 376 SER A CA 1
ATOM 3020 C C . SER A 1 376 ? 10.477 30.578 13.516 1 97.88 376 SER A C 1
ATOM 3022 O O . SER A 1 376 ? 10.891 31.125 14.539 1 97.88 376 SER A O 1
ATOM 3024 N N . GLN A 1 377 ? 11.234 30.281 12.562 1 98.31 377 GLN A N 1
ATOM 3025 C CA . GLN A 1 377 ? 12.68 30.344 12.727 1 98.31 377 GLN A CA 1
ATOM 3026 C C . GLN A 1 377 ? 13.172 31.797 12.711 1 98.31 377 GLN A C 1
ATOM 3028 O O . GLN A 1 377 ? 12.516 32.656 12.141 1 98.31 377 GLN A O 1
ATOM 3033 N N . ASN A 1 378 ? 14.281 32.031 13.367 1 97.5 378 ASN A N 1
ATOM 3034 C CA . ASN A 1 378 ? 15.016 33.281 13.281 1 97.5 378 ASN A CA 1
ATOM 3035 C C . ASN A 1 378 ? 15.781 33.406 11.969 1 97.5 378 ASN A C 1
ATOM 3037 O O . ASN A 1 378 ? 16.719 32.625 11.711 1 97.5 378 ASN A O 1
ATOM 3041 N N . PRO A 1 379 ? 15.445 34.344 11.18 1 97.12 379 PRO A N 1
ATOM 3042 C CA . PRO A 1 379 ? 16.109 34.5 9.875 1 97.12 379 PRO A CA 1
ATOM 3043 C C . PRO A 1 379 ? 17.625 34.594 9.992 1 97.12 379 PRO A C 1
ATOM 3045 O O . PRO A 1 379 ? 18.344 34.219 9.062 1 97.12 379 PRO A O 1
ATOM 3048 N N . GLN A 1 380 ? 18.125 35.062 11.07 1 97.56 380 GLN A N 1
ATOM 3049 C CA . GLN A 1 380 ? 19.562 35.25 11.242 1 97.56 380 GLN A CA 1
ATOM 3050 C C . GLN A 1 380 ? 20.234 33.969 11.734 1 97.56 380 GLN A C 1
ATOM 3052 O O . GLN A 1 380 ? 21.469 33.875 11.672 1 97.56 380 GLN A O 1
ATOM 3057 N N . ASP A 1 381 ? 19.469 33.156 12.219 1 98.19 381 ASP A N 1
ATOM 3058 C CA . ASP A 1 381 ? 20 31.891 12.734 1 98.19 381 ASP A CA 1
ATOM 3059 C C . ASP A 1 381 ? 18.969 30.766 12.641 1 98.19 381 ASP A C 1
ATOM 3061 O O . ASP A 1 381 ? 18.609 30.156 13.656 1 98.19 381 ASP A O 1
ATOM 3065 N N . PRO A 1 382 ? 18.5 30.484 11.453 1 98.75 382 PRO A N 1
ATOM 3066 C CA . PRO A 1 382 ? 17.438 29.484 11.289 1 98.75 382 PRO A CA 1
ATOM 3067 C C . PRO A 1 382 ? 17.922 28.062 11.555 1 98.75 382 PRO A C 1
ATOM 3069 O O . PRO A 1 382 ? 19.094 27.734 11.305 1 98.75 382 PRO A O 1
ATOM 3072 N N . GLY A 1 383 ? 17.031 27.266 12.102 1 98.69 383 GLY A N 1
ATOM 3073 C CA . GLY A 1 383 ? 17.297 25.828 12.203 1 98.69 383 GLY A CA 1
ATOM 3074 C C . GLY A 1 383 ? 17.125 25.094 10.883 1 98.69 383 GLY A C 1
ATOM 3075 O O . GLY A 1 383 ? 16.938 25.719 9.844 1 98.69 383 GLY A O 1
ATOM 3076 N N . VAL A 1 384 ? 17.297 23.781 10.945 1 98.88 384 VAL A N 1
ATOM 3077 C CA . VAL A 1 384 ? 17.219 22.938 9.766 1 98.88 384 VAL A CA 1
ATOM 3078 C C . VAL A 1 384 ? 16.016 22 9.883 1 98.88 384 VAL A C 1
ATOM 3080 O O . VAL A 1 384 ? 15.742 21.453 10.961 1 98.88 384 VAL A O 1
ATOM 3083 N N . LEU A 1 385 ? 15.281 21.844 8.805 1 98.88 385 LEU A N 1
ATOM 3084 C CA . LEU A 1 385 ? 14.125 20.953 8.766 1 98.88 385 LEU A CA 1
ATOM 3085 C C . LEU A 1 385 ? 14.484 19.609 8.148 1 98.88 385 LEU A C 1
ATOM 3087 O O . LEU A 1 385 ? 14.961 19.547 7.016 1 98.88 385 LEU A O 1
ATOM 3091 N N . VAL A 1 386 ? 14.367 18.578 8.922 1 98.88 386 VAL A N 1
ATOM 3092 C CA . VAL A 1 386 ? 14.391 17.203 8.422 1 98.88 386 VAL A CA 1
ATOM 3093 C C . VAL A 1 386 ? 12.961 16.75 8.117 1 98.88 386 VAL A C 1
ATOM 3095 O O . VAL A 1 386 ? 12.117 16.672 9.008 1 98.88 386 VAL A O 1
ATOM 3098 N N . LEU A 1 387 ? 12.695 16.438 6.879 1 98.62 387 LEU A N 1
ATOM 3099 C CA . LEU A 1 387 ? 11.32 16.281 6.414 1 98.62 387 LEU A CA 1
ATOM 3100 C C . LEU A 1 387 ? 11.164 14.992 5.617 1 98.62 387 LEU A C 1
ATOM 3102 O O . LEU A 1 387 ? 11.961 14.703 4.723 1 98.62 387 LEU A O 1
ATOM 3106 N N . SER A 1 388 ? 10.156 14.242 6.012 1 97.75 388 SER A N 1
ATOM 3107 C CA . SER A 1 388 ? 9.844 13.055 5.227 1 97.75 388 SER A CA 1
ATOM 3108 C C . SER A 1 388 ? 9.539 13.422 3.775 1 97.75 388 SER A C 1
ATOM 3110 O O . SER A 1 388 ? 8.789 14.359 3.508 1 97.75 388 SER A O 1
ATOM 3112 N N . ARG A 1 389 ? 9.984 12.617 2.898 1 95.5 389 ARG A N 1
ATOM 3113 C CA . ARG A 1 389 ? 9.656 12.805 1.487 1 95.5 389 ARG A CA 1
ATOM 3114 C C . ARG A 1 389 ? 8.188 12.5 1.222 1 95.5 389 ARG A C 1
ATOM 3116 O O . ARG A 1 389 ? 7.66 12.836 0.158 1 95.5 389 ARG A O 1
ATOM 3123 N N . PHE A 1 390 ? 7.516 11.828 2.156 1 95.5 390 PHE A N 1
ATOM 3124 C CA . PHE A 1 390 ? 6.129 11.422 1.972 1 95.5 390 PHE A CA 1
ATOM 3125 C C . PHE A 1 390 ? 5.18 12.398 2.654 1 95.5 390 PHE A C 1
ATOM 3127 O O . PHE A 1 390 ? 3.967 12.18 2.68 1 95.5 390 PHE A O 1
ATOM 3134 N N . ALA A 1 391 ? 5.75 13.477 3.268 1 96.06 391 ALA A N 1
ATOM 3135 C CA . ALA A 1 391 ? 4.906 14.547 3.783 1 96.06 391 ALA A CA 1
ATOM 3136 C C . ALA A 1 391 ? 4.32 15.383 2.645 1 96.06 391 ALA A C 1
ATOM 3138 O O . ALA A 1 391 ? 4.996 15.641 1.648 1 96.06 391 ALA A O 1
ATOM 3139 N N . GLY A 1 392 ? 3.086 15.719 2.793 1 93.94 392 GLY A N 1
ATOM 3140 C CA . GLY A 1 392 ? 2.482 16.578 1.789 1 93.94 392 GLY A CA 1
ATOM 3141 C C . GLY A 1 392 ? 3.283 17.844 1.523 1 93.94 392 GLY A C 1
ATOM 3142 O O . GLY A 1 392 ? 3.338 18.312 0.389 1 93.94 392 GLY A O 1
ATOM 3143 N N . ALA A 1 393 ? 3.992 18.312 2.516 1 95.56 393 ALA A N 1
ATOM 3144 C CA . ALA A 1 393 ? 4.738 19.562 2.438 1 95.56 393 ALA A CA 1
ATOM 3145 C C . ALA A 1 393 ? 6.066 19.375 1.714 1 95.56 393 ALA A C 1
ATOM 3147 O O . ALA A 1 393 ? 6.715 20.344 1.316 1 95.56 393 ALA A O 1
ATOM 3148 N N . ALA A 1 394 ? 6.461 18.172 1.507 1 95.88 394 ALA A N 1
ATOM 3149 C CA . ALA A 1 394 ? 7.797 17.891 0.987 1 95.88 394 ALA A CA 1
ATOM 3150 C C . ALA A 1 394 ? 7.977 18.469 -0.413 1 95.88 394 ALA A C 1
ATOM 3152 O O . ALA A 1 394 ? 9.078 18.891 -0.779 1 95.88 394 ALA A O 1
ATOM 3153 N N . ARG A 1 395 ? 6.914 18.578 -1.149 1 91.06 395 ARG A N 1
ATOM 3154 C CA . ARG A 1 395 ? 7.016 19.047 -2.523 1 91.06 395 ARG A CA 1
ATOM 3155 C C . ARG A 1 395 ? 7.195 20.562 -2.562 1 91.06 395 ARG A C 1
ATOM 3157 O O . ARG A 1 395 ? 7.727 21.109 -3.535 1 91.06 395 ARG A O 1
ATOM 3164 N N . GLU A 1 396 ? 6.715 21.141 -1.539 1 94.12 396 GLU A N 1
ATOM 3165 C CA . GLU A 1 396 ? 6.863 22.594 -1.448 1 94.12 396 GLU A CA 1
ATOM 3166 C C . GLU A 1 396 ? 8.188 22.984 -0.792 1 94.12 396 GLU A C 1
ATOM 3168 O O . GLU A 1 396 ? 8.836 23.938 -1.21 1 94.12 396 GLU A O 1
ATOM 3173 N N . LEU A 1 397 ? 8.539 22.203 0.201 1 97.5 397 LEU A N 1
ATOM 3174 C CA . LEU A 1 397 ? 9.727 22.516 0.982 1 97.5 397 LEU A CA 1
ATOM 3175 C C . LEU A 1 397 ? 10.93 21.703 0.5 1 97.5 397 LEU A C 1
ATOM 3177 O O . LEU A 1 397 ? 11.484 20.906 1.256 1 97.5 397 LEU A O 1
ATOM 3181 N N . THR A 1 398 ? 11.438 22.047 -0.641 1 96.19 398 THR A N 1
ATOM 3182 C CA . THR A 1 398 ? 12.359 21.203 -1.396 1 96.19 398 THR A CA 1
ATOM 3183 C C . THR A 1 398 ? 13.773 21.281 -0.817 1 96.19 398 THR A C 1
ATOM 3185 O O . THR A 1 398 ? 14.602 20.406 -1.062 1 96.19 398 THR A O 1
ATOM 3188 N N . THR A 1 399 ? 14.047 22.375 -0.07 1 98.38 399 THR A N 1
ATOM 3189 C CA . THR A 1 399 ? 15.406 22.516 0.425 1 98.38 399 THR A CA 1
ATOM 3190 C C . THR A 1 399 ? 15.523 22 1.854 1 98.38 399 THR A C 1
ATOM 3192 O O . THR A 1 399 ? 16.562 22.141 2.49 1 98.38 399 THR A O 1
ATOM 3195 N N . ALA A 1 400 ? 14.43 21.406 2.426 1 98.69 400 ALA A N 1
ATOM 3196 C CA . ALA A 1 400 ? 14.57 20.609 3.643 1 98.69 400 ALA A CA 1
ATOM 3197 C C . ALA A 1 400 ? 15.453 19.391 3.404 1 98.69 400 ALA A C 1
ATOM 3199 O O . ALA A 1 400 ? 15.695 19 2.256 1 98.69 400 ALA A O 1
ATOM 3200 N N . LEU A 1 401 ? 16.031 18.906 4.457 1 98.69 401 LEU A N 1
ATOM 3201 C CA . LEU A 1 401 ? 16.672 17.594 4.324 1 98.69 401 LEU A CA 1
ATOM 3202 C C . LEU A 1 401 ? 15.617 16.5 4.234 1 98.69 401 LEU A C 1
ATOM 3204 O O . LEU A 1 401 ? 15.109 16.031 5.258 1 98.69 401 LEU A O 1
ATOM 3208 N N . GLN A 1 402 ? 15.328 16.125 3.047 1 97.44 402 GLN A N 1
ATOM 3209 C CA . GLN A 1 402 ? 14.281 15.133 2.844 1 97.44 402 GLN A CA 1
ATOM 3210 C C . GLN A 1 402 ? 14.805 13.727 3.113 1 97.44 402 GLN A C 1
ATOM 3212 O O . GLN A 1 402 ? 15.914 13.375 2.697 1 97.44 402 GLN A O 1
ATOM 3217 N N . VAL A 1 403 ? 14.023 12.977 3.84 1 97.12 403 VAL A N 1
ATOM 3218 C CA . VAL A 1 403 ? 14.453 11.641 4.258 1 97.12 403 VAL A CA 1
ATOM 3219 C C . VAL A 1 403 ? 13.352 10.625 3.963 1 97.12 403 VAL A C 1
ATOM 3221 O O . VAL A 1 403 ? 12.203 11 3.732 1 97.12 403 VAL A O 1
ATOM 3224 N N . ASN A 1 404 ? 13.719 9.375 3.852 1 95.19 404 ASN A N 1
ATOM 3225 C CA . ASN A 1 404 ? 12.797 8.242 3.857 1 95.19 404 ASN A CA 1
ATOM 3226 C C . ASN A 1 404 ? 12.57 7.711 5.27 1 95.19 404 ASN A C 1
ATOM 3228 O O . ASN A 1 404 ? 13.477 7.125 5.867 1 95.19 404 ASN A O 1
ATOM 3232 N N . PRO A 1 405 ? 11.414 7.895 5.793 1 95.81 405 PRO A N 1
ATOM 3233 C CA . PRO A 1 405 ? 11.188 7.523 7.191 1 95.81 405 PRO A CA 1
ATOM 3234 C C . PRO A 1 405 ? 11.266 6.016 7.426 1 95.81 405 PRO A C 1
ATOM 3236 O O . PRO A 1 405 ? 11.32 5.566 8.57 1 95.81 405 PRO A O 1
ATOM 3239 N N . PHE A 1 406 ? 11.32 5.254 6.395 1 92.19 406 PHE A N 1
ATOM 3240 C CA . PHE A 1 406 ? 11.461 3.805 6.508 1 92.19 406 PHE A CA 1
ATOM 3241 C C . PHE A 1 406 ? 12.922 3.412 6.691 1 92.19 406 PHE A C 1
ATOM 3243 O O . PHE A 1 406 ? 13.219 2.264 7.023 1 92.19 406 PHE A O 1
ATOM 3250 N N . ASP A 1 407 ? 13.75 4.348 6.555 1 92.31 407 ASP A N 1
ATOM 3251 C CA . ASP A 1 407 ? 15.188 4.121 6.684 1 92.31 407 ASP A CA 1
ATOM 3252 C C . ASP A 1 407 ? 15.758 4.879 7.879 1 92.31 407 ASP A C 1
ATOM 3254 O O . ASP A 1 407 ? 16.125 6.051 7.758 1 92.31 407 ASP A O 1
ATOM 3258 N N . ARG A 1 408 ? 15.984 4.148 8.914 1 92.44 408 ARG A N 1
ATOM 3259 C CA . ARG A 1 408 ? 16.453 4.773 10.141 1 92.44 408 ARG A CA 1
ATOM 3260 C C . ARG A 1 408 ? 17.859 5.348 9.961 1 92.44 408 ARG A C 1
ATOM 3262 O O . ARG A 1 408 ? 18.203 6.371 10.562 1 92.44 408 ARG A O 1
ATOM 3269 N N . GLU A 1 409 ? 18.656 4.684 9.172 1 92.62 409 GLU A N 1
ATOM 3270 C CA . GLU A 1 409 ? 20 5.168 8.922 1 92.62 409 GLU A CA 1
ATOM 3271 C C . GLU A 1 409 ? 19.984 6.484 8.148 1 92.62 409 GLU A C 1
ATOM 3273 O O . GLU A 1 409 ? 20.734 7.406 8.461 1 92.62 409 GLU A O 1
ATOM 3278 N N . ASP A 1 410 ? 19.078 6.465 7.172 1 92.62 410 ASP A N 1
ATOM 3279 C CA . ASP A 1 410 ? 18.891 7.684 6.387 1 92.62 410 ASP A CA 1
ATOM 3280 C C . ASP A 1 410 ? 18.484 8.852 7.277 1 92.62 410 ASP A C 1
ATOM 3282 O O . ASP A 1 410 ? 19.016 9.961 7.137 1 92.62 410 ASP A O 1
ATOM 3286 N N . MET A 1 411 ? 17.656 8.656 8.18 1 97.06 411 MET A N 1
ATOM 3287 C CA . MET A 1 411 ? 17.172 9.703 9.086 1 97.06 411 MET A CA 1
ATOM 3288 C C . MET A 1 411 ? 18.281 10.141 10.039 1 97.06 411 MET A C 1
ATOM 3290 O O . MET A 1 411 ? 18.469 11.336 10.266 1 97.06 411 MET A O 1
ATOM 3294 N N . ALA A 1 412 ? 19.016 9.172 10.555 1 97.94 412 ALA A N 1
ATOM 3295 C CA . ALA A 1 412 ? 20.125 9.492 11.453 1 97.94 412 ALA A CA 1
ATOM 3296 C C . ALA A 1 412 ? 21.172 10.336 10.75 1 97.94 412 ALA A C 1
ATOM 3298 O O . ALA A 1 412 ? 21.688 11.297 11.312 1 97.94 412 ALA A O 1
ATOM 3299 N N . ASP A 1 413 ? 21.453 9.961 9.523 1 97.69 413 ASP A N 1
ATOM 3300 C CA . ASP A 1 413 ? 22.438 10.703 8.742 1 97.69 413 ASP A CA 1
ATOM 3301 C C . ASP A 1 413 ? 21.969 12.141 8.5 1 97.69 413 ASP A C 1
ATOM 3303 O O . ASP A 1 413 ? 22.766 13.078 8.578 1 97.69 413 ASP A O 1
ATOM 3307 N N . ALA A 1 414 ? 20.734 12.305 8.211 1 98.56 414 ALA A N 1
ATOM 3308 C CA . ALA A 1 414 ? 20.172 13.641 7.977 1 98.56 414 ALA A CA 1
ATOM 3309 C C . ALA A 1 414 ? 20.188 14.477 9.25 1 98.56 414 ALA A C 1
ATOM 3311 O O . ALA A 1 414 ? 20.453 15.68 9.203 1 98.56 414 ALA A O 1
ATOM 3312 N N . MET A 1 415 ? 19.875 13.844 10.359 1 98.81 415 MET A N 1
ATOM 3313 C CA . MET A 1 415 ? 19.938 14.539 11.648 1 98.81 415 MET A CA 1
ATOM 3314 C C . MET A 1 415 ? 21.359 15.023 11.945 1 98.81 415 MET A C 1
ATOM 3316 O O . MET A 1 415 ? 21.547 16.156 12.391 1 98.81 415 MET A O 1
ATOM 3320 N N . ASP A 1 416 ? 22.281 14.164 11.688 1 98.88 416 ASP A N 1
ATOM 3321 C CA . ASP A 1 416 ? 23.688 14.539 11.875 1 98.88 416 ASP A CA 1
ATOM 3322 C C . ASP A 1 416 ? 24.062 15.727 10.992 1 98.88 416 ASP A C 1
ATOM 3324 O O . ASP A 1 416 ? 24.672 16.688 11.461 1 98.88 416 ASP A O 1
ATOM 3328 N N . ARG A 1 417 ? 23.672 15.641 9.773 1 98.81 417 ARG A N 1
ATOM 3329 C CA . ARG A 1 417 ? 23.953 16.719 8.836 1 98.81 417 ARG A CA 1
ATOM 3330 C C . ARG A 1 417 ? 23.312 18.016 9.297 1 98.81 417 ARG A C 1
ATOM 3332 O O . ARG A 1 417 ? 23.922 19.094 9.219 1 98.81 417 ARG A O 1
ATOM 3339 N N . ALA A 1 418 ? 22.109 17.922 9.75 1 98.88 418 ALA A N 1
ATOM 3340 C CA . ALA A 1 418 ? 21.375 19.094 10.203 1 98.88 418 ALA A CA 1
ATOM 3341 C C . ALA A 1 418 ? 22.078 19.766 11.375 1 98.88 418 ALA A C 1
ATOM 3343 O O . ALA A 1 418 ? 22.203 21 11.414 1 98.88 418 ALA A O 1
ATOM 3344 N N . LEU A 1 419 ? 22.562 19 12.281 1 98.62 419 LEU A N 1
ATOM 3345 C CA . LEU A 1 419 ? 23.188 19.5 13.492 1 98.62 419 LEU A CA 1
ATOM 3346 C C . LEU A 1 419 ? 24.516 20.172 13.18 1 98.62 419 LEU A C 1
ATOM 3348 O O . LEU A 1 419 ? 24.953 21.062 13.914 1 98.62 419 LEU A O 1
ATOM 3352 N N . GLY A 1 420 ? 25.109 19.781 12.125 1 98.31 420 GLY A N 1
ATOM 3353 C CA . GLY A 1 420 ? 26.422 20.312 11.789 1 98.31 420 GLY A CA 1
ATOM 3354 C C . GLY A 1 420 ? 26.391 21.281 10.625 1 98.31 420 GLY A C 1
ATOM 3355 O O . GLY A 1 420 ? 27.453 21.75 10.18 1 98.31 420 GLY A O 1
ATOM 3356 N N . MET A 1 421 ? 25.266 21.641 10.188 1 98.75 421 MET A N 1
ATOM 3357 C CA . MET A 1 421 ? 25.156 22.438 8.969 1 98.75 421 MET A CA 1
ATOM 3358 C C . MET A 1 421 ? 25.625 23.875 9.203 1 98.75 421 MET A C 1
ATOM 3360 O O . MET A 1 421 ? 25.312 24.469 10.234 1 98.75 421 MET A O 1
ATOM 3364 N N . ALA A 1 422 ? 26.344 24.422 8.312 1 98.69 422 ALA A N 1
ATOM 3365 C CA . ALA A 1 422 ? 26.875 25.781 8.414 1 98.69 422 ALA A CA 1
ATOM 3366 C C . ALA A 1 422 ? 25.75 26.812 8.32 1 98.69 422 ALA A C 1
ATOM 3368 O O . ALA A 1 422 ? 24.75 26.594 7.625 1 98.69 422 ALA A O 1
ATOM 3369 N N . LEU A 1 423 ? 25.953 27.969 8.938 1 98.62 423 LEU A N 1
ATOM 3370 C CA . LEU A 1 423 ? 24.938 29.016 9.031 1 98.62 423 LEU A CA 1
ATOM 3371 C C . LEU A 1 423 ? 24.516 29.484 7.648 1 98.62 423 LEU A C 1
ATOM 3373 O O . LEU A 1 423 ? 23.328 29.688 7.391 1 98.62 423 LEU A O 1
ATOM 3377 N N . ASP A 1 424 ? 25.453 29.578 6.727 1 98.62 424 ASP A N 1
ATOM 3378 C CA . ASP A 1 424 ? 25.141 30.094 5.398 1 98.62 424 ASP A CA 1
ATOM 3379 C C . ASP A 1 424 ? 24.219 29.156 4.648 1 98.62 424 ASP A C 1
ATOM 3381 O O . ASP A 1 424 ? 23.266 29.594 3.988 1 98.62 424 ASP A O 1
ATOM 3385 N N . GLU A 1 425 ? 24.5 27.938 4.801 1 98.75 425 GLU A N 1
ATOM 3386 C CA . GLU A 1 425 ? 23.656 26.938 4.152 1 98.75 425 GLU A CA 1
ATOM 3387 C C . GLU A 1 425 ? 22.266 26.906 4.781 1 98.75 425 GLU A C 1
ATOM 3389 O O . GLU A 1 425 ? 21.25 26.797 4.074 1 98.75 425 GLU A O 1
ATOM 3394 N N . ARG A 1 426 ? 22.219 27.016 6.098 1 98.88 426 ARG A N 1
ATOM 3395 C CA . ARG A 1 426 ? 20.938 27.031 6.793 1 98.88 426 ARG A CA 1
ATOM 3396 C C . ARG A 1 426 ? 20.078 28.219 6.344 1 98.88 426 ARG A C 1
ATOM 3398 O O . ARG A 1 426 ? 18.875 28.078 6.113 1 98.88 426 ARG A O 1
ATOM 3405 N N . LYS A 1 427 ? 20.703 29.344 6.23 1 98.75 427 LYS A N 1
ATOM 3406 C CA . LYS A 1 427 ? 20 30.547 5.801 1 98.75 427 LYS A CA 1
ATOM 3407 C C . LYS A 1 427 ? 19.469 30.406 4.375 1 98.75 427 LYS A C 1
ATOM 3409 O O . LYS A 1 427 ? 18.328 30.766 4.09 1 98.75 427 LYS A O 1
ATOM 3414 N N . GLU A 1 428 ? 20.312 29.891 3.523 1 98.62 428 GLU A N 1
ATOM 3415 C CA . GLU A 1 428 ? 19.922 29.703 2.131 1 98.62 428 GLU A CA 1
ATOM 3416 C C . GLU A 1 428 ? 18.703 28.766 2.025 1 98.62 428 GLU A C 1
ATOM 3418 O O . GLU A 1 428 ? 17.75 29.062 1.302 1 98.62 428 GLU A O 1
ATOM 3423 N N . ARG A 1 429 ? 18.781 27.672 2.705 1 98.69 429 ARG A N 1
ATOM 3424 C CA . ARG A 1 429 ? 17.688 26.703 2.688 1 98.69 429 ARG A CA 1
ATOM 3425 C C . ARG A 1 429 ? 16.422 27.297 3.273 1 98.69 429 ARG A C 1
ATOM 3427 O O . ARG A 1 429 ? 15.328 27.109 2.73 1 98.69 429 ARG A O 1
ATOM 3434 N N . TRP A 1 430 ? 16.578 28.031 4.328 1 98.69 430 TRP A N 1
ATOM 3435 C CA . TRP A 1 430 ? 15.422 28.625 5 1 98.69 430 TRP A CA 1
ATOM 3436 C C . TRP A 1 430 ? 14.734 29.656 4.109 1 98.69 430 TRP A C 1
ATOM 3438 O O . TRP A 1 430 ? 13.508 29.703 4.027 1 98.69 430 TRP A O 1
ATOM 3448 N N . VAL A 1 431 ? 15.492 30.484 3.447 1 98.56 431 VAL A N 1
ATOM 3449 C CA . VAL A 1 431 ? 14.945 31.547 2.613 1 98.56 431 VAL A CA 1
ATOM 3450 C C . VAL A 1 431 ? 14.062 30.953 1.521 1 98.56 431 VAL A C 1
ATOM 3452 O O . VAL A 1 431 ? 12.969 31.453 1.263 1 98.56 431 VAL A O 1
ATOM 3455 N N . GLU A 1 432 ? 14.547 29.922 0.966 1 98.19 432 GLU A N 1
ATOM 3456 C CA . GLU A 1 432 ? 13.781 29.266 -0.092 1 98.19 432 GLU A CA 1
ATOM 3457 C C . GLU A 1 432 ? 12.484 28.688 0.45 1 98.19 432 GLU A C 1
ATOM 3459 O O . GLU A 1 432 ? 11.43 28.797 -0.178 1 98.19 432 GLU A O 1
ATOM 3464 N N . MET A 1 433 ? 12.578 28 1.573 1 98.38 433 MET A N 1
ATOM 3465 C CA . MET A 1 433 ? 11.383 27.391 2.162 1 98.38 433 MET A CA 1
ATOM 3466 C C . MET A 1 433 ? 10.398 28.469 2.611 1 98.38 433 MET A C 1
ATOM 3468 O O . MET A 1 433 ? 9.188 28.312 2.436 1 98.38 433 MET A O 1
ATOM 3472 N N . MET A 1 434 ? 10.922 29.531 3.17 1 97.75 434 MET A N 1
ATOM 3473 C CA . MET A 1 434 ? 10.062 30.609 3.652 1 97.75 434 MET A CA 1
ATOM 3474 C C . MET A 1 434 ? 9.328 31.281 2.496 1 97.75 434 MET A C 1
ATOM 3476 O O . MET A 1 434 ? 8.18 31.688 2.645 1 97.75 434 MET A O 1
ATOM 3480 N N . ARG A 1 435 ? 10 31.406 1.402 1 97.31 435 ARG A N 1
ATOM 3481 C CA . ARG A 1 435 ? 9.352 31.938 0.209 1 97.31 435 ARG A CA 1
ATOM 3482 C C . ARG A 1 435 ? 8.125 31.109 -0.165 1 97.31 435 ARG A C 1
ATOM 3484 O O . ARG A 1 435 ? 7.062 31.656 -0.454 1 97.31 435 ARG A O 1
ATOM 3491 N N . MET A 1 436 ? 8.289 29.828 -0.128 1 95.94 436 MET A N 1
ATOM 3492 C CA . MET A 1 436 ? 7.191 28.922 -0.473 1 95.94 436 MET A CA 1
ATOM 3493 C C . MET A 1 436 ? 6.066 29.016 0.554 1 95.94 436 MET A C 1
ATOM 3495 O O . MET A 1 436 ? 4.887 29 0.194 1 95.94 436 MET A O 1
ATOM 3499 N N . VAL A 1 437 ? 6.422 29.109 1.81 1 96.06 437 VAL A N 1
ATOM 3500 C CA . VAL A 1 437 ? 5.445 29.203 2.889 1 96.06 437 VAL A CA 1
ATOM 3501 C C . VAL A 1 437 ? 4.625 30.484 2.727 1 96.06 437 VAL A C 1
ATOM 3503 O O . VAL A 1 437 ? 3.412 30.484 2.941 1 96.06 437 VAL A O 1
ATOM 3506 N N . ASP A 1 438 ? 5.289 31.484 2.289 1 94.94 438 ASP A N 1
ATOM 3507 C CA . ASP A 1 438 ? 4.629 32.781 2.107 1 94.94 438 ASP A CA 1
ATOM 3508 C C . ASP A 1 438 ? 3.734 32.75 0.87 1 94.94 438 ASP A C 1
ATOM 3510 O O . ASP A 1 438 ? 2.621 33.281 0.896 1 94.94 438 ASP A O 1
ATOM 3514 N N . GLU A 1 439 ? 4.227 32.188 -0.138 1 94.38 439 GLU A N 1
ATOM 3515 C CA . GLU A 1 439 ? 3.5 32.188 -1.404 1 94.38 439 GLU A CA 1
ATOM 3516 C C . GLU A 1 439 ? 2.277 31.266 -1.321 1 94.38 439 GLU A C 1
ATOM 3518 O O . GLU A 1 439 ? 1.218 31.594 -1.862 1 94.38 439 GLU A O 1
ATOM 3523 N N . ASN A 1 440 ? 2.473 30.172 -0.699 1 92.94 440 ASN A N 1
ATOM 3524 C CA . ASN A 1 440 ? 1.387 29.203 -0.543 1 92.94 440 ASN A CA 1
ATOM 3525 C C . ASN A 1 440 ? 0.742 29.312 0.836 1 92.94 440 ASN A C 1
ATOM 3527 O O . ASN A 1 440 ? 0.705 28.328 1.582 1 92.94 440 ASN A O 1
ATOM 3531 N N . SER A 1 441 ? 0.153 30.484 1.063 1 92.94 441 SER A N 1
ATOM 3532 C CA . SER A 1 441 ? -0.435 30.797 2.363 1 92.94 441 SER A CA 1
ATOM 3533 C C . SER A 1 441 ? -1.845 30.219 2.48 1 92.94 441 SER A C 1
ATOM 3535 O O . SER A 1 441 ? -2.412 29.75 1.493 1 92.94 441 SER A O 1
ATOM 3537 N N . LEU A 1 442 ? -2.26 30.266 3.67 1 91.5 442 LEU A N 1
ATOM 3538 C CA . LEU A 1 442 ? -3.625 29.828 3.941 1 91.5 442 LEU A CA 1
ATOM 3539 C C . LEU A 1 442 ? -4.625 30.641 3.119 1 91.5 442 LEU A C 1
ATOM 3541 O O . LEU A 1 442 ? -5.602 30.094 2.607 1 91.5 442 LEU A O 1
ATOM 3545 N N . GLU A 1 443 ? -4.414 31.938 2.99 1 89.88 443 GLU A N 1
ATOM 3546 C CA . GLU A 1 443 ? -5.273 32.844 2.223 1 89.88 443 GLU A CA 1
ATOM 3547 C C . GLU A 1 443 ? -5.258 32.469 0.74 1 89.88 443 GLU A C 1
ATOM 3549 O O . GLU A 1 443 ? -6.312 32.406 0.102 1 89.88 443 GLU A O 1
ATOM 3554 N N . ALA A 1 444 ? -4.031 32.219 0.286 1 92.94 444 ALA A N 1
ATOM 3555 C CA . ALA A 1 444 ? -3.898 31.828 -1.117 1 92.94 444 ALA A CA 1
ATOM 3556 C C . ALA A 1 444 ? -4.613 30.516 -1.397 1 92.94 444 ALA A C 1
ATOM 3558 O O . ALA A 1 444 ? -5.254 30.359 -2.439 1 92.94 444 ALA A O 1
ATOM 3559 N N . TRP A 1 445 ? -4.477 29.562 -0.533 1 93.94 445 TRP A N 1
ATOM 3560 C CA . TRP A 1 445 ? -5.145 28.266 -0.631 1 93.94 445 TRP A CA 1
ATOM 3561 C C . TRP A 1 445 ? -6.66 28.438 -0.717 1 93.94 445 TRP A C 1
ATOM 3563 O O . TRP A 1 445 ? -7.305 27.875 -1.603 1 93.94 445 TRP A O 1
ATOM 3573 N N . ARG A 1 446 ? -7.215 29.219 0.199 1 92.25 446 ARG A N 1
ATOM 3574 C CA . ARG A 1 446 ? -8.648 29.484 0.263 1 92.25 446 ARG A CA 1
ATOM 3575 C C . ARG A 1 446 ? -9.148 30.141 -1.02 1 92.25 446 ARG A C 1
ATOM 3577 O O . ARG A 1 446 ? -10.148 29.703 -1.599 1 92.25 446 ARG A O 1
ATOM 3584 N N . GLU A 1 447 ? -8.43 31.141 -1.452 1 93 447 GLU A N 1
ATOM 3585 C CA . GLU A 1 447 ? -8.828 31.891 -2.635 1 93 447 GLU A CA 1
ATOM 3586 C C . GLU A 1 447 ? -8.805 31.016 -3.885 1 93 447 GLU A C 1
ATOM 3588 O O . GLU A 1 447 ? -9.734 31.062 -4.695 1 93 447 GLU A O 1
ATOM 3593 N N . LYS A 1 448 ? -7.762 30.297 -3.965 1 95.44 448 LYS A N 1
ATOM 3594 C CA . LYS A 1 448 ? -7.617 29.438 -5.141 1 95.44 448 LYS A CA 1
ATOM 3595 C C . LYS A 1 448 ? -8.727 28.391 -5.199 1 95.44 448 LYS A C 1
ATOM 3597 O O . LYS A 1 448 ? -9.336 28.188 -6.25 1 95.44 448 LYS A O 1
ATOM 3602 N N . TYR A 1 449 ? -9.008 27.75 -4.117 1 95.88 449 TYR A N 1
ATOM 3603 C CA . TYR A 1 449 ? -10.023 26.703 -4.086 1 95.88 449 TYR A CA 1
ATOM 3604 C C . TYR A 1 449 ? -11.406 27.281 -4.371 1 95.88 449 TYR A C 1
ATOM 3606 O O . TYR A 1 449 ? -12.156 26.734 -5.18 1 95.88 449 TYR A O 1
ATOM 3614 N N . LEU A 1 450 ? -11.734 28.344 -3.709 1 94.44 450 LEU A N 1
ATOM 3615 C CA . LEU A 1 450 ? -13.07 28.922 -3.84 1 94.44 450 LEU A CA 1
ATOM 3616 C C . LEU A 1 450 ? -13.273 29.5 -5.238 1 94.44 450 LEU A C 1
ATOM 3618 O O . LEU A 1 450 ? -14.391 29.453 -5.77 1 94.44 450 LEU A O 1
ATOM 3622 N N . ALA A 1 451 ? -12.188 30.031 -5.828 1 95.44 451 ALA A N 1
ATOM 3623 C CA . ALA A 1 451 ? -12.289 30.5 -7.211 1 95.44 451 ALA A CA 1
ATOM 3624 C C . ALA A 1 451 ? -12.648 29.344 -8.148 1 95.44 451 ALA A C 1
ATOM 3626 O O . ALA A 1 451 ? -13.516 29.484 -9.016 1 95.44 451 ALA A O 1
ATOM 3627 N N . ASP A 1 452 ? -11.969 28.25 -7.93 1 96.38 452 ASP A N 1
ATOM 3628 C CA . ASP A 1 452 ? -12.242 27.078 -8.758 1 96.38 452 ASP A CA 1
ATOM 3629 C C . ASP A 1 452 ? -13.648 26.531 -8.492 1 96.38 452 ASP A C 1
ATOM 3631 O O . ASP A 1 452 ? -14.328 26.078 -9.406 1 96.38 452 ASP A O 1
ATOM 3635 N N . LEU A 1 453 ? -14.055 26.547 -7.195 1 95.62 453 LEU A N 1
ATOM 3636 C CA . LEU A 1 453 ? -15.391 26.078 -6.852 1 95.62 453 LEU A CA 1
ATOM 3637 C C . LEU A 1 453 ? -16.453 26.953 -7.508 1 95.62 453 LEU A C 1
ATOM 3639 O O . LEU A 1 453 ? -17.453 26.438 -8.031 1 95.62 453 LEU A O 1
ATOM 3643 N N . ASN A 1 454 ? -16.266 28.203 -7.555 1 92.88 454 ASN A N 1
ATOM 3644 C CA . ASN A 1 454 ? -17.203 29.141 -8.148 1 92.88 454 ASN A CA 1
ATOM 3645 C C . ASN A 1 454 ? -17.281 28.969 -9.664 1 92.88 454 ASN A C 1
ATOM 3647 O O . ASN A 1 454 ? -18.312 29.25 -10.273 1 92.88 454 ASN A O 1
ATOM 3651 N N . ALA A 1 455 ? -16.219 28.469 -10.258 1 91.81 455 ALA A N 1
ATOM 3652 C CA . ALA A 1 455 ? -16.141 28.375 -11.711 1 91.81 455 ALA A CA 1
ATOM 3653 C C . ALA A 1 455 ? -16.391 26.953 -12.188 1 91.81 455 ALA A C 1
ATOM 3655 O O . ALA A 1 455 ? -16.391 26.688 -13.398 1 91.81 455 ALA A O 1
ATOM 3656 N N . ALA A 1 456 ? -16.516 26.062 -11.258 1 89 456 ALA A N 1
ATOM 3657 C CA . ALA A 1 456 ? -16.578 24.641 -11.609 1 89 456 ALA A CA 1
ATOM 3658 C C . ALA A 1 456 ? -17.781 24.344 -12.5 1 89 456 ALA A C 1
ATOM 3660 O O . ALA A 1 456 ? -18.812 25.047 -12.422 1 89 456 ALA A O 1
ATOM 3661 N N . PRO A 1 457 ? -17.516 23.312 -13.461 1 77 457 PRO A N 1
ATOM 3662 C CA . PRO A 1 457 ? -18.688 22.859 -14.227 1 77 457 PRO A CA 1
ATOM 3663 C C . PRO A 1 457 ? -19.844 22.453 -13.344 1 77 457 PRO A C 1
ATOM 3665 O O . PRO A 1 457 ? -19.641 21.906 -12.258 1 77 457 PRO A O 1
ATOM 3668 N N . PHE A 1 458 ? -20.953 23.031 -13.586 1 70 458 PHE A N 1
ATOM 3669 C CA . PHE A 1 458 ? -22.094 22.797 -12.719 1 70 458 PHE A CA 1
ATOM 3670 C C . PHE A 1 458 ? -23.25 22.203 -13.516 1 70 458 PHE A C 1
ATOM 3672 O O . PHE A 1 458 ? -23.719 22.797 -14.484 1 70 458 PHE A O 1
ATOM 3679 N N . ASN A 1 459 ? -23.312 20.75 -13.297 1 63.56 459 ASN A N 1
ATOM 3680 C CA . ASN A 1 459 ? -24.453 20.094 -13.945 1 63.56 459 ASN A CA 1
ATOM 3681 C C . ASN A 1 459 ? -25.734 20.312 -13.156 1 63.56 459 ASN A C 1
ATOM 3683 O O . ASN A 1 459 ? -26.188 19.438 -12.43 1 63.56 459 ASN A O 1
ATOM 3687 N N . GLY A 1 460 ? -26.172 21.484 -12.859 1 52.25 460 GLY A N 1
ATOM 3688 C CA . GLY A 1 460 ? -27.422 21.734 -12.164 1 52.25 460 GLY A CA 1
ATOM 3689 C C . GLY A 1 460 ? -28.359 20.531 -12.203 1 52.25 460 GLY A C 1
ATOM 3690 O O . GLY A 1 460 ? -28.234 19.656 -13.062 1 52.25 460 GLY A O 1
ATOM 3691 N N . MET B 1 1 ? 21.234 -21.812 -33.719 1 62.78 1 MET B N 1
ATOM 3692 C CA . MET B 1 1 ? 20.203 -21.141 -32.938 1 62.78 1 MET B CA 1
ATOM 3693 C C . MET B 1 1 ? 20.781 -20.609 -31.625 1 62.78 1 MET B C 1
ATOM 3695 O O . MET B 1 1 ? 21.703 -21.219 -31.062 1 62.78 1 MET B O 1
ATOM 3699 N N . ALA B 1 2 ? 20.469 -19.438 -31.281 1 84.69 2 ALA B N 1
ATOM 3700 C CA . ALA B 1 2 ? 21 -18.828 -30.062 1 84.69 2 ALA B CA 1
ATOM 3701 C C . ALA B 1 2 ? 20.625 -19.656 -28.828 1 84.69 2 ALA B C 1
ATOM 3703 O O . ALA B 1 2 ? 19.516 -20.188 -28.75 1 84.69 2 ALA B O 1
ATOM 3704 N N . ARG B 1 3 ? 21.672 -20 -28.031 1 92.5 3 ARG B N 1
ATOM 3705 C CA . ARG B 1 3 ? 21.406 -20.688 -26.766 1 92.5 3 ARG B CA 1
ATOM 3706 C C . ARG B 1 3 ? 20.578 -19.812 -25.828 1 92.5 3 ARG B C 1
ATOM 3708 O O . ARG B 1 3 ? 20.656 -18.594 -25.891 1 92.5 3 ARG B O 1
ATOM 3715 N N . LEU B 1 4 ? 19.703 -20.531 -25.062 1 95.81 4 LEU B N 1
ATOM 3716 C CA . LEU B 1 4 ? 18.938 -19.844 -24.031 1 95.81 4 LEU B CA 1
ATOM 3717 C C . LEU B 1 4 ? 19.594 -20.016 -22.656 1 95.81 4 LEU B C 1
ATOM 3719 O O . LEU B 1 4 ? 19.906 -21.125 -22.25 1 95.81 4 LEU B O 1
ATOM 3723 N N . ILE B 1 5 ? 19.875 -18.906 -22.062 1 97.69 5 ILE B N 1
ATOM 3724 C CA . ILE B 1 5 ? 20.391 -18.891 -20.688 1 97.69 5 ILE B CA 1
ATOM 3725 C C . ILE B 1 5 ? 19.266 -18.5 -19.734 1 97.69 5 ILE B C 1
ATOM 3727 O O . ILE B 1 5 ? 18.828 -17.344 -19.719 1 97.69 5 ILE B O 1
ATOM 3731 N N . VAL B 1 6 ? 18.812 -19.438 -18.938 1 97.31 6 VAL B N 1
ATOM 3732 C CA . VAL B 1 6 ? 17.797 -19.172 -17.938 1 97.31 6 VAL B CA 1
ATOM 3733 C C . VAL B 1 6 ? 18.438 -18.969 -16.562 1 97.31 6 VAL B C 1
ATOM 3735 O O . VAL B 1 6 ? 19.297 -19.766 -16.156 1 97.31 6 VAL B O 1
ATOM 3738 N N . VAL B 1 7 ? 18.109 -17.891 -15.898 1 98.12 7 VAL B N 1
ATOM 3739 C CA . VAL B 1 7 ? 18.625 -17.641 -14.562 1 98.12 7 VAL B CA 1
ATOM 3740 C C . VAL B 1 7 ? 17.469 -17.547 -13.57 1 98.12 7 VAL B C 1
ATOM 3742 O O . VAL B 1 7 ? 16.516 -16.781 -13.797 1 98.12 7 VAL B O 1
ATOM 3745 N N . SER B 1 8 ? 17.469 -18.297 -12.578 1 96.62 8 SER B N 1
ATOM 3746 C CA . SER B 1 8 ? 16.5 -18.219 -11.492 1 96.62 8 SER B CA 1
ATOM 3747 C C . SER B 1 8 ? 17.188 -18.297 -10.133 1 96.62 8 SER B C 1
ATOM 3749 O O . SER B 1 8 ? 18.359 -18.656 -10.047 1 96.62 8 SER B O 1
ATOM 3751 N N . ASN B 1 9 ? 16.484 -17.859 -9.102 1 95.19 9 ASN B N 1
ATOM 3752 C CA . ASN B 1 9 ? 17.062 -17.953 -7.766 1 95.19 9 ASN B CA 1
ATOM 3753 C C . ASN B 1 9 ? 17.453 -19.391 -7.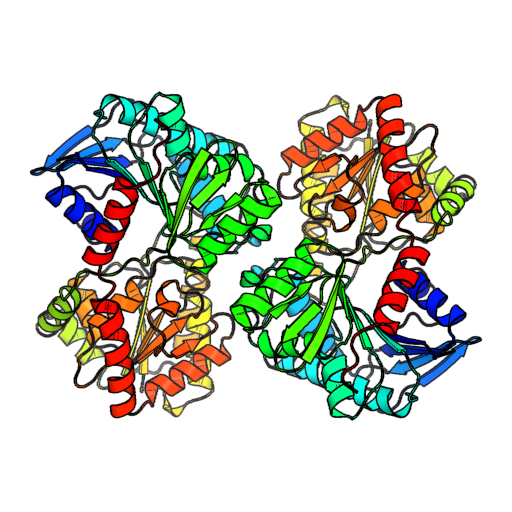43 1 95.19 9 ASN B C 1
ATOM 3755 O O . ASN B 1 9 ? 18.625 -19.703 -7.246 1 95.19 9 ASN B O 1
ATOM 3759 N N . ARG B 1 10 ? 16.469 -20.234 -7.438 1 92.56 10 ARG B N 1
ATOM 3760 C CA . ARG B 1 10 ? 16.734 -21.656 -7.227 1 92.56 10 ARG B CA 1
ATOM 3761 C C . ARG B 1 10 ? 16.547 -22.438 -8.516 1 92.56 10 ARG B C 1
ATOM 3763 O O . ARG B 1 10 ? 15.562 -22.234 -9.234 1 92.56 10 ARG B O 1
ATOM 3770 N N . VAL B 1 11 ? 17.5 -23.281 -8.773 1 93.5 11 VAL B N 1
ATOM 3771 C CA . VAL B 1 11 ? 17.453 -24.109 -9.969 1 93.5 11 VAL B CA 1
ATOM 3772 C C . VAL B 1 11 ? 16.812 -25.453 -9.633 1 93.5 11 VAL B C 1
ATOM 3774 O O . VAL B 1 11 ? 17.141 -26.078 -8.617 1 93.5 11 VAL B O 1
ATOM 3777 N N . ALA B 1 12 ? 15.805 -25.828 -10.406 1 89.62 12 ALA B N 1
ATOM 3778 C CA . ALA B 1 12 ? 15.227 -27.172 -10.25 1 89.62 12 ALA B CA 1
ATOM 3779 C C . ALA B 1 12 ? 16.141 -28.234 -10.844 1 89.62 12 ALA B C 1
ATOM 3781 O O . ALA B 1 12 ? 16.016 -28.594 -12.016 1 89.62 12 ALA B O 1
ATOM 3782 N N . LEU B 1 13 ? 16.969 -28.812 -10.055 1 90.19 13 LEU B N 1
ATOM 3783 C CA . LEU B 1 13 ? 17.969 -29.781 -10.5 1 90.19 13 LEU B CA 1
ATOM 3784 C C . LEU B 1 13 ? 17.297 -31.109 -10.867 1 90.19 13 LEU B C 1
ATOM 3786 O O . LEU B 1 13 ? 16.234 -31.438 -10.352 1 90.19 13 LEU B O 1
ATOM 3790 N N . PRO B 1 14 ? 17.938 -31.844 -11.703 1 85 14 PRO B N 1
ATOM 3791 C CA . PRO B 1 14 ? 17.359 -33.125 -12.133 1 85 14 PRO B CA 1
ATOM 3792 C C . PRO B 1 14 ? 17.125 -34.094 -10.969 1 85 14 PRO B C 1
ATOM 3794 O O . PRO B 1 14 ? 16.188 -34.875 -11 1 85 14 PRO B O 1
ATOM 3797 N N . GLU B 1 15 ? 17.953 -33.969 -9.984 1 80.94 15 GLU B N 1
ATOM 3798 C CA . GLU B 1 15 ? 17.859 -34.875 -8.852 1 80.94 15 GLU B CA 1
ATOM 3799 C C . GLU B 1 15 ? 16.75 -34.438 -7.883 1 80.94 15 GLU B C 1
ATOM 3801 O O . GLU B 1 15 ? 16.344 -35.219 -7.016 1 80.94 15 GLU B O 1
ATOM 3806 N N . ASP B 1 16 ? 16.359 -33.25 -8.102 1 77.69 16 ASP B N 1
ATOM 3807 C CA . ASP B 1 16 ? 15.328 -32.688 -7.219 1 77.69 16 ASP B CA 1
ATOM 3808 C C . ASP B 1 16 ? 13.93 -32.938 -7.785 1 77.69 16 ASP B C 1
ATOM 3810 O O . ASP B 1 16 ? 13.367 -32.094 -8.477 1 77.69 16 ASP B O 1
ATOM 3814 N N . GLN B 1 17 ? 13.281 -34 -7.395 1 65.31 17 GLN B N 1
ATOM 3815 C CA . GLN B 1 17 ? 11.977 -34.375 -7.934 1 65.31 17 GLN B CA 1
ATOM 3816 C C . GLN B 1 17 ? 10.914 -33.344 -7.531 1 65.31 17 GLN B C 1
ATOM 3818 O O . GLN B 1 17 ? 10.039 -33 -8.328 1 65.31 17 GLN B O 1
ATOM 3823 N N . ALA B 1 18 ? 11 -32.969 -6.371 1 63.16 18 ALA B N 1
ATOM 3824 C CA . ALA B 1 18 ? 10 -32.031 -5.848 1 63.16 18 ALA B CA 1
ATOM 3825 C C . ALA B 1 18 ? 10.094 -30.672 -6.547 1 63.16 18 ALA B C 1
ATOM 3827 O O . ALA B 1 18 ? 9.07 -30.078 -6.895 1 63.16 18 ALA B O 1
ATOM 3828 N N . GLY B 1 19 ? 11.234 -30.281 -6.797 1 61.47 19 GLY B N 1
ATOM 3829 C CA . GLY B 1 19 ? 11.5 -28.984 -7.41 1 61.47 19 GLY B CA 1
ATOM 3830 C C . GLY B 1 19 ? 11.156 -28.938 -8.891 1 61.47 19 GLY B C 1
ATOM 3831 O O . GLY B 1 19 ? 10.797 -27.891 -9.414 1 61.47 19 GLY B O 1
ATOM 3832 N N . ARG B 1 20 ? 11.133 -30.016 -9.5 1 61.31 20 ARG B N 1
ATOM 3833 C CA . ARG B 1 20 ? 10.898 -30.109 -10.938 1 61.31 20 ARG B CA 1
ATOM 3834 C C . ARG B 1 20 ? 9.398 -30.125 -11.25 1 61.31 20 ARG B C 1
ATOM 3836 O O . ARG B 1 20 ? 9 -29.906 -12.391 1 61.31 20 ARG B O 1
ATOM 3843 N N . ALA B 1 21 ? 8.727 -30.188 -10.227 1 57.31 21 ALA B N 1
ATOM 3844 C CA . ALA B 1 21 ? 7.293 -30.391 -10.43 1 57.31 21 ALA B CA 1
ATOM 3845 C C . ALA B 1 21 ? 6.566 -29.047 -10.516 1 57.31 21 ALA B C 1
ATOM 3847 O O . ALA B 1 21 ? 5.426 -28.984 -10.992 1 57.31 21 ALA B O 1
ATOM 3848 N N . GLY B 1 22 ? 7.223 -27.969 -10.117 1 66.62 22 GLY B N 1
ATOM 3849 C CA . GLY B 1 22 ? 6.555 -26.672 -10.18 1 66.62 22 GLY B CA 1
ATOM 3850 C C . GLY B 1 22 ? 6.336 -26.188 -11.602 1 66.62 22 GLY B C 1
ATOM 3851 O O . GLY B 1 22 ? 7.168 -26.422 -12.477 1 66.62 22 GLY B O 1
ATOM 3852 N N . GLY B 1 23 ? 5.164 -25.625 -11.805 1 64.25 23 GLY B N 1
ATOM 3853 C CA . GLY B 1 23 ? 4.773 -25.172 -13.133 1 64.25 23 GLY B CA 1
ATOM 3854 C C . GLY B 1 23 ? 5.836 -24.328 -13.812 1 64.25 23 GLY B C 1
ATOM 3855 O O . GLY B 1 23 ? 6.125 -24.531 -15 1 64.25 23 GLY B O 1
ATOM 3856 N N . LEU B 1 24 ? 6.512 -23.5 -13.047 1 73.19 24 LEU B N 1
ATOM 3857 C CA . LEU B 1 24 ? 7.535 -22.641 -13.633 1 73.19 24 LEU B CA 1
ATOM 3858 C C . LEU B 1 24 ? 8.758 -23.453 -14.047 1 73.19 24 LEU B C 1
ATOM 3860 O O . LEU B 1 24 ? 9.312 -23.25 -15.125 1 73.19 24 LEU B O 1
ATOM 3864 N N . ALA B 1 25 ? 9.102 -24.328 -13.18 1 78.56 25 ALA B N 1
ATOM 3865 C CA . ALA B 1 25 ? 10.266 -25.172 -13.477 1 78.56 25 ALA B CA 1
ATOM 3866 C C . ALA B 1 25 ? 10.047 -25.984 -14.742 1 78.56 25 ALA B C 1
ATOM 3868 O O . ALA B 1 25 ? 10.953 -26.109 -15.57 1 78.56 25 ALA B O 1
ATOM 3869 N N . VAL B 1 26 ? 8.859 -26.438 -14.898 1 71.88 26 VAL B N 1
ATOM 3870 C CA . VAL B 1 26 ? 8.508 -27.219 -16.078 1 71.88 26 VAL B CA 1
ATOM 3871 C C . VAL B 1 26 ? 8.602 -26.344 -17.328 1 71.88 26 VAL B C 1
ATOM 3873 O O . VAL B 1 26 ? 9.195 -26.75 -18.328 1 71.88 26 VAL B O 1
ATOM 3876 N N . ALA B 1 27 ? 8.086 -25.203 -17.188 1 74.38 27 ALA B N 1
ATOM 3877 C CA . ALA B 1 27 ? 8.07 -24.266 -18.297 1 74.38 27 ALA B CA 1
ATOM 3878 C C . ALA B 1 27 ? 9.492 -23.891 -18.719 1 74.38 27 ALA B C 1
ATOM 3880 O O . ALA B 1 27 ? 9.805 -23.875 -19.922 1 74.38 27 ALA B O 1
ATOM 3881 N N . LEU B 1 28 ? 10.258 -23.641 -17.828 1 84.56 28 LEU B N 1
ATOM 3882 C CA . LEU B 1 28 ? 11.625 -23.203 -18.109 1 84.56 28 LEU B CA 1
ATOM 3883 C C . LEU B 1 28 ? 12.469 -24.344 -18.641 1 84.56 28 LEU B C 1
ATOM 3885 O O . LEU B 1 28 ? 13.273 -24.156 -19.562 1 84.56 28 LEU B O 1
ATOM 3889 N N . ARG B 1 29 ? 12.203 -25.516 -18.141 1 83.44 29 ARG B N 1
ATOM 3890 C CA . ARG B 1 29 ? 12.93 -26.688 -18.625 1 83.44 29 ARG B CA 1
ATOM 3891 C C . ARG B 1 29 ? 12.586 -26.984 -20.078 1 83.44 29 ARG B C 1
ATOM 3893 O O . ARG B 1 29 ? 13.461 -27.297 -20.875 1 83.44 29 ARG B O 1
ATOM 3900 N N . GLU B 1 30 ? 11.391 -26.875 -20.359 1 79.75 30 GLU B N 1
ATOM 3901 C CA . GLU B 1 30 ? 10.953 -27.141 -21.719 1 79.75 30 GLU B CA 1
ATOM 3902 C C . GLU B 1 30 ? 11.578 -26.141 -22.688 1 79.75 30 GLU B C 1
ATOM 3904 O O . GLU B 1 30 ? 11.953 -26.5 -23.812 1 79.75 30 GLU B O 1
ATOM 3909 N N . ALA B 1 31 ? 11.578 -24.969 -22.281 1 83.44 31 ALA B N 1
ATOM 3910 C CA . ALA B 1 31 ? 12.219 -23.953 -23.109 1 83.44 31 ALA B CA 1
ATOM 3911 C C . ALA B 1 31 ? 13.695 -24.266 -23.328 1 83.44 31 ALA B C 1
ATOM 3913 O O . ALA B 1 31 ? 14.203 -24.172 -24.453 1 83.44 31 ALA B O 1
ATOM 3914 N N . LEU B 1 32 ? 14.305 -24.672 -22.312 1 87.38 32 LEU B N 1
ATOM 3915 C CA . LEU B 1 32 ? 15.734 -24.969 -22.359 1 87.38 32 LEU B CA 1
ATOM 3916 C C . LEU B 1 32 ? 16 -26.188 -23.234 1 87.38 32 LEU B C 1
ATOM 3918 O O . LEU B 1 32 ? 17 -26.234 -23.953 1 87.38 32 LEU B O 1
ATOM 3922 N N . VAL B 1 33 ? 15.148 -27.109 -23.172 1 84.94 33 VAL B N 1
ATOM 3923 C CA . VAL B 1 33 ? 15.312 -28.312 -23.984 1 84.94 33 VAL B CA 1
ATOM 3924 C C . VAL B 1 33 ? 15.164 -27.953 -25.453 1 84.94 33 VAL B C 1
ATOM 3926 O O . VAL B 1 33 ? 15.891 -28.484 -26.312 1 84.94 33 VAL B O 1
ATOM 3929 N N . SER B 1 34 ? 14.297 -27.078 -25.75 1 83.19 34 SER B N 1
ATOM 3930 C CA . SER B 1 34 ? 14.039 -26.672 -27.141 1 83.19 34 SER B CA 1
ATOM 3931 C C . SER B 1 34 ? 15.195 -25.844 -27.703 1 83.19 34 SER B C 1
ATOM 3933 O O . SER B 1 34 ? 15.562 -26 -28.859 1 83.19 34 SER B O 1
ATOM 3935 N N . PHE B 1 35 ? 15.805 -25.016 -26.922 1 85.75 35 PHE B N 1
ATOM 3936 C CA . PHE B 1 35 ? 16.812 -24.062 -27.391 1 85.75 35 PHE B CA 1
ATOM 3937 C C . PHE B 1 35 ? 18.219 -24.578 -27.078 1 85.75 35 PHE B C 1
ATOM 3939 O O . PHE B 1 35 ? 19.188 -24.125 -27.703 1 85.75 35 PHE B O 1
ATOM 3946 N N . GLY B 1 36 ? 18.219 -25.547 -26.219 1 88.56 36 GLY B N 1
ATOM 3947 C CA . GLY B 1 36 ? 19.516 -25.797 -25.625 1 88.56 36 GLY B CA 1
ATOM 3948 C C . GLY B 1 36 ? 20.031 -24.641 -24.797 1 88.56 36 GLY B C 1
ATOM 3949 O O . GLY B 1 36 ? 19.703 -23.484 -25.047 1 88.56 36 GLY B O 1
ATOM 3950 N N . GLY B 1 37 ? 20.703 -24.984 -23.781 1 94 37 GLY B N 1
ATOM 3951 C CA . GLY B 1 37 ? 21.25 -23.859 -23.047 1 94 37 GLY B CA 1
ATOM 3952 C C . GLY B 1 37 ? 21.578 -24.188 -21.609 1 94 37 GLY B C 1
ATOM 3953 O O . GLY B 1 37 ? 22.016 -25.297 -21.297 1 94 37 GLY B O 1
ATOM 3954 N N . ILE B 1 38 ? 21.625 -23.109 -20.797 1 96.75 38 ILE B N 1
ATOM 3955 C CA . ILE B 1 38 ? 22.094 -23.219 -19.422 1 96.75 38 ILE B CA 1
ATOM 3956 C C . ILE B 1 38 ? 21 -22.75 -18.469 1 96.75 38 ILE B C 1
ATOM 3958 O O . ILE B 1 38 ? 20.328 -21.75 -18.719 1 96.75 38 ILE B O 1
ATOM 3962 N N . TRP B 1 39 ? 20.75 -23.531 -17.469 1 96.94 39 TRP B N 1
ATOM 3963 C CA . TRP B 1 39 ? 19.984 -23.078 -16.312 1 96.94 39 TRP B CA 1
ATOM 3964 C C . TRP B 1 39 ? 20.906 -22.75 -15.141 1 96.94 39 TRP B C 1
ATOM 3966 O O . TRP B 1 39 ? 21.516 -23.641 -14.547 1 96.94 39 TRP B O 1
ATOM 3976 N N . PHE B 1 40 ? 21 -21.469 -14.844 1 97.88 40 PHE B N 1
ATOM 3977 C CA . PHE B 1 40 ? 21.969 -20.953 -13.875 1 97.88 40 PHE B CA 1
ATOM 3978 C C . PHE B 1 40 ? 21.25 -20.453 -12.625 1 97.88 40 PHE B C 1
ATOM 3980 O O . PHE B 1 40 ? 20.203 -19.812 -12.719 1 97.88 40 PHE B O 1
ATOM 3987 N N . GLY B 1 41 ? 21.812 -20.734 -11.445 1 97.56 41 GLY B N 1
ATOM 3988 C CA . GLY B 1 41 ? 21.266 -20.156 -10.227 1 97.56 41 GLY B CA 1
ATOM 3989 C C . GLY B 1 41 ? 21.734 -20.875 -8.977 1 97.56 41 GLY B C 1
ATOM 3990 O O . GLY B 1 41 ? 22.812 -21.484 -8.961 1 97.56 41 GLY B O 1
ATOM 3991 N N . TRP B 1 42 ? 21.031 -20.703 -7.895 1 97.5 42 TRP B N 1
ATOM 3992 C CA . TRP B 1 42 ? 21.312 -21.297 -6.594 1 97.5 42 TRP B CA 1
ATOM 3993 C C . TRP B 1 42 ? 20.922 -22.781 -6.582 1 97.5 42 TRP B C 1
ATOM 3995 O O . TRP B 1 42 ? 19.844 -23.141 -7.055 1 97.5 42 TRP B O 1
ATOM 4005 N N . SER B 1 43 ? 21.688 -23.594 -6.051 1 95.81 43 SER B N 1
ATOM 4006 C CA . SER B 1 43 ? 21.5 -25.047 -6.031 1 95.81 43 SER B CA 1
ATOM 4007 C C . SER B 1 43 ? 20.406 -25.438 -5.035 1 95.81 43 SER B C 1
ATOM 4009 O O . SER B 1 43 ? 19.891 -26.547 -5.082 1 95.81 43 SER B O 1
ATOM 4011 N N . GLY B 1 44 ? 20.094 -24.5 -4.117 1 93.25 44 GLY B N 1
ATOM 4012 C CA . GLY B 1 44 ? 19.234 -24.828 -2.996 1 93.25 44 GLY B CA 1
ATOM 4013 C C . GLY B 1 44 ? 20 -25.203 -1.738 1 93.25 44 GLY B C 1
ATOM 4014 O O . GLY B 1 44 ? 19.422 -25.25 -0.65 1 93.25 44 GLY B O 1
ATOM 4015 N N . LYS B 1 45 ? 21.312 -25.375 -1.869 1 95.56 45 LYS B N 1
ATOM 4016 C CA . LYS B 1 45 ? 22.141 -25.75 -0.731 1 95.56 45 LYS B CA 1
ATOM 4017 C C . LYS B 1 45 ? 22.812 -24.547 -0.1 1 95.56 45 LYS B C 1
ATOM 4019 O O . LYS B 1 45 ? 23.281 -23.641 -0.807 1 95.56 45 LYS B O 1
ATOM 4024 N N . VAL B 1 46 ? 22.797 -24.547 1.179 1 96.81 46 VAL B N 1
ATOM 4025 C CA . VAL B 1 46 ? 23.469 -23.5 1.939 1 96.81 46 VAL B CA 1
ATOM 4026 C C . VAL B 1 46 ? 24.781 -24.062 2.518 1 96.81 46 VAL B C 1
ATOM 4028 O O . VAL B 1 46 ? 24.766 -25.047 3.254 1 96.81 46 VAL B O 1
ATOM 4031 N N . ALA B 1 47 ? 25.844 -23.484 2.164 1 97.5 47 ALA B N 1
ATOM 4032 C CA . ALA B 1 47 ? 27.172 -23.891 2.623 1 97.5 47 ALA B CA 1
ATOM 4033 C C . ALA B 1 47 ? 27.781 -22.828 3.545 1 97.5 47 ALA B C 1
ATOM 4035 O O . ALA B 1 47 ? 27.109 -21.859 3.92 1 97.5 47 ALA B O 1
ATOM 4036 N N . ALA B 1 48 ? 28.984 -23.078 4.043 1 96.62 48 ALA B N 1
ATOM 4037 C CA . ALA B 1 48 ? 29.672 -22.125 4.898 1 96.62 48 ALA B CA 1
ATOM 4038 C C . ALA B 1 48 ? 30.016 -20.844 4.129 1 96.62 48 ALA B C 1
ATOM 4040 O O . ALA B 1 48 ? 29.891 -19.75 4.664 1 96.62 48 ALA B O 1
ATOM 4041 N N . GLN B 1 49 ? 30.391 -21.062 2.91 1 96.75 49 GLN B N 1
ATOM 4042 C CA . GLN B 1 49 ? 30.703 -19.938 2.027 1 96.75 49 GLN B CA 1
ATOM 4043 C C . GLN B 1 49 ? 30.047 -20.125 0.657 1 96.75 49 GLN B C 1
ATOM 4045 O O . GLN B 1 49 ? 29.844 -21.25 0.211 1 96.75 49 GLN B O 1
ATOM 4050 N N . THR B 1 50 ? 29.766 -19 0.068 1 97.38 50 THR B N 1
ATOM 4051 C CA . THR B 1 50 ? 29.25 -19.047 -1.294 1 97.38 50 THR B CA 1
ATOM 4052 C C . THR B 1 50 ? 30.281 -19.609 -2.252 1 97.38 50 THR B C 1
ATOM 4054 O O . THR B 1 50 ? 31.469 -19.281 -2.158 1 97.38 50 THR B O 1
ATOM 4057 N N . SER B 1 51 ? 29.812 -20.422 -3.15 1 95.94 51 SER B N 1
ATOM 4058 C CA . SER B 1 51 ? 30.688 -21.062 -4.117 1 95.94 51 SER B CA 1
ATOM 4059 C C . SER B 1 51 ? 31.453 -20.031 -4.938 1 95.94 51 SER B C 1
ATOM 4061 O O . SER B 1 51 ? 30.906 -19 -5.305 1 95.94 51 SER B O 1
ATOM 4063 N N . ASP B 1 52 ? 32.688 -20.328 -5.234 1 92.94 52 ASP B N 1
ATOM 4064 C CA . ASP B 1 52 ? 33.5 -19.453 -6.074 1 92.94 52 ASP B CA 1
ATOM 4065 C C . ASP B 1 52 ? 33.406 -19.844 -7.547 1 92.94 52 ASP B C 1
ATOM 4067 O O . ASP B 1 52 ? 33.812 -19.078 -8.43 1 92.94 52 ASP B O 1
ATOM 4071 N N . ARG B 1 53 ? 32.875 -21.031 -7.781 1 96 53 ARG B N 1
ATOM 4072 C CA . ARG B 1 53 ? 32.625 -21.5 -9.141 1 96 53 ARG B CA 1
ATOM 4073 C C . ARG B 1 53 ? 31.359 -22.344 -9.195 1 96 53 ARG B C 1
ATOM 4075 O O . ARG B 1 53 ? 31 -23.016 -8.227 1 96 53 ARG B O 1
ATOM 4082 N N . PRO B 1 54 ? 30.734 -22.391 -10.32 1 98 54 PRO B N 1
ATOM 4083 C CA . PRO B 1 54 ? 29.516 -23.203 -10.422 1 98 54 PRO B CA 1
ATOM 4084 C C . PRO B 1 54 ? 29.812 -24.688 -10.562 1 98 54 PRO B C 1
ATOM 4086 O O . PRO B 1 54 ? 30.844 -25.078 -11.117 1 98 54 PRO B O 1
ATOM 4089 N N . ARG B 1 55 ? 28.953 -25.484 -10.023 1 97.38 55 ARG B N 1
ATOM 4090 C CA . ARG B 1 55 ? 28.891 -26.906 -10.336 1 97.38 55 ARG B CA 1
ATOM 4091 C C . ARG B 1 55 ? 28.047 -27.156 -11.578 1 97.38 55 ARG B C 1
ATOM 4093 O O . ARG B 1 55 ? 26.984 -26.547 -11.75 1 97.38 55 ARG B O 1
ATOM 4100 N N . PHE B 1 56 ? 28.562 -28.031 -12.406 1 97.31 56 PHE B N 1
ATOM 4101 C CA . PHE B 1 56 ? 27.875 -28.281 -13.672 1 97.31 56 PHE B CA 1
ATOM 4102 C C . PHE B 1 56 ? 27.25 -29.672 -13.68 1 97.31 56 PHE B C 1
ATOM 4104 O O . PHE B 1 56 ? 27.859 -30.641 -13.242 1 97.31 56 PHE B O 1
ATOM 4111 N N . ILE B 1 57 ? 26 -29.75 -14.07 1 95.75 57 ILE B N 1
ATOM 4112 C CA . ILE B 1 57 ? 25.297 -30.984 -14.328 1 95.75 57 ILE B CA 1
ATOM 4113 C C . ILE B 1 57 ? 24.703 -30.969 -15.734 1 95.75 57 ILE B C 1
ATOM 4115 O O . ILE B 1 57 ? 24 -30.031 -16.109 1 95.75 57 ILE B O 1
ATOM 4119 N N . GLU B 1 58 ? 25.031 -31.969 -16.484 1 94.62 58 GLU B N 1
ATOM 4120 C CA . GLU B 1 58 ? 24.531 -32.031 -17.844 1 94.62 58 GLU B CA 1
ATOM 4121 C C . GLU B 1 58 ? 23.391 -33.031 -17.984 1 94.62 58 GLU B C 1
ATOM 4123 O O . GLU B 1 58 ? 23.484 -34.156 -17.453 1 94.62 58 GLU B O 1
ATOM 4128 N N . GLU B 1 59 ? 22.375 -32.625 -18.531 1 92.38 59 GLU B N 1
ATOM 4129 C CA . GLU B 1 59 ? 21.234 -33.469 -18.859 1 92.38 59 GLU B CA 1
ATOM 4130 C C . GLU B 1 59 ? 20.703 -33.156 -20.25 1 92.38 59 GLU B C 1
ATOM 4132 O O . GLU B 1 59 ? 19.891 -32.25 -20.422 1 92.38 59 GLU B O 1
ATOM 4137 N N . GLY B 1 60 ? 21.109 -33.938 -21.234 1 91.06 60 GLY B N 1
ATOM 4138 C CA . GLY B 1 60 ? 20.719 -33.656 -22.609 1 91.06 60 GLY B CA 1
ATOM 4139 C C . GLY B 1 60 ? 21.281 -32.312 -23.094 1 91.06 60 GLY B C 1
ATOM 4140 O O . GLY B 1 60 ? 22.484 -32.062 -22.969 1 91.06 60 GLY B O 1
ATOM 4141 N N . PRO B 1 61 ? 20.391 -31.531 -23.688 1 92.12 61 PRO B N 1
ATOM 4142 C CA . PRO B 1 61 ? 20.844 -30.25 -24.234 1 92.12 61 PRO B CA 1
ATOM 4143 C C . PRO B 1 61 ? 20.938 -29.172 -23.172 1 92.12 61 PRO B C 1
ATOM 4145 O O . PRO B 1 61 ? 21.281 -28.016 -23.469 1 92.12 61 PRO B O 1
ATOM 4148 N N . VAL B 1 62 ? 20.641 -29.547 -21.922 1 94.06 62 VAL B N 1
ATOM 4149 C CA . VAL B 1 62 ? 20.578 -28.531 -20.875 1 94.06 62 VAL B CA 1
ATOM 4150 C C . VAL B 1 62 ? 21.75 -28.719 -19.906 1 94.06 62 VAL B C 1
ATOM 4152 O O . VAL B 1 62 ? 22 -29.828 -19.438 1 94.06 62 VAL B O 1
ATOM 4155 N N . THR B 1 63 ? 22.469 -27.719 -19.703 1 96.19 63 THR B N 1
ATOM 4156 C CA . THR B 1 63 ? 23.5 -27.672 -18.672 1 96.19 63 THR B CA 1
ATOM 4157 C C . THR B 1 63 ? 23.016 -26.891 -17.453 1 96.19 63 THR B C 1
ATOM 4159 O O . THR B 1 63 ? 22.625 -25.734 -17.578 1 96.19 63 THR B O 1
ATOM 4162 N N . TYR B 1 64 ? 23.031 -27.547 -16.344 1 96.5 64 TYR B N 1
ATOM 4163 C CA . TYR B 1 64 ? 22.75 -26.859 -15.094 1 96.5 64 TYR B CA 1
ATOM 4164 C C . TYR B 1 64 ? 24.031 -26.312 -14.461 1 96.5 64 TYR B C 1
ATOM 4166 O O . TYR B 1 64 ? 24.984 -27.062 -14.258 1 96.5 64 TYR B O 1
ATOM 4174 N N . ALA B 1 65 ? 24.109 -25.078 -14.266 1 98.12 65 ALA B N 1
ATOM 4175 C CA . ALA B 1 65 ? 25.234 -24.422 -13.586 1 98.12 65 ALA B CA 1
ATOM 4176 C C . ALA B 1 65 ? 24.781 -23.797 -12.273 1 98.12 65 ALA B C 1
ATOM 4178 O O . ALA B 1 65 ? 24.141 -22.75 -12.258 1 98.12 65 ALA B O 1
ATOM 4179 N N . VAL B 1 66 ? 25.188 -24.406 -11.133 1 98 66 VAL B N 1
ATOM 4180 C CA . VAL B 1 66 ? 24.578 -24 -9.875 1 98 66 VAL B CA 1
ATOM 4181 C C . VAL B 1 66 ? 25.672 -23.641 -8.867 1 98 66 VAL B C 1
ATOM 4183 O O . VAL B 1 66 ? 26.781 -24.156 -8.938 1 98 66 VAL B O 1
ATOM 4186 N N . LEU B 1 67 ? 25.328 -22.688 -8.062 1 98.19 67 LEU B N 1
ATOM 4187 C CA . LEU B 1 67 ? 26.172 -22.266 -6.953 1 98.19 67 LEU B CA 1
ATOM 4188 C C . LEU B 1 67 ? 25.5 -22.547 -5.613 1 98.19 67 LEU B C 1
ATOM 4190 O O . LEU B 1 67 ? 24.281 -22.422 -5.484 1 98.19 67 LEU B O 1
ATOM 4194 N N . ASP B 1 68 ? 26.312 -22.953 -4.668 1 98.12 68 ASP B N 1
ATOM 4195 C CA . ASP B 1 68 ? 25.828 -22.938 -3.287 1 98.12 68 ASP B CA 1
ATOM 4196 C C . ASP B 1 68 ? 25.938 -21.531 -2.684 1 98.12 68 ASP B C 1
ATOM 4198 O O . ASP B 1 68 ? 26.859 -20.781 -3.012 1 98.12 68 ASP B O 1
ATOM 4202 N N . LEU B 1 69 ? 25.031 -21.172 -1.87 1 98.19 69 LEU B N 1
ATOM 4203 C CA . LEU B 1 69 ? 25.109 -19.891 -1.16 1 98.19 69 LEU B CA 1
ATOM 4204 C C . LEU B 1 69 ? 25.656 -20.094 0.248 1 98.19 69 LEU B C 1
ATOM 4206 O O . LEU B 1 69 ? 25.312 -21.062 0.929 1 98.19 69 LEU B O 1
ATOM 4210 N N . GLY B 1 70 ? 26.547 -19.219 0.606 1 98.25 70 GLY B N 1
ATOM 4211 C CA . GLY B 1 70 ? 26.984 -19.219 1.994 1 98.25 70 GLY B CA 1
ATOM 4212 C C . GLY B 1 70 ? 25.875 -18.812 2.959 1 98.25 70 GLY B C 1
ATOM 4213 O O . GLY B 1 70 ? 24.906 -18.156 2.562 1 98.25 70 GLY B O 1
ATOM 4214 N N . ARG B 1 71 ? 26.062 -19.156 4.215 1 97.44 71 ARG B N 1
ATOM 4215 C CA . ARG B 1 71 ? 25.078 -18.875 5.246 1 97.44 71 ARG B CA 1
ATOM 4216 C C . ARG B 1 71 ? 24.75 -17.391 5.309 1 97.44 71 ARG B C 1
ATOM 4218 O O . ARG B 1 71 ? 23.594 -17 5.371 1 97.44 71 ARG B O 1
ATOM 4225 N N . LYS B 1 72 ? 25.734 -16.609 5.293 1 97.81 72 LYS B N 1
ATOM 4226 C CA . LYS B 1 72 ? 25.547 -15.156 5.367 1 97.81 72 LYS B CA 1
ATOM 4227 C C . LYS B 1 72 ? 24.797 -14.633 4.152 1 97.81 72 LYS B C 1
ATOM 4229 O O . LYS B 1 72 ? 23.875 -13.828 4.289 1 97.81 72 LYS B O 1
ATOM 4234 N N . ASP B 1 73 ? 25.156 -15.078 3.012 1 98.19 73 ASP B N 1
ATOM 4235 C CA . ASP B 1 73 ? 24.531 -14.641 1.771 1 98.19 73 ASP B CA 1
ATOM 4236 C C . ASP B 1 73 ? 23.078 -15.109 1.694 1 98.19 73 ASP B C 1
ATOM 4238 O O . ASP B 1 73 ? 22.188 -14.367 1.272 1 98.19 73 ASP B O 1
ATOM 4242 N N . HIS B 1 74 ? 22.906 -16.359 2.092 1 97.88 74 HIS B N 1
ATOM 4243 C CA . HIS B 1 74 ? 21.547 -16.875 2.123 1 97.88 74 HIS B CA 1
ATOM 4244 C C . HIS B 1 74 ? 20.672 -16.062 3.07 1 97.88 74 HIS B C 1
ATOM 4246 O O . HIS B 1 74 ? 19.531 -15.719 2.738 1 97.88 74 HIS B O 1
ATOM 4252 N N . ALA B 1 75 ? 21.188 -15.727 4.176 1 96.94 75 ALA B N 1
ATOM 4253 C CA . ALA B 1 75 ? 20.453 -14.984 5.195 1 96.94 75 ALA B CA 1
ATOM 4254 C C . ALA B 1 75 ? 20.141 -13.57 4.727 1 96.94 75 ALA B C 1
ATOM 4256 O O . ALA B 1 75 ? 19 -13.102 4.84 1 96.94 75 ALA B O 1
ATOM 4257 N N . GLN B 1 76 ? 21.078 -12.883 4.199 1 97.88 76 GLN B N 1
ATOM 4258 C CA . GLN B 1 76 ? 20.922 -11.477 3.834 1 97.88 76 GLN B CA 1
ATOM 4259 C C . GLN B 1 76 ? 20.203 -11.328 2.498 1 97.88 76 GLN B C 1
ATOM 4261 O O . GLN B 1 76 ? 19.281 -10.508 2.371 1 97.88 76 GLN B O 1
ATOM 4266 N N . TYR B 1 77 ? 20.594 -12.141 1.565 1 97.81 77 TYR B N 1
ATOM 4267 C CA . TYR B 1 77 ? 20.047 -12.086 0.216 1 97.81 77 TYR B CA 1
ATOM 4268 C C . TYR B 1 77 ? 18.625 -12.656 0.18 1 97.81 77 TYR B C 1
ATOM 4270 O O . TYR B 1 77 ? 17.672 -11.961 -0.171 1 97.81 77 TYR B O 1
ATOM 4278 N N . TYR B 1 78 ? 18.469 -13.836 0.548 1 97 78 TYR B N 1
ATOM 4279 C CA . TYR B 1 78 ? 17.219 -14.57 0.334 1 97 78 TYR B CA 1
ATOM 4280 C C . TYR B 1 78 ? 16.25 -14.336 1.481 1 97 78 TYR B C 1
ATOM 4282 O O . TYR B 1 78 ? 15.141 -13.844 1.269 1 97 78 TYR B O 1
ATOM 4290 N N . ASN B 1 79 ? 16.641 -14.703 2.734 1 95.62 79 ASN B N 1
ATOM 4291 C CA . ASN B 1 79 ? 15.734 -14.531 3.873 1 95.62 79 ASN B CA 1
ATOM 4292 C C . ASN B 1 79 ? 15.508 -13.055 4.184 1 95.62 79 ASN B C 1
ATOM 4294 O O . ASN B 1 79 ? 14.414 -12.664 4.605 1 95.62 79 ASN B O 1
ATOM 4298 N N . GLY B 1 80 ? 16.547 -12.266 3.98 1 96.12 80 GLY B N 1
ATOM 4299 C CA . GLY B 1 80 ? 16.5 -10.852 4.309 1 96.12 80 GLY B CA 1
ATOM 4300 C C . GLY B 1 80 ? 15.844 -10.008 3.23 1 96.12 80 GLY B C 1
ATOM 4301 O O . GLY B 1 80 ? 14.617 -9.898 3.182 1 96.12 80 GLY B O 1
ATOM 4302 N N . PHE B 1 81 ? 16.641 -9.484 2.309 1 97.31 81 PHE B N 1
ATOM 4303 C CA . PHE B 1 81 ? 16.156 -8.453 1.404 1 97.31 81 PHE B CA 1
ATOM 4304 C C . PHE B 1 81 ? 15.078 -9 0.483 1 97.31 81 PHE B C 1
ATOM 4306 O O . PHE B 1 81 ? 14.078 -8.336 0.223 1 97.31 81 PHE B O 1
ATOM 4313 N N . ALA B 1 82 ? 15.242 -10.148 -0.039 1 97.31 82 ALA B N 1
ATOM 4314 C CA . ALA B 1 82 ? 14.266 -10.711 -0.968 1 97.31 82 ALA B CA 1
ATOM 4315 C C . ALA B 1 82 ? 12.938 -10.977 -0.269 1 97.31 82 ALA B C 1
ATOM 4317 O O . ALA B 1 82 ? 11.891 -10.484 -0.704 1 97.31 82 ALA B O 1
ATOM 4318 N N . ASN B 1 83 ? 13 -11.672 0.883 1 95.56 83 ASN B N 1
ATOM 4319 C CA . ASN B 1 83 ? 11.75 -12.188 1.441 1 95.56 83 ASN B CA 1
ATOM 4320 C C . ASN B 1 83 ? 11.227 -11.297 2.566 1 95.56 83 ASN B C 1
ATOM 4322 O O . ASN B 1 83 ? 10.039 -11.328 2.887 1 95.56 83 ASN B O 1
ATOM 4326 N N . ARG B 1 84 ? 12.07 -10.438 3.158 1 95.38 84 ARG B N 1
ATOM 4327 C CA . ARG B 1 84 ? 11.602 -9.602 4.258 1 95.38 84 ARG B CA 1
ATOM 4328 C C . ARG B 1 84 ? 11.469 -8.148 3.816 1 95.38 84 ARG B C 1
ATOM 4330 O O . ARG B 1 84 ? 10.906 -7.324 4.543 1 95.38 84 ARG B O 1
ATOM 4337 N N . THR B 1 85 ? 11.953 -7.82 2.639 1 96.44 85 THR B N 1
ATOM 4338 C CA . THR B 1 85 ? 11.836 -6.445 2.158 1 96.44 85 THR B CA 1
ATOM 4339 C C . THR B 1 85 ? 11.008 -6.387 0.877 1 96.44 85 THR B C 1
ATOM 4341 O O . THR B 1 85 ? 9.891 -5.863 0.876 1 96.44 85 THR B O 1
ATOM 4344 N N . LEU B 1 86 ? 11.469 -7.086 -0.144 1 97.56 86 LEU B N 1
ATOM 4345 C CA . LEU B 1 86 ? 10.836 -6.941 -1.454 1 97.56 86 LEU B CA 1
ATOM 4346 C C . LEU B 1 86 ? 9.5 -7.676 -1.503 1 97.56 86 LEU B C 1
ATOM 4348 O O . LEU B 1 86 ? 8.523 -7.152 -2.039 1 97.56 86 LEU B O 1
ATOM 4352 N N . TRP B 1 87 ? 9.477 -8.906 -0.929 1 96.38 87 TRP B N 1
ATOM 4353 C CA . TRP B 1 87 ? 8.25 -9.703 -1.005 1 96.38 87 TRP B CA 1
ATOM 4354 C C . TRP B 1 87 ? 7.086 -8.961 -0.352 1 96.38 87 TRP B C 1
ATOM 4356 O O . TRP B 1 87 ? 6.051 -8.742 -0.986 1 96.38 87 TRP B O 1
ATOM 4366 N N . PRO B 1 88 ? 7.234 -8.539 0.926 1 95.56 88 PRO B N 1
ATOM 4367 C CA . PRO B 1 88 ? 6.109 -7.812 1.52 1 95.56 88 PRO B CA 1
ATOM 4368 C C . PRO B 1 88 ? 5.793 -6.508 0.79 1 95.56 88 PRO B C 1
ATOM 4370 O O . PRO B 1 88 ? 4.625 -6.156 0.625 1 95.56 88 PRO B O 1
ATOM 4373 N N . LEU B 1 89 ? 6.777 -5.801 0.315 1 96 89 LEU B N 1
ATOM 4374 C CA . LEU B 1 89 ? 6.559 -4.547 -0.395 1 96 89 LEU B CA 1
ATOM 4375 C C . LEU B 1 89 ? 5.793 -4.785 -1.692 1 96 89 LEU B C 1
ATOM 4377 O O . LEU B 1 89 ? 4.816 -4.086 -1.981 1 96 89 LEU B O 1
ATOM 4381 N N . PHE B 1 90 ? 6.223 -5.801 -2.459 1 97.12 90 PHE B N 1
ATOM 4382 C CA . PHE B 1 90 ? 5.613 -6.098 -3.75 1 97.12 90 PHE B CA 1
ATOM 4383 C C . PHE B 1 90 ? 4.191 -6.609 -3.572 1 97.12 90 PHE B C 1
ATOM 4385 O O . PHE B 1 90 ? 3.365 -6.492 -4.48 1 97.12 90 PHE B O 1
ATOM 4392 N N . HIS B 1 91 ? 3.889 -7.121 -2.41 1 96 91 HIS B N 1
ATOM 4393 C CA . HIS B 1 91 ? 2.559 -7.664 -2.164 1 96 91 HIS B CA 1
ATOM 4394 C C . HIS B 1 91 ? 1.739 -6.734 -1.274 1 96 91 HIS B C 1
ATOM 4396 O O . HIS B 1 91 ? 0.783 -7.172 -0.628 1 96 91 HIS B O 1
ATOM 4402 N N . TYR B 1 92 ? 2.186 -5.488 -1.144 1 93.88 92 TYR B N 1
ATOM 4403 C CA . TYR B 1 92 ? 1.446 -4.406 -0.502 1 93.88 92 TYR B CA 1
ATOM 4404 C C . TYR B 1 92 ? 1.257 -4.684 0.984 1 93.88 92 TYR B C 1
ATOM 4406 O O . TYR B 1 92 ? 0.192 -4.406 1.542 1 93.88 92 TYR B O 1
ATOM 4414 N N . ARG B 1 93 ? 2.258 -5.371 1.532 1 92.19 93 ARG B N 1
ATOM 4415 C CA . ARG B 1 93 ? 2.297 -5.598 2.973 1 92.19 93 ARG B CA 1
ATOM 4416 C C . ARG B 1 93 ? 3.42 -4.797 3.625 1 92.19 93 ARG B C 1
ATOM 4418 O O . ARG B 1 93 ? 4.309 -5.367 4.262 1 92.19 93 ARG B O 1
ATOM 4425 N N . MET B 1 94 ? 3.289 -3.506 3.527 1 89.31 94 MET B N 1
ATOM 4426 C CA . MET B 1 94 ? 4.348 -2.596 3.951 1 89.31 94 MET B CA 1
ATOM 4427 C C . MET B 1 94 ? 4.621 -2.734 5.445 1 89.31 94 MET B C 1
ATOM 4429 O O . MET B 1 94 ? 5.758 -2.582 5.891 1 89.31 94 MET B O 1
ATOM 4433 N N . GLY B 1 95 ? 3.588 -3.039 6.188 1 85.75 95 GLY B N 1
ATOM 4434 C CA . GLY B 1 95 ? 3.752 -3.184 7.629 1 85.75 95 GLY B CA 1
ATOM 4435 C C . GLY B 1 95 ? 4.66 -4.336 8.016 1 85.75 95 GLY B C 1
ATOM 4436 O O . GLY B 1 95 ? 5.16 -4.391 9.141 1 85.75 95 GLY B O 1
ATOM 4437 N N . LEU B 1 96 ? 4.977 -5.227 7.055 1 89.5 96 LEU B N 1
ATOM 4438 C CA . LEU B 1 96 ? 5.801 -6.398 7.32 1 89.5 96 LEU B CA 1
ATOM 4439 C C . LEU B 1 96 ? 7.207 -6.211 6.758 1 89.5 96 LEU B C 1
ATOM 4441 O O . LEU B 1 96 ? 8.102 -7.023 7.02 1 89.5 96 LEU B O 1
ATOM 4445 N N . ALA B 1 97 ? 7.406 -5.129 6.008 1 90.75 97 ALA B N 1
ATOM 4446 C CA . ALA B 1 97 ? 8.688 -4.934 5.328 1 90.75 97 ALA B CA 1
ATOM 4447 C C . ALA B 1 97 ? 9.742 -4.414 6.297 1 90.75 97 ALA B C 1
ATOM 4449 O O . ALA B 1 97 ? 9.469 -3.537 7.117 1 90.75 97 ALA B O 1
ATOM 4450 N N . GLU B 1 98 ? 10.852 -4.988 6.238 1 87.94 98 GLU B N 1
ATOM 4451 C CA . GLU B 1 98 ? 12.023 -4.543 6.988 1 87.94 98 GLU B CA 1
ATOM 4452 C C . GLU B 1 98 ? 13.125 -4.062 6.051 1 87.94 98 GLU B C 1
ATOM 4454 O O . GLU B 1 98 ? 13.453 -4.734 5.066 1 87.94 98 GLU B O 1
ATOM 4459 N N . PHE B 1 99 ? 13.609 -2.943 6.414 1 86.5 99 PHE B N 1
ATOM 4460 C CA . PHE B 1 99 ? 14.648 -2.355 5.578 1 86.5 99 PHE B CA 1
ATOM 4461 C C . PHE B 1 99 ? 15.961 -2.248 6.34 1 86.5 99 PHE B C 1
ATOM 4463 O O . PHE B 1 99 ? 16.094 -1.414 7.238 1 86.5 99 PHE B O 1
ATOM 4470 N N . THR B 1 100 ? 16.906 -3.1 6.004 1 89.31 100 THR B N 1
ATOM 4471 C CA . THR B 1 100 ? 18.219 -2.992 6.625 1 89.31 100 THR B CA 1
ATOM 4472 C C . THR B 1 100 ? 19.312 -2.855 5.57 1 89.31 100 THR B C 1
ATOM 4474 O O . THR B 1 100 ? 19.219 -3.459 4.496 1 89.31 100 THR B O 1
ATOM 4477 N N . ARG B 1 101 ? 20.25 -2.115 5.895 1 90.56 101 ARG B N 1
ATOM 4478 C CA . ARG B 1 101 ? 21.375 -1.909 4.992 1 90.56 101 ARG B CA 1
ATOM 4479 C C . ARG B 1 101 ? 22.141 -3.213 4.75 1 90.56 101 ARG B C 1
ATOM 4481 O O . ARG B 1 101 ? 22.609 -3.467 3.643 1 90.56 101 ARG B O 1
ATOM 4488 N N . GLN B 1 102 ? 22.234 -4.004 5.754 1 93.62 102 GLN B N 1
ATOM 4489 C CA . GLN B 1 102 ? 22.953 -5.27 5.66 1 93.62 102 GLN B CA 1
ATOM 4490 C C . GLN B 1 102 ? 22.281 -6.211 4.66 1 93.62 102 GLN B C 1
ATOM 4492 O O . GLN B 1 102 ? 22.969 -6.836 3.844 1 93.62 102 GLN B O 1
ATOM 4497 N N . ASP B 1 103 ? 21 -6.32 4.75 1 95.69 103 ASP B N 1
ATOM 4498 C CA . ASP B 1 103 ? 20.266 -7.191 3.832 1 95.69 103 ASP B CA 1
ATOM 4499 C C . ASP B 1 103 ? 20.375 -6.684 2.396 1 95.69 103 ASP B C 1
ATOM 4501 O O . ASP B 1 103 ? 20.5 -7.473 1.458 1 95.69 103 ASP B O 1
ATOM 4505 N N . TYR B 1 104 ? 20.375 -5.387 2.254 1 96.81 104 TYR B N 1
ATOM 4506 C CA . TYR B 1 104 ? 20.516 -4.812 0.921 1 96.81 104 TYR B CA 1
ATOM 4507 C C . TYR B 1 104 ? 21.891 -5.129 0.341 1 96.81 104 TYR B C 1
ATOM 4509 O O . TYR B 1 104 ? 22 -5.508 -0.827 1 96.81 104 TYR B O 1
ATOM 4517 N N . GLU B 1 105 ? 22.875 -4.973 1.149 1 97.12 105 GLU B N 1
ATOM 4518 C CA . GLU B 1 105 ? 24.234 -5.277 0.71 1 97.12 105 GLU B CA 1
ATOM 4519 C C . GLU B 1 105 ? 24.375 -6.746 0.314 1 97.12 105 GLU B C 1
ATOM 4521 O O . GLU B 1 105 ? 25.047 -7.07 -0.661 1 97.12 105 GLU B O 1
ATOM 4526 N N . GLY B 1 106 ? 23.781 -7.637 1.107 1 98.19 106 GLY B N 1
ATOM 4527 C CA . GLY B 1 106 ? 23.766 -9.047 0.752 1 98.19 106 GLY B CA 1
ATOM 4528 C C . GLY B 1 106 ? 23.078 -9.328 -0.563 1 98.19 106 GLY B C 1
ATOM 4529 O O . GLY B 1 106 ? 23.547 -10.133 -1.367 1 98.19 106 GLY B O 1
ATOM 4530 N N . TYR B 1 107 ? 21.984 -8.664 -0.793 1 98.5 107 TYR B N 1
ATOM 4531 C CA . TYR B 1 107 ? 21.203 -8.781 -2.025 1 98.5 107 TYR B CA 1
ATOM 4532 C C . TYR B 1 107 ? 22.047 -8.398 -3.236 1 98.5 107 TYR B C 1
ATOM 4534 O O . TYR B 1 107 ? 22.094 -9.133 -4.227 1 98.5 107 TYR B O 1
ATOM 4542 N N . MET B 1 108 ? 22.766 -7.32 -3.098 1 98.38 108 MET B N 1
ATOM 4543 C CA . MET B 1 108 ? 23.625 -6.844 -4.18 1 98.38 108 MET B CA 1
ATOM 4544 C C . MET B 1 108 ? 24.828 -7.762 -4.367 1 98.38 108 MET B C 1
ATOM 4546 O O . MET B 1 108 ? 25.219 -8.062 -5.496 1 98.38 108 MET B O 1
ATOM 4550 N N . ARG B 1 109 ? 25.359 -8.203 -3.279 1 98.38 109 ARG B N 1
ATOM 4551 C CA . ARG B 1 109 ? 26.547 -9.047 -3.33 1 98.38 109 ARG B CA 1
ATOM 4552 C C . ARG B 1 109 ? 26.266 -10.344 -4.07 1 98.38 109 ARG B C 1
ATOM 4554 O O . ARG B 1 109 ? 27.031 -10.75 -4.941 1 98.38 109 ARG B O 1
ATOM 4561 N N . VAL B 1 110 ? 25.188 -11 -3.768 1 98.62 110 VAL B N 1
ATOM 4562 C CA . VAL B 1 110 ? 24.859 -12.266 -4.406 1 98.62 110 VAL B CA 1
ATOM 4563 C C . VAL B 1 110 ? 24.609 -12.047 -5.895 1 98.62 110 VAL B C 1
ATOM 4565 O O . VAL B 1 110 ? 25.047 -12.852 -6.727 1 98.62 110 VAL B O 1
ATOM 4568 N N . ASN B 1 111 ? 23.922 -10.977 -6.297 1 98.75 111 ASN B N 1
ATOM 4569 C CA . ASN B 1 111 ? 23.703 -10.672 -7.711 1 98.75 111 ASN B CA 1
ATOM 4570 C C . ASN B 1 111 ? 25.031 -10.414 -8.43 1 98.75 111 ASN B C 1
ATOM 4572 O O . ASN B 1 111 ? 25.188 -10.797 -9.594 1 98.75 111 ASN B O 1
ATOM 4576 N N . THR B 1 112 ? 25.969 -9.75 -7.738 1 98.44 112 THR B N 1
ATOM 4577 C CA . THR B 1 112 ? 27.297 -9.539 -8.305 1 98.44 112 THR B CA 1
ATOM 4578 C C . THR B 1 112 ? 28 -10.867 -8.523 1 98.44 112 THR B C 1
ATOM 4580 O O . THR B 1 112 ? 28.578 -11.102 -9.594 1 98.44 112 THR B O 1
ATOM 4583 N N . VAL B 1 113 ? 27.938 -11.719 -7.52 1 98.44 113 VAL B N 1
ATOM 4584 C CA . VAL B 1 113 ? 28.562 -13.031 -7.617 1 98.44 113 VAL B CA 1
ATOM 4585 C C . VAL B 1 113 ? 27.938 -13.828 -8.758 1 98.44 113 VAL B C 1
ATOM 4587 O O . VAL B 1 113 ? 28.656 -14.453 -9.547 1 98.44 113 VAL B O 1
ATOM 4590 N N . PHE B 1 114 ? 26.609 -13.844 -8.828 1 98.69 114 PHE B N 1
ATOM 4591 C CA . PHE B 1 114 ? 25.922 -14.539 -9.914 1 98.69 114 PHE B CA 1
ATOM 4592 C C . PHE B 1 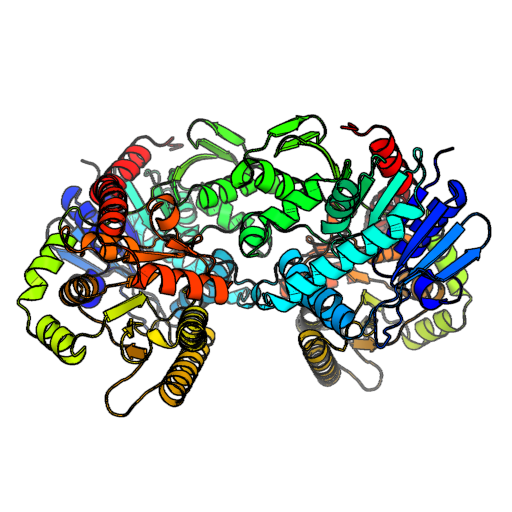114 ? 26.391 -14.023 -11.266 1 98.69 114 PHE B C 1
ATOM 4594 O O . PHE B 1 114 ? 26.688 -14.812 -12.172 1 98.69 114 PHE B O 1
ATOM 4601 N N . ALA B 1 115 ? 26.484 -12.719 -11.398 1 98.62 115 ALA B N 1
ATOM 4602 C CA . ALA B 1 115 ? 26.938 -12.125 -12.656 1 98.62 115 ALA B CA 1
ATOM 4603 C C . ALA B 1 115 ? 28.359 -12.555 -12.984 1 98.62 115 ALA B C 1
ATOM 4605 O O . ALA B 1 115 ? 28.656 -12.93 -14.125 1 98.62 115 ALA B O 1
ATOM 4606 N N . GLU B 1 116 ? 29.234 -12.492 -12 1 98.44 116 GLU B N 1
ATOM 4607 C CA . GLU B 1 116 ? 30.641 -12.82 -12.188 1 98.44 116 GLU B CA 1
ATOM 4608 C C . GLU B 1 116 ? 30.812 -14.281 -12.602 1 98.44 116 GLU B C 1
ATOM 4610 O O . GLU B 1 116 ? 31.719 -14.602 -13.375 1 98.44 116 GLU B O 1
ATOM 4615 N N . GLN B 1 117 ? 29.953 -15.109 -12.07 1 98.25 117 GLN B N 1
ATOM 4616 C CA . GLN B 1 117 ? 30.078 -16.531 -12.352 1 98.25 117 GLN B CA 1
ATOM 4617 C C . GLN B 1 117 ? 29.359 -16.906 -13.648 1 98.25 117 GLN B C 1
ATOM 4619 O O . GLN B 1 117 ? 29.703 -17.891 -14.297 1 98.25 117 GLN B O 1
ATOM 4624 N N . LEU B 1 118 ? 28.391 -16.156 -14.039 1 98.31 118 LEU B N 1
ATOM 4625 C CA . LEU B 1 118 ? 27.641 -16.422 -15.258 1 98.31 118 LEU B CA 1
ATOM 4626 C C . LEU B 1 118 ? 28.359 -15.883 -16.484 1 98.31 118 LEU B C 1
ATOM 4628 O O . LEU B 1 118 ? 28.359 -16.516 -17.547 1 98.31 118 LEU B O 1
ATOM 4632 N N . GLN B 1 119 ? 29.016 -14.742 -16.359 1 97.75 119 GLN B N 1
ATOM 4633 C CA . GLN B 1 119 ? 29.594 -13.992 -17.469 1 97.75 119 GLN B CA 1
ATOM 4634 C C . GLN B 1 119 ? 30.531 -14.867 -18.297 1 97.75 119 GLN B C 1
ATOM 4636 O O . GLN B 1 119 ? 30.469 -14.883 -19.516 1 97.75 119 GLN B O 1
ATOM 4641 N N . PRO B 1 120 ? 31.406 -15.656 -17.625 1 97 120 PRO B N 1
ATOM 4642 C CA . PRO B 1 120 ? 32.344 -16.453 -18.406 1 97 120 PRO B CA 1
ATOM 4643 C C . PRO B 1 120 ? 31.672 -17.578 -19.203 1 97 120 PRO B C 1
ATOM 4645 O O . PRO B 1 120 ? 32.281 -18.172 -20.094 1 97 120 PRO B O 1
ATOM 4648 N N . LEU B 1 121 ? 30.438 -17.875 -18.875 1 97.19 121 LEU B N 1
ATOM 4649 C CA . LEU B 1 121 ? 29.734 -18.984 -19.516 1 97.19 121 LEU B CA 1
ATOM 4650 C C . LEU B 1 121 ? 28.984 -18.484 -20.75 1 97.19 121 LEU B C 1
ATOM 4652 O O . LEU B 1 121 ? 28.5 -19.297 -21.562 1 97.19 121 LEU B O 1
ATOM 4656 N N . LEU B 1 122 ? 28.906 -17.188 -20.953 1 96.81 122 LEU B N 1
ATOM 4657 C CA . LEU B 1 122 ? 28.078 -16.609 -22 1 96.81 122 LEU B CA 1
ATOM 4658 C C . LEU B 1 122 ? 28.828 -16.562 -23.328 1 96.81 122 LEU B C 1
ATOM 4660 O O . LEU B 1 122 ? 30.047 -16.406 -23.344 1 96.81 122 LEU B O 1
ATOM 4664 N N . THR B 1 123 ? 28.109 -16.734 -24.344 1 94.75 123 THR B N 1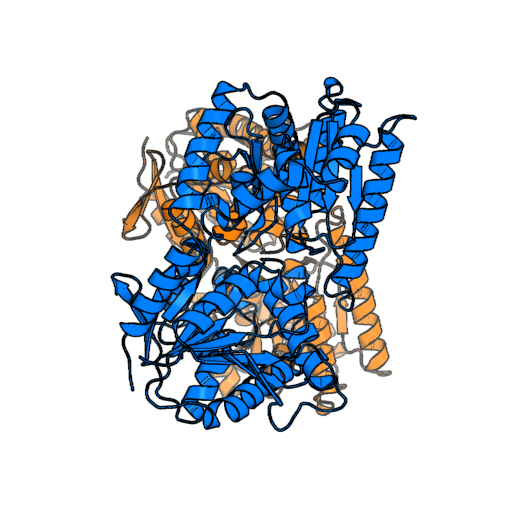
ATOM 4665 C CA . THR B 1 123 ? 28.578 -16.5 -25.719 1 94.75 123 THR B CA 1
ATOM 4666 C C . THR B 1 123 ? 27.781 -15.359 -26.359 1 94.75 123 THR B C 1
ATOM 4668 O O . THR B 1 123 ? 26.703 -15 -25.891 1 94.75 123 THR B O 1
ATOM 4671 N N . ASP B 1 124 ? 28.266 -14.781 -27.438 1 90.75 124 ASP B N 1
ATOM 4672 C CA . ASP B 1 124 ? 27.75 -13.539 -28.031 1 90.75 124 ASP B CA 1
ATOM 4673 C C . ASP B 1 124 ? 26.312 -13.703 -28.5 1 90.75 124 ASP B C 1
ATOM 4675 O O . ASP B 1 124 ? 25.516 -12.758 -28.438 1 90.75 124 ASP B O 1
ATOM 4679 N N . ASP B 1 125 ? 25.938 -14.852 -28.828 1 90.44 125 ASP B N 1
ATOM 4680 C CA . ASP B 1 125 ? 24.625 -15.039 -29.438 1 90.44 125 ASP B CA 1
ATOM 4681 C C . ASP B 1 125 ? 23.609 -15.523 -28.422 1 90.44 125 ASP B C 1
ATOM 4683 O O . ASP B 1 125 ? 22.453 -15.773 -28.766 1 90.44 125 ASP B O 1
ATOM 4687 N N . ASP B 1 126 ? 23.953 -15.625 -27.141 1 95.19 126 ASP B N 1
ATOM 4688 C CA . ASP B 1 126 ? 23.062 -16.141 -26.109 1 95.19 126 ASP B CA 1
ATOM 4689 C C . ASP B 1 126 ? 21.891 -15.188 -25.859 1 95.19 126 ASP B C 1
ATOM 4691 O O . ASP B 1 126 ? 22.047 -13.977 -25.984 1 95.19 126 ASP B O 1
ATOM 4695 N N . LEU B 1 127 ? 20.734 -15.742 -25.578 1 95.38 127 LEU B N 1
ATOM 4696 C CA . LEU B 1 127 ? 19.609 -15.016 -25.016 1 95.38 127 LEU B CA 1
ATOM 4697 C C . LEU B 1 127 ? 19.484 -15.289 -23.516 1 95.38 127 LEU B C 1
ATOM 4699 O O . LEU B 1 127 ? 19.422 -16.438 -23.094 1 95.38 127 LEU B O 1
ATOM 4703 N N . ILE B 1 128 ? 19.469 -14.266 -22.75 1 97.44 128 ILE B N 1
ATOM 4704 C CA . ILE B 1 128 ? 19.422 -14.445 -21.312 1 97.44 128 ILE B CA 1
ATOM 4705 C C . ILE B 1 128 ? 18.016 -14.133 -20.797 1 97.44 128 ILE B C 1
ATOM 4707 O O . ILE B 1 128 ? 17.5 -13.031 -21.016 1 97.44 128 ILE B O 1
ATOM 4711 N N . TRP B 1 129 ? 17.375 -15.039 -20.156 1 97.81 129 TRP B N 1
ATOM 4712 C CA . TRP B 1 129 ? 16.047 -14.906 -19.594 1 97.81 129 TRP B CA 1
ATOM 4713 C C . TRP B 1 129 ? 16.078 -15.086 -18.078 1 97.81 129 TRP B C 1
ATOM 4715 O O . TRP B 1 129 ? 16.094 -16.219 -17.594 1 97.81 129 TRP B O 1
ATOM 4725 N N . VAL B 1 130 ? 16 -13.938 -17.359 1 98.38 130 VAL B N 1
ATOM 4726 C CA . VAL B 1 130 ? 16.109 -13.914 -15.898 1 98.38 130 VAL B CA 1
ATOM 4727 C C . VAL B 1 130 ? 14.727 -13.961 -15.266 1 98.38 130 VAL B C 1
ATOM 4729 O O . VAL B 1 130 ? 13.789 -13.328 -15.758 1 98.38 130 VAL B O 1
ATOM 4732 N N . HIS B 1 131 ? 14.656 -14.664 -14.133 1 96.81 131 HIS B N 1
ATOM 4733 C CA . HIS B 1 131 ? 13.328 -14.875 -13.562 1 96.81 131 HIS B CA 1
ATOM 4734 C C . HIS B 1 131 ? 13.266 -14.375 -12.125 1 96.81 131 HIS B C 1
ATOM 4736 O O . HIS B 1 131 ? 13.945 -14.906 -11.242 1 96.81 131 HIS B O 1
ATOM 4742 N N . ASP B 1 132 ? 12.422 -13.305 -11.961 1 96.06 132 ASP B N 1
ATOM 4743 C CA . ASP B 1 132 ? 11.75 -12.875 -10.742 1 96.06 132 ASP B CA 1
ATOM 4744 C C . ASP B 1 132 ? 12.594 -11.867 -9.969 1 96.06 132 ASP B C 1
ATOM 4746 O O . ASP B 1 132 ? 13.672 -11.477 -10.422 1 96.06 132 ASP B O 1
ATOM 4750 N N . TYR B 1 133 ? 12.156 -11.445 -8.836 1 97.81 133 TYR B N 1
ATOM 4751 C CA . TYR B 1 133 ? 12.578 -10.234 -8.141 1 97.81 133 TYR B CA 1
ATOM 4752 C C . TYR B 1 133 ? 13.883 -10.461 -7.387 1 97.81 133 TYR B C 1
ATOM 4754 O O . TYR B 1 133 ? 14.555 -9.508 -6.988 1 97.81 133 TYR B O 1
ATOM 4762 N N . HIS B 1 134 ? 14.281 -11.734 -7.227 1 98.25 134 HIS B N 1
ATOM 4763 C CA . HIS B 1 134 ? 15.555 -12.047 -6.574 1 98.25 134 HIS B CA 1
ATOM 4764 C C . HIS B 1 134 ? 16.734 -11.5 -7.371 1 98.25 134 HIS B C 1
ATOM 4766 O O . HIS B 1 134 ? 17.781 -11.203 -6.805 1 98.25 134 HIS B O 1
ATOM 4772 N N . LEU B 1 135 ? 16.516 -11.344 -8.664 1 98.69 135 LEU B N 1
ATOM 4773 C CA . LEU B 1 135 ? 17.656 -11.156 -9.562 1 98.69 135 LEU B CA 1
ATOM 4774 C C . LEU B 1 135 ? 17.531 -9.852 -10.336 1 98.69 135 LEU B C 1
ATOM 4776 O O . LEU B 1 135 ? 18.109 -9.711 -11.414 1 98.69 135 LEU B O 1
ATOM 4780 N N . ILE B 1 136 ? 16.797 -8.938 -9.836 1 98.69 136 ILE B N 1
ATOM 4781 C CA . ILE B 1 136 ? 16.594 -7.656 -10.508 1 98.69 136 ILE B CA 1
ATOM 4782 C C . ILE B 1 136 ? 17.938 -6.977 -10.75 1 98.69 136 ILE B C 1
ATOM 4784 O O . ILE B 1 136 ? 18.219 -6.512 -11.859 1 98.69 136 ILE B O 1
ATOM 4788 N N . PRO B 1 137 ? 18.891 -7.008 -9.844 1 98.69 137 PRO B N 1
ATOM 4789 C CA . PRO B 1 137 ? 20.156 -6.301 -10.078 1 98.69 137 PRO B CA 1
ATOM 4790 C C . PRO B 1 137 ? 21.047 -7.027 -11.078 1 98.69 137 PRO B C 1
ATOM 4792 O O . PRO B 1 137 ? 22.031 -6.453 -11.555 1 98.69 137 PRO B O 1
ATOM 4795 N N . LEU B 1 138 ? 20.766 -8.273 -11.391 1 98.75 138 LEU B N 1
ATOM 4796 C CA . LEU B 1 138 ? 21.672 -9.109 -12.18 1 98.75 138 LEU B CA 1
ATOM 4797 C C . LEU B 1 138 ? 21.938 -8.484 -13.539 1 98.75 138 LEU B C 1
ATOM 4799 O O . LEU B 1 138 ? 23.078 -8.508 -14.023 1 98.75 138 LEU B O 1
ATOM 4803 N N . GLY B 1 139 ? 20.891 -7.996 -14.203 1 97.44 139 GLY B N 1
ATOM 4804 C CA . GLY B 1 139 ? 21.062 -7.375 -15.5 1 97.44 139 GLY B CA 1
ATOM 4805 C C . GLY B 1 139 ? 22.094 -6.258 -15.492 1 97.44 139 GLY B C 1
ATOM 4806 O O . GLY B 1 139 ? 22.969 -6.207 -16.359 1 97.44 139 GLY B O 1
ATOM 4807 N N . GLY B 1 140 ? 21.953 -5.359 -14.508 1 97.25 140 GLY B N 1
ATOM 4808 C CA . GLY B 1 140 ? 22.922 -4.289 -14.367 1 97.25 140 GLY B CA 1
ATOM 4809 C C . GLY B 1 140 ? 24.328 -4.789 -14.109 1 97.25 140 GLY B C 1
ATOM 4810 O O . GLY B 1 140 ? 25.297 -4.254 -14.664 1 97.25 140 GLY B O 1
ATOM 4811 N N . GLU B 1 141 ? 24.453 -5.777 -13.289 1 98.38 141 GLU B N 1
ATOM 4812 C CA . GLU B 1 141 ? 25.766 -6.344 -12.969 1 98.38 141 GLU B CA 1
ATOM 4813 C C . GLU B 1 141 ? 26.406 -6.988 -14.195 1 98.38 141 GLU B C 1
ATOM 4815 O O . GLU B 1 141 ? 27.609 -6.867 -14.414 1 98.38 141 GLU B O 1
ATOM 4820 N N . LEU B 1 142 ? 25.594 -7.691 -14.984 1 98.06 142 LEU B N 1
ATOM 4821 C CA . LEU B 1 142 ? 26.109 -8.312 -16.203 1 98.06 142 LEU B CA 1
ATOM 4822 C C . LEU B 1 142 ? 26.578 -7.262 -17.203 1 98.06 142 LEU B C 1
ATOM 4824 O O . LEU B 1 142 ? 27.625 -7.418 -17.828 1 98.06 142 LEU B O 1
ATOM 4828 N N . ARG B 1 143 ? 25.797 -6.172 -17.344 1 96.31 143 ARG B N 1
ATOM 4829 C CA . ARG B 1 143 ? 26.203 -5.082 -18.234 1 96.31 143 ARG B CA 1
ATOM 4830 C C . ARG B 1 143 ? 27.516 -4.457 -17.781 1 96.31 143 ARG B C 1
ATOM 4832 O O . ARG B 1 143 ? 28.375 -4.133 -18.594 1 96.31 143 ARG B O 1
ATOM 4839 N N . ARG B 1 144 ? 27.641 -4.281 -16.516 1 96.44 144 ARG B N 1
ATOM 4840 C CA . ARG B 1 144 ? 28.859 -3.727 -15.938 1 96.44 144 ARG B CA 1
ATOM 4841 C C . ARG B 1 144 ? 30.062 -4.59 -16.281 1 96.44 144 ARG B C 1
ATOM 4843 O O . ARG B 1 144 ? 31.172 -4.074 -16.484 1 96.44 144 ARG B O 1
ATOM 4850 N N . LEU B 1 145 ? 29.844 -5.867 -16.422 1 97.25 145 LEU B N 1
ATOM 4851 C CA . LEU B 1 145 ? 30.922 -6.812 -16.719 1 97.25 145 LEU B CA 1
ATOM 4852 C C . LEU B 1 145 ? 31.141 -6.918 -18.234 1 97.25 145 LEU B C 1
ATOM 4854 O O . LEU B 1 145 ? 31.984 -7.703 -18.688 1 97.25 145 LEU B O 1
ATO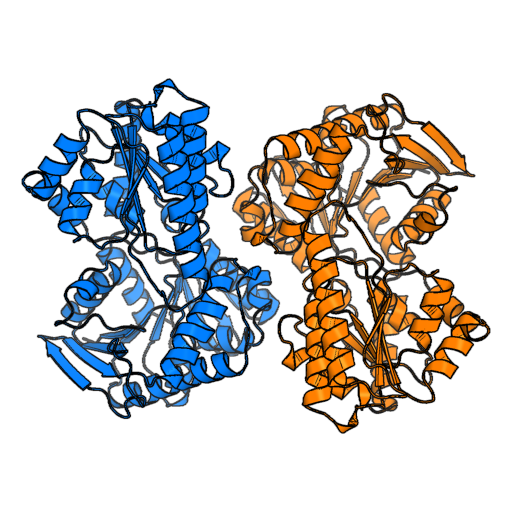M 4858 N N . GLY B 1 146 ? 30.312 -6.223 -19 1 94.44 146 GLY B N 1
ATOM 4859 C CA . GLY B 1 146 ? 30.562 -6.141 -20.422 1 94.44 146 GLY B CA 1
ATOM 4860 C C . GLY B 1 146 ? 29.641 -7.031 -21.25 1 94.44 146 GLY B C 1
ATOM 4861 O O . GLY B 1 146 ? 29.828 -7.184 -22.453 1 94.44 146 GLY B O 1
ATOM 4862 N N . ALA B 1 147 ? 28.609 -7.602 -20.625 1 95.12 147 ALA B N 1
ATOM 4863 C CA . ALA B 1 147 ? 27.672 -8.445 -21.359 1 95.12 147 ALA B CA 1
ATOM 4864 C C . ALA B 1 147 ? 26.891 -7.637 -22.391 1 95.12 147 ALA B C 1
ATOM 4866 O O . ALA B 1 147 ? 26.422 -6.535 -22.094 1 95.12 147 ALA B O 1
ATOM 4867 N N . ARG B 1 148 ? 26.781 -8.195 -23.562 1 93.12 148 ARG B N 1
ATOM 4868 C CA . ARG B 1 148 ? 26.109 -7.492 -24.656 1 93.12 148 ARG B CA 1
ATOM 4869 C C . ARG B 1 148 ? 24.969 -8.336 -25.234 1 93.12 148 ARG B C 1
ATOM 4871 O O . ARG B 1 148 ? 24.438 -8.023 -26.297 1 93.12 148 ARG B O 1
ATOM 4878 N N . GLN B 1 149 ? 24.688 -9.391 -24.531 1 94.5 149 GLN B N 1
ATOM 4879 C CA . GLN B 1 149 ? 23.609 -10.266 -24.969 1 94.5 149 GLN B CA 1
ATOM 4880 C C . GLN B 1 149 ? 22.25 -9.609 -24.734 1 94.5 149 GLN B C 1
ATOM 4882 O O . GLN B 1 149 ? 22.109 -8.758 -23.844 1 94.5 149 GLN B O 1
ATOM 4887 N N . ARG B 1 150 ? 21.266 -9.984 -25.531 1 95.44 150 ARG B N 1
ATOM 4888 C CA . ARG B 1 150 ? 19.891 -9.609 -25.203 1 95.44 150 ARG B CA 1
ATOM 4889 C C . ARG B 1 150 ? 19.438 -10.297 -23.906 1 95.44 150 ARG B C 1
ATOM 4891 O O . ARG B 1 150 ? 19.609 -11.508 -23.75 1 95.44 150 ARG B O 1
ATOM 4898 N N . MET B 1 151 ? 18.906 -9.523 -23.031 1 96.81 151 MET B N 1
ATOM 4899 C CA . MET B 1 151 ? 18.5 -10.016 -21.719 1 96.81 151 MET B CA 1
ATOM 4900 C C . MET B 1 151 ? 17.078 -9.555 -21.375 1 96.81 151 MET B C 1
ATOM 4902 O O . MET B 1 151 ? 16.734 -8.391 -21.609 1 96.81 151 MET B O 1
ATOM 4906 N N . GLY B 1 152 ? 16.312 -10.477 -20.906 1 97.88 152 GLY B N 1
ATOM 4907 C CA . GLY B 1 152 ? 14.984 -10.164 -20.391 1 97.88 152 GLY B CA 1
ATOM 4908 C C . GLY B 1 152 ? 14.758 -10.656 -18.984 1 97.88 152 GLY B C 1
ATOM 4909 O O . GLY B 1 152 ? 15.422 -11.594 -18.531 1 97.88 152 GLY B O 1
ATOM 4910 N N . ILE B 1 153 ? 13.891 -10.016 -18.281 1 98.5 153 ILE B N 1
ATOM 4911 C CA . ILE B 1 153 ? 13.477 -10.469 -16.953 1 98.5 153 ILE B CA 1
ATOM 4912 C C . ILE B 1 153 ? 11.961 -10.609 -16.906 1 98.5 153 ILE B C 1
ATOM 4914 O O . ILE B 1 153 ? 11.234 -9.805 -17.516 1 98.5 153 ILE B O 1
ATOM 4918 N N . PHE B 1 154 ? 11.5 -11.602 -16.297 1 97.62 154 PHE B N 1
ATOM 4919 C CA . PHE B 1 154 ? 10.078 -11.812 -16.062 1 97.62 154 PHE B CA 1
ATOM 4920 C C . PHE B 1 154 ? 9.781 -11.867 -14.57 1 97.62 154 PHE B C 1
ATOM 4922 O O . PHE B 1 154 ? 10.359 -12.68 -13.844 1 97.62 154 PHE B O 1
ATOM 4929 N N . LEU B 1 155 ? 8.906 -10.977 -14.102 1 97.5 155 LEU B N 1
ATOM 4930 C CA . LEU B 1 155 ? 8.523 -10.945 -12.695 1 97.5 155 LEU B CA 1
ATOM 4931 C C . LEU B 1 155 ? 7.309 -11.836 -12.445 1 97.5 155 LEU B C 1
ATOM 4933 O O . LEU B 1 155 ? 6.25 -11.633 -13.047 1 97.5 155 LEU B O 1
ATOM 4937 N N . HIS B 1 156 ? 7.512 -12.781 -11.547 1 94.38 156 HIS B N 1
ATOM 4938 C CA . HIS B 1 156 ? 6.418 -13.672 -11.164 1 94.38 156 HIS B CA 1
ATOM 4939 C C . HIS B 1 156 ? 5.516 -13.016 -10.117 1 94.38 156 HIS B C 1
ATOM 4941 O O . HIS B 1 156 ? 4.367 -13.422 -9.938 1 94.38 156 HIS B O 1
ATOM 4947 N N . THR B 1 157 ? 6.023 -12.055 -9.414 1 95.75 157 THR B N 1
ATOM 4948 C CA . THR B 1 157 ? 5.336 -11.312 -8.359 1 95.75 157 THR B CA 1
ATOM 4949 C C . THR B 1 157 ? 4.602 -10.109 -8.93 1 95.75 157 THR B C 1
ATOM 4951 O O . THR B 1 157 ? 4.84 -9.711 -10.07 1 95.75 157 THR B O 1
ATOM 4954 N N . PRO B 1 158 ? 3.686 -9.586 -8.141 1 96.5 158 PRO B N 1
ATOM 4955 C CA . PRO B 1 158 ? 3.227 -8.242 -8.492 1 96.5 158 PRO B CA 1
ATOM 4956 C C . PRO B 1 158 ? 4.348 -7.211 -8.461 1 96.5 158 PRO B C 1
ATOM 4958 O O . PRO B 1 158 ? 5.426 -7.477 -7.918 1 96.5 158 PRO B O 1
ATOM 4961 N N . PHE B 1 159 ? 4.148 -6.176 -9.148 1 97.69 159 PHE B N 1
ATOM 4962 C CA . PHE B 1 159 ? 4.984 -4.988 -9.031 1 97.69 159 PHE B CA 1
ATOM 4963 C C . PHE B 1 159 ? 4.203 -3.836 -8.414 1 97.69 159 PHE B C 1
ATOM 4965 O O . PHE B 1 159 ? 3.143 -3.457 -8.914 1 97.69 159 PHE B O 1
ATOM 4972 N N . PRO B 1 160 ? 4.648 -3.324 -7.352 1 96.44 160 PRO B N 1
ATOM 4973 C CA . PRO B 1 160 ? 3.83 -2.404 -6.559 1 96.44 160 PRO B CA 1
ATOM 4974 C C . PRO B 1 160 ? 3.646 -1.047 -7.234 1 96.44 160 PRO B C 1
ATOM 4976 O O . PRO B 1 160 ? 4.48 -0.642 -8.047 1 96.44 160 PRO B O 1
ATOM 4979 N N . ALA B 1 161 ? 2.584 -0.374 -6.875 1 96.62 161 ALA B N 1
ATOM 4980 C CA . ALA B 1 161 ? 2.383 1.012 -7.289 1 96.62 161 ALA B CA 1
ATOM 4981 C C . ALA B 1 161 ? 3.57 1.883 -6.891 1 96.62 161 ALA B C 1
ATOM 4983 O O . ALA B 1 161 ? 4.242 1.604 -5.895 1 96.62 161 ALA B O 1
ATOM 4984 N N . MET B 1 162 ? 3.75 2.9 -7.672 1 96.06 162 MET B N 1
ATOM 4985 C CA . MET B 1 162 ? 4.895 3.787 -7.477 1 96.06 162 MET B CA 1
ATOM 4986 C C . MET B 1 162 ? 4.953 4.289 -6.039 1 96.06 162 MET B C 1
ATOM 4988 O O . MET B 1 162 ? 6.012 4.254 -5.41 1 96.06 162 MET B O 1
ATOM 4992 N N . GLU B 1 163 ? 3.766 4.68 -5.453 1 93.75 163 GLU B N 1
ATOM 4993 C CA . GLU B 1 163 ? 3.713 5.262 -4.117 1 93.75 163 GLU B CA 1
ATOM 4994 C C . GLU B 1 163 ? 4.145 4.25 -3.057 1 93.75 163 GLU B C 1
ATOM 4996 O O . GLU B 1 163 ? 4.707 4.625 -2.025 1 93.75 163 GLU B O 1
ATOM 5001 N N . VAL B 1 164 ? 3.932 2.994 -3.33 1 95.44 164 VAL B N 1
ATOM 5002 C CA . VAL B 1 164 ? 4.348 1.923 -2.432 1 95.44 164 VAL B CA 1
ATOM 5003 C C . VAL B 1 164 ? 5.84 1.655 -2.604 1 95.44 164 VAL B C 1
ATOM 5005 O O . VAL B 1 164 ? 6.574 1.535 -1.62 1 95.44 164 VAL B O 1
ATOM 5008 N N . LEU B 1 165 ? 6.289 1.673 -3.844 1 96.88 165 LEU B N 1
ATOM 5009 C CA . LEU B 1 165 ? 7.68 1.361 -4.16 1 96.88 165 LEU B CA 1
ATOM 5010 C C . LEU B 1 165 ? 8.617 2.42 -3.588 1 96.88 165 LEU B C 1
ATOM 5012 O O . LEU B 1 165 ? 9.742 2.107 -3.189 1 96.88 165 LEU B O 1
ATOM 5016 N N . LEU B 1 166 ? 8.141 3.602 -3.477 1 95 166 LEU B N 1
ATOM 5017 C CA . LEU B 1 166 ? 8.977 4.715 -3.031 1 95 166 LEU B CA 1
ATOM 5018 C C . LEU B 1 166 ? 9.352 4.559 -1.563 1 95 166 LEU B C 1
ATOM 5020 O O . LEU B 1 166 ? 10.258 5.242 -1.074 1 95 166 LEU B O 1
ATOM 5024 N N . ALA B 1 167 ? 8.695 3.688 -0.863 1 93.56 167 ALA B N 1
ATOM 5025 C CA . ALA B 1 167 ? 9.07 3.395 0.518 1 93.56 167 ALA B CA 1
ATOM 5026 C C . ALA B 1 167 ? 10.43 2.695 0.581 1 93.56 167 ALA B C 1
ATOM 5028 O O . ALA B 1 167 ? 11.086 2.697 1.623 1 93.56 167 ALA B O 1
ATOM 5029 N N . LEU B 1 168 ? 10.766 2.062 -0.513 1 94.88 168 LEU B N 1
ATOM 5030 C CA . LEU B 1 168 ? 12.055 1.379 -0.588 1 94.88 168 LEU B CA 1
ATOM 5031 C C . LEU B 1 168 ? 13.203 2.383 -0.689 1 94.88 168 LEU B C 1
ATOM 5033 O O . LEU B 1 168 ? 13.227 3.211 -1.603 1 94.88 168 LEU B O 1
ATOM 5037 N N . THR B 1 169 ? 14.18 2.387 0.22 1 89.88 169 THR B N 1
ATOM 5038 C CA . THR B 1 169 ? 15.305 3.314 0.26 1 89.88 169 THR B CA 1
ATOM 5039 C C . THR B 1 169 ? 16.078 3.289 -1.059 1 89.88 169 THR B C 1
ATOM 5041 O O . THR B 1 169 ? 16.422 4.34 -1.597 1 89.88 169 THR B O 1
ATOM 5044 N N . HIS B 1 170 ? 16.266 2.168 -1.684 1 93.12 170 HIS B N 1
ATOM 5045 C CA . HIS B 1 170 ? 17.078 2.021 -2.891 1 93.12 170 HIS B CA 1
ATOM 5046 C C . HIS B 1 170 ? 16.203 1.745 -4.109 1 93.12 170 HIS B C 1
ATOM 5048 O O . HIS B 1 170 ? 16.594 1.003 -5.008 1 93.12 170 HIS B O 1
ATOM 5054 N N . HIS B 1 171 ? 15.016 2.387 -4.113 1 95.88 171 HIS B N 1
ATOM 5055 C CA . HIS B 1 171 ? 14.094 2.141 -5.215 1 95.88 171 HIS B CA 1
ATOM 5056 C C . HIS B 1 171 ? 14.695 2.578 -6.547 1 95.88 171 HIS B C 1
ATOM 5058 O O . HIS B 1 171 ? 14.469 1.936 -7.574 1 95.88 171 HIS B O 1
ATOM 5064 N N . ARG B 1 172 ? 15.484 3.662 -6.598 1 96.12 172 ARG B N 1
ATOM 5065 C CA . ARG B 1 172 ? 16.062 4.156 -7.844 1 96.12 172 ARG B CA 1
ATOM 5066 C C . ARG B 1 172 ? 17.047 3.146 -8.422 1 96.12 172 ARG B C 1
ATOM 5068 O O . ARG B 1 172 ? 17.031 2.871 -9.625 1 96.12 172 ARG B O 1
ATOM 5075 N N . ARG B 1 173 ? 17.891 2.662 -7.527 1 95.94 173 ARG B N 1
ATOM 5076 C CA . ARG B 1 173 ? 18.844 1.664 -7.984 1 95.94 173 ARG B CA 1
ATOM 5077 C C . ARG B 1 173 ? 18.141 0.393 -8.438 1 95.94 173 ARG B C 1
ATOM 5079 O O . ARG B 1 173 ? 18.547 -0.224 -9.43 1 95.94 173 ARG B O 1
ATOM 5086 N N . LEU B 1 174 ? 17.172 -0.015 -7.723 1 97.25 174 LEU B N 1
ATOM 5087 C CA . LEU B 1 174 ? 16.422 -1.218 -8.078 1 97.25 174 LEU B CA 1
ATOM 5088 C C . LEU B 1 174 ? 15.766 -1.066 -9.445 1 97.25 174 LEU B C 1
ATOM 5090 O O . LEU B 1 174 ? 15.93 -1.926 -10.312 1 97.25 174 LEU B O 1
ATOM 5094 N N . VAL B 1 175 ? 15.039 0.052 -9.672 1 97.88 175 VAL B N 1
ATOM 5095 C CA . VAL B 1 175 ? 14.344 0.265 -10.938 1 97.88 175 VAL B CA 1
ATOM 5096 C C . VAL B 1 175 ? 15.359 0.49 -12.055 1 97.88 175 VAL B C 1
ATOM 5098 O O . VAL B 1 175 ? 15.156 0.042 -13.188 1 97.88 175 VAL B O 1
ATOM 5101 N N . GLY B 1 176 ? 16.406 1.202 -11.688 1 97.06 176 GLY B N 1
ATOM 5102 C CA . GLY B 1 176 ? 17.5 1.335 -12.648 1 97.06 176 GLY B CA 1
ATOM 5103 C C . GLY B 1 176 ? 18.016 0.001 -13.141 1 97.06 176 GLY B C 1
ATOM 5104 O O . GLY B 1 176 ? 18.328 -0.153 -14.328 1 97.06 176 GLY B O 1
ATOM 5105 N N . SER B 1 177 ? 18.141 -0.945 -12.227 1 96.81 177 SER B N 1
ATOM 5106 C CA . SER B 1 177 ? 18.594 -2.287 -12.586 1 96.81 177 SER B CA 1
ATOM 5107 C C . SER B 1 177 ? 17.578 -2.984 -13.484 1 96.81 177 SER B C 1
ATOM 5109 O O . SER B 1 177 ? 17.953 -3.732 -14.391 1 96.81 177 SER B O 1
ATOM 5111 N N . LEU B 1 178 ? 16.312 -2.771 -13.242 1 97.38 178 LEU B N 1
ATOM 5112 C CA . LEU B 1 178 ? 15.289 -3.307 -14.133 1 97.38 178 LEU B CA 1
ATOM 5113 C C . LEU B 1 178 ? 15.469 -2.771 -15.555 1 97.38 178 LEU B C 1
ATOM 5115 O O . LEU B 1 178 ? 15.266 -3.502 -16.531 1 97.38 178 LEU B O 1
ATOM 5119 N N . CYS B 1 179 ? 15.898 -1.531 -15.633 1 96.38 179 CYS B N 1
ATOM 5120 C CA . CYS B 1 179 ? 16.016 -0.866 -16.922 1 96.38 179 CYS B CA 1
ATOM 5121 C C . CYS B 1 179 ? 17.281 -1.323 -17.656 1 96.38 179 CYS B C 1
ATOM 5123 O O . CYS B 1 179 ? 17.484 -0.973 -18.812 1 96.38 179 CYS B O 1
ATOM 5125 N N . ALA B 1 180 ? 18.109 -2.119 -16.953 1 95.88 180 ALA B N 1
ATOM 5126 C CA . ALA B 1 180 ? 19.281 -2.689 -17.609 1 95.88 180 ALA B CA 1
ATOM 5127 C C . ALA B 1 180 ? 18.891 -3.848 -18.531 1 95.88 180 ALA B C 1
ATOM 5129 O O . ALA B 1 180 ? 19.672 -4.273 -19.375 1 95.88 180 ALA B O 1
ATOM 5130 N N . TYR B 1 181 ? 17.688 -4.387 -18.328 1 97.44 181 TYR B N 1
ATOM 5131 C CA . TYR B 1 181 ? 17.188 -5.445 -19.188 1 97.44 181 TYR B CA 1
ATOM 5132 C C . TYR B 1 181 ? 16.594 -4.871 -20.469 1 97.44 181 TYR B C 1
ATOM 5134 O O . TYR B 1 181 ? 16.25 -3.688 -20.516 1 97.44 181 TYR B O 1
ATOM 5142 N N . ASP B 1 182 ? 16.516 -5.707 -21.5 1 97.19 182 ASP B N 1
ATOM 5143 C CA . ASP B 1 182 ? 15.945 -5.285 -22.781 1 97.19 182 ASP B CA 1
ATOM 5144 C C . ASP B 1 182 ? 14.438 -5.52 -22.812 1 97.19 182 ASP B C 1
ATOM 5146 O O . ASP B 1 182 ? 13.719 -4.852 -23.562 1 97.19 182 ASP B O 1
ATOM 5150 N N . VAL B 1 183 ? 14 -6.512 -22.109 1 98.06 183 VAL B N 1
ATOM 5151 C CA . VAL B 1 183 ? 12.578 -6.801 -21.969 1 98.06 183 VAL B CA 1
ATOM 5152 C C . VAL B 1 183 ? 12.242 -7.016 -20.5 1 98.06 183 VAL B C 1
ATOM 5154 O O . VAL B 1 183 ? 12.883 -7.82 -19.812 1 98.06 183 VAL B O 1
ATOM 5157 N N . VAL B 1 184 ? 11.32 -6.242 -19.984 1 98.5 184 VAL B N 1
ATOM 5158 C CA . VAL B 1 184 ? 10.766 -6.453 -18.656 1 98.5 184 VAL B CA 1
ATOM 5159 C C . VAL B 1 184 ? 9.336 -6.984 -18.766 1 98.5 184 VAL B C 1
ATOM 5161 O O . VAL B 1 184 ? 8.461 -6.316 -19.312 1 98.5 184 VAL B O 1
ATOM 5164 N N . GLY B 1 185 ? 9.148 -8.18 -18.312 1 98.19 185 GLY B N 1
ATOM 5165 C CA . GLY B 1 185 ? 7.852 -8.828 -18.391 1 98.19 185 GLY B CA 1
ATOM 5166 C C . GLY B 1 185 ? 7.094 -8.82 -17.078 1 98.19 185 GLY B C 1
ATOM 5167 O O . GLY B 1 185 ? 7.672 -9.078 -16.031 1 98.19 185 GLY B O 1
ATOM 5168 N N . PHE B 1 186 ? 5.832 -8.523 -17.156 1 97.69 186 PHE B N 1
ATOM 5169 C CA . PHE B 1 186 ? 4.934 -8.5 -16.016 1 97.69 186 PHE B CA 1
ATOM 5170 C C . PHE B 1 186 ? 3.775 -9.469 -16.219 1 97.69 186 PHE B C 1
ATOM 5172 O O . PHE B 1 186 ? 3.486 -9.875 -17.344 1 97.69 186 PHE B O 1
ATOM 5179 N N . GLN B 1 187 ? 3.096 -9.789 -15.094 1 95.31 187 GLN B N 1
ATOM 5180 C CA . GLN B 1 187 ? 1.945 -10.68 -15.141 1 95.31 187 GLN B CA 1
ATOM 5181 C C . GLN B 1 187 ? 0.688 -9.938 -15.586 1 95.31 187 GLN B C 1
ATOM 5183 O O . GLN B 1 187 ? -0.151 -10.492 -16.297 1 95.31 187 GLN B O 1
ATOM 5188 N N . THR B 1 188 ? 0.552 -8.711 -15.133 1 95.5 188 THR B N 1
ATOM 5189 C CA . THR B 1 188 ? -0.715 -8.023 -15.344 1 95.5 188 THR B CA 1
ATOM 5190 C C . THR B 1 188 ? -0.48 -6.605 -15.867 1 95.5 188 THR B C 1
ATOM 5192 O O . THR B 1 188 ? 0.61 -6.051 -15.703 1 95.5 188 THR B O 1
ATOM 5195 N N . GLU B 1 189 ? -1.521 -6.07 -16.469 1 95.12 189 GLU B N 1
ATOM 5196 C CA . GLU B 1 189 ? -1.49 -4.688 -16.938 1 95.12 189 GLU B CA 1
ATOM 5197 C C . GLU B 1 189 ? -1.272 -3.723 -15.766 1 95.12 189 GLU B C 1
ATOM 5199 O O . GLU B 1 189 ? -0.585 -2.709 -15.914 1 95.12 189 GLU B O 1
ATOM 5204 N N . ASN B 1 190 ? -1.836 -4.023 -14.641 1 93.81 190 ASN B N 1
ATOM 5205 C CA . ASN B 1 190 ? -1.648 -3.191 -13.453 1 93.81 190 ASN B CA 1
ATOM 5206 C C . ASN B 1 190 ? -0.178 -3.107 -13.055 1 93.81 190 ASN B C 1
ATOM 5208 O O . ASN B 1 190 ? 0.31 -2.037 -12.688 1 93.81 190 ASN B O 1
ATOM 5212 N N . ASP B 1 191 ? 0.502 -4.207 -13.109 1 96.69 191 ASP B N 1
ATOM 5213 C CA . ASP B 1 191 ? 1.922 -4.238 -12.773 1 96.69 191 ASP B CA 1
ATOM 5214 C C . ASP B 1 191 ? 2.74 -3.4 -13.75 1 96.69 191 ASP B C 1
ATOM 5216 O O . ASP B 1 191 ? 3.607 -2.627 -13.336 1 96.69 191 ASP B O 1
ATOM 5220 N N . ARG B 1 192 ? 2.451 -3.58 -15.016 1 97.38 192 ARG B N 1
ATOM 5221 C CA . ARG B 1 192 ? 3.156 -2.809 -16.031 1 97.38 192 ARG B CA 1
ATOM 5222 C C . ARG B 1 192 ? 2.904 -1.315 -15.859 1 97.38 192 ARG B C 1
ATOM 5224 O O . ARG B 1 192 ? 3.83 -0.507 -15.969 1 97.38 192 ARG B O 1
ATOM 5231 N N . ARG B 1 193 ? 1.655 -0.945 -15.586 1 96.12 193 ARG B N 1
ATOM 5232 C CA . ARG B 1 193 ? 1.296 0.456 -15.391 1 96.12 193 ARG B CA 1
ATOM 5233 C C . ARG B 1 193 ? 2.039 1.052 -14.203 1 96.12 193 ARG B C 1
ATOM 5235 O O . ARG B 1 193 ? 2.447 2.215 -14.234 1 96.12 193 ARG B O 1
ATOM 5242 N N . SER B 1 194 ? 2.123 0.283 -13.148 1 97.12 194 SER B N 1
ATOM 5243 C CA . SER B 1 194 ? 2.879 0.735 -11.984 1 97.12 194 SER B CA 1
ATOM 5244 C C . SER B 1 194 ? 4.32 1.066 -12.359 1 97.12 194 SER B C 1
ATOM 5246 O O . SER B 1 194 ? 4.867 2.076 -11.914 1 97.12 194 SER B O 1
ATOM 5248 N N . PHE B 1 195 ? 4.93 0.207 -13.164 1 98.38 195 PHE B N 1
ATOM 5249 C CA . PHE B 1 195 ? 6.285 0.452 -13.641 1 98.38 195 PHE B CA 1
ATOM 5250 C C . PHE B 1 195 ? 6.34 1.718 -14.492 1 98.38 195 PHE B C 1
ATOM 5252 O O . PHE B 1 195 ? 7.238 2.545 -14.32 1 98.38 195 PHE B O 1
ATOM 5259 N N . PHE B 1 196 ? 5.375 1.897 -15.406 1 98.06 196 PHE B N 1
ATOM 5260 C CA . PHE B 1 196 ? 5.309 3.084 -16.25 1 98.06 196 PHE B CA 1
ATOM 5261 C C . PHE B 1 196 ? 5.184 4.348 -15.406 1 98.06 196 PHE B C 1
ATOM 5263 O O . PHE B 1 196 ? 5.836 5.352 -15.695 1 98.06 196 PHE B O 1
ATOM 5270 N N . ASP B 1 197 ? 4.379 4.297 -14.383 1 96.75 197 ASP B N 1
ATOM 5271 C CA . ASP B 1 197 ? 4.199 5.449 -13.508 1 96.75 197 ASP B CA 1
ATOM 5272 C C . ASP B 1 197 ? 5.523 5.875 -12.883 1 96.75 197 ASP B C 1
ATOM 5274 O O . ASP B 1 197 ? 5.824 7.066 -12.789 1 96.75 197 ASP B O 1
ATOM 5278 N N . TYR B 1 198 ? 6.254 4.895 -12.391 1 97.75 198 TYR B N 1
ATOM 5279 C CA . TYR B 1 198 ? 7.562 5.207 -11.828 1 97.75 198 TYR B CA 1
ATOM 5280 C C . TYR B 1 198 ? 8.461 5.867 -12.867 1 97.75 198 TYR B C 1
ATOM 5282 O O . TYR B 1 198 ? 9.109 6.875 -12.586 1 97.75 198 TYR B O 1
ATOM 5290 N N . VAL B 1 199 ? 8.523 5.281 -14.078 1 98.06 199 VAL B N 1
ATOM 5291 C CA . VAL B 1 199 ? 9.367 5.777 -15.164 1 98.06 199 VAL B CA 1
ATOM 5292 C C . VAL B 1 199 ? 8.984 7.215 -15.5 1 98.06 199 VAL B C 1
ATOM 5294 O O . VAL B 1 199 ? 9.852 8.086 -15.625 1 98.06 199 VAL B O 1
ATOM 5297 N N . LEU B 1 200 ? 7.703 7.453 -15.578 1 96.94 200 LEU B N 1
ATOM 5298 C CA . LEU B 1 200 ? 7.203 8.75 -16.016 1 96.94 200 LEU B CA 1
ATOM 5299 C C . LEU B 1 200 ? 7.383 9.797 -14.914 1 96.94 200 LEU B C 1
ATOM 5301 O O . LEU B 1 200 ? 7.863 10.898 -15.18 1 96.94 200 LEU B O 1
ATOM 5305 N N . HIS B 1 201 ? 7.078 9.453 -13.703 1 94.88 201 HIS B N 1
ATOM 5306 C CA . HIS B 1 201 ? 6.859 10.492 -12.695 1 94.88 201 HIS B CA 1
ATOM 5307 C C . HIS B 1 201 ? 8.016 10.555 -11.703 1 94.88 201 HIS B C 1
ATOM 5309 O O . HIS B 1 201 ? 8.18 11.547 -11 1 94.88 201 HIS B O 1
ATOM 5315 N N . GLU B 1 202 ? 8.742 9.5 -11.539 1 94.88 202 GLU B N 1
ATOM 5316 C CA . GLU B 1 202 ? 9.867 9.484 -10.609 1 94.88 202 GLU B CA 1
ATOM 5317 C C . GLU B 1 202 ? 11.195 9.547 -11.352 1 94.88 202 GLU B C 1
ATOM 5319 O O . GLU B 1 202 ? 12.094 10.297 -10.961 1 94.88 202 GLU B O 1
ATOM 5324 N N . ALA B 1 203 ? 11.266 8.797 -12.492 1 96.56 203 ALA B N 1
ATOM 5325 C CA . ALA B 1 203 ? 12.547 8.672 -13.18 1 96.56 203 ALA B CA 1
ATOM 5326 C C . ALA B 1 203 ? 12.664 9.695 -14.305 1 96.56 203 ALA B C 1
ATOM 5328 O O . ALA B 1 203 ? 13.758 9.93 -14.828 1 96.56 203 ALA B O 1
ATOM 5329 N N . GLY B 1 204 ? 11.547 10.305 -14.742 1 96.12 204 GLY B N 1
ATOM 5330 C CA . GLY B 1 204 ? 11.562 11.297 -15.805 1 96.12 204 GLY B CA 1
ATOM 5331 C C . GLY B 1 204 ? 11.797 10.703 -17.188 1 96.12 204 GLY B C 1
ATOM 5332 O O . GLY B 1 204 ? 12.445 11.312 -18.031 1 96.12 204 GLY B O 1
ATOM 5333 N N . GLY B 1 205 ? 11.344 9.422 -17.312 1 97.56 205 GLY B N 1
ATOM 5334 C CA . GLY B 1 205 ? 11.492 8.758 -18.594 1 97.56 205 GLY B CA 1
ATOM 5335 C C . GLY B 1 205 ? 10.305 8.953 -19.5 1 97.56 205 GLY B C 1
ATOM 5336 O O . GLY B 1 205 ? 9.445 9.805 -19.25 1 97.56 205 GLY B O 1
ATOM 5337 N N . TRP B 1 206 ? 10.383 8.25 -20.578 1 97.31 206 TRP B N 1
ATOM 5338 C CA . TRP B 1 206 ? 9.344 8.344 -21.609 1 97.31 206 TRP B CA 1
ATOM 5339 C C . TRP B 1 206 ? 8.789 6.969 -21.953 1 97.31 206 TRP B C 1
ATOM 5341 O O . TRP B 1 206 ? 9.539 6 -22.062 1 97.31 206 TRP B O 1
ATOM 5351 N N . ILE B 1 207 ? 7.488 6.949 -22.094 1 97.69 207 ILE B N 1
ATOM 5352 C CA . ILE B 1 207 ? 6.82 5.723 -22.5 1 97.69 207 ILE B CA 1
ATOM 5353 C C . ILE B 1 207 ? 6.328 5.871 -23.953 1 97.69 207 ILE B C 1
ATOM 5355 O O . ILE B 1 207 ? 5.551 6.777 -24.25 1 97.69 207 ILE B O 1
ATOM 5359 N N . GLY B 1 208 ? 6.754 5.027 -24.797 1 95.75 208 GLY B N 1
ATOM 5360 C CA . GLY B 1 208 ? 6.316 5.004 -26.172 1 95.75 208 GLY B CA 1
ATOM 5361 C C . GLY B 1 208 ? 5.223 3.982 -26.438 1 95.75 208 GLY B C 1
ATOM 5362 O O . GLY B 1 208 ? 4.598 3.48 -25.5 1 95.75 208 GLY B O 1
ATOM 5363 N N . GLU B 1 209 ? 4.984 3.744 -27.688 1 93.81 209 GLU B N 1
ATOM 5364 C CA . GLU B 1 209 ? 3.963 2.779 -28.078 1 93.81 209 GLU B CA 1
ATOM 5365 C C . GLU B 1 209 ? 4.418 1.349 -27.797 1 93.81 209 GLU B C 1
ATOM 5367 O O . GLU B 1 209 ? 5.617 1.074 -27.75 1 93.81 209 GLU B O 1
ATOM 5372 N N . ASN B 1 210 ? 3.506 0.532 -27.625 1 92.31 210 ASN B N 1
ATOM 5373 C CA . ASN B 1 210 ? 3.695 -0.913 -27.547 1 92.31 210 ASN B CA 1
ATOM 5374 C C . ASN B 1 210 ? 4.684 -1.286 -26.438 1 92.31 210 ASN B C 1
ATOM 5376 O O . ASN B 1 210 ? 5.516 -2.178 -26.625 1 92.31 210 ASN B O 1
ATOM 5380 N N . GLY B 1 211 ? 4.742 -0.482 -25.391 1 95.94 211 GLY B N 1
ATOM 5381 C CA . GLY B 1 211 ? 5.508 -0.838 -24.219 1 95.94 211 GLY B CA 1
ATOM 5382 C C . GLY B 1 211 ? 6.945 -0.356 -24.266 1 95.94 211 GLY B C 1
ATOM 5383 O O . GLY B 1 211 ? 7.762 -0.72 -23.422 1 95.94 211 GLY B O 1
ATOM 5384 N N . HIS B 1 212 ? 7.305 0.46 -25.266 1 96.62 212 HIS B N 1
ATOM 5385 C CA . HIS B 1 212 ? 8.648 1.015 -25.344 1 96.62 212 HIS B CA 1
ATOM 5386 C C . HIS B 1 212 ? 8.898 2.041 -24.25 1 96.62 212 HIS B C 1
ATOM 5388 O O . HIS B 1 212 ? 8.016 2.85 -23.938 1 96.62 212 HIS B O 1
ATOM 5394 N N . VAL B 1 213 ? 9.992 1.913 -23.609 1 97.12 213 VAL B N 1
ATOM 5395 C CA . VAL B 1 213 ? 10.367 2.785 -22.5 1 97.12 213 VAL B CA 1
ATOM 5396 C C . VAL B 1 213 ? 11.766 3.346 -22.734 1 97.12 213 VAL B C 1
ATOM 5398 O O . VAL B 1 213 ? 12.672 2.617 -23.156 1 97.12 213 VAL B O 1
ATOM 5401 N N . THR B 1 214 ? 11.961 4.613 -22.609 1 96.56 214 THR B N 1
ATOM 5402 C CA . THR B 1 214 ? 13.273 5.246 -22.609 1 96.56 214 THR B CA 1
ATOM 5403 C C . THR B 1 214 ? 13.516 6 -21.312 1 96.56 214 THR B C 1
ATOM 5405 O O . THR B 1 214 ? 12.727 6.867 -20.938 1 96.56 214 THR B O 1
ATOM 5408 N N . VAL B 1 215 ? 14.492 5.578 -20.641 1 96.06 215 VAL B N 1
ATOM 5409 C CA . VAL B 1 215 ? 14.805 6.203 -19.359 1 96.06 215 VAL B CA 1
ATOM 5410 C C . VAL B 1 215 ? 16.281 6.027 -19.047 1 96.06 215 VAL B C 1
ATOM 5412 O O . VAL B 1 215 ? 16.875 5.004 -19.391 1 96.06 215 VAL B O 1
ATOM 5415 N N . TRP B 1 216 ? 16.891 7.062 -18.406 1 93.94 216 TRP B N 1
ATOM 5416 C CA . TRP B 1 216 ? 18.281 7.062 -18 1 93.94 216 TRP B CA 1
ATOM 5417 C C . TRP B 1 216 ? 19.203 6.645 -19.141 1 93.94 216 TRP B C 1
ATOM 5419 O O . TRP B 1 216 ? 20.109 5.84 -18.953 1 93.94 216 TRP B O 1
ATOM 5429 N N . GLY B 1 217 ? 18.875 7.02 -20.344 1 90.56 217 GLY B N 1
ATOM 5430 C CA . GLY B 1 217 ? 19.719 6.809 -21.516 1 90.56 217 GLY B CA 1
ATOM 5431 C C . GLY B 1 217 ? 19.578 5.418 -22.094 1 90.56 217 GLY B C 1
ATOM 5432 O O . GLY B 1 217 ? 20.359 5.031 -22.984 1 90.56 217 GLY B O 1
ATOM 5433 N N . ARG B 1 218 ? 18.641 4.625 -21.672 1 92.44 218 ARG B N 1
ATOM 5434 C CA . ARG B 1 218 ? 18.422 3.273 -22.172 1 92.44 218 ARG B CA 1
ATOM 5435 C C . ARG B 1 218 ? 17.016 3.117 -22.734 1 92.44 218 ARG B C 1
ATOM 5437 O O . ARG B 1 218 ? 16.094 3.836 -22.344 1 92.44 218 ARG B O 1
ATOM 5444 N N . SER B 1 219 ? 16.938 2.205 -23.641 1 94.75 219 SER B N 1
ATOM 5445 C CA . SER B 1 219 ? 15.641 1.847 -24.203 1 94.75 219 SER B CA 1
ATOM 5446 C C . SER B 1 219 ? 15.328 0.371 -23.984 1 94.75 219 SER B C 1
ATOM 5448 O O . SER B 1 219 ? 16.203 -0.483 -24.125 1 94.75 219 SER B O 1
ATOM 5450 N N . LEU B 1 220 ? 14.156 0.105 -23.562 1 96.62 220 LEU B N 1
ATOM 5451 C CA . LEU B 1 220 ? 13.695 -1.258 -23.328 1 96.62 220 LEU B CA 1
ATOM 5452 C C . LEU B 1 220 ? 12.211 -1.393 -23.656 1 96.62 220 LEU B C 1
ATOM 5454 O O . LEU B 1 220 ? 11.555 -0.408 -24 1 96.62 220 LEU B O 1
ATOM 5458 N N . VAL B 1 221 ? 11.727 -2.656 -23.609 1 97.5 221 VAL B N 1
ATOM 5459 C CA . VAL B 1 221 ? 10.297 -2.914 -23.766 1 97.5 221 VAL B CA 1
ATOM 5460 C C . VAL B 1 221 ? 9.75 -3.539 -22.484 1 97.5 221 VAL B C 1
ATOM 5462 O O . VAL B 1 221 ? 10.367 -4.438 -21.906 1 97.5 221 VAL B O 1
ATOM 5465 N N . ALA B 1 222 ? 8.68 -2.965 -21.938 1 98.12 222 ALA B N 1
ATOM 5466 C CA . ALA B 1 222 ? 7.953 -3.516 -20.797 1 98.12 222 ALA B CA 1
ATOM 5467 C C . ALA B 1 222 ? 6.551 -3.957 -21.203 1 98.12 222 ALA B C 1
ATOM 5469 O O . ALA B 1 222 ? 5.742 -3.141 -21.641 1 98.12 222 ALA B O 1
ATOM 5470 N N . ARG B 1 223 ? 6.27 -5.238 -21.094 1 98.06 223 ARG B N 1
ATOM 5471 C CA . ARG B 1 223 ? 4.996 -5.754 -21.578 1 98.06 223 ARG B CA 1
ATOM 5472 C C . ARG B 1 223 ? 4.406 -6.77 -20.609 1 98.06 223 ARG B C 1
ATOM 5474 O O . ARG B 1 223 ? 5.012 -7.07 -19.562 1 98.06 223 ARG B O 1
ATOM 5481 N N . VAL B 1 224 ? 3.174 -7.156 -20.875 1 97.06 224 VAL B N 1
ATOM 5482 C CA . VAL B 1 224 ? 2.406 -8.078 -20.047 1 97.06 224 VAL B CA 1
ATOM 5483 C C . VAL B 1 224 ? 2.398 -9.469 -20.672 1 97.06 224 VAL B C 1
ATOM 5485 O O . VAL B 1 224 ? 2.023 -9.617 -21.844 1 97.06 224 VAL B O 1
ATOM 5488 N N . TYR B 1 225 ? 2.908 -10.43 -19.906 1 95.94 225 TYR B N 1
ATOM 5489 C CA . TYR B 1 225 ? 2.93 -11.828 -20.344 1 95.94 225 TYR B CA 1
ATOM 5490 C C . TYR B 1 225 ? 2.283 -12.727 -19.297 1 95.94 225 TYR B C 1
ATOM 5492 O O . TYR B 1 225 ? 2.975 -13.344 -18.484 1 95.94 225 TYR B O 1
ATOM 5500 N N . PRO B 1 226 ? 0.945 -12.82 -19.281 1 93.31 226 PRO B N 1
ATOM 5501 C CA . PRO B 1 226 ? 0.358 -13.75 -18.328 1 93.31 226 PRO B CA 1
ATOM 5502 C C . PRO B 1 226 ? 0.832 -15.188 -18.531 1 93.31 226 PRO B C 1
ATOM 5504 O O . PRO B 1 226 ? 0.685 -15.742 -19.625 1 93.31 226 PRO B O 1
ATOM 5507 N N . ILE B 1 227 ? 1.381 -15.734 -17.5 1 91.44 227 ILE B N 1
ATOM 5508 C CA . ILE B 1 227 ? 1.896 -17.094 -17.609 1 91.44 227 ILE B CA 1
ATOM 5509 C C . ILE B 1 227 ? 0.742 -18.094 -17.547 1 91.44 227 ILE B C 1
ATOM 5511 O O . ILE B 1 227 ? -0.271 -17.828 -16.891 1 91.44 227 ILE B O 1
ATOM 5515 N N . GLY B 1 228 ? 0.873 -19.203 -18.281 1 91.44 228 GLY B N 1
ATOM 5516 C CA . GLY B 1 228 ? -0.147 -20.25 -18.297 1 91.44 228 GLY B CA 1
ATOM 5517 C C . GLY B 1 228 ? 0.367 -21.594 -17.844 1 91.44 228 GLY B C 1
ATOM 5518 O O . GLY B 1 228 ? 1.383 -21.672 -17.141 1 91.44 228 GLY B O 1
ATOM 5519 N N . ILE B 1 229 ? -0.445 -22.609 -18.031 1 91.06 229 ILE B N 1
ATOM 5520 C CA . ILE B 1 229 ? -0.069 -24 -17.766 1 91.06 229 ILE B CA 1
ATOM 5521 C C . ILE B 1 229 ? 0.052 -24.766 -19.078 1 91.06 229 ILE B C 1
ATOM 5523 O O . ILE B 1 229 ? -0.325 -24.25 -20.141 1 91.06 229 ILE B O 1
ATOM 5527 N N . GLU B 1 230 ? 0.663 -25.969 -18.953 1 88 230 GLU B N 1
ATOM 5528 C CA . GLU B 1 230 ? 0.829 -26.797 -20.141 1 88 230 GLU B CA 1
ATOM 5529 C C . GLU B 1 230 ? -0.521 -27.172 -20.75 1 88 230 GLU B C 1
ATOM 5531 O O . GLU B 1 230 ? -1.41 -27.641 -20.031 1 88 230 GLU B O 1
ATOM 5536 N N . LYS B 1 231 ? -0.587 -26.953 -22 1 87.5 231 LYS B N 1
ATOM 5537 C CA . LYS B 1 231 ? -1.84 -27.234 -22.688 1 87.5 231 LYS B CA 1
ATOM 5538 C C . LYS B 1 231 ? -2.23 -28.703 -22.562 1 87.5 231 LYS B C 1
ATOM 5540 O O . LYS B 1 231 ? -1.474 -29.578 -22.969 1 87.5 231 LYS B O 1
ATOM 5545 N N . GLY B 1 232 ? -3.283 -28.922 -21.953 1 90.38 232 GLY B N 1
ATOM 5546 C CA . GLY B 1 232 ? -3.91 -30.234 -21.938 1 90.38 232 GLY B CA 1
ATOM 5547 C C . GLY B 1 232 ? -3.32 -31.156 -20.891 1 90.38 232 GLY B C 1
ATOM 5548 O O . GLY B 1 232 ? -3.957 -32.125 -20.484 1 90.38 232 GLY B O 1
ATOM 5549 N N . ALA B 1 233 ? -2.18 -30.875 -20.422 1 87.5 233 ALA B N 1
ATOM 5550 C CA . ALA B 1 233 ? -1.46 -31.797 -19.547 1 87.5 233 ALA B CA 1
ATOM 5551 C C . ALA B 1 233 ? -2.191 -31.984 -18.219 1 87.5 233 ALA B C 1
ATOM 5553 O O . ALA B 1 233 ? -2.316 -33.125 -17.719 1 87.5 233 ALA B O 1
ATOM 5554 N N . PHE B 1 234 ? -2.662 -30.938 -17.734 1 90.06 234 PHE B N 1
ATOM 5555 C CA . PHE B 1 234 ? -3.307 -31.016 -16.422 1 90.06 234 PHE B CA 1
ATOM 5556 C C . PHE B 1 234 ? -4.668 -31.688 -16.531 1 90.06 234 PHE B C 1
ATOM 5558 O O . PHE B 1 234 ? -5.07 -32.438 -15.633 1 90.06 234 PHE B O 1
ATOM 5565 N N . ALA B 1 235 ? -5.352 -31.422 -17.594 1 94.38 235 ALA B N 1
ATOM 5566 C CA . ALA B 1 235 ? -6.625 -32.094 -17.844 1 94.38 235 ALA B CA 1
ATOM 5567 C C . ALA B 1 235 ? -6.438 -33.594 -17.938 1 94.38 235 ALA B C 1
ATOM 5569 O O . ALA B 1 235 ? -7.219 -34.375 -17.375 1 94.38 235 ALA B O 1
ATOM 5570 N N . GLU B 1 236 ? -5.422 -33.969 -18.625 1 95.69 236 GLU B N 1
ATOM 5571 C CA . GLU B 1 236 ? -5.121 -35.375 -18.781 1 95.69 236 GLU B CA 1
ATOM 5572 C C . GLU B 1 236 ? -4.734 -36 -17.438 1 95.69 236 GLU B C 1
ATOM 5574 O O . GLU B 1 236 ? -5.156 -37.125 -17.125 1 95.69 236 GLU B O 1
ATOM 5579 N N . ALA B 1 237 ? -3.945 -35.281 -16.734 1 94.5 237 ALA B N 1
ATOM 5580 C CA . ALA B 1 237 ? -3.537 -35.75 -15.422 1 94.5 237 ALA B CA 1
ATOM 5581 C C . ALA B 1 237 ? -4.746 -35.969 -14.516 1 94.5 237 ALA B C 1
ATOM 5583 O O . ALA B 1 237 ? -4.797 -36.906 -13.742 1 94.5 237 ALA B O 1
ATOM 5584 N N . ALA B 1 238 ? -5.684 -35.062 -14.594 1 96.62 238 ALA B N 1
ATOM 5585 C CA . ALA B 1 238 ? -6.887 -35.156 -13.766 1 96.62 238 ALA B CA 1
ATOM 5586 C C . ALA B 1 238 ? -7.734 -36.375 -14.148 1 96.62 238 ALA B C 1
ATOM 5588 O O . ALA B 1 238 ? -8.289 -37.031 -13.273 1 96.62 238 ALA B O 1
ATOM 5589 N N . GLN B 1 239 ? -7.828 -36.625 -15.414 1 96.31 239 GLN B N 1
ATOM 5590 C CA . GLN B 1 239 ? -8.57 -37.781 -15.883 1 96.31 239 GLN B CA 1
ATOM 5591 C C . GLN B 1 239 ? -7.914 -39.062 -15.398 1 96.31 239 GLN B C 1
ATOM 5593 O O . GLN B 1 239 ? -8.594 -39.969 -14.922 1 96.31 239 GLN B O 1
ATOM 5598 N N . ARG B 1 240 ? -6.641 -39.125 -15.461 1 96.19 240 ARG B N 1
ATOM 5599 C CA . ARG B 1 240 ? -5.895 -40.312 -15.039 1 96.19 240 ARG B CA 1
ATOM 5600 C C . ARG B 1 240 ? -5.973 -40.5 -13.531 1 96.19 240 ARG B C 1
ATOM 5602 O O . ARG B 1 240 ? -5.996 -41.625 -13.047 1 96.19 240 ARG B O 1
ATOM 5609 N N . ALA B 1 241 ? -6.016 -39.406 -12.867 1 96.06 241 ALA B N 1
ATOM 5610 C CA . ALA B 1 241 ? -6.008 -39.438 -11.406 1 96.06 241 ALA B CA 1
ATOM 5611 C C . ALA B 1 241 ? -7.242 -40.125 -10.859 1 96.06 241 ALA B C 1
ATOM 5613 O O . ALA B 1 241 ? -7.227 -40.656 -9.742 1 96.06 241 ALA B O 1
ATOM 5614 N N . GLN B 1 242 ? -8.281 -40.219 -11.602 1 94.81 242 GLN B N 1
ATOM 5615 C CA . GLN B 1 242 ? -9.531 -40.812 -11.156 1 94.81 242 GLN B CA 1
ATOM 5616 C C . GLN B 1 242 ? -9.359 -42.312 -10.891 1 94.81 242 GLN B C 1
ATOM 5618 O O . GLN B 1 242 ? -10.18 -42.906 -10.203 1 94.81 242 GLN B O 1
ATOM 5623 N N . ARG B 1 243 ? -8.312 -42.812 -11.445 1 94.88 243 ARG B N 1
ATOM 5624 C CA . ARG B 1 243 ? -8.086 -44.25 -11.305 1 94.88 243 ARG B CA 1
ATOM 5625 C C . ARG B 1 243 ? -7.133 -44.562 -10.148 1 94.88 243 ARG B C 1
ATOM 5627 O O . ARG B 1 243 ? -6.855 -45.719 -9.844 1 94.88 243 ARG B O 1
ATOM 5634 N N . THR B 1 244 ? -6.711 -43.531 -9.539 1 95 244 THR B N 1
ATOM 5635 C CA . THR B 1 244 ? -5.715 -43.688 -8.484 1 95 244 THR B CA 1
ATOM 5636 C C . THR B 1 244 ? -6.387 -44 -7.148 1 95 244 THR B C 1
ATOM 5638 O O . THR B 1 244 ? -7.559 -43.656 -6.953 1 95 244 THR B O 1
ATOM 5641 N N . VAL B 1 245 ? -5.625 -44.562 -6.219 1 95.75 245 VAL B N 1
ATOM 5642 C CA . VAL B 1 245 ? -6.086 -44.875 -4.871 1 95.75 245 VAL B CA 1
ATOM 5643 C C . VAL B 1 245 ? -6.367 -43.562 -4.105 1 95.75 245 VAL B C 1
ATOM 5645 O O . VAL B 1 245 ? -7.348 -43.469 -3.365 1 95.75 245 VAL B O 1
ATOM 5648 N N . ALA B 1 246 ? -5.52 -42.594 -4.328 1 95.06 246 ALA B N 1
ATOM 5649 C CA . ALA B 1 246 ? -5.676 -41.312 -3.633 1 95.06 246 ALA B CA 1
ATOM 5650 C C . ALA B 1 246 ? -7.012 -40.688 -3.973 1 95.06 246 ALA B C 1
ATOM 5652 O O . ALA B 1 246 ? -7.699 -40.156 -3.092 1 95.06 246 ALA B O 1
ATOM 5653 N N . TYR B 1 247 ? -7.367 -40.688 -5.168 1 96 247 TYR B N 1
ATOM 5654 C CA . TYR B 1 247 ? -8.633 -40.125 -5.629 1 96 247 TYR B CA 1
ATOM 5655 C C . TYR B 1 247 ? -9.812 -40.844 -5.008 1 96 247 TYR B C 1
ATOM 5657 O O . TYR B 1 247 ? -10.75 -40.219 -4.508 1 96 247 TYR B O 1
ATOM 5665 N N . ARG B 1 248 ? -9.781 -42.125 -5.031 1 96.12 248 ARG B N 1
ATOM 5666 C CA . ARG B 1 248 ? -10.867 -42.938 -4.508 1 96.12 248 ARG B CA 1
ATOM 5667 C C . ARG B 1 248 ? -11.023 -42.75 -3.004 1 96.12 248 ARG B C 1
ATOM 5669 O O . ARG B 1 248 ? -12.141 -42.688 -2.494 1 96.12 248 ARG B O 1
ATOM 5676 N N . ARG B 1 249 ? -9.914 -42.688 -2.395 1 96.81 249 ARG B N 1
ATOM 5677 C CA . ARG B 1 249 ? -9.953 -42.5 -0.947 1 96.81 249 ARG B CA 1
ATOM 5678 C C . ARG B 1 249 ? -10.562 -41.156 -0.574 1 96.81 249 ARG B C 1
ATOM 5680 O O . ARG B 1 249 ? -11.344 -41.062 0.376 1 96.81 249 ARG B O 1
ATOM 5687 N N . LEU B 1 250 ? -10.156 -40.156 -1.279 1 96.81 250 LEU B N 1
ATOM 5688 C CA . LEU B 1 250 ? -10.742 -38.844 -1.021 1 96.81 250 LEU B CA 1
ATOM 5689 C C . LEU B 1 250 ? -12.242 -38.844 -1.269 1 96.81 250 LEU B C 1
ATOM 5691 O O . LEU B 1 250 ? -13.016 -38.375 -0.442 1 96.81 250 LEU B O 1
ATOM 5695 N N . ARG B 1 251 ? -12.672 -39.406 -2.348 1 96.44 251 ARG B N 1
ATOM 5696 C CA . ARG B 1 251 ? -14.086 -39.469 -2.695 1 96.44 251 ARG B CA 1
ATOM 5697 C C . ARG B 1 251 ? -14.883 -40.219 -1.62 1 96.44 251 ARG B C 1
ATOM 5699 O O . ARG B 1 251 ? -15.945 -39.75 -1.205 1 96.44 251 ARG B O 1
ATOM 5706 N N . ALA B 1 252 ? -14.328 -41.312 -1.204 1 96.69 252 ALA B N 1
ATOM 5707 C CA . ALA B 1 252 ? -14.992 -42.094 -0.173 1 96.69 252 ALA B CA 1
ATOM 5708 C C . ALA B 1 252 ? -15.102 -41.312 1.135 1 96.69 252 ALA B C 1
ATOM 5710 O O . ALA B 1 252 ? -16.109 -41.375 1.826 1 96.69 252 ALA B O 1
ATOM 5711 N N . SER B 1 253 ? -14.039 -40.625 1.417 1 96.06 253 SER B N 1
ATOM 5712 C CA . SER B 1 253 ? -13.984 -39.906 2.682 1 96.06 253 SER B CA 1
ATOM 5713 C C . SER B 1 253 ? -15.008 -38.781 2.715 1 96.06 253 SER B C 1
ATOM 5715 O O . SER B 1 253 ? -15.414 -38.312 3.789 1 96.06 253 SER B O 1
ATOM 5717 N N . LEU B 1 254 ? -15.406 -38.25 1.593 1 96.31 254 LEU B N 1
ATOM 5718 C CA . LEU B 1 254 ? -16.359 -37.156 1.515 1 96.31 254 LEU B CA 1
ATOM 5719 C C . LEU B 1 254 ? -17.781 -37.625 1.796 1 96.31 254 LEU B C 1
ATOM 5721 O O . LEU B 1 254 ? -18.641 -36.844 2.172 1 96.31 254 LEU B O 1
ATOM 5725 N N . ASN B 1 255 ? -18.016 -38.938 1.56 1 95.62 255 ASN B N 1
ATOM 5726 C CA . ASN B 1 255 ? -19.312 -39.531 1.853 1 95.62 255 ASN B CA 1
ATOM 5727 C C . ASN B 1 255 ? -20.453 -38.75 1.232 1 95.62 255 ASN B C 1
ATOM 5729 O O . ASN B 1 255 ? -21.406 -38.375 1.921 1 95.62 255 ASN B O 1
ATOM 5733 N N . GLY B 1 256 ? -20.281 -38.312 -0.022 1 95.56 256 GLY B N 1
ATOM 5734 C CA . GLY B 1 256 ? -21.344 -37.656 -0.77 1 95.56 256 GLY B CA 1
ATOM 5735 C C . GLY B 1 256 ? -21.359 -36.156 -0.569 1 95.56 256 GLY B C 1
ATOM 5736 O O . GLY B 1 256 ? -22.125 -35.438 -1.223 1 95.56 256 GLY B O 1
ATOM 5737 N N . ARG B 1 257 ? -20.5 -35.656 0.312 1 97.38 257 ARG B N 1
ATOM 5738 C CA . ARG B 1 257 ? -20.438 -34.219 0.574 1 97.38 257 ARG B CA 1
ATOM 5739 C C . ARG B 1 257 ? -19.656 -33.5 -0.515 1 97.38 257 ARG B C 1
ATOM 5741 O O . ARG B 1 257 ? -18.766 -34.094 -1.132 1 97.38 257 ARG B O 1
ATOM 5748 N N . LYS B 1 258 ? -19.984 -32.25 -0.715 1 98.31 258 LYS B N 1
ATOM 5749 C CA . LYS B 1 258 ? -19.219 -31.438 -1.649 1 98.31 258 LYS B CA 1
ATOM 5750 C C . LYS B 1 258 ? -17.859 -31.062 -1.065 1 98.31 258 LYS B C 1
ATOM 5752 O O . LYS B 1 258 ? -17.719 -30.938 0.151 1 98.31 258 LYS B O 1
ATOM 5757 N N . LEU B 1 259 ? -16.938 -30.875 -1.961 1 98.69 259 LEU B N 1
ATOM 5758 C CA . LEU B 1 259 ? -15.594 -30.484 -1.559 1 98.69 259 LEU B CA 1
ATOM 5759 C C . LEU B 1 259 ? -15.266 -29.078 -2.068 1 98.69 259 LEU B C 1
ATOM 5761 O O . LEU B 1 259 ? -15.406 -28.797 -3.262 1 98.69 259 LEU B O 1
ATOM 5765 N N . MET B 1 260 ? -14.938 -28.219 -1.164 1 98.81 260 MET B N 1
ATOM 5766 C CA . MET B 1 260 ? -14.211 -27 -1.5 1 98.81 260 MET B CA 1
ATOM 5767 C C . MET B 1 260 ? -12.711 -27.188 -1.309 1 98.81 260 MET B C 1
ATOM 5769 O O . MET B 1 260 ? -12.281 -27.812 -0.339 1 98.81 260 MET B O 1
ATOM 5773 N N . ILE B 1 261 ? -11.922 -26.641 -2.24 1 98.75 261 ILE B N 1
ATOM 5774 C CA . ILE B 1 261 ? -10.5 -26.969 -2.16 1 98.75 261 ILE B CA 1
ATOM 5775 C C . ILE B 1 261 ? -9.672 -25.719 -2.434 1 98.75 261 ILE B C 1
ATOM 5777 O O . ILE B 1 261 ? -10.016 -24.922 -3.301 1 98.75 261 ILE B O 1
ATOM 5781 N N . GLY B 1 262 ? -8.688 -25.453 -1.68 1 98.06 262 GLY B N 1
ATOM 5782 C CA . GLY B 1 262 ? -7.629 -24.484 -1.878 1 98.06 262 GLY B CA 1
ATOM 5783 C C . GLY B 1 262 ? -6.242 -25.078 -1.764 1 98.06 262 GLY B C 1
ATOM 5784 O O . GLY B 1 262 ? -5.996 -25.938 -0.915 1 98.06 262 GLY B O 1
ATOM 5785 N N . VAL B 1 263 ? -5.352 -24.719 -2.666 1 96.44 263 VAL B N 1
ATOM 5786 C CA . VAL B 1 263 ? -3.975 -25.203 -2.658 1 96.44 263 VAL B CA 1
ATOM 5787 C C . VAL B 1 263 ? -3.012 -24.047 -2.859 1 96.44 263 VAL B C 1
ATOM 5789 O O . VAL B 1 263 ? -3.006 -23.406 -3.918 1 96.44 263 VAL B O 1
ATOM 5792 N N . GLU B 1 264 ? -2.268 -23.734 -1.866 1 93.31 264 GLU B N 1
ATOM 5793 C CA . GLU B 1 264 ? -1.228 -22.719 -1.954 1 93.31 264 GLU B CA 1
ATOM 5794 C C . GLU B 1 264 ? -0.131 -22.953 -0.92 1 93.31 264 GLU B C 1
ATOM 5796 O O . GLU B 1 264 ? -0.356 -23.641 0.085 1 93.31 264 GLU B O 1
ATOM 5801 N N . ARG B 1 265 ? 1.045 -22.359 -1.153 1 91.31 265 ARG B N 1
ATOM 5802 C CA . ARG B 1 265 ? 2.068 -22.344 -0.113 1 91.31 265 ARG B CA 1
ATOM 5803 C C . ARG B 1 265 ? 1.61 -21.547 1.098 1 91.31 265 ARG B C 1
ATOM 5805 O O . ARG B 1 265 ? 0.796 -20.625 0.968 1 91.31 265 ARG B O 1
ATOM 5812 N N . LEU B 1 266 ? 2.107 -22.031 2.221 1 94.56 266 LEU B N 1
ATOM 5813 C CA . LEU B 1 266 ? 1.843 -21.234 3.422 1 94.56 266 LEU B CA 1
ATOM 5814 C C . LEU B 1 266 ? 2.539 -19.891 3.348 1 94.56 266 LEU B C 1
ATOM 5816 O O . LEU B 1 266 ? 3.727 -19.781 3.658 1 94.56 266 LEU B O 1
ATOM 5820 N N . ASP B 1 267 ? 1.798 -18.906 2.949 1 94.69 267 ASP B N 1
ATOM 5821 C CA . ASP B 1 267 ? 2.275 -17.547 2.721 1 94.69 267 ASP B CA 1
ATOM 5822 C C . ASP B 1 267 ? 1.197 -16.516 3.066 1 94.69 267 ASP B C 1
ATOM 5824 O O . ASP B 1 267 ? 0.021 -16.719 2.76 1 94.69 267 ASP B O 1
ATOM 5828 N N . TYR B 1 268 ? 1.622 -15.461 3.729 1 93.69 268 TYR B N 1
ATOM 5829 C CA . TYR B 1 268 ? 0.651 -14.484 4.207 1 93.69 268 TYR B CA 1
ATOM 5830 C C . TYR B 1 268 ? -0.004 -13.75 3.043 1 93.69 268 TYR B C 1
ATOM 5832 O O . TYR B 1 268 ? -1.072 -13.148 3.199 1 93.69 268 TYR B O 1
ATOM 5840 N N . SER B 1 269 ? 0.616 -13.727 1.896 1 94.75 269 SER B N 1
ATOM 5841 C CA . SER B 1 269 ? 0.034 -13.055 0.734 1 94.75 269 SER B CA 1
ATOM 5842 C C . SER B 1 269 ? -1.136 -13.859 0.168 1 94.75 269 SER B C 1
ATOM 5844 O O . SER B 1 269 ? -1.905 -13.344 -0.647 1 94.75 269 SER B O 1
ATOM 5846 N N . LYS B 1 270 ? -1.37 -15.031 0.603 1 96.56 270 LYS B N 1
ATOM 5847 C CA . LYS B 1 270 ? -2.336 -15.93 -0.031 1 96.56 270 LYS B CA 1
ATOM 5848 C C . LYS B 1 270 ? -3.699 -15.836 0.652 1 96.56 270 LYS B C 1
ATOM 5850 O O . LYS B 1 270 ? -4.684 -16.391 0.162 1 96.56 270 LYS B O 1
ATOM 5855 N N . GLY B 1 271 ? -3.842 -15.188 1.793 1 95.94 271 GLY B N 1
ATOM 5856 C CA . GLY B 1 271 ? -5.125 -14.875 2.404 1 95.94 271 GLY B CA 1
ATOM 5857 C C . GLY B 1 271 ? -5.801 -16.078 3.02 1 95.94 271 GLY B C 1
ATOM 5858 O O . GLY B 1 271 ? -7.023 -16.234 2.936 1 95.94 271 GLY B O 1
ATOM 5859 N N . LEU B 1 272 ? -4.984 -16.969 3.637 1 97.62 272 LEU B N 1
ATOM 5860 C CA . LEU B 1 272 ? -5.531 -18.219 4.164 1 97.62 272 LEU B CA 1
ATOM 5861 C C . LEU B 1 272 ? -6.395 -17.969 5.395 1 97.62 272 LEU B C 1
ATOM 5863 O O . LEU B 1 272 ? -7.473 -18.547 5.535 1 97.62 272 LEU B O 1
ATOM 5867 N N . PRO B 1 273 ? -5.953 -17.078 6.379 1 97.12 273 PRO B N 1
ATOM 5868 C CA . PRO B 1 273 ? -6.84 -16.781 7.508 1 97.12 273 PRO B CA 1
ATOM 5869 C C . PRO B 1 273 ? -8.188 -16.219 7.066 1 97.12 273 PRO B C 1
ATOM 5871 O O . PRO B 1 273 ? -9.234 -16.641 7.566 1 97.12 273 PRO B O 1
ATOM 5874 N N . GLU B 1 274 ? -8.117 -15.328 6.121 1 96.19 274 GLU B N 1
ATOM 5875 C CA . GLU B 1 274 ? -9.344 -14.719 5.598 1 96.19 274 GLU B CA 1
ATOM 5876 C C . GLU B 1 274 ? -10.25 -15.766 4.965 1 96.19 274 GLU B C 1
ATOM 5878 O O . GLU B 1 274 ? -11.469 -15.719 5.121 1 96.19 274 GLU B O 1
ATOM 5883 N N . ARG B 1 275 ? -9.656 -16.703 4.312 1 97.56 275 ARG B N 1
ATOM 5884 C CA . ARG B 1 275 ? -10.391 -17.766 3.656 1 97.56 275 ARG B CA 1
ATOM 5885 C C . ARG B 1 275 ? -11.102 -18.656 4.68 1 97.56 275 ARG B C 1
ATOM 5887 O O . ARG B 1 275 ? -12.266 -19.016 4.496 1 97.56 275 ARG B O 1
ATOM 5894 N N . PHE B 1 276 ? -10.383 -19.031 5.738 1 98.38 276 PHE B N 1
ATOM 5895 C CA . PHE B 1 276 ? -10.961 -19.828 6.805 1 98.38 276 PHE B CA 1
ATOM 5896 C C . PHE B 1 276 ? -12.125 -19.094 7.465 1 98.38 276 PHE B C 1
ATOM 5898 O O . PHE B 1 276 ? -13.18 -19.688 7.707 1 98.38 276 PHE B O 1
ATOM 5905 N N . GLU B 1 277 ? -11.93 -17.844 7.684 1 97.56 277 GLU B N 1
ATOM 5906 C CA . GLU B 1 277 ? -12.977 -17.031 8.305 1 97.56 277 GLU B CA 1
ATOM 5907 C C . GLU B 1 277 ? -14.195 -16.922 7.395 1 97.56 277 GLU B C 1
ATOM 5909 O O . GLU B 1 277 ? -15.336 -16.938 7.875 1 97.56 277 GLU B O 1
ATOM 5914 N N . ALA B 1 278 ? -13.938 -16.75 6.156 1 97.88 278 ALA B N 1
ATOM 5915 C CA . ALA B 1 278 ? -15.039 -16.688 5.195 1 97.88 278 ALA B CA 1
ATOM 5916 C C . ALA B 1 278 ? -15.844 -17.969 5.188 1 97.88 278 ALA B C 1
ATOM 5918 O O . ALA B 1 278 ? -17.078 -17.938 5.113 1 97.88 278 ALA B O 1
ATOM 5919 N N . PHE B 1 279 ? -15.172 -19.125 5.242 1 98.69 279 PHE B N 1
ATOM 5920 C CA . PHE B 1 279 ? -15.852 -20.406 5.297 1 98.69 279 PHE B CA 1
ATOM 5921 C C . PHE B 1 279 ? -16.672 -20.531 6.574 1 98.69 279 PHE B C 1
ATOM 5923 O O . PHE B 1 279 ? -17.812 -21 6.539 1 98.69 279 PHE B O 1
ATOM 5930 N N . SER B 1 280 ? -16.047 -20.109 7.66 1 98.56 280 SER B N 1
ATOM 5931 C CA . SER B 1 280 ? -16.797 -20.062 8.914 1 98.56 280 SER B CA 1
ATOM 5932 C C . SER B 1 280 ? -18.062 -19.219 8.781 1 98.56 280 SER B C 1
ATOM 5934 O O . SER B 1 280 ? -19.125 -19.641 9.227 1 98.56 280 SER B O 1
ATOM 5936 N N . ARG B 1 281 ? -17.922 -18.109 8.148 1 97.5 281 ARG B N 1
ATOM 5937 C CA . ARG B 1 281 ? -19.047 -17.219 7.945 1 97.5 281 ARG B CA 1
ATOM 5938 C C . ARG B 1 281 ? -20.109 -17.875 7.066 1 97.5 281 ARG B C 1
ATOM 5940 O O . ARG B 1 281 ? -21.312 -17.688 7.293 1 97.5 281 ARG B O 1
ATOM 5947 N N . LEU B 1 282 ? -19.703 -18.531 6.062 1 98.56 282 LEU B N 1
ATOM 5948 C CA . LEU B 1 282 ? -20.625 -19.281 5.227 1 98.56 282 LEU B CA 1
ATOM 5949 C C . LEU B 1 282 ? -21.484 -20.219 6.074 1 98.56 282 LEU B C 1
ATOM 5951 O O . LEU B 1 282 ? -22.703 -20.25 5.926 1 98.56 282 LEU B O 1
ATOM 5955 N N . LEU B 1 283 ? -20.828 -20.984 6.988 1 98.44 283 LEU B N 1
ATOM 5956 C CA . LEU B 1 283 ? -21.516 -21.984 7.793 1 98.44 283 LEU B CA 1
ATOM 5957 C C . LEU B 1 283 ? -22.469 -21.312 8.789 1 98.44 283 LEU B C 1
ATOM 5959 O O . LEU B 1 283 ? -23.484 -21.891 9.156 1 98.44 283 LEU B O 1
ATOM 5963 N N . GLU B 1 284 ? -22.109 -20.125 9.188 1 98 284 GLU B N 1
ATOM 5964 C CA . GLU B 1 284 ? -22.969 -19.359 10.094 1 98 284 GLU B CA 1
ATOM 5965 C C . GLU B 1 284 ? -24.219 -18.844 9.367 1 98 284 GLU B C 1
ATOM 5967 O O . GLU B 1 284 ? -25.328 -18.969 9.883 1 98 284 GLU B O 1
ATOM 5972 N N . LYS B 1 285 ? -24.047 -18.359 8.234 1 96.94 285 LYS B N 1
ATOM 5973 C CA . LYS B 1 285 ? -25.109 -17.688 7.492 1 96.94 285 LYS B CA 1
ATOM 5974 C C . LYS B 1 285 ? -26 -18.688 6.777 1 96.94 285 LYS B C 1
ATOM 5976 O O . LYS B 1 285 ? -27.188 -18.438 6.574 1 96.94 285 LYS B O 1
ATOM 5981 N N . HIS B 1 286 ? -25.406 -19.75 6.418 1 97.94 286 HIS B N 1
ATOM 5982 C CA . HIS B 1 286 ? -26.109 -20.766 5.629 1 97.94 286 HIS B CA 1
ATOM 5983 C C . HIS B 1 286 ? -25.984 -22.141 6.262 1 97.94 286 HIS B C 1
ATOM 5985 O O . HIS B 1 286 ? -25.328 -23.031 5.711 1 97.94 286 HIS B O 1
ATOM 5991 N N . PRO B 1 287 ? -26.781 -22.375 7.246 1 97.5 287 PRO B N 1
ATOM 5992 C CA . PRO B 1 287 ? -26.703 -23.656 7.961 1 97.5 287 PRO B CA 1
ATOM 5993 C C . PRO B 1 287 ? -27.031 -24.844 7.07 1 97.5 287 PRO B C 1
ATOM 5995 O O . PRO B 1 287 ? -26.688 -25.984 7.406 1 97.5 287 PRO B O 1
ATOM 5998 N N . GLU B 1 288 ? -27.609 -24.609 5.965 1 97.44 288 GLU B N 1
ATOM 5999 C CA . GLU B 1 288 ? -27.953 -25.688 5.043 1 97.44 288 GLU B CA 1
ATOM 6000 C C . GLU B 1 288 ? -26.703 -26.344 4.465 1 97.44 288 GLU B C 1
ATOM 6002 O O . GLU B 1 288 ? -26.766 -27.453 3.941 1 97.44 288 GLU B O 1
ATOM 6007 N N . HIS B 1 289 ? -25.562 -25.703 4.574 1 97.88 289 HIS B N 1
ATOM 6008 C CA . HIS B 1 289 ? -24.328 -26.266 4.047 1 97.88 289 HIS B CA 1
ATOM 6009 C C . HIS B 1 289 ? -23.609 -27.109 5.094 1 97.88 289 HIS B C 1
ATOM 6011 O O . HIS B 1 289 ? -22.688 -27.859 4.77 1 97.88 289 HIS B O 1
ATOM 6017 N N . ARG B 1 290 ? -24.031 -27.016 6.328 1 97.62 290 ARG B N 1
ATOM 6018 C CA . ARG B 1 290 ? -23.391 -27.797 7.383 1 97.62 290 ARG B CA 1
ATOM 6019 C C . ARG B 1 290 ? -23.531 -29.281 7.121 1 97.62 290 ARG B C 1
ATOM 6021 O O . ARG B 1 290 ? -24.609 -29.75 6.699 1 97.62 290 ARG B O 1
ATOM 6028 N N . ALA B 1 291 ? -22.438 -29.938 7.234 1 97.06 291 ALA B N 1
ATOM 6029 C CA . ALA B 1 291 ? -22.344 -31.375 7.043 1 97.06 291 ALA B CA 1
ATOM 6030 C C . ALA B 1 291 ? -22.609 -31.766 5.59 1 97.06 291 ALA B C 1
ATOM 6032 O O . ALA B 1 291 ? -22.797 -32.938 5.273 1 97.06 291 ALA B O 1
ATOM 6033 N N . LYS B 1 292 ? -22.625 -30.781 4.746 1 97.94 292 LYS B N 1
ATOM 6034 C CA . LYS B 1 292 ? -22.844 -31.062 3.334 1 97.94 292 LYS B CA 1
ATOM 6035 C C . LYS B 1 292 ? -21.656 -30.625 2.486 1 97.94 292 LYS B C 1
ATOM 6037 O O . LYS B 1 292 ? -21.562 -30.984 1.312 1 97.94 292 LYS B O 1
ATOM 6042 N N . VAL B 1 293 ? -20.781 -29.906 3.129 1 98.31 293 VAL B N 1
ATOM 6043 C CA . VAL B 1 293 ? -19.594 -29.469 2.416 1 98.31 293 VAL B CA 1
ATOM 6044 C C . VAL B 1 293 ? -18.375 -29.516 3.35 1 98.31 293 VAL B C 1
ATOM 6046 O O . VAL B 1 293 ? -18.5 -29.234 4.543 1 98.31 293 VAL B O 1
ATOM 6049 N N . SER B 1 294 ? -17.281 -29.922 2.881 1 98.12 294 SER B N 1
ATOM 6050 C CA . SER B 1 294 ? -15.984 -29.844 3.564 1 98.12 294 SER B CA 1
ATOM 6051 C C . SER B 1 294 ? -15 -28.984 2.789 1 98.12 294 SER B C 1
ATOM 6053 O O . SER B 1 294 ? -15 -28.984 1.557 1 98.12 294 SER B O 1
ATOM 6055 N N . PHE B 1 295 ? -14.188 -28.25 3.508 1 98.69 295 PHE B N 1
ATOM 6056 C CA . PHE B 1 295 ? -13.141 -27.438 2.898 1 98.69 295 PHE B CA 1
ATOM 6057 C C . PHE B 1 295 ? -11.766 -28.047 3.127 1 98.69 295 PHE B C 1
ATOM 6059 O O . PHE B 1 295 ? -11.336 -28.203 4.27 1 98.69 295 PHE B O 1
ATOM 6066 N N . MET B 1 296 ? -11.148 -28.406 2.064 1 98.56 296 MET B N 1
ATOM 6067 C CA . MET B 1 296 ? -9.781 -28.906 2.154 1 98.56 296 MET B CA 1
ATOM 6068 C C . MET B 1 296 ? -8.773 -27.844 1.737 1 98.56 296 MET B C 1
ATOM 6070 O O . MET B 1 296 ? -8.828 -27.344 0.613 1 98.56 296 MET B O 1
ATOM 6074 N N . GLN B 1 297 ? -7.898 -27.5 2.635 1 98.56 297 GLN B N 1
ATOM 6075 C CA . GLN B 1 297 ? -6.816 -26.562 2.365 1 98.56 297 GLN B CA 1
ATOM 6076 C C . GLN B 1 297 ? -5.461 -27.266 2.404 1 98.56 297 GLN B C 1
ATOM 6078 O O . GLN B 1 297 ? -5.031 -27.734 3.459 1 98.56 297 GLN B O 1
ATOM 6083 N N . VAL B 1 298 ? -4.848 -27.344 1.239 1 97.44 298 VAL B N 1
ATOM 6084 C CA . VAL B 1 298 ? -3.471 -27.812 1.163 1 97.44 298 VAL B CA 1
ATOM 6085 C C . VAL B 1 298 ? -2.516 -26.625 1.217 1 97.44 298 VAL B C 1
ATOM 6087 O O . VAL B 1 298 ? -2.533 -25.766 0.332 1 97.44 298 VAL B O 1
ATOM 6090 N N . ALA B 1 299 ? -1.684 -26.531 2.221 1 96 299 ALA B N 1
ATOM 6091 C CA . ALA B 1 299 ? -0.786 -25.391 2.418 1 96 299 ALA B CA 1
ATOM 6092 C C . ALA B 1 299 ? 0.599 -25.859 2.859 1 96 299 ALA B C 1
ATOM 6094 O O . ALA B 1 299 ? 0.977 -25.688 4.02 1 96 299 ALA B O 1
ATOM 6095 N N . PRO B 1 300 ? 1.345 -26.375 1.91 1 92.94 300 PRO B N 1
ATOM 6096 C CA . PRO B 1 300 ? 2.697 -26.797 2.291 1 92.94 300 PRO B CA 1
ATOM 6097 C C . PRO B 1 300 ? 3.5 -25.672 2.938 1 92.94 300 PRO B C 1
ATOM 6099 O O . PRO B 1 300 ? 3.393 -24.516 2.521 1 92.94 300 PRO B O 1
ATOM 6102 N N . ILE B 1 301 ? 4.32 -26.031 3.883 1 89 301 ILE B N 1
ATOM 6103 C CA . ILE B 1 301 ? 5.109 -25.062 4.645 1 89 301 ILE B CA 1
ATOM 6104 C C . ILE B 1 301 ? 6.219 -24.5 3.762 1 89 301 ILE B C 1
ATOM 6106 O O . ILE B 1 301 ? 6.852 -25.234 3 1 89 301 ILE B O 1
ATOM 6110 N N . SER B 1 302 ? 6.457 -23.234 3.824 1 82.12 302 SER B N 1
ATOM 6111 C CA . SER B 1 302 ? 7.504 -22.531 3.084 1 82.12 302 SER B CA 1
ATOM 6112 C C . SER B 1 302 ? 8.195 -21.484 3.951 1 82.12 302 SER B C 1
ATOM 6114 O O . SER B 1 302 ? 7.586 -20.953 4.879 1 82.12 302 SER B O 1
ATOM 6116 N N . ARG B 1 303 ? 9.461 -21.219 3.836 1 85.19 303 ARG B N 1
ATOM 6117 C CA . ARG B 1 303 ? 10.227 -20.141 4.438 1 85.19 303 ARG B CA 1
ATOM 6118 C C . ARG B 1 303 ? 10.07 -20.125 5.953 1 85.19 303 ARG B C 1
ATOM 6120 O O . ARG B 1 303 ? 9.812 -19.078 6.551 1 85.19 303 ARG B O 1
ATOM 6127 N N . SER B 1 304 ? 10.133 -21.203 6.516 1 82.19 304 SER B N 1
ATOM 6128 C CA . SER B 1 304 ? 9.852 -21.406 7.934 1 82.19 304 SER B CA 1
ATOM 6129 C C . SER B 1 304 ? 10.789 -20.562 8.805 1 82.19 304 SER B C 1
ATOM 6131 O O . SER B 1 304 ? 10.508 -20.328 9.977 1 82.19 304 SER B O 1
ATOM 6133 N N . GLU B 1 305 ? 11.828 -20.094 8.227 1 81.94 305 GLU B N 1
ATOM 6134 C CA . GLU B 1 305 ? 12.805 -19.312 8.984 1 81.94 305 GLU B CA 1
ATOM 6135 C C . GLU B 1 305 ? 12.336 -17.875 9.188 1 81.94 305 GLU B C 1
ATOM 6137 O O . GLU B 1 305 ? 12.852 -17.156 10.055 1 81.94 305 GLU B O 1
ATOM 6142 N N . VAL B 1 306 ? 11.422 -17.484 8.484 1 84.88 306 VAL B N 1
ATOM 6143 C CA . VAL B 1 306 ? 10.906 -16.125 8.562 1 84.88 306 VAL B CA 1
ATOM 6144 C C . VAL B 1 306 ? 9.805 -16.047 9.617 1 84.88 306 VAL B C 1
ATOM 6146 O O . VAL B 1 306 ? 8.828 -16.797 9.562 1 84.88 306 VAL B O 1
ATOM 6149 N N . PRO B 1 307 ? 9.836 -15.188 10.555 1 86.69 307 PRO B N 1
ATOM 6150 C CA . PRO B 1 307 ? 8.914 -15.141 11.695 1 86.69 307 PRO B CA 1
ATOM 6151 C C . PRO B 1 307 ? 7.457 -14.977 11.273 1 86.69 307 PRO B C 1
ATOM 6153 O O . PRO B 1 307 ? 6.566 -15.586 11.875 1 86.69 307 PRO B O 1
ATOM 6156 N N . GLU B 1 308 ? 7.211 -14.234 10.289 1 88.44 308 GLU B N 1
ATOM 6157 C CA . GLU B 1 308 ? 5.848 -13.977 9.828 1 88.44 308 GLU B CA 1
ATOM 6158 C C . GLU B 1 308 ? 5.164 -15.273 9.383 1 88.44 308 GLU B C 1
ATOM 6160 O O . GLU B 1 308 ? 3.957 -15.438 9.57 1 88.44 308 GLU B O 1
ATOM 6165 N N . TYR B 1 309 ? 5.898 -16.188 8.898 1 89.81 309 TYR B N 1
ATOM 6166 C CA . TYR B 1 309 ? 5.344 -17.438 8.406 1 89.81 309 TYR B CA 1
ATOM 6167 C C . TYR B 1 309 ? 5.035 -18.391 9.555 1 89.81 309 TYR B C 1
ATOM 6169 O O . TYR B 1 309 ? 4.051 -19.125 9.516 1 89.81 309 TYR B O 1
ATOM 6177 N N . ARG B 1 310 ? 5.836 -18.328 10.539 1 90.56 310 ARG B N 1
ATOM 6178 C CA . ARG B 1 310 ? 5.574 -19.125 11.734 1 90.56 310 ARG B CA 1
ATOM 6179 C C . ARG B 1 310 ? 4.293 -18.672 12.422 1 90.56 310 ARG B C 1
ATOM 6181 O O . ARG B 1 310 ? 3.469 -19.484 12.828 1 90.56 310 ARG B O 1
ATOM 6188 N N . ARG B 1 311 ? 4.156 -17.406 12.539 1 92.25 311 ARG B N 1
ATOM 6189 C CA . ARG B 1 311 ? 2.953 -16.844 13.148 1 92.25 311 ARG B CA 1
ATOM 6190 C C . ARG B 1 311 ? 1.712 -17.219 12.344 1 92.25 311 ARG B C 1
ATOM 6192 O O . ARG B 1 311 ? 0.66 -17.516 12.914 1 92.25 311 ARG B O 1
ATOM 6199 N N . LEU B 1 312 ? 1.885 -17.203 11.094 1 94.38 312 LEU B N 1
ATOM 6200 C CA . LEU B 1 312 ? 0.774 -17.562 10.219 1 94.38 312 LEU B CA 1
ATOM 6201 C C . LEU B 1 312 ? 0.362 -19.016 10.422 1 94.38 312 LEU B C 1
ATOM 6203 O O . LEU B 1 312 ? -0.831 -19.328 10.461 1 94.38 312 LEU B O 1
ATOM 6207 N N . ARG B 1 313 ? 1.34 -19.859 10.5 1 94.81 313 ARG B N 1
ATOM 6208 C CA . ARG B 1 313 ? 1.062 -21.281 10.727 1 94.81 313 ARG B CA 1
ATOM 6209 C C . ARG B 1 313 ? 0.262 -21.484 12.008 1 94.81 313 ARG B C 1
ATOM 6211 O O . ARG B 1 313 ? -0.745 -22.188 12.008 1 94.81 313 ARG B O 1
ATOM 6218 N N . GLU B 1 314 ? 0.681 -20.812 13.062 1 95.88 314 GLU B N 1
ATOM 6219 C CA . GLU B 1 314 ? -0.002 -20.906 14.352 1 95.88 314 GLU B CA 1
ATOM 6220 C C . GLU B 1 314 ? -1.428 -20.375 14.258 1 95.88 314 GLU B C 1
ATOM 6222 O O . GLU B 1 314 ? -2.357 -20.969 14.805 1 95.88 314 GLU B O 1
ATOM 6227 N N . GLU B 1 315 ? -1.538 -19.312 13.578 1 96.69 315 GLU B N 1
ATOM 6228 C CA . GLU B 1 315 ? -2.854 -18.703 13.406 1 96.69 315 GLU B CA 1
ATOM 6229 C C . GLU B 1 315 ? -3.803 -19.656 12.672 1 96.69 315 GLU B C 1
ATOM 6231 O O . GLU B 1 315 ? -4.961 -19.797 13.062 1 96.69 315 GLU B O 1
ATOM 6236 N N . LEU B 1 316 ? -3.357 -20.281 11.664 1 97.25 316 LEU B N 1
ATOM 6237 C CA . LEU B 1 316 ? -4.195 -21.156 10.844 1 97.25 316 LEU B CA 1
ATOM 6238 C C . LEU B 1 316 ? -4.562 -22.438 11.609 1 97.25 316 LEU B C 1
ATOM 6240 O O . LEU B 1 316 ? -5.684 -22.922 11.492 1 97.25 316 LEU B O 1
ATOM 6244 N N . GLU B 1 317 ? -3.59 -22.922 12.352 1 97 317 GLU B N 1
ATOM 6245 C CA . GLU B 1 317 ? -3.869 -24.078 13.188 1 97 317 GLU B CA 1
ATOM 6246 C C . GLU B 1 317 ? -4.941 -23.766 14.227 1 97 317 GLU B C 1
ATOM 6248 O O . GLU B 1 317 ? -5.859 -24.562 14.438 1 97 317 GLU B O 1
ATOM 6253 N N . SER B 1 318 ? -4.812 -22.625 14.789 1 97.88 318 SER B N 1
ATOM 6254 C CA . SER B 1 318 ? -5.797 -22.188 15.781 1 97.88 318 SER B CA 1
ATOM 6255 C C . SER B 1 318 ? -7.168 -21.984 15.141 1 97.88 318 SER B C 1
ATOM 6257 O O . SER B 1 318 ? -8.18 -22.453 15.672 1 97.88 318 SER B O 1
ATOM 6259 N N . LEU B 1 319 ? -7.219 -21.344 14.016 1 97.75 319 LEU B N 1
ATOM 6260 C CA . LEU B 1 319 ? -8.469 -21.047 13.32 1 97.75 319 LEU B CA 1
ATOM 6261 C C . LEU B 1 319 ? -9.156 -22.344 12.875 1 97.75 319 LEU B C 1
ATOM 6263 O O . LEU B 1 319 ? -10.367 -22.484 13.016 1 97.75 319 LEU B O 1
ATOM 6267 N N . SER B 1 320 ? -8.383 -23.203 12.289 1 98 320 SER B N 1
ATOM 6268 C CA . SER B 1 320 ? -8.922 -24.484 11.859 1 98 320 SER B CA 1
ATOM 6269 C C . SER B 1 320 ? -9.516 -25.25 13.039 1 98 320 SER B C 1
ATOM 6271 O O . SER B 1 320 ? -10.594 -25.844 12.93 1 98 320 SER B O 1
ATOM 6273 N N . GLY B 1 321 ? -8.781 -25.281 14.133 1 97.56 321 GLY B N 1
ATOM 6274 C CA . GLY B 1 321 ? -9.273 -25.938 15.336 1 97.56 321 GLY B CA 1
ATOM 6275 C C . GLY B 1 321 ? -10.562 -25.328 15.859 1 97.56 321 GLY B C 1
ATOM 6276 O O . GLY B 1 321 ? -11.492 -26.047 16.219 1 97.56 321 GLY B O 1
ATOM 6277 N N . GLN B 1 322 ? -10.594 -24.062 15.891 1 98.06 322 GLN B N 1
ATOM 6278 C CA . GLN B 1 322 ? -11.766 -23.344 16.375 1 98.06 322 GLN B CA 1
ATOM 6279 C C . GLN B 1 322 ? -12.992 -23.625 15.508 1 98.06 322 GLN B C 1
ATOM 6281 O O . GLN B 1 322 ? -14.07 -23.922 16.031 1 98.06 322 GLN B O 1
ATOM 6286 N N . ILE B 1 323 ? -12.828 -23.547 14.25 1 98.44 323 ILE B N 1
ATOM 6287 C CA . ILE B 1 323 ? -13.938 -23.734 13.32 1 98.44 323 ILE B CA 1
ATOM 6288 C C . ILE B 1 323 ? -14.414 -25.188 13.367 1 98.44 323 ILE B C 1
ATOM 6290 O O . ILE B 1 323 ? -15.617 -25.453 13.406 1 98.44 323 ILE B O 1
ATOM 6294 N N . ASN B 1 324 ? -13.477 -26.109 13.359 1 98.38 324 ASN B N 1
ATOM 6295 C CA . ASN B 1 324 ? -13.828 -27.516 13.461 1 98.38 324 ASN B CA 1
ATOM 6296 C C . ASN B 1 324 ? -14.539 -27.828 14.773 1 98.38 324 ASN B C 1
ATOM 6298 O O . ASN B 1 324 ? -15.453 -28.656 14.812 1 98.38 324 ASN B O 1
ATOM 6302 N N . GLY B 1 325 ? -14.047 -27.188 15.836 1 97.62 325 GLY B N 1
ATOM 6303 C CA . GLY B 1 325 ? -14.703 -27.375 17.125 1 97.62 325 GLY B CA 1
ATOM 6304 C C . GLY B 1 325 ? -16.109 -26.812 17.156 1 97.62 325 GLY B C 1
ATOM 6305 O O . GLY B 1 325 ? -17 -27.406 17.766 1 97.62 325 GLY B O 1
ATOM 6306 N N . GLN B 1 326 ? -16.312 -25.766 16.531 1 98 326 GLN B N 1
ATOM 6307 C CA . GLN B 1 326 ? -17.578 -25.062 16.562 1 98 326 GLN B CA 1
ATOM 6308 C C . GLN B 1 326 ? -18.625 -25.766 15.695 1 98 326 GLN B C 1
ATOM 6310 O O . GLN B 1 326 ? -19.797 -25.859 16.078 1 98 326 GLN B O 1
ATOM 6315 N N . PHE B 1 327 ? -18.203 -26.188 14.523 1 98.25 327 PHE B N 1
ATOM 6316 C CA . PHE B 1 327 ? -19.219 -26.625 13.562 1 98.25 327 PHE B CA 1
ATOM 6317 C C . PHE B 1 327 ? -19.156 -28.125 13.359 1 98.25 327 PHE B C 1
ATOM 6319 O O . PHE B 1 327 ? -20.125 -28.734 12.867 1 98.25 327 PHE B O 1
ATOM 6326 N N . GLY B 1 328 ? -18.016 -28.734 13.625 1 97.19 328 GLY B N 1
ATOM 6327 C CA . GLY B 1 328 ? -17.844 -30.141 13.352 1 97.19 328 GLY B CA 1
ATOM 6328 C C . GLY B 1 328 ? -18.875 -31.016 14.055 1 97.19 328 GLY B C 1
ATOM 6329 O O . GLY B 1 328 ? -19.594 -30.547 14.938 1 97.19 328 GLY B O 1
ATOM 6330 N N . ASP B 1 329 ? -18.938 -32.219 13.531 1 95.75 329 ASP B N 1
ATOM 6331 C CA . ASP B 1 329 ? -19.766 -33.25 14.125 1 95.75 329 ASP B CA 1
ATOM 6332 C C . ASP B 1 329 ? -19.016 -34.594 14.164 1 95.75 329 ASP B C 1
ATOM 6334 O O . ASP B 1 329 ? -17.891 -34.688 13.664 1 95.75 329 ASP B O 1
ATOM 6338 N N . TYR B 1 330 ? -19.594 -35.562 14.734 1 94.06 330 TYR B N 1
ATOM 6339 C CA . TYR B 1 330 ? -18.938 -36.844 14.93 1 94.06 330 TYR B CA 1
ATOM 6340 C C . TYR B 1 330 ? -18.594 -37.5 13.586 1 94.06 330 TYR B C 1
ATOM 6342 O O . TYR B 1 330 ? -17.734 -38.344 13.508 1 94.06 330 TYR B O 1
ATOM 6350 N N . ASP B 1 331 ? -19.234 -37.062 12.508 1 94.56 331 ASP B N 1
ATOM 6351 C CA . ASP B 1 331 ? -19 -37.688 11.211 1 94.56 331 ASP B CA 1
ATOM 6352 C C . ASP B 1 331 ? -18.625 -36.625 10.156 1 94.56 331 ASP B C 1
ATOM 6354 O O . ASP B 1 331 ? -18.75 -36.906 8.953 1 94.56 331 ASP B O 1
ATOM 6358 N N . TRP B 1 332 ? -18.328 -35.469 10.656 1 96.56 332 TRP B N 1
ATOM 6359 C CA . TRP B 1 332 ? -18.062 -34.375 9.695 1 96.56 332 TRP B CA 1
ATOM 6360 C C . TRP B 1 332 ? -17 -33.438 10.234 1 96.56 332 TRP B C 1
ATOM 6362 O O . TRP B 1 332 ? -17.109 -32.969 11.375 1 96.56 332 TRP B O 1
ATOM 6372 N N . VAL B 1 333 ? -16 -33.219 9.422 1 96.62 333 VAL B N 1
ATOM 6373 C CA . VAL B 1 333 ? -14.969 -32.219 9.711 1 96.62 333 VAL B CA 1
ATOM 6374 C C . VAL B 1 333 ? -15.047 -31.078 8.703 1 96.62 333 VAL B C 1
ATOM 6376 O O . VAL B 1 333 ? -14.766 -31.266 7.52 1 96.62 333 VAL B O 1
ATOM 6379 N N . PRO B 1 334 ? -15.344 -29.891 9.125 1 98 334 PRO B N 1
ATOM 6380 C CA . PRO B 1 334 ? -15.539 -28.766 8.219 1 98 334 PRO B CA 1
ATOM 6381 C C . PRO B 1 334 ? -14.281 -28.406 7.438 1 98 334 PRO B C 1
ATOM 6383 O O . PRO B 1 334 ? -14.328 -28.281 6.211 1 98 334 PRO B O 1
ATOM 6386 N N . ILE B 1 335 ? -13.172 -28.25 8.133 1 98.5 335 ILE B N 1
ATOM 6387 C CA . ILE B 1 335 ? -11.938 -27.844 7.477 1 98.5 335 ILE B CA 1
ATOM 6388 C C . ILE B 1 335 ? -10.898 -28.969 7.605 1 98.5 335 ILE B C 1
ATOM 6390 O O . ILE B 1 335 ? -10.57 -29.391 8.711 1 98.5 335 ILE B O 1
ATOM 6394 N N . ARG B 1 336 ? -10.43 -29.438 6.492 1 97.94 336 ARG B N 1
ATOM 6395 C CA . ARG B 1 336 ? -9.273 -30.312 6.402 1 97.94 336 ARG B CA 1
ATOM 6396 C C . ARG B 1 336 ? -8.016 -29.531 6.027 1 97.94 336 ARG B C 1
ATOM 6398 O O . ARG B 1 336 ? -7.785 -29.25 4.852 1 97.94 336 ARG B O 1
ATOM 6405 N N . TYR B 1 337 ? -7.254 -29.234 7.02 1 97.56 337 TYR B N 1
ATOM 6406 C CA . TYR B 1 337 ? -6.059 -28.422 6.848 1 97.56 337 TYR B CA 1
ATOM 6407 C C . TYR B 1 337 ? -4.812 -29.297 6.746 1 97.56 337 TYR B C 1
ATOM 6409 O O . TYR B 1 337 ? -4.418 -29.938 7.719 1 97.56 337 TYR B O 1
ATOM 6417 N N . LEU B 1 338 ? -4.176 -29.344 5.523 1 96.5 338 LEU B N 1
ATOM 6418 C CA . LEU B 1 338 ? -3.025 -30.203 5.25 1 96.5 338 LEU B CA 1
ATOM 6419 C C . LEU B 1 338 ? -1.785 -29.359 4.949 1 96.5 338 LEU B C 1
ATOM 6421 O O . LEU B 1 338 ? -1.796 -28.531 4.035 1 96.5 338 LEU B O 1
ATOM 6425 N N . THR B 1 339 ? -0.666 -29.562 5.621 1 94.56 339 THR B N 1
ATOM 6426 C CA . THR B 1 339 ? 0.539 -28.75 5.438 1 94.56 339 THR B CA 1
ATOM 6427 C C . THR B 1 339 ? 1.603 -29.547 4.676 1 94.56 339 THR B C 1
ATOM 6429 O O . THR B 1 339 ? 2.756 -29.109 4.594 1 94.56 339 THR B O 1
ATOM 6432 N N . ARG B 1 340 ? 1.232 -30.672 4.125 1 91.56 340 ARG B N 1
ATOM 6433 C CA . ARG B 1 340 ? 2.184 -31.484 3.383 1 91.56 340 ARG B CA 1
ATOM 6434 C C . ARG B 1 340 ? 2.094 -31.203 1.887 1 91.56 340 ARG B C 1
ATOM 6436 O O . ARG B 1 340 ? 1.108 -30.641 1.414 1 91.56 340 ARG B O 1
ATOM 6443 N N . ASN B 1 341 ? 3.061 -31.656 1.19 1 89.06 341 ASN B N 1
ATOM 6444 C CA . ASN B 1 341 ? 3.104 -31.531 -0.263 1 89.06 341 ASN B CA 1
ATOM 6445 C C . ASN B 1 341 ? 2.473 -32.75 -0.95 1 89.06 341 ASN B C 1
ATOM 6447 O O . ASN B 1 341 ? 2.551 -33.844 -0.441 1 89.06 341 ASN B O 1
ATOM 6451 N N . PHE B 1 342 ? 1.816 -32.5 -2.035 1 90.44 342 PHE B N 1
ATOM 6452 C CA . PHE B 1 342 ? 1.269 -33.562 -2.865 1 90.44 342 PHE B CA 1
ATOM 6453 C C . PHE B 1 342 ? 1.797 -33.469 -4.293 1 90.44 342 PHE B C 1
ATOM 6455 O O . PHE B 1 342 ? 2.088 -32.375 -4.777 1 90.44 342 PHE B O 1
ATOM 6462 N N . ALA B 1 343 ? 1.927 -34.562 -4.883 1 88.56 343 ALA B N 1
ATOM 6463 C CA . ALA B 1 343 ? 2.34 -34.625 -6.281 1 88.56 343 ALA B CA 1
ATOM 6464 C C . ALA B 1 343 ? 1.296 -33.938 -7.18 1 88.56 343 ALA B C 1
ATOM 6466 O O . ALA B 1 343 ? 0.1 -34 -6.879 1 88.56 343 ALA B O 1
ATOM 6467 N N . ARG B 1 344 ? 1.796 -33.469 -8.234 1 88.25 344 ARG B N 1
ATOM 6468 C CA . ARG B 1 344 ? 0.938 -32.75 -9.195 1 88.25 344 ARG B CA 1
ATOM 6469 C C . ARG B 1 344 ? -0.188 -33.656 -9.68 1 88.25 344 ARG B C 1
ATOM 6471 O O . ARG B 1 344 ? -1.326 -33.219 -9.844 1 88.25 344 ARG B O 1
ATOM 6478 N N . SER B 1 345 ? 0.094 -34.906 -9.883 1 89.81 345 SER B N 1
ATOM 6479 C CA . SER B 1 345 ? -0.894 -35.844 -10.375 1 89.81 345 SER B CA 1
ATOM 6480 C C . SER B 1 345 ? -1.988 -36.094 -9.336 1 89.81 345 SER B C 1
ATOM 6482 O O . SER B 1 345 ? -3.152 -36.281 -9.688 1 89.81 345 SER B O 1
ATOM 6484 N N . VAL B 1 346 ? -1.593 -36.062 -8.109 1 94.19 346 VAL B N 1
ATOM 6485 C CA . VAL B 1 346 ? -2.553 -36.219 -7.023 1 94.19 346 VAL B CA 1
ATOM 6486 C C . VAL B 1 346 ? -3.428 -35 -6.906 1 94.19 346 VAL B C 1
ATOM 6488 O O . VAL B 1 346 ? -4.652 -35.094 -6.797 1 94.19 346 VAL B O 1
ATOM 6491 N N . LEU B 1 347 ? -2.777 -33.844 -7.02 1 94.81 347 LEU B N 1
ATOM 6492 C CA . LEU B 1 347 ? -3.498 -32.594 -6.902 1 94.81 347 LEU B CA 1
ATOM 6493 C C . LEU B 1 347 ? -4.504 -32.438 -8.039 1 94.81 347 LEU B C 1
ATOM 6495 O O . LEU B 1 347 ? -5.594 -31.891 -7.84 1 94.81 347 LEU B O 1
ATOM 6499 N N . ALA B 1 348 ? -4.145 -32.875 -9.211 1 95.88 348 ALA B N 1
ATOM 6500 C CA . ALA B 1 348 ? -5.059 -32.812 -10.344 1 95.88 348 ALA B CA 1
ATOM 6501 C C . ALA B 1 348 ? -6.355 -33.562 -10.047 1 95.88 348 ALA B C 1
ATOM 6503 O O . ALA B 1 348 ? -7.441 -33.094 -10.398 1 95.88 348 ALA B O 1
ATOM 6504 N N . GLY B 1 349 ? -6.188 -34.719 -9.43 1 97.19 349 GLY B N 1
ATOM 6505 C CA . GLY B 1 349 ? -7.359 -35.469 -9.031 1 97.19 349 GLY B CA 1
ATOM 6506 C C . GLY B 1 349 ? -8.188 -34.781 -7.961 1 97.19 349 GLY B C 1
ATOM 6507 O O . GLY B 1 349 ? -9.414 -34.812 -8.008 1 97.19 349 GLY B O 1
ATOM 6508 N N . PHE B 1 350 ? -7.496 -34.188 -6.992 1 97.62 350 PHE B N 1
ATOM 6509 C CA . PHE B 1 350 ? -8.188 -33.469 -5.926 1 97.62 350 PHE B CA 1
ATOM 6510 C C . PHE B 1 350 ? -8.984 -32.312 -6.484 1 97.62 350 PHE B C 1
ATOM 6512 O O . PHE B 1 350 ? -10.133 -32.094 -6.086 1 97.62 350 PHE B O 1
ATOM 6519 N N . TYR B 1 351 ? -8.391 -31.609 -7.441 1 98.06 351 TYR B N 1
ATOM 6520 C CA . TYR B 1 351 ? -9.094 -30.5 -8.086 1 98.06 351 TYR B CA 1
ATOM 6521 C C . TYR B 1 351 ? -10.344 -30.984 -8.812 1 98.06 351 TYR B C 1
ATOM 6523 O O . TYR B 1 351 ? -11.391 -30.344 -8.75 1 98.06 351 TYR B O 1
ATOM 6531 N N . ARG B 1 352 ? -10.211 -32.094 -9.469 1 97.56 352 ARG B N 1
ATOM 6532 C CA . ARG B 1 352 ? -11.32 -32.656 -10.227 1 97.56 352 ARG B CA 1
ATOM 6533 C C . ARG B 1 352 ? -12.492 -33 -9.312 1 97.56 352 ARG B C 1
ATOM 6535 O O . ARG B 1 352 ? -13.656 -32.875 -9.703 1 97.56 352 ARG B O 1
ATOM 6542 N N . GLN B 1 353 ? -12.133 -33.406 -8.117 1 96.81 353 GLN B N 1
ATOM 6543 C CA . GLN B 1 353 ? -13.148 -33.75 -7.129 1 96.81 353 GLN B CA 1
ATOM 6544 C C . GLN B 1 353 ? -13.758 -32.5 -6.5 1 96.81 353 GLN B C 1
ATOM 6546 O O . GLN B 1 353 ? -14.844 -32.562 -5.918 1 96.81 353 GLN B O 1
ATOM 6551 N N . GLY B 1 354 ? -13.109 -31.406 -6.578 1 98.19 354 GLY B N 1
ATOM 6552 C CA . GLY B 1 354 ? -13.531 -30.172 -5.91 1 98.19 354 GLY B CA 1
ATOM 6553 C C . GLY B 1 354 ? -14.703 -29.5 -6.598 1 98.19 354 GLY B C 1
ATOM 6554 O O . GLY B 1 354 ? -14.562 -28.984 -7.711 1 98.19 354 GLY B O 1
ATOM 6555 N N . ALA B 1 355 ? -15.781 -29.406 -5.922 1 98.56 355 ALA B N 1
ATOM 6556 C CA . ALA B 1 355 ? -16.953 -28.719 -6.441 1 98.56 355 ALA B CA 1
ATOM 6557 C C . ALA B 1 355 ? -16.703 -27.203 -6.531 1 98.56 355 ALA B C 1
ATOM 6559 O O . ALA B 1 355 ? -17.297 -26.531 -7.375 1 98.56 355 ALA B O 1
ATOM 6560 N N . VAL B 1 356 ? -15.945 -26.734 -5.617 1 98.88 356 VAL B N 1
ATOM 6561 C CA . VAL B 1 356 ? -15.586 -25.312 -5.598 1 98.88 356 VAL B CA 1
ATOM 6562 C C . VAL B 1 356 ? -14.086 -25.156 -5.379 1 98.88 356 VAL B C 1
ATOM 6564 O O . VAL B 1 356 ? -13.531 -25.703 -4.414 1 98.88 356 VAL B O 1
ATOM 6567 N N . GLY B 1 357 ? -13.406 -24.547 -6.301 1 98.81 357 GLY B N 1
ATOM 6568 C CA . GLY B 1 357 ? -12.047 -24.109 -6.082 1 98.81 357 GLY B CA 1
ATOM 6569 C C . GLY B 1 357 ? -11.961 -22.719 -5.457 1 98.81 357 GLY B C 1
ATOM 6570 O O . GLY B 1 357 ? -12.656 -21.797 -5.887 1 98.81 357 GLY B O 1
ATOM 6571 N N . VAL B 1 358 ? -11.18 -22.594 -4.41 1 98.81 358 VAL B N 1
ATOM 6572 C CA . VAL B 1 358 ? -11.078 -21.328 -3.703 1 98.81 358 VAL B CA 1
ATOM 6573 C C . VAL B 1 358 ? -9.648 -20.812 -3.779 1 98.81 358 VAL B C 1
ATOM 6575 O O . VAL B 1 358 ? -8.75 -21.344 -3.115 1 98.81 358 VAL B O 1
ATOM 6578 N N . VAL B 1 359 ? -9.406 -19.781 -4.59 1 98.38 359 VAL B N 1
ATOM 6579 C CA . VAL B 1 359 ? -8.109 -19.141 -4.789 1 98.38 359 VAL B CA 1
ATOM 6580 C C . VAL B 1 359 ? -8.219 -17.641 -4.484 1 98.38 359 VAL B C 1
ATOM 6582 O O . VAL B 1 359 ? -8.477 -16.844 -5.379 1 98.38 359 VAL B O 1
ATOM 6585 N N . THR B 1 360 ? -7.93 -17.297 -3.238 1 97.88 360 THR B N 1
ATOM 6586 C CA . THR B 1 360 ? -8.258 -15.945 -2.82 1 97.88 360 THR B CA 1
ATOM 6587 C C . THR B 1 360 ? -7.047 -15.258 -2.201 1 97.88 360 THR B C 1
ATOM 6589 O O . THR B 1 360 ? -7.137 -14.695 -1.105 1 97.88 360 THR B O 1
ATOM 6592 N N . PRO B 1 361 ? -5.945 -15.227 -2.93 1 97.12 361 PRO B N 1
ATOM 6593 C CA . PRO B 1 361 ? -4.812 -14.453 -2.41 1 97.12 361 PRO B CA 1
ATOM 6594 C C . PRO B 1 361 ? -5.16 -12.984 -2.17 1 97.12 361 PRO B C 1
ATOM 6596 O O . PRO B 1 361 ? -6.047 -12.438 -2.836 1 97.12 361 PRO B O 1
ATOM 6599 N N . MET B 1 362 ? -4.43 -12.414 -1.228 1 95.38 362 MET B N 1
ATOM 6600 C CA . MET B 1 362 ? -4.59 -10.984 -0.987 1 95.38 362 MET B CA 1
ATOM 6601 C C . MET B 1 362 ? -4.086 -10.172 -2.176 1 95.38 362 MET B C 1
ATOM 6603 O O . MET B 1 362 ? -4.645 -9.117 -2.494 1 95.38 362 MET B O 1
ATOM 6607 N N . ARG B 1 363 ? -2.973 -10.594 -2.717 1 94 363 ARG B N 1
ATOM 6608 C CA . ARG B 1 363 ? -2.379 -10.094 -3.951 1 94 363 ARG B CA 1
ATOM 6609 C C . ARG B 1 363 ? -1.337 -11.062 -4.496 1 94 363 ARG B C 1
ATOM 6611 O O . ARG B 1 363 ? -0.459 -11.516 -3.76 1 94 363 ARG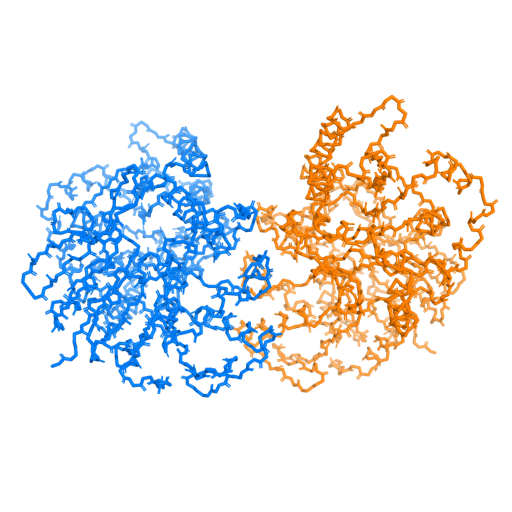 B O 1
ATOM 6618 N N . ASP B 1 364 ? -1.514 -11.297 -5.691 1 92.06 364 ASP B N 1
ATOM 6619 C CA . ASP B 1 364 ? -0.503 -12.195 -6.246 1 92.06 364 ASP B CA 1
ATOM 6620 C C . ASP B 1 364 ? -0.282 -11.922 -7.73 1 92.06 364 ASP B C 1
ATOM 6622 O O . ASP B 1 364 ? -1.129 -11.312 -8.391 1 92.06 364 ASP B O 1
ATOM 6626 N N . GLY B 1 365 ? 0.912 -12.203 -8.25 1 87.44 365 GLY B N 1
ATOM 6627 C CA . GLY B 1 365 ? 1.227 -12.125 -9.664 1 87.44 365 GLY B CA 1
ATOM 6628 C C . GLY B 1 365 ? 0.805 -13.352 -10.445 1 87.44 365 GLY B C 1
ATOM 6629 O O . GLY B 1 365 ? -0.355 -13.477 -10.844 1 87.44 365 GLY B O 1
ATOM 6630 N N . MET B 1 366 ? 1.699 -14.273 -10.422 1 79.94 366 MET B N 1
ATOM 6631 C CA . MET B 1 366 ? 1.471 -15.562 -11.062 1 79.94 366 MET B CA 1
ATOM 6632 C C . MET B 1 366 ? 0.577 -16.453 -10.203 1 79.94 366 MET B C 1
ATOM 6634 O O . MET B 1 366 ? 0.867 -16.672 -9.031 1 79.94 366 MET B O 1
ATOM 6638 N N . ASN B 1 367 ? -0.556 -16.859 -10.781 1 86.12 367 ASN B N 1
ATOM 6639 C CA . ASN B 1 367 ? -1.379 -17.844 -10.086 1 86.12 367 ASN B CA 1
ATOM 6640 C C . ASN B 1 367 ? -1.738 -19.016 -10.992 1 86.12 367 ASN B C 1
ATOM 6642 O O . ASN B 1 367 ? -2.752 -18.969 -11.695 1 86.12 367 ASN B O 1
ATOM 6646 N N . LEU B 1 368 ? -0.995 -20.047 -10.852 1 91.25 368 LEU B N 1
ATOM 6647 C CA . LEU B 1 368 ? -1.195 -21.203 -11.711 1 91.25 368 LEU B CA 1
ATOM 6648 C C . LEU B 1 368 ? -2.277 -22.125 -11.148 1 91.25 368 LEU B C 1
ATOM 6650 O O . LEU B 1 368 ? -2.941 -22.844 -11.906 1 91.25 368 LEU B O 1
ATOM 6654 N N . VAL B 1 369 ? -2.465 -22.016 -9.875 1 94.19 369 VAL B N 1
ATOM 6655 C CA . VAL B 1 369 ? -3.389 -22.906 -9.188 1 94.19 369 VAL B CA 1
ATOM 6656 C C . VAL B 1 369 ? -4.805 -22.703 -9.727 1 94.19 369 VAL B C 1
ATOM 6658 O O . VAL B 1 369 ? -5.535 -23.672 -9.945 1 94.19 369 VAL B O 1
ATOM 6661 N N . ALA B 1 370 ? -5.191 -21.484 -9.961 1 97.12 370 ALA B N 1
ATOM 6662 C CA . ALA B 1 370 ? -6.512 -21.188 -10.508 1 97.12 370 ALA B CA 1
ATOM 6663 C C . ALA B 1 370 ? -6.691 -21.844 -11.875 1 97.12 370 ALA B C 1
ATOM 6665 O O . ALA B 1 370 ? -7.742 -22.422 -12.156 1 97.12 370 ALA B O 1
ATOM 6666 N N . LYS B 1 371 ? -5.715 -21.734 -12.68 1 96.38 371 LYS B N 1
ATOM 6667 C CA . LYS B 1 371 ? -5.766 -22.297 -14.023 1 96.38 371 LYS B CA 1
ATOM 6668 C C . LYS B 1 371 ? -5.73 -23.828 -13.977 1 96.38 371 LYS B C 1
ATOM 6670 O O . LYS B 1 371 ? -6.395 -24.5 -14.773 1 96.38 371 LYS B O 1
ATOM 6675 N N . GLU B 1 372 ? -4.945 -24.391 -13.055 1 95.44 372 GLU B N 1
ATOM 6676 C CA . GLU B 1 372 ? -4.895 -25.844 -12.859 1 95.44 372 GLU B CA 1
ATOM 6677 C C . GLU B 1 372 ? -6.254 -26.391 -12.422 1 95.44 372 GLU B C 1
ATOM 6679 O O . GLU B 1 372 ? -6.688 -27.438 -12.898 1 95.44 372 GLU B O 1
ATOM 6684 N N . TYR B 1 373 ? -6.934 -25.719 -11.539 1 97.75 373 TYR B N 1
ATOM 6685 C CA . TYR B 1 373 ? -8.266 -26.125 -11.109 1 97.75 373 TYR B CA 1
ATOM 6686 C C . TYR B 1 373 ? -9.227 -26.188 -12.289 1 97.75 373 TYR B C 1
ATOM 6688 O O . TYR B 1 373 ? -9.922 -27.188 -12.484 1 97.75 373 TYR B O 1
ATOM 6696 N N . VAL B 1 374 ? -9.227 -25.094 -13.07 1 98.5 374 VAL B N 1
ATOM 6697 C CA . VAL B 1 374 ? -10.125 -25 -14.219 1 98.5 374 VAL B CA 1
ATOM 6698 C C . VAL B 1 374 ? -9.844 -26.156 -15.18 1 98.5 374 VAL B C 1
ATOM 6700 O O . VAL B 1 374 ? -10.766 -26.859 -15.609 1 98.5 374 VAL B O 1
ATOM 6703 N N . ALA B 1 375 ? -8.609 -26.406 -15.406 1 97.44 375 ALA B N 1
ATOM 6704 C CA . ALA B 1 375 ? -8.195 -27.406 -16.375 1 97.44 375 ALA B CA 1
ATOM 6705 C C . ALA B 1 375 ? -8.539 -28.812 -15.898 1 97.44 375 ALA B C 1
ATOM 6707 O O . ALA B 1 375 ? -8.734 -29.719 -16.703 1 97.44 375 ALA B O 1
ATOM 6708 N N . SER B 1 376 ? -8.656 -28.984 -14.609 1 97.88 376 SER B N 1
ATOM 6709 C CA . SER B 1 376 ? -8.828 -30.312 -14.023 1 97.88 376 SER B CA 1
ATOM 6710 C C . SER B 1 376 ? -10.297 -30.719 -14.016 1 97.88 376 SER B C 1
ATOM 6712 O O . SER B 1 376 ? -10.617 -31.875 -13.75 1 97.88 376 SER B O 1
ATOM 6714 N N . GLN B 1 377 ? -11.148 -29.844 -14.297 1 98.25 377 GLN B N 1
ATOM 6715 C CA . GLN B 1 377 ? -12.562 -30.094 -14.078 1 98.25 377 GLN B CA 1
ATOM 6716 C C . GLN B 1 377 ? -13.133 -31.031 -15.141 1 98.25 377 GLN B C 1
ATOM 6718 O O . GLN B 1 377 ? -12.594 -31.109 -16.25 1 98.25 377 GLN B O 1
ATOM 6723 N N . ASN B 1 378 ? -14.164 -31.734 -14.789 1 97.5 378 ASN B N 1
ATOM 6724 C CA . ASN B 1 378 ? -14.977 -32.5 -15.727 1 97.5 378 ASN B CA 1
ATOM 6725 C C . ASN B 1 378 ? -15.891 -31.609 -16.547 1 97.5 378 ASN B C 1
ATOM 6727 O O . ASN B 1 378 ? -16.797 -30.984 -16.016 1 97.5 378 ASN B O 1
ATOM 6731 N N . PRO B 1 379 ? -15.711 -31.594 -17.812 1 97.12 379 PRO B N 1
ATOM 6732 C CA . PRO B 1 379 ? -16.531 -30.719 -18.656 1 97.12 379 PRO B CA 1
ATOM 6733 C C . PRO B 1 379 ? -18.016 -30.953 -18.484 1 97.12 379 PRO B C 1
ATOM 6735 O O . PRO B 1 379 ? -18.828 -30.047 -18.688 1 97.12 379 PRO B O 1
ATOM 6738 N N . GLN B 1 380 ? -18.422 -32.094 -18.109 1 97.56 380 GLN B N 1
ATOM 6739 C CA . GLN B 1 380 ? -19.828 -32.438 -17.984 1 97.56 380 GLN B CA 1
ATOM 6740 C C . GLN B 1 380 ? -20.375 -32.031 -16.609 1 97.56 380 GLN B C 1
ATOM 6742 O O . GLN B 1 380 ? -21.594 -31.984 -16.422 1 97.56 380 GLN B O 1
ATOM 6747 N N . ASP B 1 381 ? -19.5 -31.844 -15.75 1 98.19 381 ASP B N 1
ATOM 6748 C CA . ASP B 1 381 ? -19.906 -31.469 -14.398 1 98.19 381 ASP B CA 1
ATOM 6749 C C . ASP B 1 381 ? -18.828 -30.625 -13.719 1 98.19 381 ASP B C 1
ATOM 6751 O O . ASP B 1 381 ? -18.328 -31 -12.656 1 98.19 381 ASP B O 1
ATOM 6755 N N . PRO B 1 382 ? -18.484 -29.516 -14.297 1 98.75 382 PRO B N 1
ATOM 6756 C CA . PRO B 1 382 ? -17.406 -28.688 -13.75 1 98.75 382 PRO B CA 1
ATOM 6757 C C . PRO B 1 382 ? -17.766 -28.016 -12.43 1 98.75 382 PRO B C 1
ATOM 6759 O O . PRO B 1 382 ? -18.938 -27.688 -12.211 1 98.75 382 PRO B O 1
ATOM 6762 N N . GLY B 1 383 ? -16.781 -27.875 -11.578 1 98.69 383 GLY B N 1
ATOM 6763 C CA . GLY B 1 383 ? -16.953 -27.062 -10.391 1 98.69 383 GLY B CA 1
ATOM 6764 C C . GLY B 1 383 ? -16.891 -25.562 -10.664 1 98.69 383 GLY B C 1
ATOM 6765 O O . GLY B 1 383 ? -16.859 -25.156 -11.828 1 98.69 383 GLY B O 1
ATOM 6766 N N . VAL B 1 384 ? -16.969 -24.797 -9.602 1 98.88 384 VAL B N 1
ATOM 6767 C CA . VAL B 1 384 ? -16.984 -23.328 -9.695 1 98.88 384 VAL B CA 1
ATOM 6768 C C . VAL B 1 384 ? -15.727 -22.766 -9.039 1 98.88 384 VAL B C 1
ATOM 6770 O O . VAL B 1 384 ? -15.305 -23.234 -7.98 1 98.88 384 VAL B O 1
ATOM 6773 N N . LEU B 1 385 ? -15.117 -21.797 -9.688 1 98.88 385 LEU B N 1
ATOM 6774 C CA . LEU B 1 385 ? -13.922 -21.156 -9.156 1 98.88 385 LEU B CA 1
ATOM 6775 C C . LEU B 1 385 ? -14.273 -19.844 -8.461 1 98.88 385 LEU B C 1
ATOM 6777 O O . LEU B 1 385 ? -14.867 -18.953 -9.078 1 98.88 385 LEU B O 1
ATOM 6781 N N . VAL B 1 386 ? -14.016 -19.766 -7.191 1 98.88 386 VAL B N 1
ATOM 6782 C CA . VAL B 1 386 ? -14.016 -18.516 -6.449 1 98.88 386 VAL B CA 1
ATOM 6783 C C . VAL B 1 386 ? -12.609 -17.906 -6.457 1 98.88 386 VAL B C 1
ATOM 6785 O O . VAL B 1 386 ? -11.664 -18.5 -5.945 1 98.88 386 VAL B O 1
ATOM 6788 N N . LEU B 1 387 ? -12.469 -16.75 -7.023 1 98.62 387 LEU B N 1
ATOM 6789 C CA . LEU B 1 387 ? -11.148 -16.219 -7.355 1 98.62 387 LEU B CA 1
ATOM 6790 C C . LEU B 1 387 ? -11.016 -14.773 -6.875 1 98.62 387 LEU B C 1
ATOM 6792 O O . LEU B 1 387 ? -11.891 -13.945 -7.121 1 98.62 387 LEU B O 1
ATOM 6796 N N . SER B 1 388 ? -9.93 -14.539 -6.184 1 97.81 388 SER B N 1
ATOM 6797 C CA . SER B 1 388 ? -9.641 -13.164 -5.797 1 97.81 388 SER B CA 1
ATOM 6798 C C . SER B 1 388 ? -9.531 -12.258 -7.023 1 97.81 388 SER B C 1
ATOM 6800 O O . SER B 1 388 ? -8.875 -12.609 -8 1 97.81 388 SER B O 1
ATOM 6802 N N . ARG B 1 389 ? -10.031 -11.102 -6.898 1 95.56 389 ARG B N 1
ATOM 6803 C CA . ARG B 1 389 ? -9.875 -10.117 -7.965 1 95.56 389 ARG B CA 1
ATOM 6804 C C . ARG B 1 389 ? -8.43 -9.641 -8.07 1 95.56 389 ARG B C 1
ATOM 6806 O O . ARG B 1 389 ? -8.055 -9.008 -9.055 1 95.56 389 ARG B O 1
ATOM 6813 N N . PHE B 1 390 ? -7.629 -9.898 -7.047 1 95.56 390 PHE B N 1
ATOM 6814 C CA . PHE B 1 390 ? -6.254 -9.414 -7.008 1 95.56 390 PHE B CA 1
ATOM 6815 C C . PHE B 1 390 ? -5.285 -10.516 -7.441 1 95.56 390 PHE B C 1
ATOM 6817 O O . PHE B 1 390 ? -4.066 -10.328 -7.391 1 95.56 390 PHE B O 1
ATOM 6824 N N . ALA B 1 391 ? -5.84 -11.703 -7.824 1 96.12 391 ALA B N 1
ATOM 6825 C CA . ALA B 1 391 ? -5 -12.734 -8.422 1 96.12 391 ALA B CA 1
ATOM 6826 C C . ALA B 1 391 ? -4.598 -12.352 -9.844 1 96.12 391 ALA B C 1
ATOM 6828 O O . ALA B 1 391 ? -5.395 -11.789 -10.594 1 96.12 391 ALA B O 1
ATOM 6829 N N . GLY B 1 392 ? -3.375 -12.617 -10.164 1 94.06 392 GLY B N 1
ATOM 6830 C CA . GLY B 1 392 ? -2.939 -12.352 -11.523 1 94.06 392 GLY B CA 1
ATOM 6831 C C . GLY B 1 392 ? -3.834 -12.992 -12.57 1 94.06 392 GLY B C 1
ATOM 6832 O O . GLY B 1 392 ? -4.043 -12.43 -13.648 1 94.06 392 GLY B O 1
ATOM 6833 N N . ALA B 1 393 ? -4.449 -14.094 -12.227 1 95.56 393 ALA B N 1
ATOM 6834 C CA . ALA B 1 393 ? -5.27 -14.875 -13.156 1 95.56 393 ALA B CA 1
ATOM 6835 C C . ALA B 1 393 ? -6.66 -14.266 -13.305 1 95.56 393 ALA B C 1
ATOM 6837 O O . ALA B 1 393 ? -7.402 -14.609 -14.227 1 95.56 393 ALA B O 1
ATOM 6838 N N . ALA B 1 394 ? -7.008 -13.367 -12.461 1 95.94 394 ALA B N 1
ATOM 6839 C CA . ALA B 1 394 ? -8.375 -12.859 -12.406 1 95.94 394 ALA B CA 1
ATOM 6840 C C . ALA B 1 394 ? -8.758 -12.164 -13.703 1 95.94 394 ALA B C 1
ATOM 6842 O O . ALA B 1 394 ? -9.914 -12.211 -14.133 1 95.94 394 ALA B O 1
ATOM 6843 N N . ARG B 1 395 ? -7.797 -11.594 -14.375 1 91.12 395 ARG B N 1
ATOM 6844 C CA . ARG B 1 395 ? -8.086 -10.852 -15.594 1 91.12 395 ARG B CA 1
ATOM 6845 C C . ARG B 1 395 ? -8.359 -11.797 -16.766 1 91.12 395 ARG B C 1
ATOM 6847 O O . ARG B 1 395 ? -9.031 -11.422 -17.719 1 91.12 395 ARG B O 1
ATOM 6854 N N . GLU B 1 396 ? -7.777 -12.922 -16.625 1 94.25 396 GLU B N 1
ATOM 6855 C CA . GLU B 1 396 ? -7.988 -13.93 -17.672 1 94.25 396 GLU B CA 1
ATOM 6856 C C . GLU B 1 396 ? -9.25 -14.75 -17.391 1 94.25 396 GLU B C 1
ATOM 6858 O O . GLU B 1 396 ? -10 -15.062 -18.312 1 94.25 396 GLU B O 1
ATOM 6863 N N . LEU B 1 397 ? -9.445 -15.047 -16.141 1 97.56 397 LEU B N 1
ATOM 6864 C CA . LEU B 1 397 ? -10.555 -15.914 -15.75 1 97.56 397 LEU B CA 1
ATOM 6865 C C . LEU B 1 397 ? -11.75 -15.094 -15.281 1 97.56 397 LEU B C 1
ATOM 6867 O O . LEU B 1 397 ? -12.172 -15.195 -14.133 1 97.56 397 LEU B O 1
ATOM 6871 N N . THR B 1 398 ? -12.414 -14.453 -16.203 1 96.25 398 THR B N 1
ATOM 6872 C CA . THR B 1 398 ? -13.367 -13.391 -15.922 1 96.25 398 THR B CA 1
ATOM 6873 C C . THR B 1 398 ? -14.703 -13.969 -15.461 1 96.25 398 THR B C 1
ATOM 6875 O O . THR B 1 398 ? -15.508 -13.266 -14.844 1 96.25 398 THR B O 1
ATOM 6878 N N . THR B 1 399 ? -14.945 -15.242 -15.789 1 98.31 399 THR B N 1
ATOM 6879 C CA . THR B 1 399 ? -16.25 -15.789 -15.43 1 98.31 399 THR B CA 1
ATOM 6880 C C . THR B 1 399 ? -16.172 -16.578 -14.125 1 98.31 399 THR B C 1
ATOM 6882 O O . THR B 1 399 ? -17.141 -17.219 -13.719 1 98.31 399 THR B O 1
ATOM 6885 N N . ALA B 1 400 ? -14.992 -16.578 -13.438 1 98.69 400 ALA B N 1
ATOM 6886 C CA . ALA B 1 400 ? -14.938 -17.016 -12.039 1 98.69 400 ALA B CA 1
ATOM 6887 C C . ALA B 1 400 ? -15.773 -16.094 -11.148 1 98.69 400 ALA B C 1
ATOM 6889 O O . ALA B 1 400 ? -16.125 -14.984 -11.547 1 98.69 400 ALA B O 1
ATOM 6890 N N . LEU B 1 401 ? -16.203 -16.625 -10.047 1 98.69 401 LEU B N 1
ATOM 6891 C CA . LEU B 1 401 ? -16.766 -15.719 -9.055 1 98.69 401 LEU B CA 1
ATOM 6892 C C . LEU B 1 401 ? -15.672 -14.891 -8.383 1 98.69 401 LEU B C 1
ATOM 6894 O O . LEU B 1 401 ? -15.023 -15.359 -7.441 1 98.69 401 LEU B O 1
ATOM 6898 N N . GLN B 1 402 ? -15.508 -13.734 -8.875 1 97.44 402 GLN B N 1
ATOM 6899 C CA . GLN B 1 402 ? -14.438 -12.891 -8.359 1 97.44 402 GLN B CA 1
ATOM 6900 C C . GLN B 1 402 ? -14.844 -12.234 -7.047 1 97.44 402 GLN B C 1
ATOM 6902 O O . GLN B 1 402 ? -15.977 -11.75 -6.91 1 97.44 402 GLN B O 1
ATOM 6907 N N . VAL B 1 403 ? -13.938 -12.266 -6.105 1 97.12 403 VAL B N 1
ATOM 6908 C CA . VAL B 1 403 ? -14.242 -11.766 -4.766 1 97.12 403 VAL B CA 1
ATOM 6909 C C . VAL B 1 403 ? -13.133 -10.836 -4.297 1 97.12 403 VAL B C 1
ATOM 6911 O O . VAL B 1 403 ? -12.031 -10.836 -4.863 1 97.12 403 VAL B O 1
ATOM 6914 N N . ASN B 1 404 ? -13.438 -9.977 -3.357 1 95.25 404 ASN B N 1
ATOM 6915 C CA . ASN B 1 404 ? -12.461 -9.219 -2.59 1 95.25 404 ASN B CA 1
ATOM 6916 C C . ASN B 1 404 ? -12.039 -9.961 -1.323 1 95.25 404 ASN B C 1
ATOM 6918 O O . ASN B 1 404 ? -12.836 -10.102 -0.39 1 95.25 404 ASN B O 1
ATOM 6922 N N . PRO B 1 405 ? -10.844 -10.406 -1.272 1 95.88 405 PRO B N 1
ATOM 6923 C CA . PRO B 1 405 ? -10.43 -11.242 -0.139 1 95.88 405 PRO B CA 1
ATOM 6924 C C . PRO B 1 405 ? -10.391 -10.469 1.178 1 95.88 405 PRO B C 1
ATOM 6926 O O . PRO B 1 405 ? -10.289 -11.07 2.248 1 95.88 405 PRO B O 1
ATOM 6929 N N . PHE B 1 406 ? -10.516 -9.195 1.129 1 92.25 406 PHE B N 1
ATOM 6930 C CA . PHE B 1 406 ? -10.555 -8.375 2.332 1 92.25 406 PHE B CA 1
ATOM 6931 C C . PHE B 1 406 ? -11.961 -8.344 2.922 1 92.25 406 PHE B C 1
ATOM 6933 O O . PHE B 1 406 ? -12.156 -7.883 4.051 1 92.25 406 PHE B O 1
ATOM 6940 N N . ASP B 1 407 ? -12.859 -8.867 2.217 1 92.44 407 ASP B N 1
ATOM 6941 C CA . ASP B 1 407 ? -14.258 -8.898 2.639 1 92.44 407 ASP B CA 1
ATOM 6942 C C . ASP B 1 407 ? -14.727 -10.336 2.865 1 92.44 407 ASP B C 1
ATOM 6944 O O . ASP B 1 407 ? -15.18 -11 1.931 1 92.44 407 ASP B O 1
ATOM 6948 N N . ARG B 1 408 ? -14.797 -10.695 4.102 1 92.56 408 ARG B N 1
ATOM 6949 C CA . ARG B 1 408 ? -15.156 -12.07 4.445 1 92.56 408 ARG B CA 1
ATOM 6950 C C . ARG B 1 408 ? -16.609 -12.367 4.051 1 92.56 408 ARG B C 1
ATOM 6952 O O . ARG B 1 408 ? -16.922 -13.492 3.676 1 92.56 408 ARG B O 1
ATOM 6959 N N . GLU B 1 409 ? -17.453 -11.367 4.16 1 92.81 409 GLU B N 1
ATOM 6960 C CA . GLU B 1 409 ? -18.844 -11.555 3.781 1 92.81 409 GLU B CA 1
ATOM 6961 C C . GLU B 1 409 ? -18.984 -11.797 2.281 1 92.81 409 GLU B C 1
ATOM 6963 O O . GLU B 1 409 ? -19.75 -12.664 1.853 1 92.81 409 GLU B O 1
ATOM 6968 N N . ASP B 1 410 ? -18.188 -10.984 1.577 1 92.94 410 ASP B N 1
ATOM 6969 C CA . ASP B 1 410 ? -18.156 -11.141 0.127 1 92.94 410 ASP B CA 1
ATOM 6970 C C . ASP B 1 410 ? -17.734 -12.555 -0.265 1 92.94 410 ASP B C 1
ATOM 6972 O O . ASP B 1 410 ? -18.328 -13.172 -1.142 1 92.94 410 ASP B O 1
ATOM 6976 N N . MET B 1 411 ? -16.781 -13.094 0.352 1 97.12 411 MET B N 1
ATOM 6977 C CA . MET B 1 411 ? -16.266 -14.43 0.062 1 97.12 411 MET B CA 1
ATOM 6978 C C . MET B 1 411 ? -17.281 -15.492 0.451 1 97.12 411 MET B C 1
ATOM 6980 O O . MET B 1 411 ? -17.516 -16.438 -0.305 1 97.12 411 MET B O 1
ATOM 6984 N N . ALA B 1 412 ? -17.891 -15.305 1.618 1 97.94 412 ALA B N 1
ATOM 6985 C CA . ALA B 1 412 ? -18.906 -16.266 2.062 1 97.94 412 ALA B CA 1
ATOM 6986 C C . ALA B 1 412 ? -20.078 -16.312 1.092 1 97.94 412 ALA B C 1
ATOM 6988 O O . ALA B 1 412 ? -20.578 -17.391 0.761 1 97.94 412 ALA B O 1
ATOM 6989 N N . ASP B 1 413 ? -20.469 -15.141 0.646 1 97.69 413 ASP B N 1
ATOM 6990 C CA . ASP B 1 413 ? -21.578 -15.062 -0.302 1 97.69 413 ASP B CA 1
ATOM 6991 C C . ASP B 1 413 ? -21.234 -15.766 -1.613 1 97.69 413 ASP B C 1
ATOM 6993 O O . ASP B 1 413 ? -22.062 -16.453 -2.195 1 97.69 413 ASP B O 1
ATOM 6997 N N . ALA B 1 414 ? -20.047 -15.578 -2.08 1 98.56 414 ALA B N 1
ATOM 6998 C CA . ALA B 1 414 ? -19.594 -16.219 -3.314 1 98.56 414 ALA B CA 1
ATOM 6999 C C . ALA B 1 414 ? -19.531 -17.734 -3.158 1 98.56 414 ALA B C 1
ATOM 7001 O O . ALA B 1 414 ? -19.859 -18.469 -4.082 1 98.56 414 ALA B O 1
ATOM 7002 N N . MET B 1 415 ? -19.047 -18.172 -2.002 1 98.81 415 MET B N 1
ATOM 7003 C CA . MET B 1 415 ? -19 -19.609 -1.725 1 98.81 415 MET B CA 1
ATOM 7004 C C . MET B 1 415 ? -20.391 -20.219 -1.751 1 98.81 415 MET B C 1
ATOM 7006 O O . MET B 1 415 ? -20.594 -21.297 -2.32 1 98.81 415 MET B O 1
ATOM 7010 N N . ASP B 1 416 ? -21.297 -19.531 -1.144 1 98.88 416 ASP B N 1
ATOM 7011 C CA . ASP B 1 416 ? -22.688 -19.984 -1.148 1 98.88 416 ASP B CA 1
ATOM 7012 C C . ASP B 1 416 ? -23.219 -20.078 -2.572 1 98.88 416 ASP B C 1
ATOM 7014 O O . ASP B 1 416 ? -23.844 -21.078 -2.943 1 98.88 416 ASP B O 1
ATOM 7018 N N . ARG B 1 417 ? -22.984 -19.062 -3.312 1 98.81 417 ARG B N 1
ATOM 7019 C CA . ARG B 1 417 ? -23.422 -19.031 -4.703 1 98.81 417 ARG B CA 1
ATOM 7020 C C . ARG B 1 417 ? -22.812 -20.188 -5.492 1 98.81 417 ARG B C 1
ATOM 7022 O O . ARG B 1 417 ? -23.484 -20.828 -6.293 1 98.81 417 ARG B O 1
ATOM 7029 N N . ALA B 1 418 ? -21.578 -20.406 -5.273 1 98.88 418 ALA B N 1
ATOM 7030 C CA . ALA B 1 418 ? -20.859 -21.469 -5.98 1 98.88 418 ALA B CA 1
ATOM 7031 C C . ALA B 1 418 ? -21.453 -22.828 -5.68 1 98.88 418 ALA B C 1
ATOM 7033 O O . ALA B 1 418 ? -21.641 -23.656 -6.586 1 98.88 418 ALA B O 1
ATOM 7034 N N . LEU B 1 419 ? -21.781 -23.078 -4.445 1 98.62 419 LEU B N 1
ATOM 7035 C CA . LEU B 1 419 ? -22.297 -24.359 -4 1 98.62 419 LEU B CA 1
ATOM 7036 C C . LEU B 1 419 ? -23.688 -24.625 -4.562 1 98.62 419 LEU B C 1
ATOM 7038 O O . LEU B 1 419 ? -24.094 -25.781 -4.734 1 98.62 419 LEU B O 1
ATOM 7042 N N . GLY B 1 420 ? -24.375 -23.578 -4.863 1 98.31 420 GLY B N 1
ATOM 7043 C CA . GLY B 1 420 ? -25.734 -23.734 -5.324 1 98.31 420 GLY B CA 1
ATOM 7044 C C . GLY B 1 420 ? -25.906 -23.453 -6.809 1 98.31 420 GLY B C 1
ATOM 7045 O O . GLY B 1 420 ? -27.016 -23.453 -7.328 1 98.31 420 GLY B O 1
ATOM 7046 N N . MET B 1 421 ? -24.859 -23.297 -7.504 1 98.69 421 MET B N 1
ATOM 7047 C CA . MET B 1 421 ? -24.922 -22.859 -8.898 1 98.69 421 MET B CA 1
ATOM 7048 C C . MET B 1 421 ? -25.453 -23.969 -9.789 1 98.69 421 MET B C 1
ATOM 7050 O O . MET B 1 421 ? -25.047 -25.125 -9.641 1 98.69 421 MET B O 1
ATOM 7054 N N . ALA B 1 422 ? -26.312 -23.672 -10.688 1 98.69 422 ALA B N 1
ATOM 7055 C CA . ALA B 1 422 ? -26.891 -24.641 -11.609 1 98.69 422 ALA B CA 1
ATOM 7056 C C . ALA B 1 422 ? -25.844 -25.156 -12.594 1 98.69 422 ALA B C 1
ATOM 7058 O O . ALA B 1 422 ? -24.922 -24.438 -12.977 1 98.69 422 ALA B O 1
ATOM 7059 N N . LEU B 1 423 ? -26.031 -26.391 -13.07 1 98.56 423 LEU B N 1
ATOM 7060 C CA . LEU B 1 423 ? -25.078 -27.078 -13.93 1 98.56 423 LEU B CA 1
ATOM 7061 C C . LEU B 1 423 ? -24.844 -26.281 -15.219 1 98.56 423 LEU B C 1
ATOM 7063 O O . LEU B 1 423 ? -23.703 -26.141 -15.664 1 98.56 423 LEU B O 1
ATOM 7067 N N . ASP B 1 424 ? -25.891 -25.672 -15.75 1 98.62 424 ASP B N 1
ATOM 7068 C CA . ASP B 1 424 ? -25.766 -24.969 -17.016 1 98.62 424 ASP B CA 1
ATOM 7069 C C . ASP B 1 424 ? -24.875 -23.734 -16.859 1 98.62 424 ASP B C 1
ATOM 7071 O O . ASP B 1 424 ? -24.047 -23.453 -17.734 1 98.62 424 ASP B O 1
ATOM 7075 N N . GLU B 1 425 ? -25.078 -23.094 -15.797 1 98.75 425 GLU B N 1
ATOM 7076 C CA . GLU B 1 425 ? -24.25 -21.922 -15.539 1 98.75 425 GLU B CA 1
ATOM 7077 C C . GLU B 1 425 ? -22.797 -22.312 -15.289 1 98.75 425 GLU B C 1
ATOM 7079 O O . GLU B 1 425 ? -21.875 -21.641 -15.758 1 98.75 425 GLU B O 1
ATOM 7084 N N . ARG B 1 426 ? -22.594 -23.391 -14.547 1 98.88 426 ARG B N 1
ATOM 7085 C CA . ARG B 1 426 ? -21.234 -23.875 -14.281 1 98.88 426 ARG B CA 1
ATOM 7086 C C . ARG B 1 426 ? -20.516 -24.234 -15.578 1 98.88 426 ARG B C 1
ATOM 7088 O O . ARG B 1 426 ? -19.344 -23.891 -15.758 1 98.88 426 ARG B O 1
ATOM 7095 N N . LYS B 1 427 ? -21.219 -24.891 -16.438 1 98.75 427 LYS B N 1
ATOM 7096 C CA . LYS B 1 427 ? -20.625 -25.281 -17.719 1 98.75 427 LYS B CA 1
ATOM 7097 C C . LYS B 1 427 ? -20.266 -24.062 -18.562 1 98.75 427 LYS B C 1
ATOM 7099 O O . LYS B 1 427 ? -19.188 -24 -19.141 1 98.75 427 LYS B O 1
ATOM 7104 N N . GLU B 1 428 ? -21.172 -23.125 -18.594 1 98.62 428 GLU B N 1
ATOM 7105 C CA . GLU B 1 428 ? -20.922 -21.906 -19.375 1 98.62 428 GLU B CA 1
ATOM 7106 C C . GLU B 1 428 ? -19.688 -21.172 -18.875 1 98.62 428 GLU B C 1
ATOM 7108 O O . GLU B 1 428 ? -18.844 -20.75 -19.656 1 98.62 428 GLU B O 1
ATOM 7113 N N . ARG B 1 429 ? -19.609 -21 -17.594 1 98.69 429 ARG B N 1
ATOM 7114 C CA . ARG B 1 429 ? -18.484 -20.312 -16.984 1 98.69 429 ARG B CA 1
ATOM 7115 C C . ARG B 1 429 ? -17.188 -21.078 -17.219 1 98.69 429 ARG B C 1
ATOM 7117 O O . ARG B 1 429 ? -16.156 -20.469 -17.531 1 98.69 429 ARG B O 1
ATOM 7124 N N . TRP B 1 430 ? -17.266 -22.359 -17.109 1 98.69 430 TRP B N 1
ATOM 7125 C CA . TRP B 1 430 ? -16.078 -23.203 -17.281 1 98.69 430 TRP B CA 1
ATOM 7126 C C . TRP B 1 430 ? -15.555 -23.125 -18.719 1 98.69 430 TRP B C 1
ATOM 7128 O O . TRP B 1 430 ? -14.352 -23.031 -18.938 1 98.69 430 TRP B O 1
ATOM 7138 N N . VAL B 1 431 ? -16.422 -23.172 -19.672 1 98.56 431 VAL B N 1
ATOM 7139 C CA . VAL B 1 431 ? -16.047 -23.188 -21.078 1 98.56 431 VAL B CA 1
ATOM 7140 C C . VAL B 1 431 ? -15.266 -21.906 -21.406 1 98.56 431 VAL B C 1
ATOM 7142 O O . VAL B 1 431 ? -14.227 -21.969 -22.078 1 98.56 431 VAL B O 1
ATOM 7145 N N . GLU B 1 432 ? -15.75 -20.859 -20.906 1 98.19 432 GLU B N 1
ATOM 7146 C CA . GLU B 1 432 ? -15.078 -19.578 -21.156 1 98.19 432 GLU B CA 1
ATOM 7147 C C . GLU B 1 432 ? -13.695 -19.562 -20.516 1 98.19 432 GLU B C 1
ATOM 7149 O O . GLU B 1 432 ? -12.727 -19.094 -21.125 1 98.19 432 GLU B O 1
ATOM 7154 N N . MET B 1 433 ? -13.609 -19.984 -19.281 1 98.38 433 MET B N 1
ATOM 7155 C CA . MET B 1 433 ? -12.32 -20 -18.578 1 98.38 433 MET B CA 1
ATOM 7156 C C . MET B 1 433 ? -11.352 -20.969 -19.234 1 98.38 433 MET B C 1
ATOM 7158 O O . MET B 1 433 ? -10.164 -20.672 -19.375 1 98.38 433 MET B O 1
ATOM 7162 N N . MET B 1 434 ? -11.867 -22.109 -19.641 1 97.69 434 MET B N 1
ATOM 7163 C CA . MET B 1 434 ? -11.016 -23.109 -20.266 1 97.69 434 MET B CA 1
ATOM 7164 C C . MET B 1 434 ? -10.461 -22.609 -21.609 1 97.69 434 MET B C 1
ATOM 7166 O O . MET B 1 434 ? -9.328 -22.922 -21.969 1 97.69 434 MET B O 1
ATOM 7170 N N . ARG B 1 435 ? -11.266 -21.875 -22.297 1 97.31 435 ARG B N 1
ATOM 7171 C CA . ARG B 1 435 ? -10.789 -21.266 -23.531 1 97.31 435 ARG B CA 1
ATOM 7172 C C . ARG B 1 435 ? -9.578 -20.391 -23.281 1 97.31 435 ARG B C 1
ATOM 7174 O O . ARG B 1 435 ? -8.586 -20.453 -24 1 97.31 435 ARG B O 1
ATOM 7181 N N . MET B 1 436 ? -9.664 -19.609 -22.266 1 95.88 436 MET B N 1
ATOM 7182 C CA . MET B 1 436 ? -8.562 -18.703 -21.906 1 95.88 436 MET B CA 1
ATOM 7183 C C . MET B 1 436 ? -7.336 -19.5 -21.469 1 95.88 436 MET B C 1
ATOM 7185 O O . MET B 1 436 ? -6.207 -19.141 -21.812 1 95.88 436 MET B O 1
ATOM 7189 N N . VAL B 1 437 ? -7.547 -20.531 -20.703 1 96 437 VAL B N 1
ATOM 7190 C CA . VAL B 1 437 ? -6.457 -21.375 -20.203 1 96 437 VAL B CA 1
ATOM 7191 C C . VAL B 1 437 ? -5.734 -22.031 -21.391 1 96 437 VAL B C 1
ATOM 7193 O O . VAL B 1 437 ? -4.508 -22.125 -21.406 1 96 437 VAL B O 1
ATOM 7196 N N . ASP B 1 438 ? -6.496 -22.359 -22.359 1 94.94 438 ASP B N 1
ATOM 7197 C CA . ASP B 1 438 ? -5.93 -23 -23.547 1 94.94 438 ASP B CA 1
ATOM 7198 C C . ASP B 1 438 ? -5.188 -21.984 -24.422 1 94.94 438 ASP B C 1
ATOM 7200 O O . ASP B 1 438 ? -4.109 -22.281 -24.938 1 94.94 438 ASP B O 1
ATOM 7204 N N . GLU B 1 439 ? -5.77 -20.891 -24.562 1 94.38 439 GLU B N 1
ATOM 7205 C CA . GLU B 1 439 ? -5.195 -19.844 -25.422 1 94.38 439 GLU B CA 1
ATOM 7206 C C . GLU B 1 439 ? -3.924 -19.266 -24.812 1 94.38 439 GLU B C 1
ATOM 7208 O O . GLU B 1 439 ? -2.955 -19 -25.516 1 94.38 439 GLU B O 1
ATOM 7213 N N . ASN B 1 440 ? -3.984 -19.062 -23.547 1 92.94 440 ASN B N 1
ATOM 7214 C CA . ASN B 1 440 ? -2.834 -18.516 -22.844 1 92.94 440 ASN B CA 1
ATOM 7215 C C . ASN B 1 440 ? -2.041 -19.609 -22.125 1 92.94 440 ASN B C 1
ATOM 7217 O O . ASN B 1 440 ? -1.857 -19.547 -20.906 1 92.94 440 ASN B O 1
ATOM 7221 N N . SER B 1 441 ? -1.502 -20.5 -22.969 1 92.94 441 SER B N 1
ATOM 7222 C CA . SER B 1 441 ? -0.783 -21.656 -22.453 1 92.94 441 SER B CA 1
ATOM 7223 C C . SER B 1 441 ? 0.659 -21.312 -22.109 1 92.94 441 SER B C 1
ATOM 7225 O O . SER B 1 441 ? 1.134 -20.219 -22.438 1 92.94 441 SER B O 1
ATOM 7227 N N . LEU B 1 442 ? 1.206 -22.234 -21.438 1 91.5 442 LEU B N 1
ATOM 7228 C CA . LEU B 1 442 ? 2.615 -22.094 -21.094 1 91.5 442 LEU B CA 1
ATOM 7229 C C . LEU B 1 442 ? 3.469 -21.906 -22.344 1 91.5 442 LEU B C 1
ATOM 7231 O O . LEU B 1 442 ? 4.406 -21.109 -22.359 1 91.5 442 LEU B O 1
ATOM 7235 N N . GLU B 1 443 ? 3.168 -22.641 -23.406 1 89.81 443 GLU B N 1
ATOM 7236 C CA . GLU B 1 443 ? 3.883 -22.578 -24.672 1 89.81 443 GLU B CA 1
ATOM 7237 C C . GLU B 1 443 ? 3.713 -21.203 -25.328 1 89.81 443 GLU B C 1
ATOM 7239 O O . GLU B 1 443 ? 4.688 -20.609 -25.812 1 89.81 443 GLU B O 1
ATOM 7244 N N . ALA B 1 444 ? 2.459 -20.766 -25.266 1 93 444 ALA B N 1
ATOM 7245 C CA . ALA B 1 444 ? 2.184 -19.453 -25.844 1 93 444 ALA B CA 1
ATOM 7246 C C . ALA B 1 444 ? 2.93 -18.359 -25.078 1 93 444 ALA B C 1
ATOM 7248 O O . ALA B 1 444 ? 3.451 -17.422 -25.688 1 93 444 ALA B O 1
ATOM 7249 N N . TRP B 1 445 ? 2.945 -18.422 -23.797 1 93.94 445 TRP B N 1
ATOM 7250 C CA . TRP B 1 445 ? 3.668 -17.484 -22.938 1 93.94 445 TRP B CA 1
ATOM 7251 C C . TRP B 1 445 ? 5.148 -17.453 -23.312 1 93.94 445 TRP B C 1
ATOM 7253 O O . TRP B 1 445 ? 5.715 -16.375 -23.5 1 93.94 445 TRP B O 1
ATOM 7263 N N . ARG B 1 446 ? 5.766 -18.625 -23.391 1 92.25 446 ARG B N 1
ATOM 7264 C CA . ARG B 1 446 ? 7.18 -18.75 -23.719 1 92.25 446 ARG B CA 1
ATOM 7265 C C . ARG B 1 446 ? 7.488 -18.156 -25.094 1 92.25 446 ARG B C 1
ATOM 7267 O O . ARG B 1 446 ? 8.43 -17.375 -25.234 1 92.25 446 ARG B O 1
ATOM 7274 N N . GLU B 1 447 ? 6.676 -18.5 -26.047 1 93 447 GLU B N 1
ATOM 7275 C CA . GLU B 1 447 ? 6.895 -18.047 -27.422 1 93 447 GLU B CA 1
ATOM 7276 C C . GLU B 1 447 ? 6.766 -16.531 -27.531 1 93 447 GLU B C 1
ATOM 7278 O O . GLU B 1 447 ? 7.586 -15.883 -28.172 1 93 447 GLU B O 1
ATOM 7283 N N . LYS B 1 448 ? 5.758 -16.062 -26.906 1 95.44 448 LYS B N 1
ATOM 7284 C CA . LYS B 1 448 ? 5.523 -14.625 -26.969 1 95.44 448 LYS B CA 1
ATOM 7285 C C . LYS B 1 448 ? 6.676 -13.852 -26.328 1 95.44 448 LYS B C 1
ATOM 7287 O O . LYS B 1 448 ? 7.168 -12.875 -26.906 1 95.44 448 LYS B O 1
ATOM 7292 N N . TYR B 1 449 ? 7.117 -14.266 -25.188 1 95.88 449 TYR B N 1
ATOM 7293 C CA . TYR B 1 449 ? 8.188 -13.57 -24.484 1 95.88 449 TYR B CA 1
ATOM 7294 C C . TYR B 1 449 ? 9.492 -13.641 -25.266 1 95.88 449 TYR B C 1
ATOM 7296 O O . TYR B 1 449 ? 10.172 -12.625 -25.453 1 95.88 449 TYR B O 1
ATOM 7304 N N . LEU B 1 450 ? 9.844 -14.805 -25.719 1 94.38 450 LEU B N 1
ATOM 7305 C CA . LEU B 1 450 ? 11.117 -14.992 -26.391 1 94.38 450 LEU B CA 1
ATOM 7306 C C . LEU B 1 450 ? 11.125 -14.273 -27.734 1 94.38 450 LEU B C 1
ATOM 7308 O O . LEU B 1 450 ? 12.164 -13.773 -28.172 1 94.38 450 LEU B O 1
ATOM 7312 N N . ALA B 1 451 ? 9.945 -14.219 -28.391 1 95.44 451 ALA B N 1
ATOM 7313 C CA . ALA B 1 451 ? 9.852 -13.438 -29.625 1 95.44 451 ALA B CA 1
ATOM 7314 C C . ALA B 1 451 ? 10.164 -11.961 -29.375 1 95.44 451 ALA B C 1
ATOM 7316 O O . ALA B 1 451 ? 10.914 -11.336 -30.125 1 95.44 451 ALA B O 1
ATOM 7317 N N . ASP B 1 452 ? 9.578 -11.477 -28.297 1 96.38 452 ASP B N 1
ATOM 7318 C CA . ASP B 1 452 ? 9.82 -10.078 -27.953 1 96.38 452 ASP B CA 1
ATOM 7319 C C . ASP B 1 452 ? 11.273 -9.867 -27.531 1 96.38 452 ASP B C 1
ATOM 7321 O O . ASP B 1 452 ? 11.867 -8.828 -27.828 1 96.38 452 ASP B O 1
ATOM 7325 N N . LEU B 1 453 ? 11.828 -10.844 -26.781 1 95.56 453 LEU B N 1
ATOM 7326 C CA . LEU B 1 453 ? 13.227 -10.734 -26.359 1 95.56 453 LEU B CA 1
ATOM 7327 C C . LEU B 1 453 ? 14.156 -10.727 -27.578 1 95.56 453 LEU B C 1
ATOM 7329 O O . LEU B 1 453 ? 15.102 -9.938 -27.625 1 95.56 453 LEU B O 1
ATOM 7333 N N . ASN B 1 454 ? 13.883 -11.484 -28.547 1 92.81 454 ASN B N 1
ATOM 7334 C CA . ASN B 1 454 ? 14.695 -11.562 -29.766 1 92.81 454 ASN B CA 1
ATOM 7335 C C . ASN B 1 454 ? 14.602 -10.281 -30.578 1 92.81 454 ASN B C 1
ATOM 7337 O O . ASN B 1 454 ? 15.539 -9.93 -31.297 1 92.81 454 ASN B O 1
ATOM 7341 N N . ALA B 1 455 ? 13.5 -9.57 -30.438 1 91.69 455 ALA B N 1
ATOM 7342 C CA . ALA B 1 455 ? 13.25 -8.398 -31.266 1 91.69 455 ALA B CA 1
ATOM 7343 C C . ALA B 1 455 ? 13.531 -7.109 -30.5 1 91.69 455 ALA B C 1
ATOM 7345 O O . ALA B 1 455 ? 13.391 -6.012 -31.047 1 91.69 455 ALA B O 1
ATOM 7346 N N . ALA B 1 456 ? 13.836 -7.27 -29.234 1 88.75 456 ALA B N 1
ATOM 7347 C CA . ALA B 1 456 ? 13.938 -6.098 -28.375 1 88.75 456 ALA B CA 1
ATOM 7348 C C . ALA B 1 456 ? 15.039 -5.156 -28.844 1 88.75 456 ALA B C 1
ATOM 7350 O O . ALA B 1 456 ? 16.016 -5.598 -29.453 1 88.75 456 ALA B O 1
ATOM 7351 N N . PRO B 1 457 ? 14.711 -3.775 -28.609 1 76.56 457 PRO B N 1
ATOM 7352 C CA . PRO B 1 457 ? 15.797 -2.836 -28.906 1 76.56 457 PRO B CA 1
ATOM 7353 C C . PRO B 1 457 ? 17.094 -3.193 -28.172 1 76.56 457 PRO B C 1
ATOM 7355 O O . PRO B 1 457 ? 17.047 -3.691 -27.047 1 76.56 457 PRO B O 1
ATOM 7358 N N . PHE B 1 458 ? 18.109 -3.326 -28.922 1 69.5 458 PHE B N 1
ATOM 7359 C CA . PHE B 1 458 ? 19.375 -3.764 -28.328 1 69.5 458 PHE B CA 1
ATOM 7360 C C . PHE B 1 458 ? 20.438 -2.689 -28.484 1 69.5 458 PHE B C 1
ATOM 7362 O O . PHE B 1 458 ? 20.766 -2.279 -29.609 1 69.5 458 PHE B O 1
ATOM 7369 N N . ASN B 1 459 ? 20.594 -1.919 -27.234 1 63.31 459 ASN B N 1
ATOM 7370 C CA . ASN B 1 459 ? 21.672 -0.933 -27.25 1 63.31 459 ASN B CA 1
ATOM 7371 C C . ASN B 1 459 ? 23.047 -1.594 -27.109 1 63.31 459 ASN B C 1
ATOM 7373 O O . ASN B 1 459 ? 23.594 -1.656 -26 1 63.31 459 ASN B O 1
ATOM 7377 N N . GLY B 1 460 ? 23.453 -2.535 -27.891 1 51.59 460 GLY B N 1
ATOM 7378 C CA . GLY B 1 460 ? 24.766 -3.139 -27.797 1 51.59 460 GLY B CA 1
ATOM 7379 C C . GLY B 1 460 ? 25.781 -2.25 -27.109 1 51.59 460 GLY B C 1
ATOM 7380 O O . GLY B 1 460 ? 25.609 -1.034 -27.031 1 51.59 460 GLY B O 1
#

pLDDT: mean 94.38, std 6.58, range [51.59, 98.88]

Organism: Rhodospirillum rubrum (strain ATCC 11170 / ATH 1.1.1 / DSM 467 / LMG 4362 / NCIMB 8255 / S1) (NCBI:txid269796)

Nearest PDB structures (foldseek):
  5tvg-assembly3_A  TM=9.805E-01  e=5.708E-58  Burkholderia vietnamiensis G4
  5tvg-assembly5_D  TM=9.840E-01  e=6.753E-57  Burkholderia vietnamiensis G4
  5hxa-assembly1_A-2  TM=9.868E-01  e=3.269E-56  Paraburkholderia xenovorans LB400
  5tvg-assembly6_H  TM=9.862E-01  e=8.876E-56  Burkholderia vietnamiensis G4
  5uof-assembly1_A  TM=9.686E-01  e=6.143E-56  Burkholderia multivorans ATCC 17616

Solvent-accessible surface area (backbone atoms only — not comparable to full-atom values): 45609 Å² total; per-residue (Å²): 127,56,34,34,34,37,34,34,60,62,44,57,45,90,86,36,64,75,49,42,64,39,70,64,43,43,52,52,47,52,51,26,57,73,46,19,28,36,46,32,29,28,55,79,46,72,38,89,55,53,52,89,61,65,48,78,47,78,57,87,56,27,34,35,36,27,26,39,33,8,49,66,44,40,45,18,21,49,60,28,28,38,53,30,23,47,45,25,40,31,49,66,33,53,87,65,39,52,73,50,70,65,19,47,50,25,35,52,49,52,28,43,50,50,24,66,62,45,56,80,73,61,55,82,62,31,37,36,44,33,44,30,80,76,44,38,53,24,41,37,40,29,45,73,74,64,55,64,47,52,31,26,37,39,35,50,52,45,47,39,46,43,82,61,41,63,61,42,88,58,36,65,60,50,52,51,14,48,57,50,21,23,23,40,35,21,31,32,68,66,28,43,48,18,52,49,48,32,34,47,74,73,63,69,26,46,77,53,72,94,33,29,34,39,44,94,92,36,55,25,34,47,47,65,51,50,76,41,50,60,71,62,51,48,32,50,34,13,62,57,18,63,76,34,68,68,37,50,49,53,54,59,72,43,70,86,34,43,30,32,34,31,71,47,64,44,46,85,47,42,27,58,66,44,48,54,50,10,52,50,47,29,47,68,77,36,58,83,45,58,82,40,44,31,36,36,36,38,29,25,78,46,66,70,86,40,67,72,40,48,52,47,51,53,50,44,53,50,50,47,49,50,48,30,67,72,67,34,53,100,88,35,63,40,59,46,80,39,56,59,82,73,54,69,50,54,48,22,18,53,34,40,62,18,42,28,39,49,47,35,24,63,34,38,12,69,47,61,55,62,53,48,38,61,42,12,34,42,80,89,66,36,39,34,45,37,28,9,62,44,27,35,43,32,79,63,37,67,60,37,50,66,29,54,52,65,30,42,65,54,40,18,53,48,50,52,48,47,76,67,54,52,69,68,58,28,36,54,33,44,54,56,33,44,51,40,46,54,66,39,8,31,65,50,33,52,51,53,51,51,53,48,44,75,65,35,60,73,82,108,126,55,33,32,34,37,35,34,61,62,45,56,44,89,87,35,64,74,48,42,64,39,70,65,44,43,52,52,48,52,50,26,58,75,45,20,28,34,46,33,30,28,55,78,46,74,39,87,55,53,51,92,59,64,49,77,46,78,57,86,56,29,34,36,37,28,27,38,33,8,50,67,44,40,44,18,20,49,59,27,29,38,54,29,23,47,45,26,41,32,50,67,33,54,89,66,39,50,74,50,70,64,19,47,50,24,36,51,48,53,28,44,50,51,24,67,63,46,55,81,74,60,55,82,62,30,38,36,43,35,45,30,80,78,45,38,53,24,42,36,40,29,45,73,72,64,56,65,46,52,33,27,37,38,36,50,51,46,44,40,45,43,81,60,42,63,61,42,89,58,39,66,61,50,52,51,14,48,55,51,23,22,25,40,34,21,31,33,66,68,28,44,49,17,52,48,47,32,35,47,73,73,64,68,26,46,78,54,73,93,32,30,34,37,43,95,93,37,54,26,34,47,46,66,51,49,77,42,50,62,68,61,50,47,34,50,34,13,62,57,19,64,76,34,69,69,38,48,51,52,54,59,72,43,69,87,33,45,28,32,34,30,70,46,65,43,45,85,49,41,28,58,66,44,48,54,51,10,52,51,47,30,46,67,77,38,60,83,45,58,84,38,44,31,36,38,36,38,29,26,77,47,66,69,85,41,67,72,41,49,54,47,52,53,50,45,54,50,49,46,50,51,48,31,66,71,68,34,52,99,89,35,64,39,57,46,81,38,56,60,84,72,53,68,50,56,46,21,18,53,33,40,62,18,42,28,38,49,47,36,24,62,34,38,13,68,45,62,56,60,52,49,38,59,42,12,34,42,80,90,65,36,40,34,44,36,29,8,61,43,28,36,42,32,79,63,37,67,62,37,50,65,30,52,51,64,31,41,66,52,40,17,52,48,51,54,49,48,77,66,54,52,69,67,58,28,36,56,33,44,53,56,33,44,48,42,44,56,65,38,8,31,66,50,33,51,50,54,50,50,52,48,46,74,65,35,60,73,83,107

Secondary structure (DSSP, 8-state):
-PPEEEEEEE---TT-HHHHTSHHHHHHHHHHHHH-EEEEEEEEEEESS--SS-EEEEETTEEEEEEEEEHHHIIIIIIIIIIIIIHHHHTT-GGG----HHHHHHHHHHHHHHHHHHGGG--TTPEEEEESGGGHHHHHHHHHTT--SEEEEE-SS----HHHHTTSTTHHHHHHHHTTSSEEEESSHHHHHHHHHHHHHTS--EE-GGGEEEETTEEEEEEE------TTHHHHHHHHHTTSHHHHHHHHHHTT-EEEEEE--S-GGG-HHHHHHHHHHHHHH-GGGTTTEEEEEE-----TTSHHHHHHHHHHHHHHHHHHHHH-BTTB-SEEEE-S---HHHHHHHHHH-SEEEE--SS-S--HHHHHHHHHS-TTS--EEEEETTSGGGGT-TTSEEE-TT-HHHHHHHHHHHHH--HHHHHHHHHHHHHHHHHT-HHHHHHHHHHHHHHS----/-PPEEEEEEE---TT-HHHHTSHHHHHHHHHHHHH-EEEEEEEEEEESS--SS-EEEEETTEEEEEEEEEHHHIIIIIIIIIIIIIHHHHTT-GGG----HHHHHHHHHHHHHHHHHHGGG--TT-EEEEESGGGHHHHHHHHHTT--SEEEEE-SS----HHHHTTSTTHHHHHHHHTTSSEEEESSHHHHHHHHHHHHHTS--EE-GGGEEEETTEEEEEEE------TTHHHHHHHHHTTSHHHHHHHHHHTT-EEEEEE--S-GGG-HHHHHHHHHHHHHH-GGGTTTEEEEEE-----TTSHHHHHHHHHHHHHHHHHHHHH-BTTB-SEEEE-S---HHHHHHHHHH-SEEEE--SS-S--HHHHHHHHHS-TTS--EEEEETTSGGGGT-TTSEEE-TT-HHHHHHHHHHHHH--HHHHHHHHHHHHHHHHHT-HHHHHHHHHHHHHHS----

InterPro domains:
  IPR001830 Glycosyl transferase, family 20 [PF00982] (18-454)
  IPR001830 Glycosyl transferase, family 20 [PTHR10788] (2-456)
  IPR001830 Glycosyl transferase, family 20 [cd03788] (3-454)

Sequence (920 aa):
MARLIVVSNRVALPEDQAGRAGGLAVALREALVSFGGIWFGWSGKVAAQTSDRPRFIEEGPVTYAVLDLGRKDHAQYYNGFANRTLWPLFHYRMGLAEFTRQDYEGYMRVNTVFAEQLQPLLTDDDLIWVHDYHLIPLGGELRRLGARQRMGIFLHTPFPAMEVLLALTHHRRLVGSLCAYDVVGFQTENDRRSFFDYVLHEAGGWIGENGHVTVWGRSLVARVYPIGIEKGAFAEAAQRAQRTVAYRRLRASLNGRKLMIGVERLDYSKGLPERFEAFSRLLEKHPEHRAKVSFMQVAPISRSEVPEYRRLREELESLSGQINGQFGDYDWVPIRYLTRNFARSVLAGFYRQGAVGVVTPMRDGMNLVAKEYVASQNPQDPGVLVLSRFAGAARELTTALQVNPFDREDMADAMDRALGMALDERKERWVEMMRMVDENSLEAWREKYLADLNAAPFNGMARLIVVSNRVALPEDQAGRAGGLAVALREALVSFGGIWFGWSGKVAAQTSDRPRFIEEGPVTYAVLDLGRKDHAQYYNGFANRTLWPLFHYRMGLAEFTRQDYEGYMRVNTVFAEQLQPLLTDDDLIWVHDYHLIPLGGELRRLGARQRMGIFLHTPFPAMEVLLALTHHRRLVGSLCAYDVVGFQTENDRRSFFDYVLHEAGGWIGENGHVTVWGRSLVARVYPIGIEKGAFAEAAQRAQRTVAYRRLRASLNGRKLMIGVERLDYSKGLPERFEAFSRLLEKHPEHRAKVSFMQVAPISRSEVPEYRRLREELESLSGQINGQFGDYDWVPIRYLTRNFARSVLAGFYRQGAVGVVTPMRDGMNLVAKEYVASQNPQDPGVLVLSRFAGAARELTTALQVNPFDREDMADAMDRALGMALDERKERWVEMMRMVDENSLEAWREKYLADLNAAPFNG

Radius of gyration: 29.7 Å; Cα contacts (8 Å, |Δi|>4): 1967; chains: 2; bounding box: 67×82×68 Å